Protein AF-0000000083018582 (afdb_homodimer)

Organism: Strigops habroptila (NCBI:txid2489341)

Secondary structure (DSSP, 8-state):
---------PPEEEEEE--BTTTBEEETTEEESHHHHHHHHHHHHHT-EEEEEE-SSS----B-TTSPBPHHHHHHHTTS-SEE-SS-B--HHHHHHSEEPSPSEEEEEEEEEE---------TTGGGTTB-HHHHHHHHHHHHHHHHHHHHHHHH-GGGT--SSS---S--HHHHHHHHHHHHTT--PSPPP-SHHHHHHHHHHHHHHHHHHHHHHHHHHHHHHS-S---S--SHHHHHH-SS-EEE-BTT-HHHHHHHH---HHHHHHHHHHHHTHHHH-BSSHHHHHHHHHHSSEEEEEEHHHHHHHHHH-TTEEE-S--EEEEEE--EE-TT-HHHHHHHHHHHHHHHHTHHHHHHHHHS---S----S---PPPPGGGGHHHHHHHHHHHHHHHHHHHHHHHHHHHHHHHHHT--HHHHHHHHHHHHHS----------GGGSS--/---------PPEEEEEE--BTTTBEEETTEEESHHHHHHHHHHHHHT-EEEEEE-SSS----B-TTSPBPHHHHHHHTTS-SEE-SS-B--HHHHHHSEEPSPSEEEEEEEEEE---------TTGGGTTS-HHHHHHHHHHHHHHHHHHHHHHHH-GGGT--SSS---S--HHHHHHHHHHHHTT---SPPP-SHHHHHHHHHHHHHHHHHHHHHHHHHHHHHHS-TT--S--SHHHHHH-SS-EEE-BTT-HHHHHHHH---HHHHHHHHHHHHTHHHH-BSSHHHHHHHHHHSSEEEEEEHHHHHHHHHH-TTEEE-S--EEEEEE--EE-TT-HHHHHHHHHHHHHHHHTHHHHHHHHHS---S--------PPBPTTTTHHHHHHHHHHHHHHHHHHHHHHHHHHHHHHHHHT--HHHHHHHHHHHHHS----------GGGS---

Foldseek 3Di:
DPCPDPPPAAAEFEEEEADAPQQWHDDPNDIDHLLVVVVVLLCVVVVHHYDYDYWDVRDQWDQDPVRAIGTPLNCQLVVVGFKYGYQHWDDPVSCVRWPWFPFLFKWFKWKKAFQPPPPVLQPLVVLPVLDDPVVVVVVVVVLLVLLVVLLVVLVPDVQQQPPPPDSDRPSDSVVSSVLSVCLLVVHRDDDDDRDPSSVVSSVVSNVVSVVVVVSSVVSSVCVLLVDPRPDCDQDLLSVLPDDQAAEEEAPSDPLLVCLVPDPDPSSVSVNVSCVVVVVPHHDHGPVVQLVCSHPHRYMYIDIVLVSLLSCLADVRMDIRNDTDDMTGGTMIGGPPDPVRVSSNVSSVVCVVVCVSVVSCCVRSPGPPPPPPSPVDDDDDVSSCNSVVVVVVVVVVVVVVVVLVVLLVVLVVVCVVVVHDSVVSSVVVVCVVVVPPPPPPPPPPDPPDDVD/DPCPDPPPAAAEFEEEEADAPQQWHDDPNDIDHLLVVVVVLLCVVVVHHYDYDYWDVRDQWDQDPVRAIGTPLNCQLVPVGFKYGYQHWDDPVSCVRWPWFPFLFKWFKWKKAFAPCPVCPLPLVVLCVLDDPVVVVVVVVVLLVLLVVLQVCLVPDVQQQPDPDDSDRPSDSVNSSVLSVCLLVVHDDDDDDDDPVSVVSSVVSNVVSVVVVVSSVVSSVCVLQVPSHPDCDQDLLSVLPDDQAAEEEAPPDPLLVCLVPDPDPSSVSVNVSCVVVVVPHHDHGPVVQLVCSHPHRYMYIDIVLVSLLSCLADVRMDIRNDTDDMIGGTMIGGPPDPVRVSSNVSSVVCVVVCVSVVSCCVRSPGPPPCPPSDGRDPDDVSSCSSVVVVVVVVVVVVVVVVLVVLLVVLVVVCVVVVHDSVVSSVVVVCVVVPPPPPPPPPPPDPPPPVD

pLDDT: mean 79.95, std 17.83, range [25.12, 98.69]

Sequence (902 aa):
IDSRGPEEALPTLTVTTILEDPYVMVRSAELEGYCIDLLRALAAMLRFRYRVKVVGDGQYGAVSPSGNWTGMIGEVLRREADIAVAPLTVTSAREEVVSFTTPFLQTGIGILLRKETFSQEMSFFHFLAPFSKETWTGLLFAYVLTCFCLFLVARLSPCEWNEPKNEENHFTFLNSLWFGAGALALQGVTPRPKALSVRVVAAVWWLFTISLLAAYIANFTALLSSGSEQLPIQTFEDLVKQRKLEFGTLEGSSTFYFFKNSKNPIHQMIYEYMDKRRDHVLVKTYQEAVQRVMESNYAFIGESISQDLAAARHCNLIRAPEVIGARGFGIATTQASPWTKQLSVAVLKLRESGDLDYLRNKWWESSCLHRSRERWSPLQPQALGGLFLTLAIGLALGVIAAVAELSNKSRHAAGHAKKSCCAVFTEEICTRLHIKKNTRQSQETLGRANAIDSRGPEEALPTLTVTTILEDPYVMVRSAELEGYCIDLLRALAAMLRFRYRVKVVGDGQYGAVSPSGNWTGMIGEVLRREADIAVAPLTVTSAREEVVSFTTPFLQTGIGILLRKETFSQEMSFFHFLAPFSKETWTGLLFAYVLTCFCLFLVARLSPCEWNEPKNEENHFTFLNSLWFGAGALALQGVTPRPKALSVRVVAAVWWLFTISLLAAYIANFTALLSSGSEQLPIQTFEDLVKQRKLEFGTLEGSSTFYFFKNSKNPIHQMIYEYMDKRRDHVLVKTYQEAVQRVMESNYAFIGESISQDLAAARHCNLIRAPEVIGARGFGIATTQASPWTKQLSVAVLKLRESGDLDYLRNKWWESSCLHRSRERWSPLQPQALGGLFLTLAIGLALGVIAAVAELSNKSRHAAGHAKKSCCAVFTEEICTRLHIKKNTRQSQETLGRANA

Solvent-accessible surface area (backbone atoms only — not comparable to full-atom values): 48018 Å² total; per-residue (Å²): 131,85,73,74,63,82,80,75,80,57,57,72,40,39,31,27,29,56,84,40,85,61,33,24,38,80,55,97,93,36,76,40,35,48,40,47,53,48,49,51,53,49,28,65,74,71,56,43,43,74,46,81,43,67,37,87,79,78,39,68,47,43,72,42,97,86,67,47,56,33,29,40,51,25,34,25,65,69,62,73,17,51,32,31,54,39,92,36,70,66,43,33,75,56,46,73,62,26,32,61,26,60,55,76,42,72,34,24,40,22,39,35,34,47,60,66,77,60,68,66,76,49,47,44,59,48,81,57,50,33,44,32,74,68,36,51,52,50,51,52,50,51,50,53,50,49,22,49,45,48,21,50,35,40,44,57,21,58,66,42,36,66,54,85,85,68,75,57,58,72,52,38,66,68,44,21,46,50,35,50,51,21,35,63,68,36,37,41,51,75,75,80,70,72,29,67,20,41,42,39,33,49,52,32,51,27,50,47,31,42,51,48,50,28,51,45,52,6,37,41,46,22,53,60,55,56,56,73,73,71,56,89,49,43,41,70,65,43,53,68,71,45,83,78,57,43,54,25,32,48,63,79,33,71,65,52,50,39,26,63,58,25,70,46,68,66,38,36,50,52,30,51,54,34,65,77,36,42,89,76,37,40,32,87,43,71,67,57,41,55,50,39,21,73,73,43,68,30,30,37,42,40,53,33,56,63,37,52,42,46,24,28,55,34,71,56,33,37,58,33,77,48,67,43,70,82,42,28,24,19,40,37,25,32,65,90,41,75,58,34,59,57,48,23,32,50,46,36,45,35,49,47,39,41,52,48,55,51,47,45,54,69,67,56,58,60,63,35,65,77,66,62,84,67,61,76,68,81,82,51,69,55,42,46,39,34,59,51,48,51,47,51,48,50,52,50,50,51,51,51,49,52,50,48,51,48,46,51,53,18,42,56,47,15,66,72,68,76,47,58,43,66,58,43,34,52,49,49,51,47,54,69,64,45,72,74,72,77,72,77,78,79,86,65,77,84,72,66,67,90,108,131,86,73,72,68,81,81,75,78,58,57,72,42,38,31,28,28,56,84,40,85,60,34,24,36,81,54,97,91,35,80,38,36,48,40,48,54,49,49,52,54,49,26,65,74,69,55,41,45,73,47,82,44,65,37,87,75,76,38,67,46,44,73,41,97,87,68,46,55,33,29,40,49,24,34,26,64,70,62,73,18,50,31,31,53,39,92,36,70,66,44,32,76,55,44,73,61,28,32,62,24,61,55,77,43,74,33,24,40,21,38,34,36,48,51,72,69,67,65,68,62,72,42,51,55,45,84,54,59,55,47,55,74,66,53,52,52,49,48,52,50,52,50,53,49,50,24,49,49,48,23,50,46,40,69,68,36,65,66,42,34,64,55,85,86,68,73,55,57,72,51,37,66,68,44,21,47,49,36,48,52,22,39,63,26,43,24,53,54,77,76,78,72,73,30,66,71,43,39,50,53,48,50,52,50,45,53,48,31,54,53,49,49,50,50,45,16,51,39,38,13,46,59,67,50,49,57,90,71,76,59,88,49,45,40,71,65,43,53,69,70,46,80,78,55,45,54,25,34,47,63,78,33,70,66,51,51,39,25,63,58,26,71,44,68,67,38,36,52,53,31,51,55,32,65,77,37,41,90,78,37,39,32,87,45,70,68,57,41,55,51,40,21,73,73,43,67,31,32,36,42,40,52,31,56,62,38,52,41,48,23,26,56,34,72,55,34,36,58,33,78,46,65,44,70,82,43,28,24,20,40,37,24,33,66,88,41,74,59,36,60,56,48,23,32,50,46,37,44,35,49,46,36,40,50,49,55,52,48,45,55,69,65,56,59,61,67,36,75,71,67,65,80,68,68,86,64,52,48,49,56,65,58,44,39,36,56,52,48,52,38,51,50,27,44,51,52,12,48,51,40,18,50,51,53,36,48,55,53,22,42,57,48,17,66,73,68,75,48,60,43,64,59,46,38,53,49,49,51,51,55,44,65,44,74,74,70,80,72,77,78,77,83,64,74,81,74,62,70,86,111

Structure (mmCIF, N/CA/C/O backbone):
data_AF-0000000083018582-model_v1
#
loop_
_entity.id
_entity.type
_entity.pdbx_description
1 polymer 'Glutamate receptor'
#
loop_
_atom_site.group_PDB
_atom_site.id
_atom_site.type_symbol
_atom_site.label_atom_id
_atom_site.label_alt_id
_atom_site.label_comp_id
_atom_site.label_asym_id
_atom_site.label_entity_id
_atom_site.label_seq_id
_atom_site.pdbx_PDB_ins_code
_atom_site.Cartn_x
_atom_site.Cartn_y
_atom_site.Cartn_z
_atom_site.occupancy
_atom_site.B_iso_or_equiv
_atom_site.auth_seq_id
_atom_site.auth_comp_id
_atom_site.auth_asym_id
_atom_site.auth_atom_id
_atom_site.pdbx_PDB_model_num
ATOM 1 N N . IL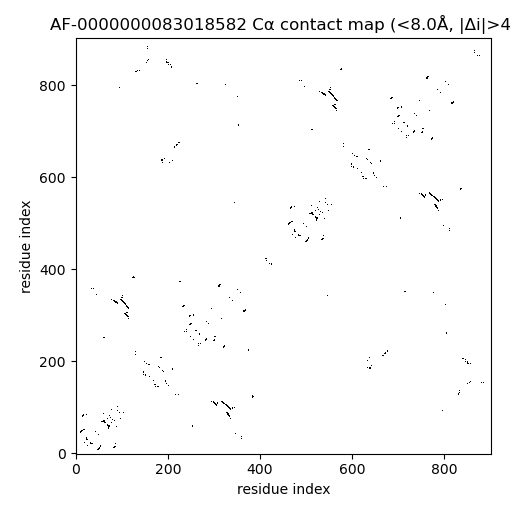E A 1 1 ? -5.812 -28.453 -58.531 1 25.62 1 ILE A N 1
ATOM 2 C CA . ILE A 1 1 ? -6.383 -29.344 -57.531 1 25.62 1 ILE A CA 1
ATOM 3 C C . ILE A 1 1 ? -5.883 -28.953 -56.125 1 25.62 1 ILE A C 1
ATOM 5 O O . ILE A 1 1 ? -4.684 -29.047 -55.844 1 25.62 1 ILE A O 1
ATOM 9 N N . ASP A 1 2 ? -6.281 -27.781 -55.625 1 31 2 ASP A N 1
ATOM 10 C CA . ASP A 1 2 ? -5.965 -27.062 -54.406 1 31 2 ASP A CA 1
ATOM 11 C C . ASP A 1 2 ? -6.168 -27.938 -53.188 1 31 2 ASP A C 1
ATOM 13 O O . ASP A 1 2 ? -7.305 -28.281 -52.812 1 31 2 ASP A O 1
ATOM 17 N N . SER A 1 3 ? -5.508 -29.172 -53.156 1 28.16 3 SER A N 1
ATOM 18 C CA . SER A 1 3 ? -5.562 -30.203 -52.125 1 28.16 3 SER A CA 1
ATOM 19 C C . SER A 1 3 ? -5.461 -29.609 -50.719 1 28.16 3 SER A C 1
ATOM 21 O O . SER A 1 3 ? -4.359 -29.375 -50.219 1 28.16 3 SER A O 1
ATOM 23 N N . ARG A 1 4 ? -6.324 -28.562 -50.5 1 40.5 4 ARG A N 1
ATOM 24 C CA . ARG A 1 4 ? -6.496 -28.172 -49.094 1 40.5 4 ARG A CA 1
ATOM 25 C C . ARG A 1 4 ? -6.602 -29.406 -48.188 1 40.5 4 ARG A C 1
ATOM 27 O O . ARG A 1 4 ? -7.445 -30.266 -48.406 1 40.5 4 ARG A O 1
ATOM 34 N N . GLY A 1 5 ? -5.477 -30.031 -47.812 1 36.72 5 GLY A N 1
ATOM 35 C CA . GLY A 1 5 ? -5.387 -31.234 -47 1 36.72 5 GLY A CA 1
ATOM 36 C C . GLY A 1 5 ? -6.52 -31.359 -46 1 36.72 5 GLY A C 1
ATOM 37 O O . GLY A 1 5 ? -7.262 -30.406 -45.75 1 36.72 5 GLY A O 1
ATOM 38 N N . PRO A 1 6 ? -6.953 -32.594 -45.594 1 42.69 6 PRO A N 1
ATOM 39 C CA . PRO A 1 6 ? -8.109 -32.875 -44.719 1 42.69 6 PRO A CA 1
ATOM 40 C C . PRO A 1 6 ? -8.164 -31.938 -43.5 1 42.69 6 PRO A C 1
ATOM 42 O O . PRO A 1 6 ? -7.125 -31.453 -43.031 1 42.69 6 PRO A O 1
ATOM 45 N N . GLU A 1 7 ? -9.039 -31 -43.344 1 46.38 7 GLU A N 1
ATOM 46 C CA . GLU A 1 7 ? -9.391 -30.219 -42.156 1 46.38 7 GLU A CA 1
ATOM 47 C C . GLU A 1 7 ? -9.156 -31.016 -40.875 1 46.38 7 GLU A C 1
ATOM 49 O O . GLU A 1 7 ? -9.906 -31.953 -40.594 1 46.38 7 GLU A O 1
ATOM 54 N N . GLU A 1 8 ? -8.031 -31.625 -40.5 1 53.25 8 GLU A N 1
ATOM 55 C CA . GLU A 1 8 ? -7.637 -32.312 -39.281 1 53.25 8 GLU A CA 1
ATOM 56 C C . GLU A 1 8 ? -8.539 -31.953 -38.125 1 53.25 8 GLU A C 1
ATOM 58 O O . GLU A 1 8 ? -8.734 -30.781 -37.844 1 53.25 8 GLU A O 1
ATOM 63 N N . ALA A 1 9 ? -9.578 -32.812 -37.812 1 69.94 9 ALA A N 1
ATOM 64 C CA . ALA A 1 9 ? -10.633 -32.688 -36.812 1 69.94 9 ALA A CA 1
ATOM 65 C C . ALA A 1 9 ? -10.078 -32.219 -35.469 1 69.94 9 ALA A C 1
ATOM 67 O O . ALA A 1 9 ? -9.164 -32.812 -34.906 1 69.94 9 ALA A O 1
ATOM 68 N N . LEU A 1 10 ? -10.164 -31.016 -35.094 1 83.31 10 LEU A N 1
ATOM 69 C CA . LEU A 1 10 ? -9.758 -30.438 -33.812 1 83.31 10 LEU A CA 1
ATOM 70 C C . LEU A 1 10 ? -10.328 -31.234 -32.656 1 83.31 10 LEU A C 1
ATOM 72 O O . LEU A 1 10 ? -11.477 -31.672 -32.688 1 83.31 10 LEU A O 1
ATOM 76 N N . PRO A 1 11 ? -9.414 -31.625 -31.734 1 93 11 PRO A N 1
ATOM 77 C CA . PRO A 1 11 ? -9.93 -32.312 -30.547 1 93 11 PRO A CA 1
ATOM 78 C C . PRO A 1 11 ? -10.961 -31.469 -29.781 1 93 11 PRO A C 1
ATOM 80 O O . PRO A 1 11 ? -10.852 -30.25 -29.734 1 93 11 PRO A O 1
ATOM 83 N N . THR A 1 12 ? -12.023 -32.156 -29.344 1 95.75 12 THR A N 1
ATOM 84 C CA . THR A 1 12 ? -13.031 -31.5 -28.516 1 95.75 12 THR A CA 1
ATOM 85 C C . THR A 1 12 ? -12.836 -31.828 -27.047 1 95.75 12 THR A C 1
ATOM 87 O O . THR A 1 12 ? -12.82 -33 -26.656 1 95.75 12 THR A O 1
ATOM 90 N N . LEU A 1 13 ? -12.633 -30.812 -26.25 1 97.12 13 LEU A N 1
ATOM 91 C CA . LEU A 1 13 ? -12.43 -30.984 -24.812 1 97.12 13 LEU A CA 1
ATOM 92 C C . LEU A 1 13 ? -13.719 -30.703 -24.047 1 97.12 13 LEU A C 1
ATOM 94 O O . LEU A 1 13 ? -14.438 -29.75 -24.359 1 97.12 13 LEU A O 1
ATOM 98 N N . THR A 1 14 ? -14.008 -31.594 -23.109 1 98.06 14 THR A N 1
ATOM 99 C CA . THR A 1 14 ? -15.094 -31.328 -22.172 1 98.06 14 THR A CA 1
ATOM 100 C C . THR A 1 14 ? -14.586 -30.516 -20.984 1 98.06 14 THR A C 1
ATOM 102 O O . THR A 1 14 ? -13.703 -30.953 -20.25 1 98.06 14 THR A O 1
ATOM 105 N N . VAL A 1 15 ? -15.211 -29.328 -20.812 1 98.44 15 VAL A N 1
ATOM 106 C CA . VAL A 1 15 ? -14.75 -28.391 -19.797 1 98.44 15 VAL A CA 1
ATOM 107 C C . VAL A 1 15 ? -15.789 -28.281 -18.688 1 98.44 15 VAL A C 1
ATOM 109 O O . VAL A 1 15 ? -16.969 -28.062 -18.953 1 98.44 15 VAL A O 1
ATOM 112 N N . THR A 1 16 ? -15.344 -28.547 -17.438 1 98.5 16 THR A N 1
ATOM 113 C CA . THR A 1 16 ? -16.219 -28.297 -16.297 1 98.5 16 THR A CA 1
ATOM 114 C C . THR A 1 16 ? -15.922 -26.953 -15.656 1 98.5 16 THR A C 1
ATOM 116 O O . THR A 1 16 ? -14.773 -26.5 -15.656 1 98.5 16 THR A O 1
ATOM 119 N N . THR A 1 17 ? -16.938 -26.234 -15.203 1 98 17 THR A N 1
ATOM 120 C CA . THR A 1 17 ? -16.797 -24.938 -14.578 1 98 17 THR A CA 1
ATOM 121 C C . THR A 1 17 ? -17.844 -24.734 -13.492 1 98 17 THR A C 1
ATOM 123 O O . THR A 1 17 ? -18.609 -25.656 -13.188 1 98 17 THR A O 1
ATOM 126 N N . ILE A 1 18 ? -17.781 -23.641 -12.797 1 94.94 18 ILE A N 1
ATOM 127 C CA . ILE A 1 18 ? -18.734 -23.297 -11.75 1 94.94 18 ILE A CA 1
ATOM 128 C C . ILE A 1 18 ? -19.219 -21.844 -11.938 1 94.94 18 ILE A C 1
ATOM 130 O O . ILE A 1 18 ? -18.438 -20.984 -12.359 1 94.94 18 ILE A O 1
ATOM 134 N N . LEU A 1 19 ? -20.469 -21.641 -11.648 1 93.5 19 LEU A N 1
ATOM 135 C CA . LEU A 1 19 ? -21.016 -20.281 -11.773 1 93.5 19 LEU A CA 1
ATOM 136 C C . LEU A 1 19 ? -20.562 -19.406 -10.609 1 93.5 19 LEU A C 1
ATOM 138 O O . LEU A 1 19 ? -20.922 -19.688 -9.453 1 93.5 19 LEU A O 1
ATOM 142 N N . GLU A 1 20 ? -19.734 -18.484 -10.93 1 91.38 20 GLU A N 1
ATOM 143 C CA . GLU A 1 20 ? -19.266 -17.516 -9.953 1 91.38 20 GLU A CA 1
ATOM 144 C C . GLU A 1 20 ? -18.891 -16.188 -10.625 1 91.38 20 GLU A C 1
ATOM 146 O O . GLU A 1 20 ? -17.969 -16.125 -11.438 1 91.38 20 GLU A O 1
ATOM 151 N N . ASP A 1 21 ? -19.562 -15.117 -10.258 1 89.94 21 ASP A N 1
ATOM 152 C CA . ASP A 1 21 ? -19.266 -13.797 -10.797 1 89.94 21 ASP A CA 1
ATOM 153 C C . ASP A 1 21 ? -17.906 -13.297 -10.289 1 89.94 21 ASP A C 1
ATOM 155 O O . ASP A 1 21 ? -17.641 -13.352 -9.086 1 89.94 21 ASP A O 1
ATOM 159 N N . PRO A 1 22 ? -17.062 -12.789 -11.133 1 92.75 22 PRO A N 1
ATOM 160 C CA . PRO A 1 22 ? -17.25 -12.516 -12.562 1 92.75 22 PRO A CA 1
ATOM 161 C C . PRO A 1 22 ? -16.578 -13.562 -13.453 1 92.75 22 PRO A C 1
ATOM 163 O O . PRO A 1 22 ? -16.297 -13.289 -14.625 1 92.75 22 PRO A O 1
ATOM 166 N N . TYR A 1 23 ? -16.312 -14.656 -12.891 1 95.94 23 TYR A N 1
ATOM 167 C CA . TYR A 1 23 ? -15.508 -15.656 -13.594 1 95.94 23 TYR A CA 1
ATOM 168 C C . TYR A 1 23 ? -16.344 -16.406 -14.617 1 95.94 23 TYR A C 1
ATOM 170 O O . TYR A 1 23 ? -15.914 -16.609 -15.758 1 95.94 23 TYR A O 1
ATOM 178 N N . VAL A 1 24 ? -17.438 -16.797 -14.219 1 96.31 24 VAL A N 1
ATOM 179 C CA . VAL A 1 24 ? -18.391 -17.453 -15.102 1 96.31 24 VAL A CA 1
ATOM 180 C C . VAL A 1 24 ? -19.812 -17.047 -14.695 1 96.31 24 VAL A C 1
ATOM 182 O O . VAL A 1 24 ? -20.219 -17.234 -13.547 1 96.31 24 VAL A O 1
ATOM 185 N N . MET A 1 25 ? -20.484 -16.516 -15.586 1 94.31 25 MET A N 1
ATOM 186 C CA . MET A 1 25 ? -21.859 -16.094 -15.383 1 94.31 25 MET A CA 1
ATOM 187 C C . MET A 1 25 ? -22.734 -16.531 -16.547 1 94.31 25 MET A C 1
ATOM 189 O O . MET A 1 25 ? -22.234 -16.859 -17.625 1 94.31 25 MET A O 1
ATOM 193 N N . VAL A 1 26 ? -24.031 -16.609 -16.219 1 93.38 26 VAL A N 1
ATOM 194 C CA . VAL A 1 26 ? -25 -16.875 -17.281 1 93.38 26 VAL A CA 1
ATOM 195 C C . VAL A 1 26 ? -25.75 -15.602 -17.641 1 93.38 26 VAL A C 1
ATOM 197 O O . VAL A 1 26 ? -26.344 -14.953 -16.781 1 93.38 26 VAL A O 1
ATOM 200 N N . ARG A 1 27 ? -25.516 -15.18 -18.844 1 89.5 27 ARG A N 1
ATOM 201 C CA . ARG A 1 27 ? -26.266 -14.047 -19.375 1 89.5 27 ARG A CA 1
ATOM 202 C C . ARG A 1 27 ? -26.953 -14.414 -20.672 1 89.5 27 ARG A C 1
ATOM 204 O O . ARG A 1 27 ? -26.297 -14.805 -21.641 1 89.5 27 ARG A O 1
ATOM 211 N N . SER A 1 28 ? -28.25 -14.156 -20.906 1 87.88 28 SER A N 1
ATOM 212 C CA . SER A 1 28 ? -29.062 -14.445 -22.094 1 87.88 28 SER A CA 1
ATOM 213 C C . SER A 1 28 ? -28.797 -15.852 -22.625 1 87.88 28 SER A C 1
ATOM 215 O O . SER A 1 28 ? -28.531 -16.031 -23.812 1 87.88 28 SER A O 1
ATOM 217 N N . ALA A 1 29 ? -28.594 -16.891 -21.859 1 86.69 29 ALA A N 1
ATOM 218 C CA . ALA A 1 29 ? -28.5 -18.312 -22.172 1 86.69 29 ALA A CA 1
ATOM 219 C C . ALA A 1 29 ? -27.078 -18.672 -22.625 1 86.69 29 ALA A C 1
ATOM 221 O O . ALA A 1 29 ? -26.828 -19.797 -23.078 1 86.69 29 ALA A O 1
ATOM 222 N N . GLU A 1 30 ? -26.266 -17.703 -22.484 1 92.88 30 GLU A N 1
ATOM 223 C CA . GLU A 1 30 ? -24.859 -17.984 -22.828 1 92.88 30 GLU A CA 1
ATOM 224 C C . GLU A 1 30 ? -23.953 -17.766 -21.625 1 92.88 30 GLU A C 1
ATOM 226 O O . GLU A 1 30 ? -24.281 -16.984 -20.719 1 92.88 30 GLU A O 1
ATOM 231 N N . LEU A 1 31 ? -22.891 -18.516 -21.594 1 95.25 31 LEU A N 1
ATOM 232 C CA . LEU A 1 31 ? -21.891 -18.359 -20.531 1 95.25 31 LEU A CA 1
ATOM 233 C C . LEU A 1 31 ? -20.922 -17.234 -20.875 1 95.25 31 LEU A C 1
ATOM 235 O O . LEU A 1 31 ? -20.422 -17.156 -22 1 95.25 31 LEU A O 1
ATOM 239 N N . GLU A 1 32 ? -20.797 -16.359 -19.984 1 95.94 32 GLU A N 1
ATOM 240 C CA . GLU A 1 32 ? -19.828 -15.266 -20.109 1 95.94 32 GLU A CA 1
ATOM 241 C C . GLU A 1 32 ? -19.016 -15.094 -18.828 1 95.94 32 GLU A C 1
ATOM 243 O O . GLU A 1 32 ? -19.391 -15.617 -17.766 1 95.94 32 GLU A O 1
ATOM 248 N N . GLY A 1 33 ? -17.844 -14.406 -18.969 1 96.19 33 GLY A N 1
ATOM 249 C CA . GLY A 1 33 ? -17.016 -14.141 -17.812 1 96.19 33 GLY A CA 1
ATOM 250 C C . GLY A 1 33 ? -15.531 -14.25 -18.109 1 96.19 33 GLY A C 1
ATOM 251 O O . GLY A 1 33 ? -15.141 -14.594 -19.234 1 96.19 33 GLY A O 1
ATOM 252 N N . TYR A 1 34 ? -14.812 -13.953 -17.125 1 96.88 34 TYR A N 1
ATOM 253 C CA . TYR A 1 34 ? -13.359 -13.961 -17.266 1 96.88 34 TYR A CA 1
ATOM 254 C C . TYR A 1 34 ? -12.859 -15.32 -17.734 1 96.88 34 TYR A C 1
ATOM 256 O O . TYR A 1 34 ? -12.07 -15.406 -18.672 1 96.88 34 TYR A O 1
ATOM 264 N N . CYS A 1 35 ? -13.344 -16.391 -17.062 1 98.12 35 CYS A N 1
ATOM 265 C CA . CYS A 1 35 ? -12.867 -17.734 -17.344 1 98.12 35 CYS A CA 1
ATOM 266 C C . CYS A 1 35 ? -13.336 -18.188 -18.719 1 98.12 35 CYS A C 1
ATOM 268 O O . CYS A 1 35 ? -12.633 -18.953 -19.391 1 98.12 35 CYS A O 1
ATOM 270 N N . ILE A 1 36 ? -14.453 -17.75 -19.141 1 97.88 36 ILE A N 1
ATOM 271 C CA . ILE A 1 36 ? -14.945 -18.094 -20.469 1 97.88 36 ILE A CA 1
ATOM 272 C C . ILE A 1 36 ? -14.102 -17.406 -21.531 1 97.88 36 ILE A C 1
ATOM 274 O O . ILE A 1 36 ? -13.734 -18.016 -22.531 1 97.88 36 ILE A O 1
ATOM 278 N N . ASP A 1 37 ? -13.82 -16.141 -21.297 1 98 37 ASP A N 1
ATOM 279 C CA . ASP A 1 37 ? -12.93 -15.43 -22.219 1 98 37 ASP A CA 1
ATOM 280 C C . ASP A 1 37 ? -11.547 -16.078 -22.266 1 98 37 ASP A C 1
ATOM 282 O O . ASP A 1 37 ? -10.938 -16.172 -23.328 1 98 37 ASP A O 1
ATOM 286 N N . LEU A 1 38 ? -11.07 -16.438 -21.094 1 98.25 38 LEU A N 1
ATOM 287 C CA . LEU A 1 38 ? -9.797 -17.141 -21.031 1 98.25 38 LEU A CA 1
ATOM 288 C C . LEU A 1 38 ? -9.844 -18.422 -21.859 1 98.25 38 LEU A C 1
ATOM 290 O O . LEU A 1 38 ? -8.93 -18.688 -22.641 1 98.25 38 LEU A O 1
ATOM 294 N N . LEU A 1 39 ? -10.898 -19.172 -21.672 1 98.38 39 LEU A N 1
ATOM 295 C CA . LEU A 1 39 ? -11.07 -20.438 -22.391 1 98.38 39 LEU A CA 1
ATOM 296 C C . LEU A 1 39 ? -11.109 -20.188 -23.906 1 98.38 39 LEU A C 1
ATOM 298 O O . LEU A 1 39 ? -10.5 -20.938 -24.672 1 98.38 39 LEU A O 1
ATOM 302 N N . ARG A 1 40 ? -11.766 -19.203 -24.297 1 97.75 40 ARG A N 1
ATOM 303 C CA . ARG A 1 40 ? -11.844 -18.844 -25.719 1 97.75 40 ARG A CA 1
ATOM 304 C C . ARG A 1 40 ? -10.461 -18.516 -26.266 1 97.75 40 ARG A C 1
ATOM 306 O O . ARG A 1 40 ? -10.102 -18.953 -27.359 1 97.75 40 ARG A O 1
ATOM 313 N N . ALA A 1 41 ? -9.719 -17.734 -25.531 1 97.88 41 ALA A N 1
ATOM 314 C CA . ALA A 1 41 ? -8.367 -17.375 -25.953 1 97.88 41 ALA A CA 1
ATOM 315 C C . ALA A 1 41 ? -7.465 -18.594 -26.031 1 97.88 41 ALA A C 1
ATOM 317 O O . ALA A 1 41 ? -6.707 -18.75 -27 1 97.88 41 ALA A O 1
ATOM 318 N N . LEU A 1 42 ? -7.574 -19.453 -25.078 1 98.31 42 LEU A N 1
ATOM 319 C CA . LEU A 1 42 ? -6.762 -20.672 -25.062 1 98.31 42 LEU A CA 1
ATOM 320 C C . LEU A 1 42 ? -7.137 -21.594 -26.219 1 98.31 42 LEU A C 1
ATOM 322 O O . LEU A 1 42 ? -6.262 -22.172 -26.844 1 98.31 42 LEU A O 1
ATOM 326 N N . ALA A 1 43 ? -8.422 -21.766 -26.453 1 98 43 ALA A N 1
ATOM 327 C CA . ALA A 1 43 ? -8.898 -22.609 -27.531 1 98 43 ALA A CA 1
ATOM 328 C C . ALA A 1 43 ? -8.398 -22.094 -28.891 1 98 43 ALA A C 1
ATOM 330 O O . ALA A 1 43 ? -8.031 -22.891 -29.75 1 98 43 ALA A O 1
ATOM 331 N N . ALA A 1 44 ? -8.406 -20.812 -29.031 1 96.88 44 ALA A N 1
ATOM 332 C CA . ALA A 1 44 ? -7.93 -20.203 -30.266 1 96.88 44 ALA A CA 1
ATOM 333 C C . ALA A 1 44 ? -6.43 -20.422 -30.438 1 96.88 44 ALA A C 1
ATOM 335 O O . ALA A 1 44 ? -5.965 -20.734 -31.547 1 96.88 44 ALA A O 1
ATOM 336 N N . MET A 1 45 ? -5.703 -20.328 -29.406 1 96.69 45 MET A N 1
ATOM 337 C CA . MET A 1 45 ? -4.25 -20.438 -29.453 1 96.69 45 MET A CA 1
ATOM 338 C C . MET A 1 45 ? -3.824 -21.891 -29.688 1 96.69 45 MET A C 1
ATOM 340 O O . MET A 1 45 ? -2.879 -22.156 -30.438 1 96.69 45 MET A O 1
ATOM 344 N N . LEU A 1 46 ? -4.512 -22.797 -29.031 1 97.06 46 LEU A N 1
ATOM 345 C CA . LEU A 1 46 ? -4.102 -24.203 -29.062 1 97.06 46 LEU A CA 1
ATOM 346 C C . LEU A 1 46 ? -4.93 -24.984 -30.078 1 97.06 46 LEU A C 1
ATOM 348 O O . LEU A 1 46 ? -4.691 -26.172 -30.281 1 97.06 46 LEU A O 1
ATOM 352 N N . ARG A 1 47 ? -5.863 -24.406 -30.641 1 95.5 47 ARG A N 1
ATOM 353 C CA . ARG A 1 47 ? -6.676 -24.969 -31.719 1 95.5 47 ARG A CA 1
ATOM 354 C C . ARG A 1 47 ? -7.43 -26.203 -31.234 1 95.5 47 ARG A C 1
ATOM 356 O O . ARG A 1 47 ? -7.266 -27.281 -31.797 1 95.5 47 ARG A O 1
ATOM 363 N N . PHE A 1 48 ? -8.312 -26.078 -30.328 1 96.5 48 PHE A N 1
ATOM 364 C CA . PHE A 1 48 ? -9.227 -27.125 -29.891 1 96.5 48 PHE A CA 1
ATOM 365 C C . PHE A 1 48 ? -10.641 -26.578 -29.734 1 96.5 48 PHE A C 1
ATOM 367 O O . PHE A 1 48 ? -10.844 -25.375 -29.656 1 96.5 48 PHE A O 1
ATOM 374 N N . ARG A 1 49 ? -11.602 -27.438 -29.844 1 96.81 49 ARG A N 1
ATOM 375 C CA . ARG A 1 49 ? -12.992 -27.125 -29.547 1 96.81 49 ARG A CA 1
ATOM 376 C C . ARG A 1 49 ? -13.352 -27.547 -28.125 1 96.81 49 ARG A C 1
ATOM 378 O O . ARG A 1 49 ? -12.594 -28.266 -27.469 1 96.81 49 ARG A O 1
ATOM 385 N N . TYR A 1 50 ? -14.391 -26.906 -27.641 1 97.5 50 TYR A N 1
ATOM 386 C CA . TYR A 1 50 ? -14.727 -27.266 -26.266 1 97.5 50 TYR A CA 1
ATOM 387 C C . TYR A 1 50 ? -16.234 -27.188 -26.047 1 97.5 50 TYR A C 1
ATOM 389 O O . TYR A 1 50 ? -16.938 -26.5 -26.781 1 97.5 50 TYR A O 1
ATOM 397 N N . ARG A 1 51 ? -16.688 -28.016 -25.172 1 97.19 51 ARG A N 1
ATOM 398 C CA . ARG A 1 51 ? -18.031 -27.969 -24.609 1 97.19 51 ARG A CA 1
ATOM 399 C C . ARG A 1 51 ? -17.984 -27.703 -23.109 1 97.19 51 ARG A C 1
ATOM 401 O O . ARG A 1 51 ? -17.281 -28.406 -22.375 1 97.19 51 ARG A O 1
ATOM 408 N N . VAL A 1 52 ? -18.734 -26.688 -22.688 1 97.38 52 VAL A N 1
ATOM 409 C CA . VAL A 1 52 ? -18.656 -26.281 -21.281 1 97.38 52 VAL A CA 1
ATOM 410 C C . VAL A 1 52 ? -19.875 -26.812 -20.531 1 97.38 52 VAL A C 1
ATOM 412 O O . VAL A 1 52 ? -21 -26.703 -21.016 1 97.38 52 VAL A O 1
ATOM 415 N N . LYS A 1 53 ? -19.641 -27.422 -19.453 1 96.38 53 LYS A N 1
ATOM 416 C CA . LYS A 1 53 ? -20.703 -27.859 -18.547 1 96.38 53 LYS A CA 1
ATOM 417 C C . LYS A 1 53 ? -20.469 -27.328 -17.141 1 96.38 53 LYS A C 1
ATOM 419 O O . LYS A 1 53 ? -19.328 -27.266 -16.672 1 96.38 53 LYS A O 1
ATOM 424 N N . VAL A 1 54 ? -21.5 -26.984 -16.453 1 96.31 54 VAL A N 1
ATOM 425 C CA . VAL A 1 54 ? -21.422 -26.516 -15.07 1 96.31 54 VAL A CA 1
ATOM 426 C C . VAL A 1 54 ? -21.359 -27.719 -14.133 1 96.31 54 VAL A C 1
ATOM 428 O O . VAL A 1 54 ? -22.062 -28.719 -14.336 1 96.31 54 VAL A O 1
ATOM 431 N N . VAL A 1 55 ? -20.531 -27.578 -13.188 1 96.5 55 VAL A N 1
ATOM 432 C CA . VAL A 1 55 ? -20.359 -28.688 -12.25 1 96.5 55 VAL A CA 1
ATOM 433 C C . VAL A 1 55 ? -21.703 -29.094 -11.656 1 96.5 55 VAL A C 1
ATOM 435 O O . VAL A 1 55 ? -22.547 -28.234 -11.359 1 96.5 55 VAL A O 1
ATOM 438 N N . GLY A 1 56 ? -21.938 -30.312 -11.414 1 93.31 56 GLY A N 1
ATOM 439 C CA . GLY A 1 56 ? -23.234 -30.844 -11.023 1 93.31 56 GLY A CA 1
ATOM 440 C C . GLY A 1 56 ? -23.578 -30.547 -9.57 1 93.31 56 GLY A C 1
ATOM 441 O O . GLY A 1 56 ? -24.719 -30.25 -9.25 1 93.31 56 GLY A O 1
ATOM 442 N N . ASP A 1 57 ? -22.625 -30.656 -8.672 1 90.25 57 ASP A N 1
ATOM 443 C CA . ASP A 1 57 ? -22.922 -30.531 -7.25 1 90.25 57 ASP A CA 1
ATOM 444 C C . ASP A 1 57 ? -22.625 -29.125 -6.742 1 90.25 57 ASP A C 1
ATOM 446 O O . ASP A 1 57 ? -22.719 -28.859 -5.543 1 90.25 57 ASP A O 1
ATOM 450 N N . GLY A 1 58 ? -22.156 -28.281 -7.582 1 89.5 58 GLY A N 1
ATOM 451 C CA . GLY A 1 58 ? -21.922 -26.891 -7.227 1 89.5 58 GLY A CA 1
ATOM 452 C C . GLY A 1 58 ? -20.703 -26.703 -6.344 1 89.5 58 GLY A C 1
ATOM 453 O O . GLY A 1 58 ? -20.547 -25.672 -5.688 1 89.5 58 GLY A O 1
ATOM 454 N N . GLN A 1 59 ? -19.812 -27.734 -6.32 1 90.75 59 GLN A N 1
ATOM 455 C CA . GLN A 1 59 ? -18.641 -27.672 -5.453 1 90.75 59 GLN A CA 1
ATOM 456 C C . GLN A 1 59 ? -17.359 -27.594 -6.273 1 90.75 59 GLN A C 1
ATOM 458 O O . GLN A 1 59 ? -17.328 -27.984 -7.441 1 90.75 59 GLN A O 1
ATOM 463 N N . TYR A 1 60 ? -16.391 -27.078 -5.715 1 92.62 60 TYR A N 1
ATOM 464 C CA . TYR A 1 60 ? -15.094 -26.938 -6.387 1 92.62 60 TYR A CA 1
ATOM 465 C C . TYR A 1 60 ? -14.359 -28.281 -6.414 1 92.62 60 TYR A C 1
ATOM 467 O O . TYR A 1 60 ? -13.961 -28.75 -7.48 1 92.62 60 TYR A O 1
ATOM 475 N N . GLY A 1 61 ? -14.25 -28.906 -5.285 1 93 61 GLY A N 1
ATOM 476 C CA . GLY A 1 61 ? -13.547 -30.172 -5.172 1 93 61 GLY A CA 1
ATOM 477 C C . GLY A 1 61 ? -12.906 -30.375 -3.816 1 93 61 GLY A C 1
ATOM 478 O O . GLY A 1 61 ? -11.891 -29.75 -3.502 1 93 61 GLY A O 1
ATOM 479 N N . ALA A 1 62 ? -13.438 -31.109 -2.963 1 89.5 62 ALA A N 1
ATOM 480 C CA . ALA A 1 62 ? -12.93 -31.516 -1.66 1 89.5 62 ALA A CA 1
ATOM 481 C C . ALA A 1 62 ? -13.203 -33 -1.412 1 89.5 62 ALA A C 1
ATOM 483 O O . ALA A 1 62 ? -14 -33.625 -2.117 1 89.5 62 ALA A O 1
ATOM 484 N N . VAL A 1 63 ? -12.414 -33.531 -0.499 1 90.5 63 VAL A N 1
ATOM 485 C CA . VAL A 1 63 ? -12.617 -34.938 -0.163 1 90.5 63 VAL A CA 1
ATOM 486 C C . VAL A 1 63 ? -13.844 -35.094 0.737 1 90.5 63 VAL A C 1
ATOM 488 O O . VAL A 1 63 ? -13.93 -34.438 1.781 1 90.5 63 VAL A O 1
ATOM 491 N N . SER A 1 64 ? -14.773 -35.875 0.296 1 86.88 64 SER A N 1
ATOM 492 C CA . SER A 1 64 ? -15.977 -36.125 1.079 1 86.88 64 SER A CA 1
ATOM 493 C C . SER A 1 64 ? -15.672 -37.062 2.256 1 86.88 64 SER A C 1
ATOM 495 O O . SER A 1 64 ? -14.609 -37.656 2.314 1 86.88 64 SER A O 1
ATOM 497 N N . PRO A 1 65 ? -16.594 -37.094 3.232 1 83.69 65 PRO A N 1
ATOM 498 C CA . PRO A 1 65 ? -16.422 -38 4.348 1 83.69 65 PRO A CA 1
ATOM 499 C C . PRO A 1 65 ? -16.297 -39.469 3.887 1 83.69 65 PRO A C 1
ATOM 501 O O . PRO A 1 65 ? -15.68 -40.281 4.578 1 83.69 65 PRO A O 1
ATOM 504 N N . SER A 1 66 ? -16.828 -39.781 2.732 1 88.88 66 SER A N 1
ATOM 505 C CA . SER A 1 66 ? -16.75 -41.125 2.176 1 88.88 66 SER A CA 1
ATOM 506 C C . SER A 1 66 ? -15.422 -41.375 1.479 1 88.88 66 SER A C 1
ATOM 508 O O . SER A 1 66 ? -15.148 -42.469 1.016 1 88.88 66 SER A O 1
ATOM 510 N N . GLY A 1 67 ? -14.602 -40.344 1.379 1 89.25 67 GLY A N 1
ATOM 511 C CA . GLY A 1 67 ? -13.266 -40.469 0.819 1 89.25 67 GLY A CA 1
ATOM 512 C C . GLY A 1 67 ? -13.188 -40.094 -0.648 1 89.25 67 GLY A C 1
ATOM 513 O O . GLY A 1 67 ? -12.102 -40.062 -1.23 1 89.25 67 GLY A O 1
ATOM 514 N N . ASN A 1 68 ? -14.352 -39.844 -1.283 1 92.88 68 ASN A N 1
ATOM 515 C CA . ASN A 1 68 ? -14.375 -39.5 -2.699 1 92.88 68 ASN A CA 1
ATOM 516 C C . ASN A 1 68 ? -14.281 -38 -2.9 1 92.88 68 ASN A C 1
ATOM 518 O O . ASN A 1 68 ? -14.711 -37.219 -2.047 1 92.88 68 ASN A O 1
ATOM 522 N N . TRP A 1 69 ? -13.695 -37.688 -4.051 1 94.88 69 TRP A N 1
ATOM 523 C CA . TRP A 1 69 ? -13.578 -36.25 -4.363 1 94.88 69 TRP A CA 1
ATOM 524 C C . TRP A 1 69 ? -14.883 -35.719 -4.93 1 94.88 69 TRP A C 1
ATOM 526 O O . TRP A 1 69 ? -15.539 -36.375 -5.742 1 94.88 69 TRP A O 1
ATOM 536 N N . THR A 1 70 ? -15.227 -34.531 -4.465 1 93.56 70 THR A N 1
ATOM 537 C CA . THR A 1 70 ? -16.438 -33.844 -4.938 1 93.56 70 THR A CA 1
ATOM 538 C C . THR A 1 70 ? -16.094 -32.781 -5.969 1 93.56 70 THR A C 1
ATOM 540 O O . THR A 1 70 ? -14.922 -32.531 -6.262 1 93.56 70 THR A O 1
ATOM 543 N N . GLY A 1 71 ? -17.141 -32.219 -6.57 1 94.62 71 GLY A N 1
ATOM 544 C CA . GLY A 1 71 ? -17.016 -31.016 -7.363 1 94.62 71 GLY A CA 1
ATOM 545 C C . GLY A 1 71 ? -16.234 -31.219 -8.648 1 94.62 71 GLY A C 1
ATOM 546 O O . GLY A 1 71 ? -16.188 -32.344 -9.18 1 94.62 71 GLY A O 1
ATOM 547 N N . MET A 1 72 ? -15.609 -30.141 -9.156 1 97.31 72 MET A N 1
ATOM 548 C CA . MET A 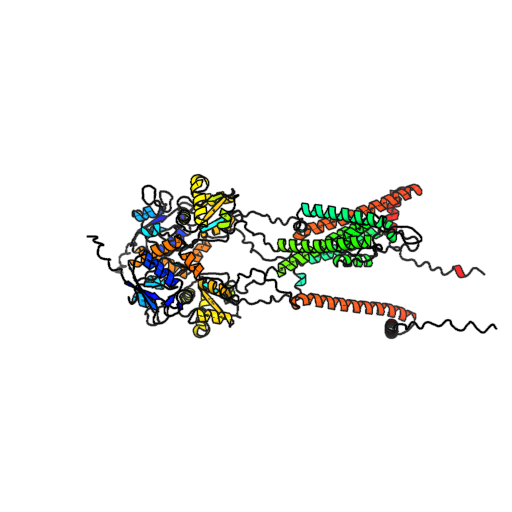1 72 ? -14.898 -30.125 -10.43 1 97.31 72 MET A CA 1
ATOM 549 C C . MET A 1 72 ? -13.688 -31.062 -10.391 1 97.31 72 MET A C 1
ATOM 551 O O . MET A 1 72 ? -13.383 -31.734 -11.383 1 97.31 72 MET A O 1
ATOM 555 N N . ILE A 1 73 ? -13.023 -31.109 -9.234 1 97.25 73 ILE A N 1
ATOM 556 C CA . ILE A 1 73 ? -11.867 -31.984 -9.094 1 97.25 73 ILE A CA 1
ATOM 557 C C . ILE A 1 73 ? -12.305 -33.438 -9.266 1 97.25 73 ILE A C 1
ATOM 559 O O . ILE A 1 73 ? -11.641 -34.219 -9.961 1 97.25 73 ILE A O 1
ATOM 563 N N . GLY A 1 74 ? -13.414 -33.781 -8.594 1 97.25 74 GLY A N 1
ATOM 564 C CA . GLY A 1 74 ? -13.945 -35.125 -8.758 1 97.25 74 GLY A CA 1
ATOM 565 C C . GLY A 1 74 ? -14.312 -35.469 -10.195 1 97.25 74 GLY A C 1
ATOM 566 O O . GLY A 1 74 ? -14.039 -36.562 -10.68 1 97.25 74 GLY A O 1
ATOM 567 N N . GLU A 1 75 ? -14.891 -34.5 -10.906 1 97.88 75 GLU A N 1
ATOM 568 C CA . GLU A 1 75 ? -15.297 -34.719 -12.289 1 97.88 75 GLU A CA 1
ATOM 569 C C . GLU A 1 75 ? -14.094 -34.938 -13.195 1 97.88 75 GLU A C 1
ATOM 571 O O . GLU A 1 75 ? -14.141 -35.781 -14.102 1 97.88 75 GLU A O 1
ATOM 576 N N . VAL A 1 76 ? -13.016 -34.219 -12.945 1 98 76 VAL A N 1
ATOM 577 C CA . VAL A 1 76 ? -11.805 -34.406 -13.734 1 98 76 VAL A CA 1
ATOM 578 C C . VAL A 1 76 ? -11.141 -35.719 -13.398 1 98 76 VAL A C 1
ATOM 580 O O . VAL A 1 76 ? -10.68 -36.438 -14.289 1 98 76 VAL A O 1
ATOM 583 N N . LEU A 1 77 ? -11.141 -36.031 -12.117 1 96.69 77 LEU A N 1
ATOM 584 C CA . LEU A 1 77 ? -10.531 -37.281 -11.656 1 96.69 77 LEU A CA 1
ATOM 585 C C . LEU A 1 77 ? -11.242 -38.5 -12.25 1 96.69 77 LEU A C 1
ATOM 587 O O . LEU A 1 77 ? -10.602 -39.469 -12.648 1 96.69 77 LEU A O 1
ATOM 591 N N . ARG A 1 78 ? -12.555 -38.406 -12.367 1 95.88 78 ARG A N 1
ATOM 592 C CA . ARG A 1 78 ? -13.359 -39.5 -12.906 1 95.88 78 ARG A CA 1
ATOM 593 C C . ARG A 1 78 ? -13.438 -39.406 -14.43 1 95.88 78 ARG A C 1
ATOM 595 O O . ARG A 1 78 ? -14.203 -40.156 -15.062 1 95.88 78 ARG A O 1
ATOM 602 N N . ARG A 1 79 ? -12.836 -38.438 -15.062 1 95.56 79 ARG A N 1
ATOM 603 C CA . ARG A 1 79 ? -12.734 -38.25 -16.516 1 95.56 79 ARG A CA 1
ATOM 604 C C . ARG A 1 79 ? -14.094 -37.906 -17.109 1 95.56 79 ARG A C 1
ATOM 606 O O . ARG A 1 79 ? -14.383 -38.281 -18.25 1 95.56 79 ARG A O 1
ATOM 613 N N . GLU A 1 80 ? -14.883 -37.375 -16.25 1 96.75 80 GLU A N 1
ATOM 614 C CA . GLU A 1 80 ? -16.141 -36.812 -16.734 1 96.75 80 GLU A CA 1
ATOM 615 C C . GLU A 1 80 ? -15.906 -35.5 -17.484 1 96.75 80 GLU A C 1
ATOM 617 O O . GLU A 1 80 ? -16.719 -35.094 -18.312 1 96.75 80 GLU A O 1
ATOM 622 N N . ALA A 1 81 ? -14.891 -34.844 -17.109 1 97.69 81 ALA A N 1
ATOM 623 C CA . ALA A 1 81 ? -14.391 -33.656 -17.766 1 97.69 81 ALA A CA 1
ATOM 624 C C . ALA A 1 81 ? -12.891 -33.75 -18.031 1 97.69 81 ALA A C 1
ATOM 626 O O . ALA A 1 81 ? -12.156 -34.375 -17.266 1 97.69 81 ALA A O 1
ATOM 627 N N . ASP A 1 82 ? -12.5 -33.125 -19.125 1 97.38 82 ASP A N 1
ATOM 628 C CA . ASP A 1 82 ? -11.086 -33.156 -19.469 1 97.38 82 ASP A CA 1
ATOM 629 C C . ASP A 1 82 ? -10.305 -32.094 -18.703 1 97.38 82 ASP A C 1
ATOM 631 O O . ASP A 1 82 ? -9.164 -32.312 -18.297 1 97.38 82 ASP A O 1
ATOM 635 N N . ILE A 1 83 ? -10.906 -30.922 -18.609 1 98.25 83 ILE A N 1
ATOM 636 C CA . ILE A 1 83 ? -10.25 -29.828 -17.906 1 98.25 83 ILE A CA 1
ATOM 637 C C . ILE A 1 83 ? -11.281 -29.047 -17.094 1 98.25 83 ILE A C 1
ATOM 639 O O . ILE A 1 83 ? -12.484 -29.125 -17.359 1 98.25 83 ILE A O 1
ATOM 643 N N . ALA A 1 84 ? -10.836 -28.438 -16.031 1 98.69 84 ALA A N 1
ATOM 644 C CA . ALA A 1 84 ? -11.648 -27.531 -15.227 1 98.69 84 ALA A CA 1
ATOM 645 C C . ALA A 1 84 ? -11.148 -26.094 -15.336 1 98.69 84 ALA A C 1
ATOM 647 O O . ALA A 1 84 ? -9.992 -25.812 -15 1 98.69 84 ALA A O 1
ATOM 648 N N . VAL A 1 85 ? -11.977 -25.219 -15.867 1 98.5 85 VAL A N 1
ATOM 649 C CA . VAL A 1 85 ? -11.641 -23.797 -15.992 1 98.5 85 VAL A CA 1
ATOM 650 C C . VAL A 1 85 ? -12.578 -22.969 -15.125 1 98.5 85 VAL A C 1
ATOM 652 O O . VAL A 1 85 ? -13.727 -22.719 -15.5 1 98.5 85 VAL A O 1
ATOM 655 N N . ALA A 1 86 ? -12.164 -22.578 -14.039 1 97.31 86 ALA A N 1
ATOM 656 C CA . ALA A 1 86 ? -12.875 -21.859 -12.992 1 97.31 86 ALA A CA 1
ATOM 657 C C . ALA A 1 86 ? -11.898 -21.203 -12.016 1 97.31 86 ALA A C 1
ATOM 659 O O . ALA A 1 86 ? -10.688 -21.359 -12.148 1 97.31 86 ALA A O 1
ATOM 660 N N . PRO A 1 87 ? -12.383 -20.281 -11.188 1 95.5 87 PRO A N 1
ATOM 661 C CA . PRO A 1 87 ? -11.484 -19.828 -10.125 1 95.5 87 PRO A CA 1
ATOM 662 C C . PRO A 1 87 ? -11.141 -20.922 -9.125 1 95.5 87 PRO A C 1
ATOM 664 O O . PRO A 1 87 ? -11.531 -20.844 -7.953 1 95.5 87 PRO A O 1
ATOM 667 N N . LEU A 1 88 ? -10.43 -21.828 -9.648 1 96.38 88 LEU A N 1
ATOM 668 C CA . LEU A 1 88 ? -10.047 -23.031 -8.914 1 96.38 88 LEU A CA 1
ATOM 669 C C . LEU A 1 88 ? -8.656 -22.875 -8.312 1 96.38 88 LEU A C 1
ATOM 671 O O . LEU A 1 88 ? -7.664 -22.781 -9.039 1 96.38 88 LEU A O 1
ATOM 675 N N . THR A 1 89 ? -8.641 -22.859 -6.984 1 95.62 89 THR A N 1
ATOM 676 C CA . THR A 1 89 ? -7.379 -22.656 -6.281 1 95.62 89 THR A CA 1
ATOM 677 C C . THR A 1 89 ? -6.5 -23.906 -6.383 1 95.62 89 THR A C 1
ATOM 679 O O . THR A 1 89 ? -6.98 -25.031 -6.23 1 95.62 89 THR A O 1
ATOM 682 N N . VAL A 1 90 ? -5.266 -23.641 -6.676 1 95.5 90 VAL A N 1
ATOM 683 C CA . VAL A 1 90 ? -4.285 -24.719 -6.688 1 95.5 90 VAL A CA 1
ATOM 684 C C . VAL A 1 90 ? -3.885 -25.078 -5.254 1 95.5 90 VAL A C 1
ATOM 686 O O . VAL A 1 90 ? -3.35 -24.234 -4.531 1 95.5 90 VAL A O 1
ATOM 689 N N . THR A 1 91 ? -4.199 -26.25 -4.789 1 94.75 91 THR A N 1
ATOM 690 C CA . THR A 1 91 ? -3.809 -26.734 -3.469 1 94.75 91 THR A CA 1
ATOM 691 C C . THR A 1 91 ? -3.01 -28.031 -3.578 1 94.75 91 THR A C 1
ATOM 693 O O . THR A 1 91 ? -3.029 -28.688 -4.617 1 94.75 91 THR A O 1
ATOM 696 N N . SER A 1 92 ? -2.326 -28.375 -2.49 1 95 92 SER A N 1
ATOM 697 C CA . SER A 1 92 ? -1.534 -29.594 -2.486 1 95 92 SER A CA 1
ATOM 698 C C . SER A 1 92 ? -2.424 -30.828 -2.617 1 95 92 SER A C 1
ATOM 700 O O . SER A 1 92 ? -2.107 -31.75 -3.373 1 95 92 SER A O 1
ATOM 702 N N . ALA A 1 93 ? -3.523 -30.828 -1.949 1 94.12 93 ALA A N 1
ATOM 703 C CA . ALA A 1 93 ? -4.445 -31.953 -1.987 1 94.12 93 ALA A CA 1
ATOM 704 C C . ALA A 1 93 ? -4.98 -32.188 -3.398 1 94.12 93 ALA A C 1
ATOM 706 O O . ALA A 1 93 ? -5.031 -33.312 -3.875 1 94.12 93 ALA A O 1
ATOM 707 N N . ARG A 1 94 ? -5.398 -31.172 -4.012 1 95.69 94 ARG A N 1
ATOM 708 C CA . ARG A 1 94 ? -5.938 -31.25 -5.363 1 95.69 94 ARG A CA 1
ATOM 709 C C . ARG A 1 94 ? -4.855 -31.656 -6.359 1 95.69 94 ARG A C 1
ATOM 711 O O . ARG A 1 94 ? -5.082 -32.5 -7.23 1 95.69 94 ARG A O 1
ATOM 718 N N . GLU A 1 95 ? -3.668 -31.031 -6.207 1 95.94 95 GLU A N 1
ATOM 719 C CA . GLU A 1 95 ? -2.549 -31.297 -7.105 1 95.94 95 GLU A CA 1
ATOM 720 C C . GLU A 1 95 ? -2.115 -32.75 -7.031 1 95.94 95 GLU A C 1
ATOM 722 O O . GLU A 1 95 ? -1.539 -33.281 -7.98 1 95.94 95 GLU A O 1
ATOM 727 N N . GLU A 1 96 ? -2.379 -33.469 -5.973 1 94.94 96 GLU A N 1
ATOM 728 C CA . GLU A 1 96 ? -2.016 -34.875 -5.805 1 94.94 96 GLU A CA 1
ATOM 729 C C . GLU A 1 96 ? -2.855 -35.75 -6.711 1 94.94 96 GLU A C 1
ATOM 731 O O . GLU A 1 96 ? -2.402 -36.844 -7.125 1 94.94 96 GLU A O 1
ATOM 736 N N . VAL A 1 97 ? -4.059 -35.312 -7.078 1 95.75 97 VAL A N 1
ATOM 737 C CA . VAL A 1 97 ? -4.965 -36.219 -7.777 1 95.75 97 VAL A CA 1
ATOM 738 C C . VAL A 1 97 ? -5.23 -35.688 -9.188 1 95.75 97 VAL A C 1
ATOM 740 O O . VAL A 1 97 ? -5.703 -36.438 -10.047 1 95.75 97 VAL A O 1
ATOM 743 N N . VAL A 1 98 ? -4.957 -34.469 -9.414 1 96.94 98 VAL A N 1
ATOM 744 C CA . VAL A 1 98 ? -5.047 -33.875 -10.734 1 96.94 98 VAL A CA 1
ATOM 745 C C . VAL A 1 98 ? -3.779 -33.062 -11.031 1 96.94 98 VAL A C 1
ATOM 747 O O . VAL A 1 98 ? -2.893 -32.969 -10.18 1 96.94 98 VAL A O 1
ATOM 750 N N . SER A 1 99 ? -3.643 -32.594 -12.242 1 95.69 99 SER A N 1
ATOM 751 C CA . SER A 1 99 ? -2.537 -31.703 -12.602 1 95.69 99 SER A CA 1
ATOM 752 C C . SER A 1 99 ? -3.029 -30.297 -12.883 1 95.69 99 SER A C 1
ATOM 754 O O . SER A 1 99 ? -4.055 -30.109 -13.547 1 95.69 99 SER A O 1
ATOM 756 N N . PHE A 1 100 ? -2.303 -29.344 -12.336 1 96.81 100 PHE A N 1
ATOM 757 C CA . PHE A 1 100 ? -2.676 -27.953 -12.547 1 96.81 100 PHE A CA 1
ATOM 758 C C . PHE A 1 100 ? -1.706 -27.266 -13.508 1 96.81 100 PHE A C 1
ATOM 760 O O . PHE A 1 100 ? -0.511 -27.562 -13.508 1 96.81 100 PHE A O 1
ATOM 767 N N . THR A 1 101 ? -2.275 -26.359 -14.266 1 96.31 101 THR A N 1
ATOM 768 C CA . THR A 1 101 ? -1.438 -25.438 -15.023 1 96.31 101 THR A CA 1
ATOM 769 C C . THR A 1 101 ? -0.842 -24.375 -14.109 1 96.31 101 THR A C 1
ATOM 771 O O . THR A 1 101 ? -1.22 -24.266 -12.945 1 96.31 101 THR A O 1
ATOM 774 N N . THR A 1 102 ? 0.09 -23.609 -14.711 1 93.88 102 THR A N 1
ATOM 775 C CA . THR A 1 102 ? 0.462 -22.375 -14.039 1 93.88 102 THR A CA 1
ATOM 776 C C . THR A 1 102 ? -0.768 -21.5 -13.781 1 93.88 102 THR A C 1
ATOM 778 O O . THR A 1 102 ? -1.691 -21.469 -14.602 1 93.88 102 THR A O 1
ATOM 781 N N . PRO A 1 103 ? -0.749 -20.906 -12.656 1 95.06 103 PRO A N 1
ATOM 782 C CA . PRO A 1 103 ? -1.935 -20.109 -12.336 1 95.06 103 PRO A CA 1
ATOM 783 C C . PRO A 1 103 ? -2.145 -18.938 -13.297 1 95.06 103 PRO A C 1
ATOM 785 O O . PRO A 1 103 ? -1.176 -18.297 -13.719 1 95.06 103 PRO A O 1
ATOM 788 N N . PHE A 1 104 ? -3.424 -18.703 -13.648 1 95.69 104 PHE A N 1
ATOM 789 C CA . PHE A 1 104 ? -3.732 -17.594 -14.547 1 95.69 104 PHE A CA 1
ATOM 790 C C . PHE A 1 104 ? -4.105 -16.344 -13.758 1 95.69 104 PHE A C 1
ATOM 792 O O . PHE A 1 104 ? -4.105 -15.234 -14.297 1 95.69 104 PHE A O 1
ATOM 799 N N . LEU A 1 105 ? -4.422 -16.516 -12.57 1 93.88 105 LEU A N 1
ATOM 800 C CA . LEU A 1 105 ? -4.652 -15.422 -11.641 1 93.88 105 LEU A CA 1
ATOM 801 C C . LEU A 1 105 ? -3.99 -15.703 -10.297 1 93.88 105 LEU A C 1
ATOM 803 O O . LEU A 1 105 ? -4 -16.844 -9.82 1 93.88 105 LEU A O 1
ATOM 807 N N . GLN A 1 106 ? -3.488 -14.641 -9.773 1 91.12 106 GLN A N 1
ATOM 808 C CA . GLN A 1 106 ? -2.896 -14.742 -8.445 1 91.12 106 GLN A CA 1
ATOM 809 C C . GLN A 1 106 ? -3.822 -14.156 -7.387 1 91.12 106 GLN A C 1
ATOM 811 O O . GLN A 1 106 ? -4.512 -13.164 -7.633 1 91.12 106 GLN A O 1
ATOM 816 N N . THR A 1 107 ? -3.781 -14.789 -6.297 1 91.75 107 THR A N 1
ATOM 817 C CA . THR A 1 107 ? -4.633 -14.336 -5.203 1 91.75 107 THR A CA 1
ATOM 818 C C . THR A 1 107 ? -4.039 -14.734 -3.855 1 91.75 107 THR A C 1
ATOM 820 O O . THR A 1 107 ? -2.912 -15.227 -3.787 1 91.75 107 THR A O 1
ATOM 823 N N . GLY A 1 108 ? -4.621 -14.32 -2.83 1 92.44 108 GLY A N 1
ATOM 824 C CA . GLY A 1 108 ? -4.383 -14.672 -1.44 1 92.44 108 GLY A CA 1
ATOM 825 C C . GLY A 1 108 ? -5.648 -14.688 -0.602 1 92.44 108 GLY A C 1
ATOM 826 O O . GLY A 1 108 ? -6.754 -14.672 -1.141 1 92.44 108 GLY A O 1
ATOM 827 N N . ILE A 1 109 ? -5.422 -14.898 0.642 1 95.25 109 ILE A N 1
ATOM 828 C CA . ILE A 1 109 ? -6.555 -14.914 1.562 1 95.25 109 ILE A CA 1
ATOM 829 C C . ILE A 1 109 ? -6.672 -13.562 2.264 1 95.25 109 ILE A C 1
ATOM 831 O O . ILE A 1 109 ? -5.711 -13.094 2.883 1 95.25 109 ILE A O 1
ATOM 835 N N . GLY A 1 110 ? -7.816 -12.961 2.057 1 96.44 110 GLY A N 1
ATOM 836 C CA . GLY A 1 110 ? -8.07 -11.672 2.678 1 96.44 110 GLY A CA 1
ATOM 837 C C . GLY A 1 110 ? -9.344 -11.648 3.508 1 96.44 110 GLY A C 1
ATOM 838 O O . GLY A 1 110 ? -10.031 -12.664 3.625 1 96.44 110 GLY A O 1
ATOM 839 N N . ILE A 1 111 ? -9.586 -10.453 4.113 1 97.06 111 ILE A N 1
ATOM 840 C CA . ILE A 1 111 ? -10.773 -10.219 4.922 1 97.06 111 ILE A CA 1
ATOM 841 C C . ILE A 1 111 ? -11.625 -9.117 4.281 1 97.06 111 ILE A C 1
ATOM 843 O O . ILE A 1 111 ? -11.141 -8 4.059 1 97.06 111 ILE A O 1
ATOM 847 N N . LEU A 1 112 ? -12.781 -9.43 3.943 1 96.5 112 LEU A N 1
ATOM 848 C CA . LEU A 1 112 ? -13.727 -8.453 3.416 1 96.5 112 LEU A CA 1
ATOM 849 C C . LEU A 1 112 ? -14.578 -7.863 4.535 1 96.5 112 LEU A C 1
ATOM 851 O O . LEU A 1 112 ? -15.172 -8.602 5.32 1 96.5 112 LEU A O 1
ATOM 855 N N . LEU A 1 113 ? -14.586 -6.582 4.652 1 94.19 113 LEU A N 1
ATOM 856 C CA . LEU A 1 113 ? -15.273 -5.871 5.723 1 94.19 113 LEU A CA 1
ATOM 857 C C . LEU A 1 113 ? -16.203 -4.805 5.152 1 94.19 113 LEU A C 1
ATOM 859 O O . LEU A 1 113 ? -16.047 -4.395 4 1 94.19 113 LEU A O 1
ATOM 863 N N . ARG A 1 114 ? -17.156 -4.496 5.957 1 90.62 114 ARG A N 1
ATOM 864 C CA . ARG A 1 114 ? -17.969 -3.318 5.668 1 90.62 114 ARG A CA 1
ATOM 865 C C . ARG A 1 114 ? -17.312 -2.055 6.207 1 90.62 114 ARG A C 1
ATOM 867 O O . ARG A 1 114 ? -16.797 -2.043 7.328 1 90.62 114 ARG A O 1
ATOM 874 N N . LYS A 1 115 ? -17.188 -1.094 5.395 1 77.31 115 LYS A N 1
ATOM 875 C CA . LYS A 1 115 ? -16.625 0.181 5.82 1 77.31 115 LYS A CA 1
ATOM 876 C C . LYS A 1 115 ? -17.422 0.78 6.977 1 77.31 115 LYS A C 1
ATOM 878 O O . LYS A 1 115 ? -18.641 0.828 6.934 1 77.31 115 LYS A O 1
ATOM 883 N N . GLU A 1 116 ? -16.938 0.469 8.195 1 62.16 116 GLU A N 1
ATOM 884 C CA . GLU A 1 116 ? -17.625 1.178 9.273 1 62.16 116 GLU A CA 1
ATOM 885 C C . GLU A 1 116 ? -17.484 2.689 9.109 1 62.16 116 GLU A C 1
ATOM 887 O O . GLU A 1 116 ? -16.406 3.193 8.812 1 62.16 116 GLU A O 1
ATOM 892 N N . THR A 1 117 ? -18.422 3.26 8.617 1 47 117 THR A N 1
ATOM 893 C CA . THR A 1 117 ? -18.406 4.711 8.758 1 47 117 THR A CA 1
ATOM 894 C C . THR A 1 117 ? -17.906 5.113 10.141 1 47 117 THR A C 1
ATOM 896 O O . THR A 1 117 ? -18.594 4.902 11.141 1 47 117 THR A O 1
ATOM 899 N N . PHE A 1 118 ? -16.828 4.52 10.523 1 40.91 118 PHE A N 1
ATOM 900 C CA . PHE A 1 118 ? -16.391 4.91 11.859 1 40.91 118 PHE A CA 1
ATOM 901 C C . PHE A 1 118 ? -16.656 6.395 12.102 1 40.91 118 PHE A C 1
ATOM 903 O O . PHE A 1 118 ? -16.219 7.242 11.32 1 40.91 118 PHE A O 1
ATOM 910 N N . SER A 1 119 ? -17.703 6.609 12.539 1 41.38 119 SER A N 1
ATOM 911 C CA . SER A 1 119 ? -17.844 7.836 13.312 1 41.38 119 SER A CA 1
ATOM 912 C C . SER A 1 119 ? -16.656 8.031 14.258 1 41.38 119 SER A C 1
ATOM 914 O O . SER A 1 119 ? -16.438 7.215 15.156 1 41.38 119 SER A O 1
ATOM 916 N N . GLN A 1 120 ? -15.508 8.078 13.805 1 41.69 120 GLN A N 1
ATOM 917 C CA . GLN A 1 120 ? -14.445 8.445 14.727 1 41.69 120 GLN A CA 1
ATOM 918 C C . GLN A 1 120 ? -15.008 9.141 15.969 1 41.69 120 GLN A C 1
ATOM 920 O O . GLN A 1 120 ? -15.695 10.156 15.859 1 41.69 120 GLN A O 1
ATOM 925 N N . GLU A 1 121 ? -15.391 8.406 16.844 1 43.84 121 GLU A N 1
ATOM 926 C CA . GLU A 1 121 ? -15.719 9.016 18.141 1 43.84 121 GLU A CA 1
ATOM 927 C C . GLU A 1 121 ? -14.797 10.195 18.438 1 43.84 121 GLU A C 1
ATOM 929 O O . GLU A 1 121 ? -13.609 10 18.703 1 43.84 121 GLU A O 1
ATOM 934 N N . MET A 1 122 ? -14.914 11.055 17.625 1 43.41 122 MET A N 1
ATOM 935 C CA . MET A 1 122 ? -14.203 12.305 17.906 1 43.41 122 MET A CA 1
ATOM 936 C C . MET A 1 122 ? -14.266 12.656 19.375 1 43.41 122 MET A C 1
ATOM 938 O O . MET A 1 122 ? -15.336 12.648 19.984 1 43.41 122 MET A O 1
ATOM 942 N N . SER A 1 123 ? -13.219 12.289 20.078 1 49.28 123 SER A N 1
ATOM 943 C CA . SER A 1 123 ? -13.102 12.688 21.484 1 49.28 123 SER A CA 1
ATOM 944 C C . SER A 1 123 ? -13.625 14.102 21.688 1 49.28 123 SER A C 1
ATOM 946 O O . SER A 1 123 ? -13.633 14.922 20.766 1 49.28 123 SER A O 1
ATOM 948 N N . PHE A 1 124 ? -14.383 14.273 22.766 1 54.16 124 PHE A N 1
ATOM 949 C CA . PHE A 1 124 ? -14.922 15.555 23.219 1 54.16 124 PHE A CA 1
ATOM 950 C C . PHE A 1 124 ? -13.859 16.641 23.156 1 54.16 124 PHE A C 1
ATOM 952 O O . PHE A 1 124 ? -14.18 17.812 22.953 1 54.16 124 PHE A O 1
ATOM 959 N N . PHE A 1 125 ? -12.531 16.188 23.312 1 56.44 125 PHE A N 1
ATOM 960 C CA . PHE A 1 125 ? -11.477 17.203 23.375 1 56.44 125 PHE A CA 1
ATOM 961 C C . PHE A 1 125 ? -10.586 17.125 22.125 1 56.44 125 PHE A C 1
ATOM 963 O O . PHE A 1 125 ? -9.375 17.344 22.219 1 56.44 125 PHE A O 1
ATOM 970 N N . HIS A 1 126 ? -11.195 16.828 21.094 1 61.53 126 HIS A N 1
ATOM 971 C CA . HIS A 1 126 ? -10.516 16.703 19.797 1 61.53 126 HIS A CA 1
ATOM 972 C C . HIS A 1 126 ? -9.852 18.016 19.406 1 61.53 126 HIS A C 1
ATOM 974 O O . HIS A 1 126 ? -8.852 18.016 18.672 1 61.53 126 HIS A O 1
ATOM 980 N N . PHE A 1 127 ? -10.367 19.094 19.984 1 64.06 127 PHE A N 1
ATOM 981 C CA . PHE A 1 127 ? -9.844 20.406 19.625 1 64.06 127 PHE A CA 1
ATOM 982 C C . PHE A 1 127 ? -8.453 20.625 20.219 1 64.06 127 PHE A C 1
ATOM 984 O O . PHE A 1 127 ? -7.711 21.5 19.781 1 64.06 127 PHE A O 1
ATOM 991 N N . LEU A 1 128 ? -7.953 19.797 21.219 1 67.31 128 LEU A N 1
ATOM 992 C CA . LEU A 1 128 ? -6.637 19.922 21.828 1 67.31 128 LEU A CA 1
ATOM 993 C C . LEU A 1 128 ? -5.625 19 21.156 1 67.31 128 LEU A C 1
ATOM 995 O O . LEU A 1 128 ? -4.43 19.062 21.438 1 67.31 128 LEU A O 1
ATOM 999 N N . ALA A 1 129 ? -6.113 18.281 20.188 1 69 129 ALA A N 1
ATOM 1000 C CA . ALA A 1 129 ? -5.316 17.188 19.609 1 69 129 ALA A CA 1
ATOM 1001 C C . ALA A 1 129 ? -4.234 17.734 18.688 1 69 129 ALA A C 1
ATOM 1003 O O . ALA A 1 129 ? -3.176 17.125 18.531 1 69 129 ALA A O 1
ATOM 1004 N N . PRO A 1 130 ? -4.418 18.797 18.094 1 71.38 130 PRO A N 1
ATOM 1005 C CA . PRO A 1 130 ? -3.436 19.281 17.125 1 71.38 130 PRO A CA 1
ATOM 1006 C C . PRO A 1 130 ? -2.057 19.5 17.734 1 71.38 130 PRO A C 1
ATOM 1008 O O . PRO A 1 130 ? -1.04 19.391 17.047 1 71.38 130 PRO A O 1
ATOM 1011 N N . PHE A 1 131 ? -2.031 19.906 19.047 1 72.94 131 PHE A N 1
ATOM 1012 C CA . PHE A 1 131 ? -0.763 20.125 19.734 1 72.94 131 PHE A CA 1
ATOM 1013 C C . PHE A 1 131 ? -0.542 19.094 20.828 1 72.94 131 PHE A C 1
ATOM 1015 O O . PHE A 1 131 ? -1.497 18.641 21.453 1 72.94 131 PHE A O 1
ATOM 1022 N N . SER A 1 132 ? 0.693 18.672 20.969 1 74.12 132 SER A N 1
ATOM 1023 C CA . SER A 1 132 ? 1.035 17.75 22.047 1 74.12 132 SER A CA 1
ATOM 1024 C C . SER A 1 132 ? 0.918 18.438 23.406 1 74.12 132 SER A C 1
ATOM 1026 O O . SER A 1 132 ? 0.819 19.656 23.484 1 74.12 132 SER A O 1
ATOM 1028 N N . LYS A 1 133 ? 0.84 17.719 24.547 1 75.81 133 LYS A N 1
ATOM 1029 C CA . LYS A 1 133 ? 0.78 18.266 25.906 1 75.81 133 LYS A CA 1
ATOM 1030 C C . LYS A 1 133 ? 1.983 19.156 26.188 1 75.81 133 LYS A C 1
ATOM 1032 O O . LYS A 1 133 ? 1.853 20.188 26.844 1 75.81 133 LYS A O 1
ATOM 1037 N N . GLU A 1 134 ? 3.127 18.781 25.641 1 76.38 134 GLU A N 1
ATOM 1038 C CA . GLU A 1 134 ? 4.34 19.578 25.812 1 76.38 134 GLU A CA 1
ATOM 1039 C C . GLU A 1 134 ? 4.227 20.922 25.109 1 76.38 134 GLU A C 1
ATOM 1041 O O . GLU A 1 134 ? 4.648 21.953 25.625 1 76.38 134 GLU A O 1
ATOM 1046 N N . THR A 1 135 ? 3.643 20.875 23.906 1 74.25 135 THR A N 1
ATOM 1047 C CA . THR A 1 135 ? 3.482 22.109 23.141 1 74.25 135 THR A CA 1
ATOM 1048 C C . THR A 1 135 ? 2.5 23.047 23.844 1 74.25 135 THR A C 1
ATOM 1050 O O . THR A 1 135 ? 2.736 24.25 23.922 1 74.25 135 THR A O 1
ATOM 1053 N N . TRP A 1 136 ? 1.468 22.469 24.453 1 77.06 136 TRP A N 1
ATOM 1054 C CA . TRP A 1 136 ? 0.502 23.281 25.172 1 77.06 136 TRP A CA 1
ATOM 1055 C C . TRP A 1 136 ? 1.146 23.938 26.406 1 77.06 136 TRP A C 1
ATOM 1057 O O . TRP A 1 136 ? 0.909 25.109 26.688 1 77.06 136 TRP A O 1
ATOM 1067 N N . THR A 1 137 ? 1.903 23.219 27.141 1 79.75 137 THR A N 1
ATOM 1068 C CA . THR A 1 137 ? 2.59 23.75 28.312 1 79.75 137 THR A CA 1
ATOM 1069 C C . THR A 1 137 ? 3.596 24.828 27.891 1 79.75 137 THR A C 1
ATOM 1071 O O . THR A 1 137 ? 3.725 25.844 28.562 1 79.75 137 THR A O 1
ATOM 1074 N N . GLY A 1 138 ? 4.293 24.562 26.797 1 77.94 138 GLY A N 1
ATOM 1075 C CA . GLY A 1 138 ? 5.203 25.562 26.266 1 77.94 138 GLY A CA 1
ATOM 1076 C C . GLY A 1 138 ? 4.508 26.859 25.891 1 77.94 138 GLY A C 1
ATOM 1077 O O . GLY A 1 138 ? 5.031 27.953 26.141 1 77.94 138 GLY A O 1
ATOM 1078 N N . LEU A 1 139 ? 3.391 26.688 25.281 1 81.19 139 LEU A N 1
ATOM 1079 C CA . LEU A 1 139 ? 2.613 27.859 24.906 1 81.19 139 LEU A CA 1
ATOM 1080 C C . LEU A 1 139 ? 2.184 28.641 26.156 1 81.19 139 LEU A C 1
ATOM 1082 O O . LEU A 1 139 ? 2.252 29.875 26.156 1 81.19 139 LEU A O 1
ATOM 1086 N N . LEU A 1 140 ? 1.726 28 27.266 1 81.44 140 LEU A N 1
ATOM 1087 C CA . LEU A 1 140 ? 1.348 28.656 28.5 1 81.44 140 LEU A CA 1
ATOM 1088 C C . LEU A 1 140 ? 2.533 29.406 29.109 1 81.44 140 LEU A C 1
ATOM 1090 O O . LEU A 1 140 ? 2.387 30.531 29.562 1 81.44 140 LEU A O 1
ATOM 1094 N N . PHE A 1 141 ? 3.623 28.812 29.062 1 81.94 141 PHE A N 1
ATOM 1095 C CA . PHE A 1 141 ? 4.828 29.453 29.578 1 81.94 141 PHE A CA 1
ATOM 1096 C C . PHE A 1 141 ? 5.203 30.672 28.75 1 81.94 141 PHE A C 1
ATOM 1098 O O . PHE A 1 141 ? 5.559 31.719 29.297 1 81.94 141 PHE A O 1
ATOM 1105 N N . ALA A 1 142 ? 5.176 30.453 27.391 1 82 142 ALA A N 1
ATOM 1106 C CA . ALA A 1 142 ? 5.477 31.578 26.516 1 82 142 ALA A CA 1
ATOM 1107 C C . ALA A 1 142 ? 4.52 32.75 26.75 1 82 142 ALA A C 1
ATOM 1109 O O . ALA A 1 142 ? 4.934 33.906 26.75 1 82 142 ALA A O 1
ATOM 1110 N N . TYR A 1 143 ? 3.275 32.5 26.953 1 84.19 143 TYR A N 1
ATOM 1111 C CA . TYR A 1 143 ? 2.264 33.5 27.234 1 84.19 143 TYR A CA 1
ATOM 1112 C C . TYR A 1 143 ? 2.596 34.281 28.5 1 84.19 143 TYR A C 1
ATOM 1114 O O . TYR A 1 143 ? 2.645 35.5 28.5 1 84.19 143 TYR A O 1
ATOM 1122 N N . VAL A 1 144 ? 2.881 33.531 29.625 1 84.44 144 VAL A N 1
ATOM 1123 C CA . VAL A 1 144 ? 3.154 34.156 30.906 1 84.44 144 VAL A CA 1
ATOM 1124 C C . VAL A 1 144 ? 4.449 34.969 30.828 1 84.44 144 VAL A C 1
ATOM 1126 O O . VAL A 1 144 ? 4.523 36.094 31.328 1 84.44 144 VAL A O 1
ATOM 1129 N N . LEU A 1 145 ? 5.395 34.438 30.172 1 83.81 145 LEU A N 1
ATOM 1130 C CA . LEU A 1 145 ? 6.68 35.094 30.031 1 83.81 145 LEU A CA 1
ATOM 1131 C C . LEU A 1 145 ? 6.531 36.406 29.25 1 83.81 145 LEU A C 1
ATOM 1133 O O . LEU A 1 145 ? 7.09 37.438 29.609 1 83.81 145 LEU A O 1
ATOM 1137 N N . THR A 1 146 ? 5.844 36.312 28.141 1 87.31 146 THR A N 1
ATOM 1138 C CA . THR A 1 146 ? 5.648 37.5 27.312 1 87.31 146 THR A CA 1
ATOM 1139 C C . THR A 1 146 ? 4.887 38.562 28.094 1 87.31 146 THR A C 1
ATOM 1141 O O . THR A 1 146 ? 5.234 39.75 28.031 1 87.31 146 THR A O 1
ATOM 1144 N N . CYS A 1 147 ? 3.838 38.188 28.781 1 83.94 147 CYS A N 1
ATOM 1145 C CA . CYS A 1 147 ? 3.068 39.125 29.562 1 83.94 147 CYS A CA 1
ATOM 1146 C C . CYS A 1 147 ? 3.926 39.75 30.672 1 83.94 147 CYS A C 1
ATOM 1148 O O . CYS A 1 147 ? 3.818 40.938 30.953 1 83.94 147 CYS A O 1
ATOM 1150 N N . PHE A 1 148 ? 4.738 38.969 31.266 1 83.81 148 PHE A N 1
ATOM 1151 C CA . PHE A 1 148 ? 5.66 39.5 32.281 1 83.81 148 PHE A CA 1
ATOM 1152 C C . PHE A 1 148 ? 6.648 40.469 31.641 1 83.81 148 PHE A C 1
ATOM 1154 O O . PHE A 1 148 ? 6.941 41.531 32.219 1 83.81 148 PHE A O 1
ATOM 1161 N N . CYS A 1 149 ? 7.137 40.156 30.516 1 84.12 149 CYS A N 1
ATOM 1162 C CA . CYS A 1 149 ? 8.055 41.062 29.812 1 84.12 149 CYS A CA 1
ATOM 1163 C C . CYS A 1 149 ? 7.367 42.375 29.453 1 84.12 149 CYS A C 1
ATOM 1165 O O . CYS A 1 149 ? 7.969 43.438 29.562 1 84.12 149 CYS A O 1
ATOM 1167 N N . LEU A 1 150 ? 6.211 42.219 28.922 1 85.94 150 LEU A N 1
ATOM 1168 C CA . LEU A 1 150 ? 5.457 43.438 28.594 1 85.94 150 LEU A CA 1
ATOM 1169 C C . LEU A 1 150 ? 5.293 44.312 29.828 1 85.94 150 LEU A C 1
ATOM 1171 O O . LEU A 1 150 ? 5.48 45.531 29.75 1 85.94 150 LEU A O 1
ATOM 1175 N N . PHE A 1 151 ? 4.988 43.781 30.906 1 82 151 PHE A N 1
ATOM 1176 C CA . PHE A 1 151 ? 4.836 44.5 32.156 1 82 151 PHE A CA 1
ATOM 1177 C C . PHE A 1 151 ? 6.141 45.156 32.562 1 82 151 PHE A C 1
ATOM 1179 O O . PHE A 1 151 ? 6.145 46.344 32.906 1 82 151 PHE A O 1
ATOM 1186 N N . LEU A 1 152 ? 7.16 44.406 32.469 1 80.38 152 LEU A N 1
ATOM 1187 C CA . LEU A 1 152 ? 8.461 44.906 32.906 1 80.38 152 LEU A CA 1
ATOM 1188 C C . LEU A 1 152 ? 8.938 46.031 31.969 1 80.38 152 LEU A C 1
ATOM 1190 O O . LEU A 1 152 ? 9.391 47.094 32.438 1 80.38 152 LEU A O 1
ATOM 1194 N N . VAL A 1 153 ? 8.844 45.781 30.656 1 80.62 153 VAL A N 1
ATOM 1195 C CA . VAL A 1 153 ? 9.312 46.781 29.688 1 80.62 153 VAL A CA 1
ATOM 1196 C C . VAL A 1 153 ? 8.469 48.031 29.781 1 80.62 153 VAL A C 1
ATOM 1198 O O . VAL A 1 153 ? 8.984 49.156 29.656 1 80.62 153 VAL A O 1
ATOM 1201 N N . ALA A 1 154 ? 7.219 47.906 29.938 1 81.12 154 ALA A N 1
ATOM 1202 C CA . ALA A 1 154 ? 6.344 49.062 30.062 1 81.12 154 ALA A CA 1
ATOM 1203 C C . ALA A 1 154 ? 6.672 49.875 31.312 1 81.12 154 ALA A C 1
ATOM 1205 O O . ALA A 1 154 ? 6.527 51.094 31.312 1 81.12 154 ALA A O 1
ATOM 1206 N N . ARG A 1 155 ? 7.086 49.156 32.375 1 76.75 155 ARG A N 1
ATOM 1207 C CA . ARG A 1 155 ? 7.453 49.844 33.625 1 76.75 155 ARG A CA 1
ATOM 1208 C C . ARG A 1 155 ? 8.812 50.531 33.469 1 76.75 155 ARG A C 1
ATOM 1210 O O . ARG A 1 155 ? 9.047 51.594 34.062 1 76.75 155 ARG A O 1
ATOM 1217 N N . LEU A 1 156 ? 9.586 49.969 32.688 1 74.56 156 LEU A N 1
ATOM 1218 C CA . LEU A 1 156 ? 10.945 50.5 32.562 1 74.56 156 LEU A CA 1
ATOM 1219 C C . LEU A 1 156 ? 10.992 51.656 31.562 1 74.56 156 LEU A C 1
ATOM 1221 O O . LEU A 1 156 ? 11.805 52.562 31.703 1 74.56 156 LEU A O 1
ATOM 1225 N N . SER A 1 157 ? 10.156 51.562 30.578 1 74 157 SER A N 1
ATOM 1226 C CA . SER A 1 157 ? 10.195 52.594 29.562 1 74 157 SER A CA 1
ATOM 1227 C C . SER A 1 157 ? 9.508 53.875 30.031 1 74 157 SER A C 1
ATOM 1229 O O . SER A 1 157 ? 8.352 53.844 30.453 1 74 157 SER A O 1
ATOM 1231 N N . PRO A 1 158 ? 10.164 55 29.984 1 69.88 158 PRO A N 1
ATOM 1232 C CA . PRO A 1 158 ? 9.578 56.25 30.438 1 69.88 158 PRO A CA 1
ATOM 1233 C C . PRO A 1 158 ? 8.484 56.781 29.5 1 69.88 158 PRO A C 1
ATOM 1235 O O . PRO A 1 158 ? 7.605 57.531 29.922 1 69.88 158 PRO A O 1
ATOM 1238 N N . CYS A 1 159 ? 8.633 56.438 28.25 1 67.44 159 CYS A N 1
ATOM 1239 C CA . CYS A 1 159 ? 7.676 56.906 27.25 1 67.44 159 CYS A CA 1
ATOM 1240 C C . CYS A 1 159 ? 6.273 56.406 27.562 1 67.44 159 CYS A C 1
ATOM 1242 O O . CYS A 1 159 ? 5.285 57 27.109 1 67.44 159 CYS A O 1
ATOM 1244 N N . GLU A 1 160 ? 6.324 55.469 28.359 1 68.69 160 GLU A N 1
ATOM 1245 C CA . GLU A 1 160 ? 5.023 54.875 28.688 1 68.69 160 GLU A CA 1
ATOM 1246 C C . GLU A 1 160 ? 4.363 55.594 29.844 1 68.69 160 GLU A C 1
ATOM 1248 O O . GLU A 1 160 ? 3.16 55.469 30.078 1 68.69 160 GLU A O 1
ATOM 1253 N N . TRP A 1 161 ? 5.141 56.406 30.531 1 63.53 161 TRP A N 1
ATOM 1254 C CA . TRP A 1 161 ? 4.656 57.062 31.734 1 63.53 161 TRP A CA 1
ATOM 1255 C C . TRP A 1 161 ? 4.148 58.469 31.406 1 63.53 161 TRP A C 1
ATOM 1257 O O . TRP A 1 161 ? 3.562 59.125 32.25 1 63.53 161 TRP A O 1
ATOM 1267 N N . ASN A 1 162 ? 4.461 59.094 30.234 1 57.19 162 ASN A N 1
ATOM 1268 C CA . ASN A 1 162 ? 4.434 60.531 30 1 57.19 162 ASN A CA 1
ATOM 1269 C C . ASN A 1 162 ? 3.01 61.094 30.062 1 57.19 162 ASN A C 1
ATOM 1271 O O . ASN A 1 162 ? 2.756 62.219 29.625 1 57.19 162 ASN A O 1
ATOM 1275 N N . GLU A 1 163 ? 1.963 60.5 30.547 1 52.28 163 GLU A N 1
ATOM 1276 C CA . GLU A 1 163 ? 0.853 61.438 30.562 1 52.28 163 GLU A CA 1
ATOM 1277 C C . GLU A 1 163 ? 0.923 62.344 31.781 1 52.28 163 GLU A C 1
ATOM 1279 O O . GLU A 1 163 ? 1.225 61.906 32.875 1 52.28 163 GLU A O 1
ATOM 1284 N N . PRO A 1 164 ? 1.09 63.75 31.578 1 46.69 164 PRO A N 1
ATOM 1285 C CA . PRO A 1 164 ? 1.308 64.75 32.594 1 46.69 164 PRO A CA 1
ATOM 1286 C C . PRO A 1 164 ? 0.593 64.438 33.906 1 46.69 164 PRO A C 1
ATOM 1288 O O . PRO A 1 164 ? 1.087 64.812 34.969 1 46.69 164 PRO A O 1
ATOM 1291 N N . LYS A 1 165 ? -0.798 64.375 33.938 1 50.69 165 LYS A N 1
ATOM 1292 C CA . LYS A 1 165 ? -1.494 64.562 35.188 1 50.69 165 LYS A CA 1
ATOM 1293 C C . LYS A 1 165 ? -1.276 63.344 36.094 1 50.69 165 LYS A C 1
ATOM 1295 O O . LYS A 1 165 ? -1.089 63.5 37.312 1 50.69 165 LYS A O 1
ATOM 1300 N N . ASN A 1 166 ? -1.935 62.094 35.781 1 44.47 166 ASN A N 1
ATOM 1301 C CA . ASN A 1 166 ? -1.888 60.906 36.656 1 44.47 166 ASN A CA 1
ATOM 1302 C C . ASN A 1 166 ? -0.951 59.844 36.062 1 44.47 166 ASN A C 1
ATOM 1304 O O . ASN A 1 166 ? -1.12 59.406 34.938 1 44.47 166 ASN A O 1
ATOM 1308 N N . GLU A 1 167 ? 0.402 59.844 36.5 1 50.81 167 GLU A N 1
ATOM 1309 C CA . GLU A 1 167 ? 1.48 58.906 36.25 1 50.81 167 GLU A CA 1
ATOM 1310 C C . GLU A 1 167 ? 0.94 57.469 36.094 1 50.81 167 GLU A C 1
ATOM 1312 O O . GLU A 1 167 ? 1.013 56.688 37.031 1 50.81 167 GLU A O 1
ATOM 1317 N N . GLU A 1 168 ? -0.162 57.312 35.406 1 58.72 168 GLU A N 1
ATOM 1318 C CA . GLU A 1 168 ? -0.655 55.938 35.469 1 58.72 168 GLU A CA 1
ATOM 1319 C C . GLU A 1 168 ? -0.183 55.125 34.281 1 58.72 168 GLU A C 1
ATOM 1321 O O . GLU A 1 168 ? -0.222 55.594 33.125 1 58.72 168 GLU A O 1
ATOM 1326 N N . ASN A 1 169 ? 0.776 54.156 34.531 1 60.84 169 ASN A N 1
ATOM 1327 C CA . ASN A 1 169 ? 1.163 53.156 33.531 1 60.84 169 ASN A CA 1
ATOM 1328 C C . ASN A 1 169 ? 0.014 52.188 33.25 1 60.84 169 ASN A C 1
ATOM 1330 O O . ASN A 1 169 ? -0.468 51.5 34.125 1 60.84 169 ASN A O 1
ATOM 1334 N N . HIS A 1 170 ? -0.521 52.312 32.094 1 65.25 170 HIS A N 1
ATOM 1335 C CA . HIS A 1 170 ? -1.699 51.531 31.719 1 65.25 170 HIS A CA 1
ATOM 1336 C C . HIS A 1 170 ? -1.369 50.031 31.594 1 65.25 170 HIS A C 1
ATOM 1338 O O . HIS A 1 170 ? -2.271 49.188 31.562 1 65.25 170 HIS A O 1
ATOM 1344 N N . PHE A 1 171 ? -0.008 49.781 31.625 1 71.69 171 PHE A N 1
ATOM 1345 C CA . PHE A 1 171 ? 0.348 48.375 31.5 1 71.69 171 PHE A CA 1
ATOM 1346 C C . PHE A 1 171 ? 0.665 47.75 32.844 1 71.69 171 PHE A C 1
ATOM 1348 O O . PHE A 1 171 ? 1.83 47.531 33.188 1 71.69 171 PHE A O 1
ATOM 1355 N N . THR A 1 172 ? -0.501 47.531 33.656 1 75.44 172 THR A N 1
ATOM 1356 C CA . THR A 1 172 ? -0.397 46.719 34.875 1 75.44 172 THR A CA 1
ATOM 1357 C C . THR A 1 172 ? -0.262 45.25 34.531 1 75.44 172 THR A C 1
ATOM 1359 O O . THR A 1 172 ? -0.392 44.875 33.375 1 75.44 172 THR A O 1
ATOM 1362 N N . PHE A 1 173 ? 0.12 44.562 35.562 1 78.19 173 PHE A N 1
ATOM 1363 C CA . PHE A 1 173 ? 0.288 43.156 35.312 1 78.19 173 PHE A CA 1
ATOM 1364 C C . PHE A 1 173 ? -0.989 42.531 34.719 1 78.19 173 PHE A C 1
ATOM 1366 O O . PHE A 1 173 ? -0.944 41.781 33.75 1 78.19 173 PHE A O 1
ATOM 1373 N N . LEU A 1 174 ? -2.131 42.844 35.281 1 76.69 174 LEU A N 1
ATOM 1374 C CA . LEU A 1 174 ? -3.412 42.312 34.812 1 76.69 174 LEU A CA 1
ATOM 1375 C C . LEU A 1 174 ? -3.74 42.812 33.406 1 76.69 174 LEU A C 1
ATOM 1377 O O . LEU A 1 174 ? -4.289 42.062 32.594 1 76.69 174 LEU A O 1
ATOM 1381 N N . ASN A 1 175 ? -3.41 44.031 33.156 1 79.69 175 ASN A N 1
ATOM 1382 C CA . ASN A 1 175 ? -3.643 44.562 31.812 1 79.69 175 ASN A CA 1
ATOM 1383 C C . ASN A 1 175 ? -2.721 43.938 30.781 1 79.69 175 ASN A C 1
ATOM 1385 O O . ASN A 1 175 ? -3.098 43.75 29.609 1 79.69 175 ASN A O 1
ATOM 1389 N N . SER A 1 176 ? -1.519 43.625 31.234 1 82.06 176 SER A N 1
ATOM 1390 C CA . SER A 1 176 ? -0.608 42.906 30.328 1 82.06 176 SER A CA 1
ATOM 1391 C C . SER A 1 176 ? -1.123 41.531 30 1 82.06 176 SER A C 1
ATOM 1393 O O . SER A 1 176 ? -0.996 41.062 28.859 1 82.06 176 SER A O 1
ATOM 1395 N N . LEU A 1 177 ? -1.719 40.906 31.016 1 82 177 LEU A N 1
ATOM 1396 C CA . LEU A 1 177 ? -2.32 39.594 30.781 1 82 177 LEU A CA 1
ATOM 1397 C C . LEU A 1 177 ? -3.492 39.719 29.812 1 82 177 LEU A C 1
ATOM 1399 O O . LEU A 1 177 ? -3.666 38.844 28.938 1 82 177 LEU A O 1
ATOM 1403 N N . TRP A 1 178 ? -4.289 40.75 29.984 1 77.69 178 TRP A N 1
ATOM 1404 C CA . TRP A 1 178 ? -5.426 41 29.109 1 77.69 178 TRP A CA 1
ATOM 1405 C C . TRP A 1 178 ? -4.969 41.25 27.672 1 77.69 178 TRP A C 1
ATOM 1407 O O . TRP A 1 178 ? -5.527 40.688 26.734 1 77.69 178 TRP A O 1
ATOM 1417 N N . PHE A 1 179 ? -3.926 41.969 27.484 1 81.12 179 PHE A N 1
ATOM 1418 C CA . PHE A 1 179 ? -3.375 42.281 26.172 1 81.12 179 PHE A CA 1
ATOM 1419 C C . PHE A 1 179 ? -2.85 41.031 25.5 1 81.12 179 PHE A C 1
ATOM 1421 O O . PHE A 1 179 ? -3.104 40.781 24.312 1 81.12 179 PHE A O 1
ATOM 1428 N N . GLY A 1 180 ? -2.148 40.25 26.25 1 82.5 180 GLY A N 1
ATOM 1429 C CA . GLY A 1 180 ? -1.61 39.031 25.719 1 82.5 180 GLY A CA 1
ATOM 1430 C C . GLY A 1 180 ? -2.686 38.031 25.297 1 82.5 180 GLY A C 1
ATOM 1431 O O . GLY A 1 180 ? -2.576 37.406 24.234 1 82.5 180 GLY A O 1
ATOM 1432 N N . ALA A 1 181 ? -3.732 37.938 26.141 1 80.19 181 ALA A N 1
ATOM 1433 C CA . ALA A 1 181 ? -4.836 37.031 25.812 1 80.19 181 ALA A CA 1
ATOM 1434 C C . ALA A 1 181 ? -5.586 37.5 24.578 1 80.19 181 ALA A C 1
ATOM 1436 O O . ALA A 1 181 ? -6.027 36.719 23.75 1 80.19 181 ALA A O 1
ATOM 1437 N N . GLY A 1 182 ? -5.781 38.781 24.5 1 77.69 182 GLY A N 1
ATOM 1438 C CA . GLY A 1 182 ? -6.41 39.344 23.312 1 77.69 182 GLY A CA 1
ATOM 1439 C C . GLY A 1 182 ? -5.664 39.031 22.031 1 77.69 182 GLY A C 1
ATOM 1440 O O . GLY A 1 182 ? -6.277 38.719 21.016 1 77.69 182 GLY A O 1
ATOM 1441 N N . ALA A 1 183 ? -4.375 39.094 22.078 1 79.75 183 ALA A N 1
ATOM 1442 C CA . ALA A 1 183 ? -3.553 38.781 20.906 1 79.75 183 ALA A CA 1
ATOM 1443 C C . ALA A 1 183 ? -3.68 37.312 20.516 1 79.75 183 ALA A C 1
ATOM 1445 O O . ALA A 1 183 ? -3.742 37 19.328 1 79.75 183 ALA A O 1
ATOM 1446 N N . LEU A 1 184 ? -3.713 36.5 21.516 1 76.81 184 LEU A N 1
ATOM 1447 C CA . LEU A 1 184 ? -3.85 35.062 21.25 1 76.81 184 LEU A CA 1
ATOM 1448 C C . LEU A 1 184 ? -5.172 34.75 20.547 1 76.81 184 LEU A C 1
ATOM 1450 O O . LEU A 1 184 ? -5.242 33.875 19.703 1 76.81 184 LEU A O 1
ATOM 1454 N N . ALA A 1 185 ? -6.184 35.562 20.969 1 71.5 185 ALA A N 1
ATOM 1455 C CA . ALA A 1 185 ? -7.504 35.375 20.391 1 71.5 185 ALA A CA 1
ATOM 1456 C C . ALA A 1 185 ? -7.711 36.25 19.156 1 71.5 185 ALA A C 1
ATOM 1458 O O . ALA A 1 185 ? -8.805 36.312 18.594 1 71.5 185 ALA A O 1
ATOM 1459 N N . LEU A 1 186 ? -6.629 36.906 18.766 1 73.19 186 LEU A N 1
ATOM 1460 C CA . LEU A 1 186 ? -6.641 37.812 17.625 1 73.19 186 LEU A CA 1
ATOM 1461 C C . LEU A 1 186 ? -7.676 38.906 17.828 1 73.19 186 LEU A C 1
ATOM 1463 O O . LEU A 1 186 ? -8.383 39.281 16.875 1 73.19 186 LEU A O 1
ATOM 1467 N N . GLN A 1 187 ? -7.82 39.25 19.188 1 64.31 187 GLN A N 1
ATOM 1468 C CA . GLN A 1 187 ? -8.703 40.344 19.5 1 64.31 187 GLN A CA 1
ATOM 1469 C C . GLN A 1 187 ? -7.914 41.625 19.75 1 64.31 187 GLN A C 1
ATOM 1471 O O . GLN A 1 187 ? -6.797 41.594 20.266 1 64.31 187 GLN A O 1
ATOM 1476 N N . GLY A 1 188 ? -7.887 42.688 18.938 1 63.22 188 GLY A N 1
ATOM 1477 C CA . GLY A 1 188 ? -7.246 43.969 19.172 1 63.22 188 GLY A CA 1
ATOM 1478 C C . GLY A 1 188 ? -7.684 44.656 20.469 1 63.22 188 GLY A C 1
ATOM 1479 O O . GLY A 1 188 ? -8.844 45.031 20.609 1 63.22 188 GLY A O 1
ATOM 1480 N N . VAL A 1 189 ? -6.875 44.375 21.656 1 61.91 189 VAL A N 1
ATOM 1481 C CA . VAL A 1 189 ? -7.348 44.906 22.938 1 61.91 189 VAL A CA 1
ATOM 1482 C C . VAL A 1 189 ? -6.523 46.125 23.328 1 61.91 189 VAL A C 1
ATOM 1484 O O . VAL A 1 189 ? -5.434 46.344 22.797 1 61.91 189 VAL A O 1
ATOM 1487 N N . THR A 1 190 ? -7.125 47.062 23.984 1 65.31 190 THR A N 1
ATOM 1488 C CA . THR A 1 190 ? -6.492 48.188 24.672 1 65.31 190 THR A CA 1
ATOM 1489 C C . THR A 1 190 ? -5.785 47.719 25.938 1 65.31 190 THR A C 1
ATOM 1491 O O . THR A 1 190 ? -6.082 46.625 26.453 1 65.31 190 THR A O 1
ATOM 1494 N N . PRO A 1 191 ? -4.496 48.344 26.359 1 67.19 191 PRO A N 1
ATOM 1495 C CA . PRO A 1 191 ? -3.908 49.656 26.062 1 67.19 191 PRO A CA 1
ATOM 1496 C C . PRO A 1 191 ? -3.023 49.625 24.828 1 67.19 191 PRO A C 1
ATOM 1498 O O . PRO A 1 191 ? -2.541 48.562 24.422 1 67.19 191 PRO A O 1
ATOM 1501 N N . ARG A 1 192 ? -2.893 50.906 24.328 1 73.31 192 ARG A N 1
ATOM 1502 C CA . ARG A 1 192 ? -2.037 51.125 23.156 1 73.31 192 ARG A CA 1
ATOM 1503 C C . ARG A 1 192 ? -0.606 51.438 23.594 1 73.31 192 ARG A C 1
ATOM 1505 O O . ARG A 1 192 ? -0.37 52.375 24.359 1 73.31 192 ARG A O 1
ATOM 1512 N N . PRO A 1 193 ? 0.253 50.562 23.078 1 75.5 193 PRO A N 1
ATOM 1513 C CA . PRO A 1 193 ? 1.649 50.844 23.422 1 75.5 193 PRO A CA 1
ATOM 1514 C C . PRO A 1 193 ? 2.154 52.156 22.781 1 75.5 193 PRO A C 1
ATOM 1516 O O . PRO A 1 193 ? 1.872 52.406 21.594 1 75.5 193 PRO A O 1
ATOM 1519 N N . LYS A 1 194 ? 2.795 52.938 23.578 1 75.81 194 LYS A N 1
ATOM 1520 C CA . LYS A 1 194 ? 3.367 54.188 23.094 1 75.81 194 LYS A CA 1
ATOM 1521 C C . LYS A 1 194 ? 4.871 54.062 22.875 1 75.81 194 LYS A C 1
ATOM 1523 O O . LYS A 1 194 ? 5.398 54.562 21.875 1 75.81 194 LYS A O 1
ATOM 1528 N N . ALA A 1 195 ? 5.527 53.312 23.781 1 75.44 195 ALA A N 1
ATOM 1529 C CA . ALA A 1 195 ? 6.977 53.156 23.719 1 75.44 195 ALA A CA 1
ATOM 1530 C C . ALA A 1 195 ? 7.371 52.188 22.609 1 75.44 195 ALA A C 1
ATOM 1532 O O . ALA A 1 195 ? 6.641 51.219 22.312 1 75.44 195 ALA A O 1
ATOM 1533 N N . LEU A 1 196 ? 8.383 52.5 21.984 1 75.94 196 LEU A N 1
ATOM 1534 C CA . LEU A 1 196 ? 8.898 51.625 20.938 1 75.94 196 LEU A CA 1
ATOM 1535 C C . LEU A 1 196 ? 9.211 50.25 21.484 1 75.94 196 LEU A C 1
ATOM 1537 O O . LEU A 1 196 ? 8.961 49.219 20.812 1 75.94 196 LEU A O 1
ATOM 1541 N N . SER A 1 197 ? 9.789 50.188 22.75 1 78.31 197 SER A N 1
ATOM 1542 C CA . SER A 1 197 ? 10.148 48.906 23.344 1 78.31 197 SER A CA 1
ATOM 1543 C C . SER A 1 197 ? 8.93 48 23.531 1 78.31 197 SER A C 1
ATOM 1545 O O . SER A 1 197 ? 8.961 46.812 23.203 1 78.31 197 SER A O 1
ATOM 1547 N N . VAL A 1 198 ? 7.852 48.562 23.984 1 80.12 198 VAL A N 1
ATOM 1548 C CA . VAL A 1 198 ? 6.625 47.812 24.203 1 80.12 198 VAL A CA 1
ATOM 1549 C C . VAL A 1 198 ? 6.023 47.406 22.859 1 80.12 198 VAL A C 1
ATOM 1551 O O . VAL A 1 198 ? 5.5 46.281 22.719 1 80.12 198 VAL A O 1
ATOM 1554 N N . ARG A 1 199 ? 6.156 48.281 21.844 1 79.19 199 ARG A N 1
ATOM 1555 C CA . ARG A 1 199 ? 5.633 47.969 20.516 1 79.19 199 ARG A CA 1
ATOM 1556 C C . ARG A 1 199 ? 6.379 46.812 19.875 1 79.19 199 ARG A C 1
ATOM 1558 O O . ARG A 1 199 ? 5.781 46 19.172 1 79.19 199 ARG A O 1
ATOM 1565 N N . VAL A 1 200 ? 7.566 46.75 20.141 1 77.69 200 VAL A N 1
ATOM 1566 C CA . VAL A 1 200 ? 8.367 45.656 19.578 1 77.69 200 VAL A CA 1
ATOM 1567 C C . VAL A 1 200 ? 7.938 44.344 20.188 1 77.69 200 VAL A C 1
ATOM 1569 O O . VAL A 1 200 ? 7.711 43.375 19.469 1 77.69 200 VAL A O 1
ATOM 1572 N N . VAL A 1 201 ? 7.801 44.25 21.5 1 81.44 201 VAL A N 1
ATOM 1573 C CA . VAL A 1 201 ? 7.375 43.031 22.188 1 81.44 201 VAL A CA 1
ATOM 1574 C C . VAL A 1 201 ? 5.984 42.656 21.703 1 81.44 201 VAL A C 1
ATOM 1576 O O . VAL A 1 201 ? 5.73 41.469 21.422 1 81.44 201 VAL A O 1
ATOM 1579 N N . ALA A 1 202 ? 5.133 43.594 21.578 1 81.38 202 ALA A N 1
ATOM 1580 C CA . ALA A 1 202 ? 3.768 43.344 21.141 1 81.38 202 ALA A CA 1
ATOM 1581 C C . ALA A 1 202 ? 3.746 42.812 19.703 1 81.38 202 ALA A C 1
ATOM 1583 O O . ALA A 1 202 ? 3.025 41.844 19.406 1 81.38 202 ALA A O 1
ATOM 1584 N N . ALA A 1 203 ? 4.527 43.406 18.859 1 76.94 203 ALA A N 1
ATOM 1585 C CA . ALA A 1 203 ? 4.562 43 17.453 1 76.94 203 ALA A CA 1
ATOM 1586 C C . ALA A 1 203 ? 5.066 41.562 17.312 1 76.94 203 ALA A C 1
ATOM 1588 O O . ALA A 1 203 ? 4.535 40.781 16.516 1 76.94 203 ALA A O 1
ATOM 1589 N N . VAL A 1 204 ? 6.051 41.219 18.062 1 79.31 204 VAL A N 1
ATOM 1590 C CA . VAL A 1 204 ? 6.598 39.875 18 1 79.31 204 VAL A CA 1
ATOM 1591 C C . VAL A 1 204 ? 5.586 38.875 18.547 1 79.31 204 VAL A C 1
ATOM 1593 O O . VAL A 1 204 ? 5.438 37.781 18.016 1 79.31 204 VAL A O 1
ATOM 1596 N N . TRP A 1 205 ? 4.957 39.25 19.609 1 82.38 205 TRP A N 1
ATOM 1597 C CA . TRP A 1 205 ? 3.904 38.406 20.156 1 82.38 205 TRP A CA 1
ATOM 1598 C C . TRP A 1 205 ? 2.775 38.219 19.156 1 82.38 205 TRP A C 1
ATOM 1600 O O . TRP A 1 205 ? 2.26 37.094 19 1 82.38 205 TRP A O 1
ATOM 1610 N N . TRP A 1 206 ? 2.416 39.25 18.484 1 81.19 206 TRP A N 1
ATOM 1611 C CA . TRP A 1 206 ? 1.384 39.156 17.453 1 81.19 206 TRP A CA 1
ATOM 1612 C C . TRP A 1 206 ? 1.796 38.219 16.344 1 81.19 206 TRP A C 1
ATOM 1614 O O . TRP A 1 206 ? 0.995 37.375 15.898 1 81.19 206 TRP A O 1
ATOM 1624 N N . LEU A 1 207 ? 2.984 38.281 15.938 1 73.94 207 LEU A N 1
ATOM 1625 C CA . LEU A 1 207 ? 3.5 37.375 14.906 1 73.94 207 LEU A CA 1
ATOM 1626 C C . LEU A 1 207 ? 3.496 35.938 15.391 1 73.94 207 LEU A C 1
ATOM 1628 O O . LEU A 1 207 ? 3.168 35.031 14.625 1 73.94 207 LEU A O 1
ATOM 1632 N N . PHE A 1 208 ? 3.904 35.75 16.609 1 78.06 208 PHE A N 1
ATOM 1633 C CA . PHE A 1 208 ? 3.902 34.438 17.234 1 78.06 208 PHE A CA 1
ATOM 1634 C C . PHE A 1 208 ? 2.494 33.844 17.25 1 78.06 208 PHE A C 1
ATOM 1636 O O . PHE A 1 208 ? 2.287 32.688 16.859 1 78.06 208 PHE A O 1
ATOM 1643 N N . THR A 1 209 ? 1.498 34.625 17.703 1 79.38 209 THR A N 1
ATOM 1644 C CA . THR A 1 209 ? 0.141 34.125 17.906 1 79.38 209 THR A CA 1
ATOM 1645 C C . THR A 1 209 ? -0.511 33.781 16.562 1 79.38 209 THR A C 1
ATOM 1647 O O . THR A 1 209 ? -1.224 32.781 16.438 1 79.38 209 THR A O 1
ATOM 1650 N N . ILE A 1 210 ? -0.291 34.594 15.531 1 75.69 210 ILE A N 1
ATOM 1651 C CA . ILE A 1 210 ? -0.892 34.312 14.227 1 75.69 210 ILE A CA 1
ATOM 1652 C C . ILE A 1 210 ? -0.271 33.062 13.617 1 75.69 210 ILE A C 1
ATOM 1654 O O . ILE A 1 210 ? -0.97 32.25 13.016 1 75.69 210 ILE A O 1
ATOM 1658 N N . SER A 1 211 ? 1.067 32.938 13.766 1 72.38 211 SER A N 1
ATOM 1659 C CA . SER A 1 211 ? 1.744 31.75 13.289 1 72.38 211 SER A CA 1
ATOM 1660 C C . SER A 1 211 ? 1.268 30.516 14.039 1 72.38 211 SER A C 1
ATOM 1662 O O . SER A 1 211 ? 1.104 29.438 13.445 1 72.38 211 SER A O 1
ATOM 1664 N N . LEU A 1 212 ? 1.115 30.703 15.367 1 73.62 212 LEU A N 1
ATOM 1665 C CA . LEU A 1 212 ? 0.608 29.594 16.188 1 73.62 212 LEU A CA 1
ATOM 1666 C C . LEU A 1 212 ? -0.793 29.188 15.742 1 73.62 212 LEU A C 1
ATOM 1668 O O . LEU A 1 212 ? -1.103 28 15.672 1 73.62 212 LEU A O 1
ATOM 1672 N N . LEU A 1 213 ? -1.668 30.156 15.5 1 78.25 213 LEU A N 1
ATOM 1673 C CA . LEU A 1 213 ? -3.02 29.875 15.031 1 78.25 213 LEU A CA 1
ATOM 1674 C C . LEU A 1 213 ? -2.99 29.141 13.695 1 78.25 213 LEU A C 1
ATOM 1676 O O . LEU A 1 213 ? -3.752 28.203 13.477 1 78.25 213 LEU A O 1
ATOM 1680 N N . ALA A 1 214 ? -2.129 29.609 12.852 1 71.94 214 ALA A N 1
ATOM 1681 C CA . ALA A 1 214 ? -1.987 28.938 11.555 1 71.94 214 ALA A CA 1
ATOM 1682 C C . ALA A 1 214 ? -1.559 27.484 11.727 1 71.94 214 ALA A C 1
ATOM 1684 O O . ALA A 1 214 ? -2.088 26.594 11.062 1 71.94 214 ALA A O 1
ATOM 1685 N N . ALA A 1 215 ? -0.604 27.281 12.555 1 69.31 215 ALA A N 1
ATOM 1686 C CA . ALA A 1 215 ? -0.137 25.922 12.82 1 69.31 215 ALA A CA 1
ATOM 1687 C C . ALA A 1 215 ? -1.254 25.062 13.406 1 69.31 215 ALA A C 1
ATOM 1689 O O . ALA A 1 215 ? -1.393 23.891 13.055 1 69.31 215 ALA A O 1
ATOM 1690 N N . TYR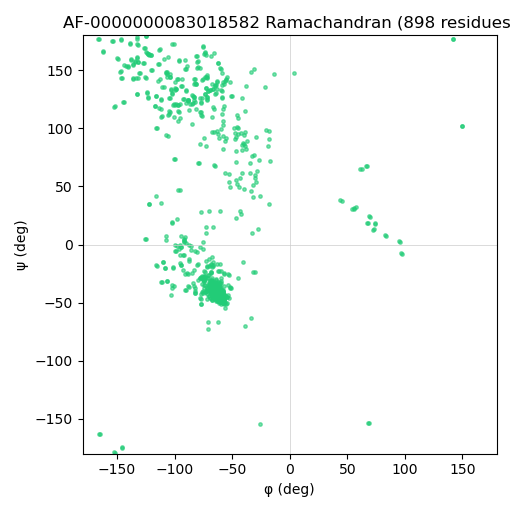 A 1 216 ? -1.965 25.625 14.32 1 73.94 216 TYR A N 1
ATOM 1691 C CA . TYR A 1 216 ? -3.076 24.906 14.938 1 73.94 216 TYR A CA 1
ATOM 1692 C C . TYR A 1 216 ? -4.109 24.5 13.891 1 73.94 216 TYR A C 1
ATOM 1694 O O . TYR A 1 216 ? -4.535 23.344 13.852 1 73.94 216 TYR A O 1
ATOM 1702 N N . ILE A 1 217 ? -4.52 25.438 13.07 1 76.06 217 ILE A N 1
ATOM 1703 C CA . ILE A 1 217 ? -5.531 25.172 12.047 1 76.06 217 ILE A CA 1
ATOM 1704 C C . ILE A 1 217 ? -5.012 24.141 11.055 1 76.06 217 ILE A C 1
ATOM 1706 O O . ILE A 1 217 ? -5.738 23.219 10.672 1 76.06 217 ILE A O 1
ATOM 1710 N N . ALA A 1 218 ? -3.793 24.328 10.727 1 69.75 218 ALA A N 1
ATOM 1711 C CA . ALA A 1 218 ? -3.195 23.406 9.766 1 69.75 218 ALA A CA 1
ATOM 1712 C C . ALA A 1 218 ? -3.182 21.969 10.32 1 69.75 218 ALA A C 1
ATOM 1714 O O . ALA A 1 218 ? -3.57 21.031 9.625 1 69.75 218 ALA A O 1
ATOM 1715 N N . ASN A 1 219 ? -2.74 21.781 11.492 1 65.25 219 ASN A N 1
ATOM 1716 C CA . ASN A 1 219 ? -2.643 20.453 12.062 1 65.25 219 ASN A CA 1
ATOM 1717 C C . ASN A 1 219 ? -4.02 19.859 12.359 1 65.25 219 ASN A C 1
ATOM 1719 O O . ASN A 1 219 ? -4.211 18.641 12.281 1 65.25 219 ASN A O 1
ATOM 1723 N N . PHE A 1 220 ? -4.887 20.75 12.734 1 66.38 220 PHE A N 1
ATOM 1724 C CA . PHE A 1 220 ? -6.254 20.297 12.969 1 66.38 220 PHE A CA 1
ATOM 1725 C C . PHE A 1 220 ? -6.887 19.797 11.68 1 66.38 220 PHE A C 1
ATOM 1727 O O . PHE A 1 220 ? -7.59 18.781 11.672 1 66.38 220 PHE A O 1
ATOM 1734 N N . THR A 1 221 ? -6.582 20.5 10.625 1 70.31 221 THR A N 1
ATOM 1735 C CA . THR A 1 221 ? -7.09 20.109 9.32 1 70.31 221 THR A CA 1
ATOM 1736 C C . THR A 1 221 ? -6.48 18.781 8.883 1 70.31 221 THR A C 1
ATOM 1738 O O . THR A 1 221 ? -7.18 17.922 8.336 1 70.31 221 THR A O 1
ATOM 1741 N N . ALA A 1 222 ? -5.215 18.703 9.102 1 64.75 222 ALA A N 1
ATOM 1742 C CA . ALA A 1 222 ? -4.543 17.453 8.773 1 64.75 222 ALA A CA 1
ATOM 1743 C C . ALA A 1 222 ? -5.137 16.281 9.555 1 64.75 222 ALA A C 1
ATOM 1745 O O . ALA A 1 222 ? -5.297 15.18 9.023 1 64.75 222 ALA A O 1
ATOM 1746 N N . LEU A 1 223 ? -5.277 16.5 10.82 1 61.47 223 LEU A N 1
ATOM 1747 C CA . LEU A 1 223 ? -5.891 15.5 11.68 1 61.47 223 LEU A CA 1
ATOM 1748 C C . LEU A 1 223 ? -7.246 15.062 11.133 1 61.47 223 LEU A C 1
ATOM 1750 O O . LEU A 1 223 ? -7.559 13.875 11.102 1 61.47 223 LEU A O 1
ATOM 1754 N N . LEU A 1 224 ? -7.98 16.109 10.758 1 58.38 224 LEU A N 1
ATOM 1755 C CA . LEU A 1 224 ? -9.328 15.836 10.266 1 58.38 224 LEU A CA 1
ATOM 1756 C C . LEU A 1 224 ? -9.273 15.141 8.906 1 58.38 224 LEU A C 1
ATOM 1758 O O . LEU A 1 224 ? -10.156 14.352 8.578 1 58.38 224 LEU A O 1
ATOM 1762 N N . SER A 1 225 ? -8.219 15.641 8.18 1 58.22 225 SER A N 1
ATOM 1763 C CA . SER A 1 225 ? -8.094 15.078 6.84 1 58.22 225 SER A CA 1
ATOM 1764 C C . SER A 1 225 ? -7.512 13.664 6.883 1 58.22 225 SER A C 1
ATOM 1766 O O . SER A 1 225 ? -7.625 12.906 5.918 1 58.22 225 SER A O 1
ATOM 1768 N N . SER A 1 226 ? -6.484 13.625 7.816 1 54.41 226 SER A N 1
ATOM 1769 C CA . SER A 1 226 ? -5.922 12.281 7.93 1 54.41 226 SER A CA 1
ATOM 1770 C C . SER A 1 226 ? -7.016 11.25 8.172 1 54.41 226 SER A C 1
ATOM 1772 O O . SER A 1 226 ? -7.824 11.398 9.094 1 54.41 226 SER A O 1
ATOM 1774 N N . GLY A 1 227 ? -8.008 11.289 7.402 1 48.5 227 GLY A N 1
ATOM 1775 C CA . GLY A 1 227 ? -9.094 10.336 7.215 1 48.5 227 GLY A CA 1
ATOM 1776 C C . GLY A 1 227 ? -9.016 9.156 8.172 1 48.5 227 GLY A C 1
ATOM 1777 O O . GLY A 1 227 ? -7.969 8.898 8.766 1 48.5 227 GLY A O 1
ATOM 1778 N N . SER A 1 228 ? -10.203 8.727 8.484 1 46.97 228 SER A N 1
ATOM 1779 C CA . SER A 1 228 ? -11.016 7.668 9.086 1 46.97 228 SER A CA 1
ATOM 1780 C C . SER A 1 228 ? -10.484 6.289 8.711 1 46.97 228 SER A C 1
ATOM 1782 O O . SER A 1 228 ? -11.047 5.27 9.117 1 46.97 228 SER A O 1
ATOM 1784 N N . GLU A 1 229 ? -9.648 6.289 7.719 1 50.47 229 GLU A N 1
ATOM 1785 C CA . GLU A 1 229 ? -9.703 4.922 7.203 1 50.47 229 GLU A CA 1
ATOM 1786 C C . GLU A 1 229 ? -9.008 3.947 8.148 1 50.47 229 GLU A C 1
ATOM 1788 O O . GLU A 1 229 ? -8.523 2.898 7.719 1 50.47 229 GLU A O 1
ATOM 1793 N N . GLN A 1 230 ? -8.797 4.43 9.305 1 54.97 230 GLN A N 1
ATOM 1794 C CA . GLN A 1 230 ? -8.211 3.365 10.109 1 54.97 230 GLN A CA 1
ATOM 1795 C C . GLN A 1 230 ? -9.172 2.193 10.258 1 54.97 230 GLN A C 1
ATOM 1797 O O . GLN A 1 230 ? -10.273 2.354 10.797 1 54.97 230 GLN A O 1
ATOM 1802 N N . LEU A 1 231 ? -9.023 1.224 9.422 1 63.88 231 LEU A N 1
ATOM 1803 C CA . LEU A 1 231 ? -9.758 -0.026 9.578 1 63.88 231 LEU A CA 1
ATOM 1804 C C . LEU A 1 231 ? -9.469 -0.659 10.938 1 63.88 231 LEU A C 1
ATOM 1806 O O . LEU A 1 231 ? -8.305 -0.808 11.32 1 63.88 231 LEU A O 1
ATOM 1810 N N . PRO A 1 232 ? -10.562 -0.744 11.727 1 72.38 232 PRO A N 1
ATOM 1811 C CA . PRO A 1 232 ? -10.344 -1.422 13.008 1 72.38 232 PRO A CA 1
ATOM 1812 C C . PRO A 1 232 ? -9.664 -2.781 12.844 1 72.38 232 PRO A C 1
ATOM 1814 O O . PRO A 1 232 ? -8.914 -3.207 13.719 1 72.38 232 PRO A O 1
ATOM 1817 N N . ILE A 1 233 ? -10.047 -3.455 11.789 1 87.31 233 ILE A N 1
ATOM 1818 C CA . ILE A 1 233 ? -9.453 -4.758 11.516 1 87.31 233 ILE A CA 1
ATOM 1819 C C . ILE A 1 233 ? -8.477 -4.645 10.344 1 87.31 233 ILE A C 1
ATOM 1821 O O . ILE A 1 233 ? -8.883 -4.391 9.211 1 87.31 233 ILE A O 1
ATOM 1825 N N . GLN A 1 234 ? -7.293 -4.801 10.727 1 86.75 234 GLN A N 1
ATOM 1826 C CA . GLN A 1 234 ? -6.27 -4.691 9.695 1 86.75 234 GLN A CA 1
ATOM 1827 C C . GLN A 1 234 ? -5.621 -6.043 9.414 1 86.75 234 GLN A C 1
ATOM 1829 O O . GLN A 1 234 ? -5.152 -6.293 8.305 1 86.75 234 GLN A O 1
ATOM 1834 N N . THR A 1 235 ? -5.555 -6.852 10.492 1 92.12 235 THR A N 1
ATOM 1835 C CA . THR A 1 235 ? -4.879 -8.141 10.391 1 92.12 235 THR A CA 1
ATOM 1836 C C . THR A 1 235 ? -5.797 -9.266 10.852 1 92.12 235 THR A C 1
ATOM 1838 O O . THR A 1 235 ? -6.855 -9.016 11.43 1 92.12 235 THR A O 1
ATOM 1841 N N . PHE A 1 236 ? -5.328 -10.445 10.562 1 94.81 236 PHE A N 1
ATOM 1842 C CA . PHE A 1 236 ? -6.07 -11.609 11.023 1 94.81 236 PHE A CA 1
ATOM 1843 C C . PHE A 1 236 ? -6.02 -11.719 12.547 1 94.81 236 PHE A C 1
ATOM 1845 O O . PHE A 1 236 ? -6.961 -12.211 13.172 1 94.81 236 PHE A O 1
ATOM 1852 N N . GLU A 1 237 ? -4.93 -11.289 13.055 1 94.31 237 GLU A N 1
ATOM 1853 C CA . GLU A 1 237 ? -4.844 -11.234 14.508 1 94.31 237 GLU A CA 1
ATOM 1854 C C . GLU A 1 237 ? -5.91 -10.305 15.094 1 94.31 237 GLU A C 1
ATOM 1856 O O . GLU A 1 237 ? -6.551 -10.641 16.094 1 94.31 237 GLU A O 1
ATOM 1861 N N . ASP A 1 238 ? -6.094 -9.141 14.438 1 92.69 238 ASP A N 1
ATOM 1862 C CA . ASP A 1 238 ? -7.156 -8.227 14.844 1 92.69 238 ASP A CA 1
ATOM 1863 C C . ASP A 1 238 ? -8.523 -8.906 14.766 1 92.69 238 ASP A C 1
ATOM 1865 O O . ASP A 1 238 ? -9.383 -8.688 15.617 1 92.69 238 ASP A O 1
ATOM 1869 N N . LEU A 1 239 ? -8.719 -9.672 13.773 1 94.81 239 LEU A N 1
ATOM 1870 C CA . LEU A 1 239 ? -9.992 -10.344 13.531 1 94.81 239 LEU A CA 1
ATOM 1871 C C . LEU A 1 239 ? -10.32 -11.312 14.664 1 94.81 239 LEU A C 1
ATOM 1873 O O . LEU A 1 239 ? -11.461 -11.375 15.125 1 94.81 239 LEU A O 1
ATOM 1877 N N . VAL A 1 240 ? -9.344 -12.023 15.125 1 95 240 VAL A N 1
ATOM 1878 C CA . VAL A 1 240 ? -9.547 -13.016 16.172 1 95 240 VAL A CA 1
ATOM 1879 C C . VAL A 1 240 ? -9.758 -12.32 17.516 1 95 240 VAL A C 1
ATOM 1881 O O . VAL A 1 240 ? -10.523 -12.805 18.359 1 95 240 VAL A O 1
ATOM 1884 N N . LYS A 1 241 ? -9.109 -11.258 17.703 1 92.75 241 LYS A N 1
ATOM 1885 C CA . LYS A 1 241 ? -9.141 -10.555 18.984 1 92.75 241 LYS A CA 1
ATOM 1886 C C . LYS A 1 241 ? -10.461 -9.82 19.172 1 92.75 241 LYS A C 1
ATOM 1888 O O . LYS A 1 241 ? -10.938 -9.664 20.297 1 92.75 241 LYS A O 1
ATOM 1893 N N . GLN A 1 242 ? -10.992 -9.477 18.094 1 89.44 242 GLN A N 1
ATOM 1894 C CA . GLN A 1 242 ? -12.242 -8.727 18.203 1 89.44 242 GLN A CA 1
ATOM 1895 C C . GLN A 1 242 ? -13.422 -9.648 18.469 1 89.44 242 GLN A C 1
ATOM 1897 O O . GLN A 1 242 ? -13.352 -10.852 18.188 1 89.44 242 GLN A O 1
ATOM 1902 N N . ARG A 1 243 ? -14.5 -9.023 19.047 1 88 243 ARG A N 1
ATOM 1903 C CA . ARG A 1 243 ? -15.648 -9.844 19.422 1 88 243 ARG A CA 1
ATOM 1904 C C . ARG A 1 243 ? -16.938 -9.305 18.797 1 88 243 ARG A C 1
ATOM 1906 O O . ARG A 1 243 ? -18.016 -9.867 19 1 88 243 ARG A O 1
ATOM 1913 N N . LYS A 1 244 ? -16.859 -8.359 18.031 1 88.12 244 LYS A N 1
ATOM 1914 C CA . LYS A 1 244 ? -18.047 -7.719 17.484 1 88.12 244 LYS A CA 1
ATOM 1915 C C . LYS A 1 244 ? -18.469 -8.367 16.172 1 88.12 244 LYS A C 1
ATOM 1917 O O . LYS A 1 244 ? -19.656 -8.625 15.953 1 88.12 244 LYS A O 1
ATOM 1922 N N . LEU A 1 245 ? -17.562 -8.703 15.383 1 93.06 245 LEU A N 1
ATOM 1923 C CA . LEU A 1 245 ? -17.859 -9.242 14.062 1 93.06 245 LEU A CA 1
ATOM 1924 C C . LEU A 1 245 ? -17.75 -10.766 14.062 1 93.06 245 LEU A C 1
ATOM 1926 O O . LEU A 1 245 ? -16.812 -11.32 14.641 1 93.06 245 LEU A O 1
ATOM 1930 N N . GLU A 1 246 ? -18.766 -11.359 13.477 1 96.19 246 GLU A N 1
ATOM 1931 C CA . GLU A 1 246 ? -18.594 -12.758 13.109 1 96.19 246 GLU A CA 1
ATOM 1932 C C . GLU A 1 246 ? -17.797 -12.898 11.805 1 96.19 246 GLU A C 1
ATOM 1934 O O . GLU A 1 246 ? -17.75 -11.969 11.008 1 96.19 246 GLU A O 1
ATOM 1939 N N . PHE A 1 247 ? -17.172 -14.008 11.766 1 97.56 247 PHE A N 1
ATOM 1940 C CA . PHE A 1 247 ? -16.453 -14.172 10.516 1 97.56 247 PHE A CA 1
ATOM 1941 C C . PHE A 1 247 ? -16.484 -15.625 10.062 1 97.56 247 PHE A C 1
ATOM 1943 O O . PHE A 1 247 ? -16.656 -16.531 10.875 1 97.56 247 PHE A O 1
ATOM 1950 N N . GLY A 1 248 ? -16.359 -15.789 8.797 1 97.38 248 GLY A N 1
ATOM 1951 C CA . GLY A 1 248 ? -16.422 -17.109 8.188 1 97.38 248 GLY A CA 1
ATOM 1952 C C . GLY A 1 248 ? -15.93 -17.109 6.746 1 97.38 248 GLY A C 1
ATOM 1953 O O . GLY A 1 248 ? -15.461 -16.094 6.242 1 97.38 248 GLY A O 1
ATOM 1954 N N . THR A 1 249 ? -15.898 -18.328 6.156 1 96.38 249 THR A N 1
ATOM 1955 C CA . THR A 1 249 ? -15.492 -18.531 4.77 1 96.38 249 THR A CA 1
ATOM 1956 C C . THR A 1 249 ? -16.484 -19.438 4.043 1 96.38 249 THR A C 1
ATOM 1958 O O . THR A 1 249 ? -17.516 -19.812 4.602 1 96.38 249 THR A O 1
ATOM 1961 N N . LEU A 1 250 ? -16.219 -19.625 2.758 1 91.94 250 LEU A N 1
ATOM 1962 C CA . LEU A 1 250 ? -17.047 -20.531 1.969 1 91.94 250 LEU A CA 1
ATOM 1963 C C . LEU A 1 250 ? -16.906 -21.969 2.455 1 91.94 250 LEU A C 1
ATOM 1965 O O . LEU A 1 250 ? -15.789 -22.438 2.695 1 91.94 250 LEU A O 1
ATOM 1969 N N . GLU A 1 251 ? -18.031 -22.625 2.533 1 88.06 251 GLU A N 1
ATOM 1970 C CA . GLU A 1 251 ? -18.047 -24.016 2.969 1 88.06 251 GLU A CA 1
ATOM 1971 C C . GLU A 1 251 ? -17.297 -24.906 1.979 1 88.06 251 GLU A C 1
ATOM 1973 O O . GLU A 1 251 ? -17.547 -24.844 0.772 1 88.06 251 GLU A O 1
ATOM 1978 N N . GLY A 1 252 ? -16.391 -25.719 2.516 1 81.69 252 GLY A N 1
ATOM 1979 C CA . GLY A 1 252 ? -15.672 -26.641 1.663 1 81.69 252 GLY A CA 1
ATOM 1980 C C . GLY A 1 252 ? -14.648 -25.969 0.769 1 81.69 252 GLY A C 1
ATOM 1981 O O . GLY A 1 252 ? -14.172 -26.578 -0.197 1 81.69 252 GLY A O 1
ATOM 1982 N N . SER A 1 253 ? -14.383 -24.812 1.039 1 87.06 253 SER A N 1
ATOM 1983 C CA . SER A 1 253 ? -13.438 -24.062 0.218 1 87.06 253 SER A CA 1
ATOM 1984 C C . SER A 1 253 ? -12 -24.391 0.587 1 87.06 253 SER A C 1
ATOM 1986 O O . SER A 1 253 ? -11.742 -24.984 1.637 1 87.06 253 SER A O 1
ATOM 1988 N N . SER A 1 254 ? -11.109 -24.047 -0.326 1 90.81 254 SER A N 1
ATOM 1989 C CA . SER A 1 254 ? -9.688 -24.219 -0.056 1 90.81 254 SER A CA 1
ATOM 1990 C C . SER A 1 254 ? -9.234 -23.344 1.102 1 90.81 254 SER A C 1
ATOM 1992 O O . SER A 1 254 ? -8.32 -23.703 1.843 1 90.81 254 SER A O 1
ATOM 1994 N N . THR A 1 255 ? -9.867 -22.203 1.27 1 93.38 255 THR A N 1
ATOM 1995 C CA . THR A 1 255 ? -9.547 -21.297 2.357 1 93.38 255 THR A CA 1
ATOM 1996 C C . THR A 1 255 ? -9.812 -21.953 3.711 1 93.38 255 THR A C 1
ATOM 1998 O O . THR A 1 255 ? -9 -21.828 4.629 1 93.38 255 THR A O 1
ATOM 2001 N N . PHE A 1 256 ? -10.906 -22.609 3.789 1 92.44 256 PHE A N 1
ATOM 2002 C CA . PHE A 1 256 ? -11.234 -23.312 5.027 1 92.44 256 PHE A CA 1
ATOM 2003 C C . PHE A 1 256 ? -10.148 -24.312 5.395 1 92.44 256 PHE A C 1
ATOM 2005 O O . PHE A 1 256 ? -9.68 -24.328 6.535 1 92.44 256 PHE A O 1
ATOM 2012 N N . TYR A 1 257 ? -9.688 -25.031 4.492 1 89.44 257 TYR A N 1
ATOM 2013 C CA . TYR A 1 257 ? -8.703 -26.078 4.738 1 89.44 257 TYR A CA 1
ATOM 2014 C C . TYR A 1 257 ? -7.309 -25.484 4.938 1 89.44 257 TYR A C 1
ATOM 2016 O O . TYR A 1 257 ? -6.457 -26.094 5.59 1 89.44 257 TYR A O 1
ATOM 2024 N N . PHE A 1 258 ? -7.109 -24.406 4.359 1 91.62 258 PHE A N 1
ATOM 2025 C CA . PHE A 1 258 ? -5.859 -23.703 4.621 1 91.62 258 PHE A CA 1
ATOM 2026 C C . PHE A 1 258 ? -5.672 -23.469 6.113 1 91.62 258 PHE A C 1
ATOM 2028 O O . PHE A 1 258 ? -4.605 -23.766 6.664 1 91.62 258 PHE A O 1
ATOM 2035 N N . PHE A 1 259 ? -6.684 -22.938 6.68 1 94.62 259 PHE A N 1
ATOM 2036 C CA . PHE A 1 259 ? -6.602 -22.641 8.102 1 94.62 259 PHE A CA 1
ATOM 2037 C C . PHE A 1 259 ? -6.547 -23.922 8.93 1 94.62 259 PHE A C 1
ATOM 2039 O O . PHE A 1 259 ? -5.891 -23.953 9.969 1 94.62 259 PHE A O 1
ATOM 2046 N N . LYS A 1 260 ? -7.129 -24.891 8.484 1 91.19 260 LYS A N 1
ATOM 2047 C CA . LYS A 1 260 ? -7.102 -26.172 9.172 1 91.19 260 LYS A CA 1
ATOM 2048 C C . LYS A 1 260 ? -5.688 -26.75 9.203 1 91.19 260 LYS A C 1
ATOM 2050 O O . LYS A 1 260 ? -5.262 -27.297 10.227 1 91.19 260 LYS A O 1
ATOM 2055 N N . ASN A 1 261 ? -5 -26.609 8.117 1 88.19 261 ASN A N 1
ATOM 2056 C CA . ASN A 1 261 ? -3.713 -27.281 7.949 1 88.19 261 ASN A CA 1
ATOM 2057 C C . ASN A 1 261 ? -2.561 -26.391 8.406 1 88.19 261 ASN A C 1
ATOM 2059 O O . ASN A 1 261 ? -1.417 -26.844 8.484 1 88.19 261 ASN A O 1
ATOM 2063 N N . SER A 1 262 ? -2.832 -25.188 8.68 1 90.81 262 SER A N 1
ATOM 2064 C CA . SER A 1 262 ? -1.771 -24.25 9.031 1 90.81 262 SER A CA 1
ATOM 2065 C C . SER A 1 262 ? -1.222 -24.516 10.422 1 90.81 262 SER A C 1
ATOM 2067 O O . SER A 1 262 ? -1.974 -24.875 11.336 1 90.81 262 SER A O 1
ATOM 2069 N N . LYS A 1 263 ? 0.103 -24.312 10.578 1 89.94 263 LYS A N 1
ATOM 2070 C CA . LYS A 1 263 ? 0.748 -24.5 11.875 1 89.94 263 LYS A CA 1
ATOM 2071 C C . LYS A 1 263 ? 0.837 -23.172 12.641 1 89.94 263 LYS A C 1
ATOM 2073 O O . LYS A 1 263 ? 1.276 -23.141 13.789 1 89.94 263 LYS A O 1
ATOM 2078 N N . ASN A 1 264 ? 0.402 -22.156 12.031 1 90.12 264 ASN A N 1
ATOM 2079 C CA . ASN A 1 264 ? 0.396 -20.844 12.664 1 90.12 264 ASN A CA 1
ATOM 2080 C C . ASN A 1 264 ? -0.692 -20.75 13.734 1 90.12 264 ASN A C 1
ATOM 2082 O O . ASN A 1 264 ? -1.856 -21.047 13.469 1 90.12 264 ASN A O 1
ATOM 2086 N N . PRO A 1 265 ? -0.355 -20.312 14.906 1 92.88 265 PRO A N 1
ATOM 2087 C CA . PRO A 1 265 ? -1.334 -20.266 16 1 92.88 265 PRO A CA 1
ATOM 2088 C C . PRO A 1 265 ? -2.527 -19.375 15.688 1 92.88 265 PRO A C 1
ATOM 2090 O O . PRO A 1 265 ? -3.662 -19.703 16.047 1 92.88 265 PRO A O 1
ATOM 2093 N N . ILE A 1 266 ? -2.311 -18.281 15.102 1 94.31 266 ILE A N 1
ATOM 2094 C CA . ILE A 1 266 ? -3.4 -17.375 14.758 1 94.31 266 ILE A CA 1
ATOM 2095 C C . ILE A 1 266 ? -4.332 -18.047 13.75 1 94.31 266 ILE A C 1
ATOM 2097 O O . ILE A 1 266 ? -5.555 -17.969 13.875 1 94.31 266 ILE A O 1
ATOM 2101 N N . HIS A 1 267 ? -3.762 -18.734 12.828 1 94.88 267 HIS A N 1
ATOM 2102 C CA . HIS A 1 267 ? -4.551 -19.438 11.828 1 94.88 267 HIS A CA 1
ATOM 2103 C C . HIS A 1 267 ? -5.375 -20.547 12.461 1 94.88 267 HIS A C 1
ATOM 2105 O O . HIS A 1 267 ? -6.527 -20.766 12.086 1 94.88 267 HIS A O 1
ATOM 2111 N N . GLN A 1 268 ? -4.785 -21.203 13.406 1 95.19 268 GLN A N 1
ATOM 2112 C CA . GLN A 1 268 ? -5.484 -22.266 14.094 1 95.19 268 GLN A CA 1
ATOM 2113 C C . GLN A 1 268 ? -6.68 -21.734 14.883 1 95.19 268 GLN A C 1
ATOM 2115 O O . GLN A 1 268 ? -7.734 -22.375 14.93 1 95.19 268 GLN A O 1
ATOM 2120 N N . MET A 1 269 ? -6.477 -20.641 15.453 1 96.81 269 MET A N 1
ATOM 2121 C CA . MET A 1 269 ? -7.574 -20.016 16.188 1 96.81 269 MET A CA 1
ATOM 2122 C C . MET A 1 269 ? -8.719 -19.656 15.242 1 96.81 269 MET A C 1
ATOM 2124 O O . MET A 1 269 ? -9.891 -19.797 15.602 1 96.81 269 MET A O 1
ATOM 2128 N N . ILE A 1 270 ? -8.383 -19.172 14.102 1 97.06 270 ILE A N 1
ATOM 2129 C CA . ILE A 1 270 ? -9.391 -18.844 13.102 1 97.06 270 ILE A CA 1
ATOM 2130 C C . ILE A 1 270 ? -10.156 -20.094 12.703 1 97.06 270 ILE A C 1
ATOM 2132 O O . ILE A 1 270 ? -11.391 -20.094 12.633 1 97.06 270 ILE A O 1
ATOM 2136 N N . TYR A 1 271 ? -9.414 -21.141 12.508 1 96.12 271 TYR A N 1
ATOM 2137 C CA . TYR A 1 271 ? -10.047 -22.406 12.148 1 96.12 271 TYR A CA 1
ATOM 2138 C C . TYR A 1 271 ? -10.977 -22.891 13.258 1 96.12 271 TYR A C 1
ATOM 2140 O O . TYR A 1 271 ? -12.117 -23.281 12.992 1 96.12 271 TYR A O 1
ATOM 2148 N N . GLU A 1 272 ? -10.531 -22.859 14.438 1 96.62 272 GLU A N 1
ATOM 2149 C CA . GLU A 1 272 ? -11.336 -23.312 15.57 1 96.62 272 GLU A CA 1
ATOM 2150 C C . GLU A 1 272 ? -12.625 -22.5 15.688 1 96.62 272 GLU A C 1
ATOM 2152 O O . GLU A 1 272 ? -13.695 -23.062 15.938 1 96.62 272 GLU A O 1
ATOM 2157 N N . TYR A 1 273 ? -12.484 -21.25 15.523 1 96.69 273 TYR A N 1
ATOM 2158 C CA . TYR A 1 273 ? -13.656 -20.375 15.578 1 96.69 273 TYR A CA 1
ATOM 2159 C C . TYR A 1 273 ? -14.68 -20.797 14.523 1 96.69 273 TYR A C 1
ATOM 2161 O O . TYR A 1 273 ? -15.867 -20.922 14.82 1 96.69 273 TYR A O 1
ATOM 2169 N N . MET A 1 274 ? -14.258 -20.953 13.305 1 96.5 274 MET A N 1
ATOM 2170 C CA . MET A 1 274 ? -15.156 -21.281 12.195 1 96.5 274 MET A CA 1
ATOM 2171 C C . MET A 1 274 ? -15.719 -22.688 12.359 1 96.5 274 MET A C 1
ATOM 2173 O O . MET A 1 274 ? -16.906 -22.922 12.102 1 96.5 274 MET A O 1
ATOM 2177 N N . ASP A 1 275 ? -14.844 -23.578 12.812 1 94.69 275 ASP A N 1
ATOM 2178 C CA . ASP A 1 275 ? -15.25 -24.969 12.938 1 94.69 275 ASP A CA 1
ATOM 2179 C C . ASP A 1 275 ? -16.312 -25.156 14.016 1 94.69 275 ASP A C 1
ATOM 2181 O O . ASP A 1 275 ? -17.234 -25.938 13.867 1 94.69 275 ASP A O 1
ATOM 2185 N N . LYS A 1 276 ? -16.219 -24.469 15.109 1 94.94 276 LYS A N 1
ATOM 2186 C CA . LYS A 1 276 ? -17.172 -24.531 16.219 1 94.94 276 LYS A CA 1
ATOM 2187 C C . LYS A 1 276 ? -18.516 -23.922 15.812 1 94.94 276 LYS A C 1
ATOM 2189 O O . LYS A 1 276 ? -19.562 -24.312 16.359 1 94.94 276 LYS A O 1
ATOM 2194 N N . ARG A 1 277 ? -18.547 -23.047 14.836 1 95.56 277 ARG A N 1
ATOM 2195 C CA . ARG A 1 277 ? -19.75 -22.328 14.43 1 95.56 277 ARG A CA 1
ATOM 2196 C C . ARG A 1 277 ? -20.062 -22.578 12.961 1 95.56 277 ARG A C 1
ATOM 2198 O O . ARG A 1 277 ? -20.516 -21.672 12.258 1 95.56 277 ARG A O 1
ATOM 2205 N N . ARG A 1 278 ? -19.844 -23.656 12.445 1 92.69 278 ARG A N 1
ATOM 2206 C CA . ARG A 1 278 ? -19.859 -23.984 11.023 1 92.69 278 ARG A CA 1
ATOM 2207 C C . ARG A 1 278 ? -21.219 -23.641 10.414 1 92.69 278 ARG A C 1
ATOM 2209 O O . ARG A 1 278 ? -21.281 -23 9.359 1 92.69 278 ARG A O 1
ATOM 2216 N N . ASP A 1 279 ? -22.266 -23.969 11.07 1 91.38 279 ASP A N 1
ATOM 2217 C CA . ASP A 1 279 ? -23.609 -23.828 10.523 1 91.38 279 ASP A CA 1
ATOM 2218 C C . ASP A 1 279 ? -24.016 -22.359 10.461 1 91.38 279 ASP A C 1
ATOM 2220 O O . ASP A 1 279 ? -24.875 -21.969 9.656 1 91.38 279 ASP A O 1
ATOM 2224 N N . HIS A 1 280 ? -23.359 -21.547 11.195 1 93.31 280 HIS A N 1
ATOM 2225 C CA . HIS A 1 280 ? -23.781 -20.156 11.32 1 93.31 280 HIS A CA 1
ATOM 2226 C C . HIS A 1 280 ? -22.844 -19.234 10.547 1 93.31 280 HIS A C 1
ATOM 2228 O O . HIS A 1 280 ? -23.281 -18.203 10.016 1 93.31 280 HIS A O 1
ATOM 2234 N N . VAL A 1 281 ? -21.531 -19.625 10.453 1 95.88 281 VAL A N 1
ATOM 2235 C CA . VAL A 1 281 ? -20.594 -18.641 9.969 1 95.88 281 VAL A CA 1
ATOM 2236 C C . VAL A 1 281 ? -20.125 -19 8.562 1 95.88 281 VAL A C 1
ATOM 2238 O O . VAL A 1 281 ? -19.609 -18.141 7.824 1 95.88 281 VAL A O 1
ATOM 2241 N N . LEU A 1 282 ? -20.25 -20.188 8.156 1 95.44 282 LEU A N 1
ATOM 2242 C CA . LEU A 1 282 ? -19.859 -20.578 6.805 1 95.44 282 LEU A CA 1
ATOM 2243 C C . LEU A 1 282 ? -20.969 -20.266 5.805 1 95.44 282 LEU A C 1
ATOM 2245 O O . LEU A 1 282 ? -22.141 -20.406 6.117 1 95.44 282 LEU A O 1
ATOM 2249 N N . VAL A 1 283 ? -20.578 -19.844 4.676 1 93.94 283 VAL A N 1
ATOM 2250 C CA . VAL A 1 283 ? -21.531 -19.5 3.637 1 93.94 283 VAL A CA 1
ATOM 2251 C C . VAL A 1 283 ? -21.406 -20.469 2.471 1 93.94 283 VAL A C 1
ATOM 2253 O O . VAL A 1 283 ? -20.406 -21.172 2.344 1 93.94 283 VAL A O 1
ATOM 2256 N N . LYS A 1 284 ? -22.391 -20.469 1.532 1 88.44 284 LYS A N 1
ATOM 2257 C CA . LYS A 1 284 ? -22.438 -21.453 0.456 1 88.44 284 LYS A CA 1
ATOM 2258 C C . LYS A 1 284 ? -21.906 -20.859 -0.85 1 88.44 284 LYS A C 1
ATOM 2260 O O . LYS A 1 284 ? -21.359 -21.578 -1.683 1 88.44 284 LYS A O 1
ATOM 2265 N N . THR A 1 285 ? -22.188 -19.594 -1.032 1 88.75 285 THR A N 1
ATOM 2266 C CA . THR A 1 285 ? -21.734 -18.969 -2.268 1 88.75 285 THR A CA 1
ATOM 2267 C C . THR A 1 285 ? -21.031 -17.641 -1.973 1 88.75 285 THR A C 1
ATOM 2269 O O . THR A 1 285 ? -21.234 -17.047 -0.907 1 88.75 285 THR A O 1
ATOM 2272 N N . TYR A 1 286 ? -20.234 -17.266 -2.883 1 90.88 286 TYR A N 1
ATOM 2273 C CA . TYR A 1 286 ? -19.531 -16 -2.746 1 90.88 286 TYR A CA 1
ATOM 2274 C C . TYR A 1 286 ? -20.516 -14.836 -2.729 1 90.88 286 TYR A C 1
ATOM 2276 O O . TYR A 1 286 ? -20.328 -13.859 -2 1 90.88 286 TYR A O 1
ATOM 2284 N N . GLN A 1 287 ? -21.562 -14.938 -3.518 1 90.69 287 GLN A N 1
ATOM 2285 C CA . GLN A 1 287 ? -22.578 -13.898 -3.555 1 90.69 287 GLN A CA 1
ATOM 2286 C C . GLN A 1 287 ? -23.25 -13.742 -2.195 1 90.69 287 GLN A C 1
ATOM 2288 O O . GLN A 1 287 ? -23.484 -12.617 -1.738 1 90.69 287 GLN A O 1
ATOM 2293 N N . GLU A 1 288 ? -23.516 -14.828 -1.646 1 93.81 288 GLU A N 1
ATOM 2294 C CA . GLU A 1 288 ? -24.094 -14.797 -0.307 1 93.81 288 GLU A CA 1
ATOM 2295 C C . GLU A 1 288 ? -23.141 -14.141 0.693 1 93.81 288 GLU A C 1
ATOM 2297 O O . GLU A 1 288 ? -23.578 -13.406 1.58 1 93.81 288 GLU A O 1
ATOM 2302 N N . ALA A 1 289 ? -21.906 -14.453 0.575 1 95.5 289 ALA A N 1
ATOM 2303 C CA . ALA A 1 289 ? -20.906 -13.883 1.465 1 95.5 289 ALA A CA 1
ATOM 2304 C C . ALA A 1 289 ? -20.875 -12.359 1.366 1 95.5 289 ALA A C 1
ATOM 2306 O O . ALA A 1 289 ? -20.938 -11.664 2.383 1 95.5 289 ALA A O 1
ATOM 2307 N N . VAL A 1 290 ? -20.844 -11.859 0.194 1 94.75 290 VAL A N 1
ATOM 2308 C CA . VAL A 1 290 ? -20.781 -10.422 -0.046 1 94.75 290 VAL A CA 1
ATOM 2309 C C . VAL A 1 290 ? -22.047 -9.75 0.499 1 94.75 290 VAL A C 1
ATOM 2311 O O . VAL A 1 290 ? -21.969 -8.703 1.148 1 94.75 290 VAL A O 1
ATOM 2314 N N . GLN A 1 291 ? -23.156 -10.359 0.271 1 95 291 GLN A N 1
ATOM 2315 C CA . GLN A 1 291 ? -24.422 -9.812 0.764 1 95 291 GLN A CA 1
ATOM 2316 C C . GLN A 1 291 ? -24.453 -9.781 2.289 1 95 291 GLN A C 1
ATOM 2318 O O . GLN A 1 291 ? -24.906 -8.812 2.889 1 95 291 GLN A O 1
ATOM 2323 N N . ARG A 1 292 ? -23.938 -10.789 2.82 1 96.19 292 ARG A N 1
ATOM 2324 C CA . ARG A 1 292 ? -23.922 -10.867 4.277 1 96.19 292 ARG A CA 1
ATOM 2325 C C . ARG A 1 292 ? -23.016 -9.797 4.871 1 96.19 292 ARG A C 1
ATOM 2327 O O . ARG A 1 292 ? -23.328 -9.203 5.906 1 96.19 292 ARG A O 1
ATOM 2334 N N . VAL A 1 293 ? -21.859 -9.578 4.285 1 96.12 293 VAL A N 1
ATOM 2335 C CA . VAL A 1 293 ? -20.953 -8.547 4.754 1 96.12 293 VAL A CA 1
ATOM 2336 C C . VAL A 1 293 ? -21.609 -7.176 4.645 1 96.12 293 VAL A C 1
ATOM 2338 O O . VAL A 1 293 ? -21.438 -6.32 5.516 1 96.12 293 VAL A O 1
ATOM 2341 N N . MET A 1 294 ? -22.438 -6.992 3.682 1 93.56 294 MET A N 1
ATOM 2342 C CA . MET A 1 294 ? -23.078 -5.707 3.439 1 93.56 294 MET A CA 1
ATOM 2343 C C . MET A 1 294 ? -24.219 -5.48 4.426 1 93.56 294 MET A C 1
ATOM 2345 O O . MET A 1 294 ? -24.5 -4.344 4.812 1 93.56 294 MET A O 1
ATOM 2349 N N . GLU A 1 295 ? -24.812 -6.574 4.867 1 92.75 295 GLU A N 1
ATOM 2350 C CA . GLU A 1 295 ? -26.094 -6.426 5.57 1 92.75 295 GLU A CA 1
ATOM 2351 C C . GLU A 1 295 ? -25.938 -6.738 7.055 1 92.75 295 GLU A C 1
ATOM 2353 O O . GLU A 1 295 ? -26.828 -6.418 7.855 1 92.75 295 GLU A O 1
ATOM 2358 N N . SER A 1 296 ? -24.828 -7.367 7.367 1 91.81 296 SER A N 1
ATOM 2359 C CA . SER A 1 296 ? -24.703 -7.785 8.758 1 91.81 296 SER A CA 1
ATOM 2360 C C . SER A 1 296 ? -23.281 -7.543 9.273 1 91.81 296 SER A C 1
ATOM 2362 O O . SER A 1 296 ? -22.406 -7.094 8.523 1 91.81 296 SER A O 1
ATOM 2364 N N . ASN A 1 297 ? -23.156 -7.785 10.578 1 91.88 297 ASN A N 1
ATOM 2365 C CA . ASN A 1 297 ? -21.844 -7.715 11.203 1 91.88 297 ASN A CA 1
ATOM 2366 C C . ASN A 1 297 ? -21.031 -8.984 10.953 1 91.88 297 ASN A C 1
ATOM 2368 O O . ASN A 1 297 ? -20.797 -9.766 11.875 1 91.88 297 ASN A O 1
ATOM 2372 N N . TYR A 1 298 ? -20.688 -9.062 9.742 1 96 298 TYR A N 1
ATOM 2373 C CA . TYR A 1 298 ? -20.016 -10.266 9.258 1 96 298 TYR A CA 1
ATOM 2374 C C . TYR A 1 298 ? -18.781 -9.898 8.43 1 96 298 TYR A C 1
ATOM 2376 O O . TYR A 1 298 ? -18.812 -8.969 7.629 1 96 298 TYR A O 1
ATOM 2384 N N . ALA A 1 299 ? -17.688 -10.531 8.805 1 96.69 299 ALA A N 1
ATOM 2385 C CA . ALA A 1 299 ? -16.484 -10.445 7.988 1 96.69 299 ALA A CA 1
ATOM 2386 C C . ALA A 1 299 ? -16.281 -11.727 7.184 1 96.69 299 ALA A C 1
ATOM 2388 O O . ALA A 1 299 ? -16.391 -12.828 7.719 1 96.69 299 ALA A O 1
ATOM 2389 N N . PHE A 1 300 ? -15.992 -11.539 5.953 1 97.62 300 PHE A N 1
ATOM 2390 C CA . PHE A 1 300 ? -15.82 -12.695 5.086 1 97.62 300 PHE A CA 1
ATOM 2391 C C . PHE A 1 300 ? -14.344 -12.938 4.789 1 97.62 300 PHE A C 1
ATOM 2393 O O . PHE A 1 300 ? -13.641 -12.039 4.336 1 97.62 300 PHE A O 1
ATOM 2400 N N . ILE A 1 301 ? -13.898 -14.18 5.07 1 97.81 301 ILE A N 1
ATOM 2401 C CA . ILE A 1 301 ? -12.547 -14.602 4.734 1 97.81 301 ILE A CA 1
ATOM 2402 C C . ILE A 1 301 ? -12.555 -15.359 3.408 1 97.81 301 ILE A C 1
ATOM 2404 O O . ILE A 1 30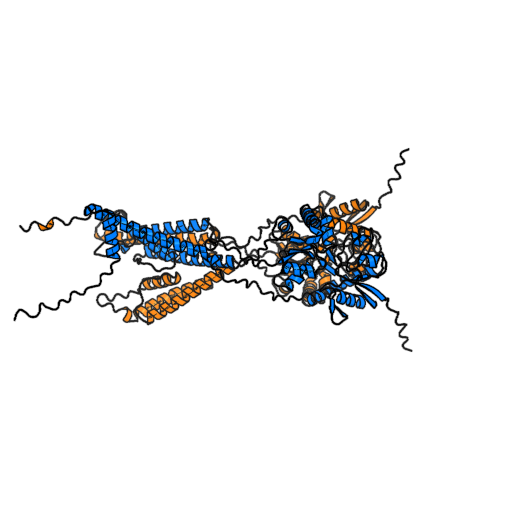1 ? -13.266 -16.359 3.256 1 97.81 301 ILE A O 1
ATOM 2408 N N . GLY A 1 302 ? -11.852 -14.836 2.506 1 95.62 302 GLY A N 1
ATOM 2409 C CA . GLY A 1 302 ? -11.836 -15.469 1.194 1 95.62 302 GLY A CA 1
ATOM 2410 C C . GLY A 1 302 ? -10.703 -14.984 0.312 1 95.62 302 GLY A C 1
ATOM 2411 O O . GLY A 1 302 ? -9.695 -14.477 0.81 1 95.62 302 GLY A O 1
ATOM 2412 N N . GLU A 1 303 ? -10.82 -15.227 -0.958 1 94.38 303 GLU A N 1
ATOM 2413 C CA . GLU A 1 303 ? -9.781 -14.875 -1.92 1 94.38 303 GLU A CA 1
ATOM 2414 C C . GLU A 1 303 ? -9.711 -13.359 -2.121 1 94.38 303 GLU A C 1
ATOM 2416 O O . GLU A 1 303 ? -10.719 -12.719 -2.404 1 94.38 303 GLU A O 1
ATOM 2421 N N . SER A 1 304 ? -8.516 -12.875 -2.059 1 94.62 304 SER A N 1
ATOM 2422 C CA . SER A 1 304 ? -8.312 -11.43 -2.061 1 94.62 304 SER A CA 1
ATOM 2423 C C . SER A 1 304 ? -8.711 -10.82 -3.4 1 94.62 304 SER A C 1
ATOM 2425 O O . SER A 1 304 ? -9.266 -9.719 -3.447 1 94.62 304 SER A O 1
ATOM 2427 N N . ILE A 1 305 ? -8.477 -11.461 -4.434 1 92.19 305 ILE A N 1
ATOM 2428 C CA . ILE A 1 305 ? -8.734 -10.906 -5.758 1 92.19 305 ILE A CA 1
ATOM 2429 C C . ILE A 1 305 ? -10.234 -10.695 -5.945 1 92.19 305 ILE A C 1
ATOM 2431 O O . ILE A 1 305 ? -10.664 -9.688 -6.512 1 92.19 305 ILE A O 1
ATOM 2435 N N . SER A 1 306 ? -11.016 -11.625 -5.512 1 92.75 306 SER A N 1
ATOM 2436 C CA . SER A 1 306 ? -12.461 -11.5 -5.582 1 92.75 306 SER A CA 1
ATOM 2437 C C . SER A 1 306 ? -12.977 -10.43 -4.625 1 92.75 306 SER A C 1
ATOM 2439 O O . SER A 1 306 ? -13.93 -9.719 -4.938 1 92.75 306 SER A O 1
ATOM 2441 N N . GLN A 1 307 ? -12.32 -10.344 -3.5 1 93.88 307 GLN A N 1
ATOM 2442 C CA . GLN A 1 307 ? -12.695 -9.32 -2.529 1 93.88 307 GLN A CA 1
ATOM 2443 C C . GLN A 1 307 ? -12.406 -7.926 -3.068 1 93.88 307 GLN A C 1
ATOM 2445 O O . GLN A 1 307 ? -13.172 -6.988 -2.82 1 93.88 307 GLN A O 1
ATOM 2450 N N . ASP A 1 308 ? -11.32 -7.801 -3.729 1 90.38 308 ASP A N 1
ATOM 2451 C CA . ASP A 1 308 ? -10.984 -6.52 -4.348 1 90.38 308 ASP A CA 1
ATOM 2452 C C . ASP A 1 308 ? -12.07 -6.09 -5.332 1 90.38 308 ASP A C 1
ATOM 2454 O O . ASP A 1 308 ? -12.414 -4.91 -5.406 1 90.38 308 ASP A O 1
ATOM 2458 N N . LEU A 1 309 ? -12.531 -7.031 -6.047 1 90.31 309 LEU A N 1
ATOM 2459 C CA . LEU A 1 309 ? -13.602 -6.723 -6.984 1 90.31 309 LEU A CA 1
ATOM 2460 C C . LEU A 1 309 ? -14.867 -6.309 -6.246 1 90.31 309 LEU A C 1
ATOM 2462 O O . LEU A 1 309 ? -15.539 -5.352 -6.641 1 90.31 309 LEU A O 1
ATOM 2466 N N . ALA A 1 310 ? -15.18 -7.035 -5.25 1 92.38 310 ALA A N 1
ATOM 2467 C CA . ALA A 1 310 ? -16.344 -6.68 -4.449 1 92.38 310 ALA A CA 1
ATOM 2468 C C . ALA A 1 310 ? -16.234 -5.266 -3.895 1 92.38 310 ALA A C 1
ATOM 2470 O O . ALA A 1 310 ? -17.188 -4.496 -3.922 1 92.38 310 ALA A O 1
ATOM 2471 N N . ALA A 1 311 ? -15.078 -4.969 -3.402 1 88.44 311 ALA A N 1
ATOM 2472 C CA . ALA A 1 311 ? -14.836 -3.639 -2.852 1 88.44 311 ALA A CA 1
ATOM 2473 C C . ALA A 1 311 ? -14.922 -2.57 -3.938 1 88.44 311 ALA A C 1
ATOM 2475 O O . ALA A 1 311 ? -15.32 -1.435 -3.668 1 88.44 311 ALA A O 1
ATOM 2476 N N . ALA A 1 312 ? -14.57 -2.881 -5.082 1 84.62 312 ALA A N 1
ATOM 2477 C CA . ALA A 1 312 ? -14.617 -1.943 -6.203 1 84.62 312 ALA A CA 1
ATOM 2478 C C . ALA A 1 312 ? -16.047 -1.731 -6.684 1 84.62 312 ALA A C 1
ATOM 2480 O O . ALA A 1 312 ? -16.391 -0.651 -7.168 1 84.62 312 ALA A O 1
ATOM 2481 N N . ARG A 1 313 ? -16.797 -2.717 -6.559 1 87.69 313 ARG A N 1
ATOM 2482 C CA . ARG A 1 313 ? -18.172 -2.66 -7.055 1 87.69 313 ARG A CA 1
ATOM 2483 C C . ARG A 1 313 ? -19.109 -2.094 -5.996 1 87.69 313 ARG A C 1
ATOM 2485 O O . ARG A 1 313 ? -20.125 -1.475 -6.324 1 87.69 313 ARG A O 1
ATOM 2492 N N . HIS A 1 314 ? -18.797 -2.465 -4.797 1 88.44 314 HIS A N 1
ATOM 2493 C CA . HIS A 1 314 ? -19.594 -1.986 -3.666 1 88.44 314 HIS A CA 1
ATOM 2494 C C . HIS A 1 314 ? -18.797 -1.009 -2.811 1 88.44 314 HIS A C 1
ATOM 2496 O O . HIS A 1 314 ? -17.938 -1.421 -2.018 1 88.44 314 HIS A O 1
ATOM 2502 N N . CYS A 1 315 ? -19.156 0.176 -2.842 1 80.81 315 CYS A N 1
ATOM 2503 C CA . CYS A 1 315 ? -18.359 1.26 -2.279 1 80.81 315 CYS A CA 1
ATOM 2504 C C . CYS A 1 315 ? -18.312 1.169 -0.758 1 80.81 315 CYS A C 1
ATOM 2506 O O . CYS A 1 315 ? -17.453 1.79 -0.122 1 80.81 315 CYS A O 1
ATOM 2508 N N . ASN A 1 316 ? -19.188 0.438 -0.178 1 83.31 316 ASN A N 1
ATOM 2509 C CA . ASN A 1 316 ? -19.234 0.324 1.275 1 83.31 316 ASN A CA 1
ATOM 2510 C C . ASN A 1 316 ? -18.406 -0.865 1.768 1 83.31 316 ASN A C 1
ATOM 2512 O O . ASN A 1 316 ? -18.422 -1.183 2.957 1 83.31 316 ASN A O 1
ATOM 2516 N N . LEU A 1 317 ? -17.797 -1.509 0.866 1 90.81 317 LEU A N 1
ATOM 2517 C CA . LEU A 1 317 ? -16.969 -2.641 1.243 1 90.81 317 LEU A CA 1
ATOM 2518 C C . LEU A 1 317 ? -15.484 -2.285 1.131 1 90.81 317 LEU A C 1
ATOM 2520 O O . LEU A 1 317 ? -15.109 -1.429 0.327 1 90.81 317 LEU A O 1
ATOM 2524 N N . ILE A 1 318 ? -14.758 -2.922 2.018 1 89.5 318 ILE A N 1
ATOM 2525 C CA . ILE A 1 318 ? -13.312 -2.723 1.985 1 89.5 318 ILE A CA 1
ATOM 2526 C C . ILE A 1 318 ? -12.602 -4.016 2.385 1 89.5 318 ILE A C 1
ATOM 2528 O O . ILE A 1 318 ? -13.117 -4.785 3.201 1 89.5 318 ILE A O 1
ATOM 2532 N N . ARG A 1 319 ? -11.531 -4.262 1.758 1 92.94 319 ARG A N 1
ATOM 2533 C CA . ARG A 1 319 ? -10.711 -5.395 2.162 1 92.94 319 ARG A CA 1
ATOM 2534 C C . ARG A 1 319 ? -9.633 -4.965 3.148 1 92.94 319 ARG A C 1
ATOM 2536 O O . ARG A 1 319 ? -8.977 -3.936 2.951 1 92.94 319 ARG A O 1
ATOM 2543 N N . ALA A 1 320 ? -9.492 -5.789 4.152 1 91.31 320 ALA A N 1
ATOM 2544 C CA . ALA A 1 320 ? -8.398 -5.516 5.082 1 91.31 320 ALA A CA 1
ATOM 2545 C C . ALA A 1 320 ? -7.055 -5.555 4.363 1 91.31 320 ALA A C 1
ATOM 2547 O O . ALA A 1 320 ? -6.879 -6.293 3.393 1 91.31 320 ALA A O 1
ATOM 2548 N N . PRO A 1 321 ? -6.113 -4.828 4.852 1 87.38 321 PRO A N 1
ATOM 2549 C CA . PRO A 1 321 ? -4.824 -4.723 4.168 1 87.38 321 PRO A CA 1
ATOM 2550 C C . PRO A 1 321 ? -4.039 -6.031 4.188 1 87.38 321 PRO A C 1
ATOM 2552 O O . PRO A 1 321 ? -3.357 -6.359 3.213 1 87.38 321 PRO A O 1
ATOM 2555 N N . GLU A 1 322 ? -4.098 -6.762 5.184 1 90.5 322 GLU A N 1
ATOM 2556 C CA . GLU A 1 322 ? -3.303 -7.98 5.285 1 90.5 322 GLU A CA 1
ATOM 2557 C C . GLU A 1 322 ? -3.832 -9.07 4.352 1 90.5 322 GLU A C 1
ATOM 2559 O O . GLU A 1 322 ? -5.035 -9.336 4.324 1 90.5 322 GLU A O 1
ATOM 2564 N N . VAL A 1 323 ? -2.967 -9.625 3.527 1 91.44 323 VAL A N 1
ATOM 2565 C CA . VAL A 1 323 ? -3.244 -10.773 2.672 1 91.44 323 VAL A CA 1
ATOM 2566 C C . VAL A 1 323 ? -2.24 -11.891 2.963 1 91.44 323 VAL A C 1
ATOM 2568 O O . VAL A 1 323 ? -1.031 -11.656 2.998 1 91.44 323 VAL A O 1
ATOM 2571 N N . ILE A 1 324 ? -2.793 -13.07 3.244 1 88.56 324 ILE A N 1
ATOM 2572 C CA . ILE A 1 324 ? -1.899 -14.172 3.576 1 88.56 324 ILE A CA 1
ATOM 2573 C C . ILE A 1 324 ? -2.1 -15.312 2.586 1 88.56 324 ILE A C 1
ATOM 2575 O O . ILE A 1 324 ? -3.07 -15.32 1.824 1 88.56 324 ILE A O 1
ATOM 2579 N N . GLY A 1 325 ? -1.156 -16.156 2.586 1 86.62 325 GLY A N 1
ATOM 2580 C CA . GLY A 1 325 ? -1.316 -17.359 1.798 1 86.62 325 GLY A CA 1
ATOM 2581 C C . GLY A 1 325 ? -1.367 -17.094 0.304 1 86.62 325 GLY A C 1
ATOM 2582 O O . GLY A 1 325 ? -2.359 -17.422 -0.354 1 86.62 325 GLY A O 1
ATOM 2583 N N . ALA A 1 326 ? -0.301 -16.672 -0.238 1 86.75 326 ALA A N 1
ATOM 2584 C CA . ALA A 1 326 ? -0.226 -16.438 -1.678 1 86.75 326 ALA A CA 1
ATOM 2585 C C . ALA A 1 326 ? -0.53 -17.719 -2.457 1 86.75 326 ALA A C 1
ATOM 2587 O O . ALA A 1 326 ? 0.059 -18.766 -2.193 1 86.75 326 ALA A O 1
ATOM 2588 N N . ARG A 1 327 ? -1.466 -17.625 -3.361 1 90.75 327 ARG A N 1
ATOM 2589 C CA . ARG A 1 327 ? -1.897 -18.75 -4.195 1 90.75 327 ARG A CA 1
ATOM 2590 C C . ARG A 1 327 ? -2.455 -18.25 -5.527 1 90.75 327 ARG A C 1
ATOM 2592 O O . ARG A 1 327 ? -2.334 -17.062 -5.855 1 90.75 327 ARG A O 1
ATOM 2599 N N . GLY A 1 328 ? -2.898 -19.266 -6.32 1 93.56 328 GLY A N 1
ATOM 2600 C CA . GLY A 1 328 ? -3.387 -18.875 -7.633 1 93.56 328 GLY A CA 1
ATOM 2601 C C . GLY A 1 328 ? -4.465 -19.797 -8.164 1 93.56 328 GLY A C 1
ATOM 2602 O O . GLY A 1 328 ? -4.676 -20.891 -7.629 1 93.56 328 GLY A O 1
ATOM 2603 N N . PHE A 1 329 ? -5.188 -19.281 -9.109 1 96.56 329 PHE A N 1
ATOM 2604 C CA . PHE A 1 329 ? -6.156 -20.078 -9.852 1 96.56 329 PHE A CA 1
ATOM 2605 C C . PHE A 1 329 ? -5.5 -20.734 -11.055 1 96.56 329 PHE A C 1
ATOM 2607 O O . PHE A 1 329 ? -4.859 -20.062 -11.867 1 96.56 329 PHE A O 1
ATOM 2614 N N . GLY A 1 330 ? -5.648 -22.031 -11.055 1 97.44 330 GLY A N 1
ATOM 2615 C CA . GLY A 1 330 ? -5.113 -22.797 -12.18 1 97.44 330 GLY A CA 1
ATOM 2616 C C . GLY A 1 330 ? -6.156 -23.641 -12.875 1 97.44 330 GLY A C 1
ATOM 2617 O O . GLY A 1 330 ? -7.246 -23.859 -12.352 1 97.44 330 GLY A O 1
ATOM 2618 N N . ILE A 1 331 ? -5.793 -24.062 -14.07 1 98.5 331 ILE A N 1
ATOM 2619 C CA . ILE A 1 331 ? -6.629 -25 -14.82 1 98.5 331 ILE A CA 1
ATOM 2620 C C . ILE A 1 331 ? -6.266 -26.422 -14.453 1 98.5 331 ILE A C 1
ATOM 2622 O O . ILE A 1 331 ? -5.094 -26.812 -14.5 1 98.5 331 ILE A O 1
ATOM 2626 N N . ALA A 1 332 ? -7.285 -27.141 -14.023 1 98.44 332 ALA A N 1
ATOM 2627 C CA . ALA A 1 332 ? -7.047 -28.531 -13.641 1 98.44 332 ALA A CA 1
ATOM 2628 C C . ALA A 1 332 ? -7.234 -29.469 -14.828 1 98.44 332 ALA A C 1
ATOM 2630 O O . ALA A 1 332 ? -8.172 -29.312 -15.617 1 98.44 332 ALA A O 1
ATOM 2631 N N . THR A 1 333 ? -6.305 -30.344 -15.023 1 97.88 333 THR A N 1
ATOM 2632 C CA . THR A 1 333 ? -6.359 -31.406 -16.016 1 97.88 333 THR A CA 1
ATOM 2633 C C . THR A 1 333 ? -6.168 -32.781 -15.367 1 97.88 333 THR A C 1
ATOM 2635 O O . THR A 1 333 ? -5.832 -32.875 -14.188 1 97.88 333 THR A O 1
ATOM 2638 N N . THR A 1 334 ? -6.512 -33.781 -16.141 1 95.75 334 THR A N 1
ATOM 2639 C CA . THR A 1 334 ? -6.258 -35.125 -15.633 1 95.75 334 THR A CA 1
ATOM 2640 C C . THR A 1 334 ? -4.762 -35.344 -15.422 1 95.75 334 THR A C 1
ATOM 2642 O O . THR A 1 334 ? -3.934 -34.688 -16.031 1 95.75 334 THR A O 1
ATOM 2645 N N . GLN A 1 335 ? -4.512 -36.281 -14.539 1 90.81 335 GLN A N 1
ATOM 2646 C CA . GLN A 1 335 ? -3.107 -36.562 -14.273 1 90.81 335 GLN A CA 1
ATOM 2647 C C . GLN A 1 335 ? -2.381 -37 -15.547 1 90.81 335 GLN A C 1
ATOM 2649 O O . GLN A 1 335 ? -2.92 -37.781 -16.344 1 90.81 335 GLN A O 1
ATOM 2654 N N . ALA A 1 336 ? -1.23 -36.469 -15.859 1 84.06 336 ALA A N 1
ATOM 2655 C CA . ALA A 1 336 ? -0.357 -36.812 -16.984 1 84.06 336 ALA A CA 1
ATOM 2656 C C . ALA A 1 336 ? -0.993 -36.438 -18.312 1 84.06 336 ALA A C 1
ATOM 2658 O O . ALA A 1 336 ? -0.726 -37.062 -19.344 1 84.06 336 ALA A O 1
ATOM 2659 N N . SER A 1 337 ? -1.966 -35.562 -18.219 1 91.81 337 SER A N 1
ATOM 2660 C CA . SER A 1 337 ? -2.557 -35.062 -19.469 1 91.81 337 SER A CA 1
ATOM 2661 C C . SER A 1 337 ? -1.544 -34.281 -20.281 1 91.81 337 SER A C 1
ATOM 2663 O O . SER A 1 337 ? -0.793 -33.469 -19.734 1 91.81 337 SER A O 1
ATOM 2665 N N . PRO A 1 338 ? -1.523 -34.5 -21.516 1 90.19 338 PRO A N 1
ATOM 2666 C CA . PRO A 1 338 ? -0.647 -33.719 -22.375 1 90.19 338 PRO A CA 1
ATOM 2667 C C . PRO A 1 338 ? -1.074 -32.25 -22.438 1 90.19 338 PRO A C 1
ATOM 2669 O O . PRO A 1 338 ? -0.275 -31.375 -22.812 1 90.19 338 PRO A O 1
ATOM 2672 N N . TRP A 1 339 ? -2.283 -31.984 -22.062 1 94.81 339 TRP A N 1
ATOM 2673 C CA . TRP A 1 339 ? -2.826 -30.641 -22.141 1 94.81 339 TRP A CA 1
ATOM 2674 C C . TRP A 1 339 ? -2.242 -29.75 -21.031 1 94.81 339 TRP A C 1
ATOM 2676 O O . TRP A 1 339 ? -2.252 -28.516 -21.156 1 94.81 339 TRP A O 1
ATOM 2686 N N . THR A 1 340 ? -1.767 -30.344 -19.969 1 95.12 340 THR A N 1
ATOM 2687 C CA . THR A 1 340 ? -1.287 -29.562 -18.828 1 95.12 340 THR A CA 1
ATOM 2688 C C . THR A 1 340 ? -0.178 -28.609 -19.25 1 95.12 340 THR A C 1
ATOM 2690 O O . THR A 1 340 ? -0.257 -27.406 -19 1 95.12 340 THR A O 1
ATOM 2693 N N . LYS A 1 341 ? 0.773 -29.141 -19.922 1 94.06 341 LYS A N 1
ATOM 2694 C CA . LYS A 1 341 ? 1.917 -28.328 -20.344 1 94.06 341 LYS A CA 1
ATOM 2695 C C . LYS A 1 341 ? 1.516 -27.328 -21.406 1 94.06 341 LYS A C 1
ATOM 2697 O O . LYS A 1 341 ? 1.898 -26.156 -21.344 1 94.06 341 LYS A O 1
ATOM 2702 N N . GLN A 1 342 ? 0.768 -27.781 -22.391 1 96.31 342 GLN A N 1
ATOM 2703 C CA . GLN A 1 342 ? 0.337 -26.891 -23.469 1 96.31 342 GLN A CA 1
ATOM 2704 C C . GLN A 1 342 ? -0.465 -25.719 -22.938 1 96.31 342 GLN A C 1
ATOM 2706 O O . GLN A 1 342 ? -0.236 -24.578 -23.328 1 96.31 342 GLN A O 1
ATOM 2711 N N . LEU A 1 343 ? -1.304 -26.047 -22.031 1 97.69 343 LEU A N 1
ATOM 2712 C CA . LEU A 1 343 ? -2.129 -25 -21.438 1 97.69 343 LEU A CA 1
ATOM 2713 C C . LEU A 1 343 ? -1.281 -24.062 -20.594 1 97.69 343 LEU A C 1
ATOM 2715 O O . LEU A 1 343 ? -1.505 -22.844 -20.578 1 97.69 343 LEU A O 1
ATOM 2719 N N . SER A 1 344 ? -0.365 -24.625 -19.844 1 96.44 344 SER A N 1
ATOM 2720 C CA . SER A 1 344 ? 0.52 -23.812 -19.031 1 96.44 344 SER A CA 1
ATOM 2721 C C . SER A 1 344 ? 1.295 -22.812 -19.875 1 96.44 344 SER A C 1
ATOM 2723 O O . SER A 1 344 ? 1.354 -21.625 -19.547 1 96.44 344 SER A O 1
ATOM 2725 N N . VAL A 1 345 ? 1.86 -23.281 -20.938 1 96.62 345 VAL A N 1
ATOM 2726 C CA . VAL A 1 345 ? 2.623 -22.422 -21.828 1 96.62 345 VAL A CA 1
ATOM 2727 C C . VAL A 1 345 ? 1.711 -21.344 -22.406 1 96.62 345 VAL A C 1
ATOM 2729 O O . VAL A 1 345 ? 2.092 -20.172 -22.469 1 96.62 345 VAL A O 1
ATOM 2732 N N . ALA A 1 346 ? 0.56 -21.734 -22.797 1 97.75 346 ALA A N 1
ATOM 2733 C CA . ALA A 1 346 ? -0.393 -20.781 -23.375 1 97.75 346 ALA A CA 1
ATOM 2734 C C . ALA A 1 346 ? -0.791 -19.719 -22.359 1 97.75 346 ALA A C 1
ATOM 2736 O O . ALA A 1 346 ? -0.881 -18.531 -22.703 1 97.75 346 ALA A O 1
ATOM 2737 N N . VAL A 1 347 ? -1.056 -20.125 -21.109 1 97 347 VAL A N 1
ATOM 2738 C CA . VAL A 1 347 ? -1.411 -19.188 -20.047 1 97 347 VAL A CA 1
ATOM 2739 C C . VAL A 1 347 ? -0.272 -18.188 -19.844 1 97 347 VAL A C 1
ATOM 2741 O O . VAL A 1 347 ? -0.508 -16.984 -19.719 1 97 347 VAL A O 1
ATOM 2744 N N . LEU A 1 348 ? 0.912 -18.672 -19.812 1 94.94 348 LEU A N 1
ATOM 2745 C CA . LEU A 1 348 ? 2.08 -17.828 -19.625 1 94.94 348 LEU A CA 1
ATOM 2746 C C . LEU A 1 348 ? 2.221 -16.844 -20.781 1 94.94 348 LEU A C 1
ATOM 2748 O O . LEU A 1 348 ? 2.523 -15.664 -20.578 1 94.94 348 LEU A O 1
ATOM 2752 N N . LYS A 1 349 ? 1.993 -17.266 -21.984 1 94.56 349 LYS A N 1
ATOM 2753 C CA . LYS A 1 349 ? 2.064 -16.406 -23.156 1 94.56 349 LYS A CA 1
ATOM 2754 C C . LYS A 1 349 ? 1.019 -15.297 -23.094 1 94.56 349 LYS A C 1
ATOM 2756 O O . LYS A 1 349 ? 1.308 -14.141 -23.406 1 94.56 349 LYS A O 1
ATOM 2761 N N . LEU A 1 350 ? -0.142 -15.664 -22.672 1 94.88 350 LEU A N 1
ATOM 2762 C CA . LEU A 1 350 ? -1.208 -14.68 -22.516 1 94.88 350 LEU A CA 1
ATOM 2763 C C . LEU A 1 350 ? -0.846 -13.648 -21.469 1 94.88 350 LEU A C 1
ATOM 2765 O O . LEU A 1 350 ? -1.166 -12.469 -21.609 1 94.88 350 LEU A O 1
ATOM 2769 N N . ARG A 1 351 ? -0.214 -14.078 -20.438 1 92.44 351 ARG A N 1
ATOM 2770 C CA . ARG A 1 351 ? 0.222 -13.172 -19.391 1 92.44 351 ARG A CA 1
ATOM 2771 C C . ARG A 1 351 ? 1.289 -12.203 -19.891 1 92.44 351 ARG A C 1
ATOM 2773 O O . ARG A 1 351 ? 1.197 -11 -19.672 1 92.44 351 ARG A O 1
ATOM 2780 N N . GLU A 1 352 ? 2.232 -12.719 -20.578 1 89.81 352 GLU A N 1
ATOM 2781 C CA . GLU A 1 352 ? 3.369 -11.938 -21.062 1 89.81 352 GLU A CA 1
ATOM 2782 C C . GLU A 1 352 ? 2.936 -10.93 -22.125 1 89.81 352 GLU A C 1
ATOM 2784 O O . GLU A 1 352 ? 3.516 -9.852 -22.234 1 89.81 352 GLU A O 1
ATOM 2789 N N . SER A 1 353 ? 1.912 -11.289 -22.859 1 89.94 353 SER A N 1
ATOM 2790 C CA . SER A 1 353 ? 1.436 -10.398 -23.922 1 89.94 353 SER A CA 1
ATOM 2791 C C . SER A 1 353 ? 0.556 -9.289 -23.344 1 89.94 353 SER A C 1
ATOM 2793 O O . SER A 1 353 ? 0.281 -8.297 -24.016 1 89.94 353 SER A O 1
ATOM 2795 N N . GLY A 1 354 ? 0.081 -9.492 -22.125 1 88.31 354 GLY A N 1
ATOM 2796 C CA . GLY A 1 354 ? -0.783 -8.5 -21.5 1 88.31 354 GLY A CA 1
ATOM 2797 C C . GLY A 1 354 ? -2.26 -8.805 -21.688 1 88.31 354 GLY A C 1
ATOM 2798 O O . GLY A 1 354 ? -3.113 -8.07 -21.188 1 88.31 354 GLY A O 1
ATOM 2799 N N . ASP A 1 355 ? -2.506 -9.906 -22.312 1 92.38 355 ASP A N 1
ATOM 2800 C CA . ASP A 1 355 ? -3.895 -10.258 -22.594 1 92.38 355 ASP A CA 1
ATOM 2801 C C . ASP A 1 355 ? -4.641 -10.602 -21.297 1 92.38 355 ASP A C 1
ATOM 2803 O O . ASP A 1 355 ? -5.836 -10.312 -21.172 1 92.38 355 ASP A O 1
ATOM 2807 N N . LEU A 1 356 ? -3.965 -11.227 -20.375 1 92.94 356 LEU A N 1
ATOM 2808 C CA . LEU A 1 356 ? -4.625 -11.547 -19.125 1 92.94 356 LEU A CA 1
ATOM 2809 C C . LEU A 1 356 ? -4.98 -10.281 -18.359 1 92.94 356 LEU A C 1
ATOM 2811 O O . LEU A 1 356 ? -6.031 -10.211 -17.719 1 92.94 356 LEU A O 1
ATOM 2815 N N . ASP A 1 357 ? -4.121 -9.336 -18.453 1 87.44 357 ASP A N 1
ATOM 2816 C CA . ASP A 1 357 ? -4.41 -8.047 -17.812 1 87.44 357 ASP A CA 1
ATOM 2817 C C . ASP A 1 357 ? -5.605 -7.367 -18.469 1 87.44 357 ASP A C 1
ATOM 2819 O O . ASP A 1 357 ? -6.426 -6.746 -17.797 1 87.44 357 ASP A O 1
ATOM 2823 N N . TYR A 1 358 ? -5.578 -7.426 -19.734 1 88.75 358 TYR A N 1
ATOM 2824 C CA . TYR A 1 358 ? -6.711 -6.863 -20.453 1 88.75 358 TYR A CA 1
ATOM 2825 C C . TYR A 1 358 ? -8.016 -7.516 -20.016 1 88.75 358 TYR A C 1
ATOM 2827 O O . TYR A 1 358 ? -9.008 -6.828 -19.781 1 88.75 358 TYR A O 1
ATOM 2835 N N . LEU A 1 359 ? -8.016 -8.812 -19.922 1 93.19 359 LEU A N 1
ATOM 2836 C CA . LEU A 1 359 ? -9.203 -9.531 -19.484 1 93.19 359 LEU A CA 1
ATOM 2837 C C . LEU A 1 359 ? -9.602 -9.117 -18.078 1 93.19 359 LEU A C 1
ATOM 2839 O O . LEU A 1 359 ? -10.781 -8.938 -17.781 1 93.19 359 LEU A O 1
ATOM 2843 N N . ARG A 1 360 ? -8.648 -9.016 -17.266 1 90.19 360 ARG A N 1
ATOM 2844 C CA . ARG A 1 360 ? -8.914 -8.602 -15.883 1 90.19 360 ARG A CA 1
ATOM 2845 C C . ARG A 1 360 ? -9.562 -7.219 -15.852 1 90.19 360 ARG A C 1
ATOM 2847 O O . ARG A 1 360 ? -10.547 -7.008 -15.141 1 90.19 360 ARG A O 1
ATOM 2854 N N . ASN A 1 361 ? -9.039 -6.316 -16.578 1 85.62 361 ASN A N 1
ATOM 2855 C CA . ASN A 1 361 ? -9.578 -4.961 -16.609 1 85.62 361 ASN A CA 1
ATOM 2856 C C . ASN A 1 361 ? -11.008 -4.949 -17.141 1 85.62 361 ASN A C 1
ATOM 2858 O O . ASN A 1 361 ? -11.836 -4.148 -16.703 1 85.62 361 ASN A O 1
ATOM 2862 N N . LYS A 1 362 ? -11.203 -5.742 -18.078 1 89.81 362 LYS A N 1
ATOM 2863 C CA . LYS A 1 362 ? -12.531 -5.836 -18.672 1 89.81 362 LYS A CA 1
ATOM 2864 C C . LYS A 1 362 ? -13.57 -6.266 -17.641 1 89.81 362 LYS A C 1
ATOM 2866 O O . LYS A 1 362 ? -14.672 -5.715 -17.594 1 89.81 362 LYS A O 1
ATOM 2871 N N . TRP A 1 363 ? -13.211 -7.176 -16.828 1 91.25 363 TRP A N 1
ATOM 2872 C CA . TRP A 1 363 ? -14.211 -7.797 -15.969 1 91.25 363 TRP A CA 1
ATOM 2873 C C . TRP A 1 363 ? -14.148 -7.227 -14.555 1 91.25 363 TRP A C 1
ATOM 2875 O O . TRP A 1 363 ? -15.078 -7.402 -13.766 1 91.25 363 TRP A O 1
ATOM 2885 N N . TRP A 1 364 ? -13 -6.609 -14.156 1 86.94 364 TRP A N 1
ATOM 2886 C CA . TRP A 1 364 ? -12.859 -5.988 -12.844 1 86.94 364 TRP A CA 1
ATOM 2887 C C . TRP A 1 364 ? -13.156 -4.492 -12.914 1 86.94 364 TRP A C 1
ATOM 2889 O O . TRP A 1 364 ? -12.352 -3.678 -12.453 1 86.94 364 TRP A O 1
ATOM 2899 N N . GLU A 1 365 ? -14.156 -4.086 -13.508 1 80.06 365 GLU A N 1
ATOM 2900 C CA . GLU A 1 365 ? -14.508 -2.676 -13.633 1 80.06 365 GLU A CA 1
ATOM 2901 C C . GLU A 1 365 ? -15 -2.111 -12.305 1 80.06 365 GLU A C 1
ATOM 2903 O O . GLU A 1 365 ? -15.766 -2.764 -11.586 1 80.06 365 GLU A O 1
ATOM 2908 N N . SER A 1 366 ? -14.32 -1.042 -11.922 1 75.81 366 SER A N 1
ATOM 2909 C CA . SER A 1 366 ? -14.688 -0.363 -10.68 1 75.81 366 SER A CA 1
ATOM 2910 C C . SER A 1 366 ? -15.859 0.591 -10.906 1 75.81 366 SER A C 1
ATOM 2912 O O . SER A 1 366 ? -15.922 1.274 -11.93 1 75.81 366 SER A O 1
ATOM 2914 N N . SER A 1 367 ? -16.891 0.354 -10.164 1 73.06 367 SER A N 1
ATOM 2915 C CA . SER A 1 367 ? -18.031 1.268 -10.227 1 73.06 367 SER A CA 1
ATOM 2916 C C . SER A 1 367 ? -17.906 2.377 -9.188 1 73.06 367 SER A C 1
ATOM 2918 O O . SER A 1 367 ? -18.594 3.398 -9.273 1 73.06 367 SER A O 1
ATOM 2920 N N . CYS A 1 368 ? -17.203 1.968 -8.273 1 65.5 368 CYS A N 1
ATOM 2921 C CA . CYS A 1 368 ? -17.094 2.951 -7.199 1 65.5 368 CYS A CA 1
ATOM 2922 C C . CYS A 1 368 ? -16.109 4.059 -7.574 1 65.5 368 CYS A C 1
ATOM 2924 O O . CYS A 1 368 ? -15.031 3.785 -8.094 1 65.5 368 CYS A O 1
ATOM 2926 N N . LEU A 1 369 ? -16.719 5.008 -8.258 1 51.69 369 LEU A N 1
ATOM 2927 C CA . LEU A 1 369 ? -15.898 6.168 -8.586 1 51.69 369 LEU A CA 1
ATOM 2928 C C . LEU A 1 369 ? -14.82 6.395 -7.535 1 51.69 369 LEU A C 1
ATOM 2930 O O . LEU A 1 369 ? -15.094 6.34 -6.336 1 51.69 369 LEU A O 1
ATOM 2934 N N . HIS A 1 370 ? -13.688 5.781 -7.855 1 48.75 370 HIS A N 1
ATOM 2935 C CA . HIS A 1 370 ? -12.602 6.152 -6.953 1 48.75 370 HIS A CA 1
ATOM 2936 C C . HIS A 1 370 ? -12.836 7.531 -6.344 1 48.75 370 HIS A C 1
ATOM 2938 O O . HIS A 1 370 ? -12.602 8.547 -7 1 48.75 370 HIS A O 1
ATOM 2944 N N . ARG A 1 371 ? -14.055 7.816 -5.957 1 42.78 371 ARG A N 1
ATOM 2945 C CA . ARG A 1 371 ? -14.125 9.039 -5.168 1 42.78 371 ARG A CA 1
ATOM 2946 C C . ARG A 1 371 ? -12.844 9.258 -4.375 1 42.78 371 ARG A C 1
ATOM 2948 O O . ARG A 1 371 ? -12.469 8.43 -3.541 1 42.78 371 ARG A O 1
ATOM 2955 N N . SER A 1 372 ? -11.891 9.672 -4.973 1 42.22 372 SER A N 1
ATOM 2956 C CA . SER A 1 372 ? -10.789 10.297 -4.25 1 42.22 372 SER A CA 1
ATOM 2957 C C . SER A 1 372 ? -11.188 10.633 -2.816 1 42.22 372 SER A C 1
ATOM 2959 O O . SER A 1 372 ? -12.375 10.766 -2.512 1 42.22 372 SER A O 1
ATOM 2961 N N . ARG A 1 373 ? -10.289 10.555 -1.934 1 43.12 373 ARG A N 1
ATOM 2962 C CA . ARG A 1 373 ? -10.148 11.031 -0.562 1 43.12 373 ARG A CA 1
ATOM 2963 C C . ARG A 1 373 ? -10.977 12.289 -0.337 1 43.12 373 ARG A C 1
ATOM 2965 O O . ARG A 1 373 ? -10.43 13.391 -0.251 1 43.12 373 ARG A O 1
ATOM 2972 N N . GLU A 1 374 ? -11.852 12.633 -1.174 1 42.16 374 GLU A N 1
ATOM 2973 C CA . GLU A 1 374 ? -12.484 13.859 -0.698 1 42.16 374 GLU A CA 1
ATOM 2974 C C . GLU A 1 374 ? -13.148 13.648 0.658 1 42.16 374 GLU A C 1
ATOM 2976 O O . GLU A 1 374 ? -14.352 13.359 0.729 1 42.16 374 GLU A O 1
ATOM 2981 N N . ARG A 1 375 ? -12.617 12.742 1.403 1 44.53 375 ARG A N 1
ATOM 2982 C CA . ARG A 1 375 ? -13.25 12.422 2.68 1 44.53 375 ARG A CA 1
ATOM 2983 C C . ARG A 1 375 ? -13.602 13.695 3.443 1 44.53 375 ARG A C 1
ATOM 2985 O O . ARG A 1 375 ? -12.977 14.008 4.461 1 44.53 375 ARG A O 1
ATOM 2992 N N . TRP A 1 376 ? -13.766 14.805 2.871 1 41.38 376 TRP A N 1
ATOM 2993 C CA . TRP A 1 376 ? -14.141 15.867 3.797 1 41.38 376 TRP A CA 1
ATOM 2994 C C . TRP A 1 376 ? -15.531 15.625 4.371 1 41.38 376 TRP A C 1
ATOM 2996 O O . TRP A 1 376 ? -16.453 15.242 3.646 1 41.38 376 TRP A O 1
ATOM 3006 N N . SER A 1 377 ? -15.594 15.078 5.477 1 42.41 377 SER A N 1
ATOM 3007 C CA . SER A 1 377 ? -16.906 15.102 6.121 1 42.41 377 SER A CA 1
ATOM 3008 C C . SER A 1 377 ? -17.031 16.297 7.062 1 42.41 377 SER A C 1
ATOM 3010 O O . SER A 1 377 ? -16.047 16.75 7.645 1 42.41 377 SER A O 1
ATOM 3012 N N . PRO A 1 378 ? -18.234 16.891 7.082 1 39.72 378 PRO A N 1
ATOM 3013 C CA . PRO A 1 378 ? -18.453 18.016 7.996 1 39.72 378 PRO A CA 1
ATOM 3014 C C . PRO A 1 378 ? -18.219 17.641 9.461 1 39.72 378 PRO A C 1
ATOM 3016 O O . PRO A 1 378 ? -18.438 16.484 9.844 1 39.72 378 PRO A O 1
ATOM 3019 N N . LEU A 1 379 ? -17.781 18.547 10.164 1 42.34 379 LEU A N 1
ATOM 3020 C CA . LEU A 1 379 ? -17.5 18.375 11.586 1 42.34 379 LEU A CA 1
ATOM 3021 C C . LEU A 1 379 ? -18.797 18.141 12.359 1 42.34 379 LEU A C 1
ATOM 3023 O O . LEU A 1 379 ? -19.719 18.969 12.281 1 42.34 379 LEU A O 1
ATOM 3027 N N . GLN A 1 380 ? -18.922 17.109 12.93 1 45.72 380 GLN A N 1
ATOM 3028 C CA . GLN A 1 380 ? -20.078 16.812 13.758 1 45.72 380 GLN A CA 1
ATOM 3029 C C . GLN A 1 380 ? -20.062 17.609 15.055 1 45.72 380 GLN A C 1
ATOM 3031 O O . GLN A 1 380 ? -18.984 17.969 15.547 1 45.72 380 GLN A O 1
ATOM 3036 N N . PRO A 1 381 ? -21.219 18.016 15.594 1 48 381 PRO A N 1
ATOM 3037 C CA . PRO A 1 381 ? -21.297 18.812 16.828 1 48 381 PRO A CA 1
ATOM 3038 C C . PRO A 1 381 ? -20.547 18.156 17.984 1 48 381 PRO A C 1
ATOM 3040 O O . PRO A 1 381 ? -20.016 18.859 18.844 1 48 381 PRO A O 1
ATOM 3043 N N . GLN A 1 382 ? -20.422 16.906 17.906 1 51.81 382 GLN A N 1
ATOM 3044 C CA . GLN A 1 382 ? -19.75 16.188 18.984 1 51.81 382 GLN A CA 1
ATOM 3045 C C . GLN A 1 382 ? -18.25 16.484 18.984 1 51.81 382 GLN A C 1
ATOM 3047 O O . GLN A 1 382 ? -17.625 16.516 20.047 1 51.81 382 GLN A O 1
ATOM 3052 N N . ALA A 1 383 ? -17.906 16.75 17.781 1 50.44 383 ALA A N 1
ATOM 3053 C CA . ALA A 1 383 ? -16.484 17.062 17.656 1 50.44 383 ALA A CA 1
ATOM 3054 C C . ALA A 1 383 ? -16.156 18.406 18.297 1 50.44 383 ALA A C 1
ATOM 3056 O O . ALA A 1 383 ? -15.031 18.625 18.75 1 50.44 383 ALA A O 1
ATOM 3057 N N . LEU A 1 384 ? -17.266 19.219 18.484 1 48.97 384 LEU A N 1
ATOM 3058 C CA . LEU A 1 384 ? -17.062 20.547 19.047 1 48.97 384 LEU A CA 1
ATOM 3059 C C . LEU A 1 384 ? -17.562 20.609 20.484 1 48.97 384 LEU A C 1
ATOM 3061 O O . LEU A 1 384 ? -17.594 21.672 21.094 1 48.97 384 LEU A O 1
ATOM 3065 N N . GLY A 1 385 ? -17.969 19.531 20.953 1 52.56 385 GLY A N 1
ATOM 3066 C CA . GLY A 1 385 ? -18.547 19.5 22.281 1 52.56 385 GLY A CA 1
ATOM 3067 C C . GLY A 1 385 ? -17.625 20.031 23.359 1 52.56 385 GLY A C 1
ATOM 3068 O O . GLY A 1 385 ? -18.047 20.812 24.219 1 52.56 385 GLY A O 1
ATOM 3069 N N . GLY A 1 386 ? -16.422 19.641 23.281 1 56.31 386 GLY A N 1
ATOM 3070 C CA . GLY A 1 386 ? -15.445 20.109 24.25 1 56.31 386 GLY A CA 1
ATOM 3071 C C . GLY A 1 386 ? -15.242 21.625 24.219 1 56.31 386 GLY A C 1
ATOM 3072 O O . GLY A 1 386 ? -15.094 22.25 25.266 1 56.31 386 GLY A O 1
ATOM 3073 N N . LEU A 1 387 ? -15.305 22.016 23.094 1 57.84 387 LEU A N 1
ATOM 3074 C CA . LEU A 1 387 ? -15.188 23.469 22.953 1 57.84 387 LEU A CA 1
ATOM 3075 C C . LEU A 1 387 ? -16.359 24.172 23.625 1 57.84 387 LEU A C 1
ATOM 3077 O O . LEU A 1 387 ? -16.172 25.172 24.328 1 57.84 387 LEU A O 1
ATOM 3081 N N . PHE A 1 388 ? -17.5 23.688 23.438 1 56.75 388 PHE A N 1
ATOM 3082 C CA . PHE A 1 388 ? -18.688 24.297 24.047 1 56.75 388 PHE A CA 1
ATOM 3083 C C . PHE A 1 388 ? -18.656 24.125 25.562 1 56.75 388 PHE A C 1
ATOM 3085 O O . PHE A 1 388 ? -19.047 25.031 26.297 1 56.75 388 PHE A O 1
ATOM 3092 N N . LEU A 1 389 ? -18.219 23.094 25.969 1 60.88 389 LEU A N 1
ATOM 3093 C CA . LEU A 1 389 ? -18.109 22.859 27.406 1 60.88 389 LEU A CA 1
ATOM 3094 C C . LEU A 1 389 ? -17.125 23.828 28.031 1 60.88 389 LEU A C 1
ATOM 3096 O O . LEU A 1 389 ? -17.391 24.391 29.094 1 60.88 389 LEU A O 1
ATOM 3100 N N . THR A 1 390 ? -16.047 23.922 27.359 1 64.62 390 THR A N 1
ATOM 3101 C CA . THR A 1 390 ? -15.039 24.844 27.859 1 64.62 390 THR A CA 1
ATOM 3102 C C . THR A 1 390 ? -15.602 26.266 27.922 1 64.62 390 THR A C 1
ATOM 3104 O O . THR A 1 390 ? -15.336 27 28.875 1 64.62 390 THR A O 1
ATOM 3107 N N . LEU A 1 391 ? -16.344 26.594 26.938 1 58.22 391 LEU A N 1
ATOM 3108 C CA . LEU A 1 391 ? -17 27.891 26.953 1 58.22 391 LEU A CA 1
ATOM 3109 C C . LEU A 1 391 ? -17.984 28 28.125 1 58.22 391 LEU A C 1
ATOM 3111 O O . LEU A 1 391 ? -17.984 29.016 28.828 1 58.22 391 LEU A O 1
ATOM 3115 N N . ALA A 1 392 ? -18.703 27.062 28.312 1 63.28 392 ALA A N 1
ATOM 3116 C CA . ALA A 1 392 ? -19.672 27.062 29.406 1 63.28 392 ALA A CA 1
ATOM 3117 C C . ALA A 1 392 ? -18.984 27.203 30.766 1 63.28 392 ALA A C 1
ATOM 3119 O O . ALA A 1 392 ? -19.422 27.984 31.609 1 63.28 392 ALA A O 1
ATOM 3120 N N . ILE A 1 393 ? -17.969 26.531 30.859 1 66.12 393 ILE A N 1
ATOM 3121 C CA . ILE A 1 393 ? -17.203 26.594 32.094 1 66.12 393 ILE A CA 1
ATOM 3122 C C . ILE A 1 393 ? -16.625 27.984 32.281 1 66.12 393 ILE A C 1
ATOM 3124 O O . ILE A 1 393 ? -16.688 28.547 33.375 1 66.12 393 ILE A O 1
ATOM 3128 N N . GLY A 1 394 ? -16.109 28.453 31.219 1 63.56 394 GLY A N 1
ATOM 3129 C CA . GLY A 1 394 ? -15.57 29.797 31.281 1 63.56 394 GLY A CA 1
ATOM 3130 C C . GLY A 1 394 ? -16.609 30.844 31.656 1 63.56 394 GLY A C 1
ATOM 3131 O O . GLY A 1 394 ? -16.344 31.719 32.469 1 63.56 394 GLY A O 1
ATOM 3132 N N . LEU A 1 395 ? -17.703 30.703 31.078 1 61.25 395 LEU A N 1
ATOM 3133 C CA . LEU A 1 395 ? -18.797 31.625 31.391 1 61.25 395 LEU A CA 1
ATOM 3134 C C . LEU A 1 395 ? -19.219 31.469 32.844 1 61.25 395 LEU A C 1
ATOM 3136 O O . LEU A 1 395 ? -19.438 32.469 33.531 1 61.25 395 LEU A O 1
ATOM 3140 N N . ALA A 1 396 ? -19.266 30.328 33.312 1 65.94 396 ALA A N 1
ATOM 3141 C CA . ALA A 1 396 ? -19.641 30.094 34.719 1 65.94 396 ALA A CA 1
ATOM 3142 C C . ALA A 1 396 ? -18.609 30.688 35.656 1 65.94 396 ALA A C 1
ATOM 3144 O O . ALA A 1 396 ? -18.969 31.312 36.656 1 65.94 396 ALA A O 1
ATOM 3145 N N . LEU A 1 397 ? -17.438 30.5 35.281 1 67.19 397 LEU A N 1
ATOM 3146 C CA . LEU A 1 397 ? -16.359 31.031 36.094 1 67.19 397 LEU A CA 1
ATOM 3147 C C . LEU A 1 397 ? -16.391 32.562 36.094 1 67.19 397 LEU A C 1
ATOM 3149 O O . LEU A 1 397 ? -16.109 33.188 37.125 1 67.19 397 LEU A O 1
ATOM 3153 N N . GLY A 1 398 ? -16.719 33.062 35.031 1 62.69 398 GLY A N 1
ATOM 3154 C CA . GLY A 1 398 ? -16.891 34.5 34.969 1 62.69 398 GLY A CA 1
ATOM 3155 C C . GLY A 1 398 ? -17.969 35.031 35.875 1 62.69 398 GLY A C 1
ATOM 3156 O O . GLY A 1 398 ? -17.781 36 36.594 1 62.69 398 GLY A O 1
ATOM 3157 N N . VAL A 1 399 ? -18.984 34.344 35.938 1 66.06 399 VAL A N 1
ATOM 3158 C CA . VAL A 1 399 ? -20.094 34.75 36.781 1 66.06 399 VAL A CA 1
ATOM 3159 C C . VAL A 1 399 ? -19.703 34.594 38.25 1 66.06 399 VAL A C 1
ATOM 3161 O O . VAL A 1 399 ? -19.969 35.469 39.062 1 66.06 399 VAL A O 1
ATOM 3164 N N . ILE A 1 400 ? -19.047 33.625 38.531 1 67.5 400 ILE A N 1
ATOM 3165 C CA . ILE A 1 400 ? -18.625 33.344 39.906 1 67.5 400 ILE A CA 1
ATOM 3166 C C . ILE A 1 400 ? -17.656 34.438 40.344 1 67.5 400 ILE A C 1
ATOM 3168 O O . ILE A 1 400 ? -17.766 34.938 41.469 1 67.5 400 ILE A O 1
ATOM 3172 N N . ALA A 1 401 ? -16.844 34.75 39.469 1 67.38 401 ALA A N 1
ATOM 3173 C CA . ALA A 1 401 ? -15.883 35.781 39.812 1 67.38 401 ALA A CA 1
ATOM 3174 C C . ALA A 1 401 ? -16.594 37.125 40.031 1 67.38 401 ALA A C 1
ATOM 3176 O O . ALA A 1 401 ? -16.234 37.875 40.969 1 67.38 401 ALA A O 1
ATOM 3177 N N . ALA A 1 402 ? -17.547 37.406 39.281 1 66.88 402 ALA A N 1
ATOM 3178 C CA . ALA A 1 402 ? -18.312 38.656 39.469 1 66.88 402 ALA A CA 1
ATOM 3179 C C . ALA A 1 402 ? -19.031 38.656 40.812 1 66.88 402 ALA A C 1
ATOM 3181 O O . ALA A 1 402 ? -19.031 39.688 41.5 1 66.88 402 ALA A O 1
ATOM 3182 N N . VAL A 1 403 ? -19.531 37.594 41.125 1 67.94 403 VAL A N 1
ATOM 3183 C CA . VAL A 1 403 ? -20.234 37.469 42.406 1 67.94 403 VAL A CA 1
ATOM 3184 C C . VAL A 1 403 ? -19.25 37.594 43.562 1 67.94 403 VAL A C 1
ATOM 3186 O O . VAL A 1 403 ? -19.531 38.25 44.562 1 67.94 403 VAL A O 1
ATOM 3189 N N . ALA A 1 404 ? -18.172 37.062 43.375 1 69.88 404 ALA A N 1
ATOM 3190 C CA . ALA A 1 404 ? -17.141 37.125 44.406 1 69.88 404 ALA A CA 1
ATOM 3191 C C . ALA A 1 404 ? -16.625 38.531 44.594 1 69.88 404 ALA A C 1
ATOM 3193 O O . ALA A 1 404 ? -16.422 39 45.719 1 69.88 404 ALA A O 1
ATOM 3194 N N . GLU A 1 405 ? -16.484 39.125 43.531 1 68.38 405 GLU A N 1
ATOM 3195 C CA . GLU A 1 405 ? -16.062 40.531 43.594 1 68.38 405 GLU A CA 1
ATOM 3196 C C . GLU A 1 405 ? -17.094 41.406 44.281 1 68.38 405 GLU A C 1
ATOM 3198 O O . GLU A 1 405 ? -16.75 42.25 45.125 1 68.38 405 GLU A O 1
ATOM 3203 N N . LEU A 1 406 ? -18.266 41.156 43.875 1 64.94 406 LEU A N 1
ATOM 3204 C CA . LEU A 1 406 ? -19.359 41.906 44.5 1 64.94 406 LEU A CA 1
ATOM 3205 C C . LEU A 1 406 ? -19.469 41.594 46 1 64.94 406 LEU A C 1
ATOM 3207 O O . LEU A 1 406 ? -19.688 42.469 46.812 1 64.94 406 LEU A O 1
ATOM 3211 N N . SER A 1 407 ? -19.297 40.375 46.281 1 72.19 407 SER A N 1
ATOM 3212 C CA . SER A 1 407 ? -19.359 39.969 47.688 1 72.19 407 SER A CA 1
ATOM 3213 C C . SER A 1 407 ? -18.234 40.594 48.5 1 72.19 407 SER A C 1
ATOM 3215 O O . SER A 1 407 ? -18.453 41.031 49.625 1 72.19 407 SER A O 1
ATOM 3217 N N . ASN A 1 408 ? -17.141 40.625 47.938 1 68.25 408 ASN A N 1
ATOM 3218 C CA . ASN A 1 408 ? -16 41.219 48.625 1 68.25 408 ASN A CA 1
ATOM 3219 C C . ASN A 1 408 ? -16.203 42.719 48.875 1 68.25 408 ASN A C 1
ATOM 3221 O O . ASN A 1 408 ? -15.891 43.219 49.938 1 68.25 408 ASN A O 1
ATOM 3225 N N . LYS A 1 409 ? -16.672 43.344 47.875 1 67.69 409 LYS A N 1
ATOM 3226 C CA . LYS A 1 409 ? -16.984 44.75 48 1 67.69 409 LYS A CA 1
ATOM 3227 C C . LYS A 1 409 ? -18.062 44.969 49.062 1 67.69 409 LYS A C 1
ATOM 3229 O O . LYS A 1 409 ? -17.984 45.906 49.844 1 67.69 409 LYS A O 1
ATOM 3234 N N . SER A 1 410 ? -19.078 44.094 49.031 1 69 410 SER A N 1
ATOM 3235 C CA . SER A 1 410 ? -20.172 44.219 49.969 1 69 410 SER A CA 1
ATOM 3236 C C . SER A 1 410 ? -19.703 43.938 51.406 1 69 410 SER A C 1
ATOM 3238 O O . SER A 1 410 ? -20.156 44.594 52.344 1 69 410 SER A O 1
ATOM 3240 N N . ARG A 1 411 ? -18.875 43.062 51.531 1 75.81 411 ARG A N 1
ATOM 3241 C CA . ARG A 1 411 ? -18.328 42.75 52.844 1 75.81 411 ARG A CA 1
ATOM 3242 C C . ARG A 1 411 ? -17.547 43.938 53.438 1 75.81 411 ARG A C 1
ATOM 3244 O O . ARG A 1 411 ? -17.656 44.25 54.625 1 75.81 411 ARG A O 1
ATOM 3251 N N . HIS A 1 412 ? -16.844 44.531 52.625 1 70 412 HIS A N 1
ATOM 3252 C CA . HIS A 1 412 ? -16.078 45.688 53.062 1 70 412 HIS A CA 1
ATOM 3253 C C . HIS A 1 412 ? -17 46.844 53.406 1 70 412 HIS A C 1
ATOM 3255 O O . HIS A 1 412 ? -16.75 47.562 54.406 1 70 412 HIS A O 1
ATOM 3261 N N . ALA A 1 413 ? -18.031 46.938 52.562 1 66.69 413 ALA A N 1
ATOM 3262 C CA . ALA A 1 413 ? -19 48.031 52.812 1 66.69 413 ALA A CA 1
ATOM 3263 C C . ALA A 1 413 ? -19.828 47.719 54.062 1 66.69 413 ALA A C 1
ATOM 3265 O O . ALA A 1 413 ? -20.172 48.625 54.812 1 66.69 413 ALA A O 1
ATOM 3266 N N . ALA A 1 414 ? -20.141 46.5 54.219 1 73.75 414 ALA A N 1
ATOM 3267 C CA . ALA A 1 414 ? -20.906 46.094 55.406 1 73.75 414 ALA A CA 1
ATOM 3268 C C . ALA A 1 414 ? -20.109 46.344 56.688 1 73.75 414 ALA A C 1
ATOM 3270 O O . ALA A 1 414 ? -20.672 46.719 57.688 1 73.75 414 ALA A O 1
ATOM 3271 N N . GLY A 1 415 ? -18.875 46.094 56.562 1 71.69 415 GLY A N 1
ATOM 3272 C CA . GLY A 1 415 ? -18.031 46.375 57.719 1 71.69 415 GLY A CA 1
ATOM 3273 C C . GLY A 1 415 ? -18.062 47.844 58.125 1 71.69 415 GLY A C 1
ATOM 3274 O O . GLY A 1 415 ? -18.078 48.156 59.312 1 71.69 415 GLY A O 1
ATOM 3275 N N . HIS A 1 416 ? -18.203 48.719 57.156 1 69.75 416 HIS A N 1
ATOM 3276 C CA . HIS A 1 416 ? -18.203 50.125 57.438 1 69.75 416 HIS A CA 1
ATOM 3277 C C . HIS A 1 416 ? -19.578 50.594 57.906 1 69.75 416 HIS A C 1
ATOM 3279 O O . HIS A 1 416 ? -19.688 51.469 58.75 1 69.75 416 HIS A O 1
ATOM 3285 N N . ALA A 1 417 ? -20.625 50.062 57.281 1 68.94 417 ALA A N 1
ATOM 3286 C CA . ALA A 1 417 ? -21.984 50.562 57.531 1 68.94 417 ALA A CA 1
ATOM 3287 C C . ALA A 1 417 ? -22.641 49.75 58.656 1 68.94 417 ALA A C 1
ATOM 3289 O O . ALA A 1 417 ? -23.75 50.094 59.094 1 68.94 417 ALA A O 1
ATOM 3290 N N . LYS A 1 418 ? -22.062 48.875 59.25 1 75.94 418 LYS A N 1
ATOM 3291 C CA . LYS A 1 418 ? -22.594 48.031 60.344 1 75.94 418 LYS A CA 1
ATOM 3292 C C . LYS A 1 418 ? -23.875 47.312 59.906 1 75.94 418 LYS A C 1
ATOM 3294 O O . LYS A 1 418 ? -24.844 47.25 60.656 1 75.94 418 LYS A O 1
ATOM 3299 N N . LYS A 1 419 ? -24 46.969 58.625 1 73.38 419 LYS A N 1
ATOM 3300 C CA . LYS A 1 419 ? -25.125 46.188 58.125 1 73.38 419 LYS A CA 1
ATOM 3301 C C . LYS A 1 419 ? -24.672 44.781 57.75 1 73.38 419 LYS A C 1
ATOM 3303 O O . LYS A 1 419 ? -23.484 44.5 57.719 1 73.38 419 LYS A O 1
ATOM 3308 N N . SER A 1 420 ? -25.656 43.812 57.688 1 77.62 420 SER A N 1
ATOM 3309 C CA . SER A 1 420 ? -25.359 42.438 57.312 1 77.62 420 SER A CA 1
ATOM 3310 C C . SER A 1 420 ? -24.844 42.344 55.906 1 77.62 420 SER A C 1
ATOM 3312 O O . SER A 1 420 ? -25.312 43.062 55 1 77.62 420 SER A O 1
ATOM 3314 N N . CYS A 1 421 ? -23.75 41.594 55.625 1 74.56 421 CYS A N 1
ATOM 3315 C CA . CYS A 1 421 ? -23.125 41.406 54.344 1 74.56 421 CYS A CA 1
ATOM 3316 C C . CYS A 1 421 ? -24.141 40.969 53.281 1 74.56 421 CYS A C 1
ATOM 3318 O O . CYS A 1 421 ? -24.078 41.438 52.125 1 74.56 421 CYS A O 1
ATOM 3320 N N . CYS A 1 422 ? -25.062 40.156 53.75 1 76.75 422 CYS A N 1
ATOM 3321 C CA . CYS A 1 422 ? -26.047 39.625 52.812 1 76.75 422 CYS A CA 1
ATOM 3322 C C . CYS A 1 422 ? -27.031 40.719 52.375 1 76.75 422 CYS A C 1
ATOM 3324 O O . CYS A 1 422 ? -27.438 40.781 51.219 1 76.75 422 CYS A O 1
ATOM 3326 N N . ALA A 1 423 ? -27.375 41.531 53.312 1 76 423 ALA A N 1
ATOM 3327 C CA . ALA A 1 423 ? -28.312 42.625 53 1 76 423 ALA A CA 1
ATOM 3328 C C . ALA A 1 423 ? -27.688 43.656 52.062 1 76 423 ALA A C 1
ATOM 3330 O O . ALA A 1 423 ? -28.328 44.094 51.094 1 76 423 ALA A O 1
ATOM 3331 N N . VAL A 1 424 ? -26.438 43.938 52.312 1 71.62 424 VAL A N 1
ATOM 3332 C CA . VAL A 1 424 ? -25.734 44.906 51.469 1 71.62 424 VAL A CA 1
ATOM 3333 C C . VAL A 1 424 ? -25.516 44.312 50.062 1 71.62 424 VAL A C 1
ATOM 3335 O O . VAL A 1 424 ? -25.656 45.031 49.062 1 71.62 424 VAL A O 1
ATOM 3338 N N . PHE A 1 425 ? -25.266 43.062 50.062 1 76.88 425 PHE A N 1
ATOM 3339 C CA . PHE A 1 425 ? -25.078 42.375 48.812 1 76.88 425 PHE A CA 1
ATOM 3340 C C . PHE A 1 425 ? -26.359 42.406 47.969 1 76.88 425 PHE A C 1
ATOM 3342 O O . PHE A 1 425 ? -26.312 42.688 46.781 1 76.88 425 PHE A O 1
ATOM 3349 N N . THR A 1 426 ? -27.422 42.062 48.656 1 73.94 426 THR A N 1
ATOM 3350 C CA . THR A 1 426 ? -28.703 42.031 47.969 1 73.94 426 THR A CA 1
ATOM 3351 C C . THR A 1 426 ? -29.078 43.438 47.5 1 73.94 426 THR A C 1
ATOM 3353 O O . THR A 1 426 ? -29.625 43.594 46.406 1 73.94 426 THR A O 1
ATOM 3356 N N . GLU A 1 427 ? -28.828 44.344 48.25 1 69.62 427 GLU A N 1
ATOM 3357 C CA . GLU A 1 427 ? -29.125 45.719 47.906 1 69.62 427 GLU A CA 1
ATOM 3358 C C . GLU A 1 427 ? -28.281 46.188 46.719 1 69.62 427 GLU A C 1
ATOM 3360 O O . GLU A 1 427 ? -28.797 46.844 45.781 1 69.62 427 GLU A O 1
ATOM 3365 N N . GLU A 1 428 ? -27.062 45.781 46.781 1 65.75 428 GLU A N 1
ATOM 3366 C CA . GLU A 1 428 ? -26.156 46.156 45.688 1 65.75 428 GLU A CA 1
ATOM 3367 C C . GLU A 1 428 ? -26.547 45.469 44.406 1 65.75 428 GLU A C 1
ATOM 3369 O O . GLU A 1 428 ? -26.516 46.094 43.312 1 65.75 428 GLU A O 1
ATOM 3374 N N . ILE A 1 429 ? -26.891 44.25 44.5 1 64.38 429 ILE A N 1
ATOM 3375 C CA . ILE A 1 429 ? -27.328 43.531 43.344 1 64.38 429 ILE A CA 1
ATOM 3376 C C . ILE A 1 429 ? -28.609 44.125 42.781 1 64.38 429 ILE A C 1
ATOM 3378 O O . ILE A 1 429 ? -28.734 44.281 41.562 1 64.38 429 ILE A O 1
ATOM 3382 N N . CYS A 1 430 ? -29.516 44.5 43.594 1 61.31 430 CYS A N 1
ATOM 3383 C CA . CYS A 1 430 ? -30.781 45.125 43.188 1 61.31 430 CYS A CA 1
ATOM 3384 C C . CYS A 1 430 ? -30.562 46.5 42.562 1 61.31 430 CYS A C 1
ATOM 3386 O O . CYS A 1 430 ? -31.188 46.844 41.562 1 61.31 430 CYS A O 1
ATOM 3388 N N . THR A 1 431 ? -29.672 47.156 43.219 1 57.44 431 THR A N 1
ATOM 3389 C CA . THR A 1 431 ? -29.375 48.5 42.688 1 57.44 431 THR A CA 1
ATOM 3390 C C . THR A 1 431 ? -28.719 48.438 41.312 1 57.44 431 THR A C 1
ATOM 3392 O O . THR A 1 431 ? -29.016 49.25 40.438 1 57.44 431 THR A O 1
ATOM 3395 N N . ARG A 1 432 ? -27.906 47.469 41.25 1 60 432 ARG A N 1
ATOM 3396 C CA . ARG A 1 432 ? -27.156 47.344 40 1 60 432 ARG A CA 1
ATOM 3397 C C . ARG A 1 432 ? -28.016 46.781 38.875 1 60 432 ARG A C 1
ATOM 3399 O O . ARG A 1 432 ? -27.828 47.125 37.719 1 60 432 ARG A O 1
ATOM 3406 N N . LEU A 1 433 ? -28.859 46.031 39.406 1 52.62 433 LEU A N 1
ATOM 3407 C CA . LEU A 1 433 ? -29.766 45.469 38.438 1 52.62 433 LEU A CA 1
ATOM 3408 C C . LEU A 1 433 ? -30.922 46.406 38.156 1 52.62 433 LEU A C 1
ATOM 3410 O O . LEU A 1 433 ? -31.547 46.344 37.094 1 52.62 433 LEU A O 1
ATOM 3414 N N . HIS A 1 434 ? -31.25 47.281 39.062 1 46.72 434 HIS A N 1
ATOM 3415 C CA . HIS A 1 434 ? -32.312 48.281 38.906 1 46.72 434 HIS A CA 1
ATOM 3416 C C . HIS A 1 434 ? -31.859 49.375 37.938 1 46.72 434 HIS A C 1
ATOM 3418 O O . HIS A 1 434 ? -30.859 50.062 38.156 1 46.72 434 HIS A O 1
ATOM 3424 N N . ILE A 1 435 ? -31.984 49.25 36.625 1 44.91 435 ILE A N 1
ATOM 3425 C CA . ILE A 1 435 ? -31.828 50.281 35.594 1 44.91 435 ILE A CA 1
ATOM 3426 C C . ILE A 1 435 ? -32.438 51.594 36.062 1 44.91 435 ILE A C 1
ATOM 3428 O O . ILE A 1 435 ? -33.656 51.656 36.375 1 44.91 435 ILE A O 1
ATOM 3432 N N . LYS A 1 436 ? -31.594 52.469 36.656 1 44.59 436 LYS A N 1
ATOM 3433 C CA . LYS A 1 436 ? -32.094 53.781 36.938 1 44.59 436 LYS A CA 1
ATOM 3434 C C . LYS A 1 436 ? -32.938 54.344 35.781 1 44.59 436 LYS A C 1
ATOM 3436 O O . LYS A 1 436 ? -32.438 54.375 34.656 1 44.59 436 LYS A O 1
ATOM 3441 N N . LYS A 1 437 ? -34.219 54.188 35.875 1 39.81 437 LYS A N 1
ATOM 3442 C CA . LYS A 1 437 ? -35 55.094 35.031 1 39.81 437 LYS A CA 1
ATOM 3443 C C . LYS A 1 437 ? -34.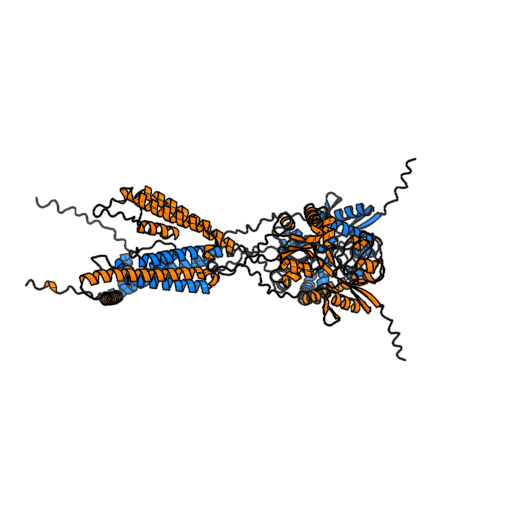5 56.531 35.188 1 39.81 437 LYS A C 1
ATOM 3445 O O . LYS A 1 437 ? -34.375 57.031 36.281 1 39.81 437 LYS A O 1
ATOM 3450 N N . ASN A 1 438 ? -33.562 56.938 34.375 1 38.56 438 ASN A N 1
ATOM 3451 C CA . ASN A 1 438 ? -33.219 58.344 34.219 1 38.56 438 ASN A CA 1
ATOM 3452 C C . ASN A 1 438 ? -34.438 59.219 34.469 1 38.56 438 ASN A C 1
ATOM 3454 O O . ASN A 1 438 ? -35.344 59.281 33.625 1 38.56 438 ASN A O 1
ATOM 3458 N N . THR A 1 439 ? -35.062 59.219 35.594 1 38.09 439 THR A N 1
ATOM 3459 C CA . THR A 1 439 ? -36 60.312 35.75 1 38.09 439 THR A CA 1
ATOM 3460 C C . THR A 1 439 ? -35.312 61.688 35.562 1 38.09 439 THR A C 1
ATOM 3462 O O . THR A 1 439 ? -34.438 62.031 36.312 1 38.09 439 THR A O 1
ATOM 3465 N N . ARG A 1 440 ? -35.25 62.219 34.312 1 43.69 440 ARG A N 1
ATOM 3466 C CA . ARG A 1 440 ? -35.031 63.625 33.938 1 43.69 440 ARG A CA 1
ATOM 3467 C C . ARG A 1 440 ? -35.75 64.562 34.875 1 43.69 440 ARG A C 1
ATOM 3469 O O . ARG A 1 440 ? -36.969 64.562 35 1 43.69 440 ARG A O 1
ATOM 3476 N N . GLN A 1 441 ? -35.188 64.938 36.031 1 38.06 441 GLN A N 1
ATOM 3477 C CA . GLN A 1 441 ? -35.656 66.062 36.781 1 38.06 441 GLN A CA 1
ATOM 3478 C C . GLN A 1 441 ? -35.875 67.312 35.875 1 38.06 441 GLN A C 1
ATOM 3480 O O . GLN A 1 441 ? -34.938 67.75 35.188 1 38.06 441 GLN A O 1
ATOM 3485 N N . SER A 1 442 ? -37.094 67.562 35.312 1 37.03 442 SER A N 1
ATOM 3486 C CA . SER A 1 442 ? -37.656 68.75 34.625 1 37.03 442 SER A CA 1
ATOM 3487 C C . SER A 1 442 ? -37.375 70.062 35.406 1 37.03 442 SER A C 1
ATOM 3489 O O . SER A 1 442 ? -37.719 70.125 36.594 1 37.03 442 SER A O 1
ATOM 3491 N N . GLN A 1 443 ? -36.219 70.688 35.344 1 37.22 443 GLN A N 1
ATOM 3492 C CA . GLN A 1 443 ? -35.844 72.062 35.75 1 37.22 443 GLN A CA 1
ATOM 3493 C C . GLN A 1 443 ? -36.906 73.062 35.344 1 37.22 443 GLN A C 1
ATOM 3495 O O . GLN A 1 443 ? -36.719 73.812 34.375 1 37.22 443 GLN A O 1
ATOM 3500 N N . GLU A 1 444 ? -38.25 72.812 35.156 1 37.25 444 GLU A N 1
ATOM 3501 C CA . GLU A 1 444 ? -39.219 73.75 34.656 1 37.25 444 GLU A CA 1
ATOM 3502 C C . GLU A 1 444 ? -39.312 74.938 35.625 1 37.25 444 GLU A C 1
ATOM 3504 O O . GLU A 1 444 ? -39.438 76.125 35.156 1 37.25 444 GLU A O 1
ATOM 3509 N N . THR A 1 445 ? -39.781 74.938 36.906 1 39.47 445 THR A N 1
ATOM 3510 C CA . THR A 1 445 ? -40.75 75.938 37.375 1 39.47 445 THR A CA 1
ATOM 3511 C C . THR A 1 445 ? -40.031 77.125 37.938 1 39.47 445 THR A C 1
ATOM 3513 O O . THR A 1 445 ? -40.688 78 38.594 1 39.47 445 THR A O 1
ATOM 3516 N N . LEU A 1 446 ? -38.719 77.312 38 1 38.88 446 LEU A N 1
ATOM 3517 C CA . LEU A 1 446 ? -38.312 78.5 38.812 1 38.88 446 LEU A CA 1
ATOM 3518 C C . LEU A 1 446 ? -38.562 79.812 38.062 1 38.88 446 LEU A C 1
ATOM 3520 O O . LEU A 1 446 ? -38.156 80.875 38.531 1 38.88 446 LEU A O 1
ATOM 3524 N N . GLY A 1 447 ? -39.156 79.688 36.812 1 36.81 447 GLY A N 1
ATOM 3525 C CA . GLY A 1 447 ? -39.281 80.938 36.062 1 36.81 447 GLY A CA 1
ATOM 3526 C C . GLY A 1 447 ? -40.188 81.938 36.75 1 36.81 447 GLY A C 1
ATOM 3527 O O . GLY A 1 447 ? -40.094 83.188 36.5 1 36.81 447 GLY A O 1
ATOM 3528 N N . ARG A 1 448 ? -41.375 81.688 37.281 1 42 448 ARG A N 1
ATOM 3529 C CA . ARG A 1 448 ? -42.469 82.688 37.188 1 42 448 ARG A CA 1
ATOM 3530 C C . ARG A 1 448 ? -42.438 83.625 38.344 1 42 448 ARG A C 1
ATOM 3532 O O . ARG A 1 448 ? -43.25 84.562 38.438 1 42 448 ARG A O 1
ATOM 3539 N N . ALA A 1 449 ? -41.906 83.312 39.5 1 38.81 449 ALA A N 1
ATOM 3540 C CA . ALA A 1 449 ? -42.531 84 40.625 1 38.81 449 ALA A CA 1
ATOM 3541 C C . ALA A 1 449 ? -42.094 85.438 40.656 1 38.81 449 ALA A C 1
ATOM 3543 O O . ALA A 1 449 ? -42.688 86.25 41.375 1 38.81 449 ALA A O 1
ATOM 3544 N N . ASN A 1 450 ? -40.844 85.75 40.188 1 30.16 450 ASN A N 1
ATOM 3545 C CA . ASN A 1 450 ? -40.438 87.062 40.656 1 30.16 450 ASN A CA 1
ATOM 3546 C C . ASN A 1 450 ? -41.125 88.188 39.875 1 30.16 450 ASN A C 1
ATOM 3548 O O . ASN A 1 450 ? -40.562 88.75 38.938 1 30.16 450 ASN A O 1
ATOM 3552 N N . ALA A 1 451 ? -42.312 87.812 39.406 1 26.2 451 ALA A N 1
ATOM 3553 C CA . ALA A 1 451 ? -43.125 89 39.094 1 26.2 451 ALA A CA 1
ATOM 3554 C C . ALA A 1 451 ? -43.594 89.688 40.344 1 26.2 451 ALA A C 1
ATOM 3556 O O . ALA A 1 451 ? -44 89.062 41.312 1 26.2 451 ALA A O 1
ATOM 3557 N N . ILE B 1 1 ? 16.875 -62.75 13.281 1 26.08 1 ILE B N 1
ATOM 3558 C CA . ILE B 1 1 ? 17.5 -62.281 12.039 1 26.08 1 ILE B CA 1
ATOM 3559 C C . ILE B 1 1 ? 16.766 -61.062 11.508 1 26.08 1 ILE B C 1
ATOM 3561 O O . ILE B 1 1 ? 15.609 -61.156 11.102 1 26.08 1 ILE B O 1
ATOM 3565 N N . ASP B 1 2 ? 16.656 -60 12.297 1 32.19 2 ASP B N 1
ATOM 3566 C CA . ASP B 1 2 ? 15.922 -58.75 12.156 1 32.19 2 ASP B CA 1
ATOM 3567 C C . ASP B 1 2 ? 16.234 -58.062 10.82 1 32.19 2 ASP B C 1
ATOM 3569 O O . ASP B 1 2 ? 17.344 -57.562 10.617 1 32.19 2 ASP B O 1
ATOM 3573 N N . SER B 1 3 ? 15.938 -58.75 9.617 1 29.14 3 SER B N 1
ATOM 3574 C CA . SER B 1 3 ? 16.172 -58.375 8.219 1 29.14 3 SER B CA 1
ATOM 3575 C C . SER B 1 3 ? 15.75 -56.938 7.945 1 29.14 3 SER B C 1
ATOM 3577 O O . SER B 1 3 ? 14.57 -56.688 7.73 1 29.14 3 SER B O 1
ATOM 3579 N N . ARG B 1 4 ? 16.266 -56 8.781 1 40.69 4 ARG B N 1
ATOM 3580 C CA . ARG B 1 4 ? 16.062 -54.625 8.359 1 40.69 4 ARG B CA 1
ATOM 3581 C C . ARG B 1 4 ? 16.25 -54.469 6.852 1 40.69 4 ARG B C 1
ATOM 3583 O O . ARG B 1 4 ? 17.281 -54.906 6.312 1 40.69 4 ARG B O 1
ATOM 3590 N N . GLY B 1 5 ? 15.234 -54.656 6.012 1 36.94 5 GLY B N 1
ATOM 3591 C CA . GLY B 1 5 ? 15.289 -54.625 4.559 1 36.94 5 GLY B CA 1
ATOM 3592 C C . GLY B 1 5 ? 16.312 -53.625 4.031 1 36.94 5 GLY B C 1
ATOM 3593 O O . GLY B 1 5 ? 16.797 -52.781 4.781 1 36.94 5 GLY B O 1
ATOM 3594 N N . PRO B 1 6 ? 16.984 -53.844 2.848 1 42.66 6 PRO B N 1
ATOM 3595 C CA . PRO B 1 6 ? 18.062 -53 2.297 1 42.66 6 PRO B CA 1
ATOM 3596 C C . PRO B 1 6 ? 17.75 -51.5 2.359 1 42.66 6 PRO B C 1
ATOM 3598 O O . PRO B 1 6 ? 16.594 -51.125 2.346 1 42.66 6 PRO B O 1
ATOM 3601 N N . GLU B 1 7 ? 18.359 -50.688 3.117 1 47.19 7 GLU B N 1
ATOM 3602 C CA . GLU B 1 7 ? 18.375 -49.219 3.088 1 47.19 7 GLU B CA 1
ATOM 3603 C C . GLU B 1 7 ? 18.188 -48.688 1.667 1 47.19 7 GLU B C 1
ATOM 3605 O O . GLU B 1 7 ? 19.078 -48.812 0.83 1 47.19 7 GLU B O 1
ATOM 3610 N N . GLU B 1 8 ? 17.156 -48.938 0.838 1 53.81 8 GLU B N 1
ATOM 3611 C CA . GLU B 1 8 ? 16.781 -48.469 -0.492 1 53.81 8 GLU B CA 1
ATOM 3612 C C . GLU B 1 8 ? 17.469 -47.156 -0.813 1 53.81 8 GLU B C 1
ATOM 3614 O O . GLU B 1 8 ? 17.391 -46.188 -0.028 1 53.81 8 GLU B O 1
ATOM 3619 N N . ALA B 1 9 ? 18.594 -47.156 -1.567 1 70.06 9 ALA B N 1
ATOM 3620 C CA . ALA B 1 9 ? 19.5 -46.094 -1.977 1 70.06 9 ALA B CA 1
ATOM 3621 C C . ALA B 1 9 ? 18.719 -44.875 -2.467 1 70.06 9 ALA B C 1
ATOM 3623 O O . ALA B 1 9 ? 17.938 -44.969 -3.406 1 70.06 9 ALA B O 1
ATOM 3624 N N . LEU B 1 10 ? 18.5 -43.812 -1.785 1 83.75 10 LEU B N 1
ATOM 3625 C CA . LEU B 1 10 ? 17.859 -42.562 -2.154 1 83.75 10 LEU B CA 1
ATOM 3626 C C . LEU B 1 10 ? 18.469 -42 -3.441 1 83.75 10 LEU B C 1
ATOM 3628 O O . LEU B 1 10 ? 19.672 -42.062 -3.639 1 83.75 10 LEU B O 1
ATOM 3632 N N . PRO B 1 11 ? 17.578 -41.688 -4.402 1 93.06 11 PRO B N 1
ATOM 3633 C CA . PRO B 1 11 ? 18.109 -41.062 -5.613 1 93.06 11 PRO B CA 1
ATOM 3634 C C . PRO B 1 11 ? 18.859 -39.781 -5.32 1 93.06 11 PRO B C 1
ATOM 3636 O O . PRO B 1 11 ? 18.5 -39.031 -4.398 1 93.06 11 PRO B O 1
ATOM 3639 N N . THR B 1 12 ? 19.984 -39.594 -6.027 1 95.88 12 THR B N 1
ATOM 3640 C CA . THR B 1 12 ? 20.75 -38.375 -5.906 1 95.88 12 THR B CA 1
ATOM 3641 C C . THR B 1 12 ? 20.484 -37.438 -7.09 1 95.88 12 THR B C 1
ATOM 3643 O O . THR B 1 12 ? 20.672 -37.844 -8.242 1 95.88 12 THR B O 1
ATOM 3646 N N . LEU B 1 13 ? 20 -36.281 -6.805 1 97.19 13 LEU B N 1
ATOM 3647 C CA . LEU B 1 13 ? 19.703 -35.281 -7.844 1 97.19 13 LEU B CA 1
ATOM 3648 C C . LEU B 1 13 ? 20.812 -34.25 -7.969 1 97.19 13 LEU B C 1
ATOM 3650 O O . LEU B 1 13 ? 21.359 -33.812 -6.961 1 97.19 13 LEU B O 1
ATOM 3654 N N . THR B 1 14 ? 21.172 -34 -9.211 1 98.06 14 THR B N 1
ATOM 3655 C CA . THR B 1 14 ? 22.078 -32.875 -9.477 1 98.06 14 THR B CA 1
ATOM 3656 C C . THR B 1 14 ? 21.297 -31.562 -9.609 1 98.06 14 THR B C 1
ATOM 3658 O O . THR B 1 14 ? 20.453 -31.422 -10.492 1 98.06 14 THR B O 1
ATOM 3661 N N . VAL B 1 15 ? 21.656 -30.609 -8.719 1 98.5 15 VAL B N 1
ATOM 3662 C CA . VAL B 1 15 ? 20.906 -29.359 -8.648 1 98.5 15 VAL B CA 1
ATOM 3663 C C . VAL B 1 15 ? 21.797 -28.219 -9.141 1 98.5 15 VAL B C 1
ATOM 3665 O O . VAL B 1 15 ? 22.922 -28.062 -8.688 1 98.5 15 VAL B O 1
ATOM 3668 N N . THR B 1 16 ? 21.281 -27.469 -10.156 1 98.56 16 THR B N 1
ATOM 3669 C CA . THR B 1 16 ? 21.969 -26.266 -10.578 1 98.56 16 THR B CA 1
ATOM 3670 C C . THR B 1 16 ? 21.344 -25.031 -9.93 1 98.56 16 THR B C 1
ATOM 3672 O O . THR B 1 16 ? 20.141 -24.984 -9.688 1 98.56 16 THR B O 1
ATOM 3675 N N . THR B 1 17 ? 22.141 -24.047 -9.555 1 98 17 THR B N 1
ATOM 3676 C CA . THR B 1 17 ? 21.688 -22.812 -8.93 1 98 17 THR B CA 1
ATOM 3677 C C . THR B 1 17 ? 22.562 -21.641 -9.344 1 98 17 THR B C 1
ATOM 3679 O O . THR B 1 17 ? 23.453 -21.781 -10.18 1 98 17 THR B O 1
ATOM 3682 N N . ILE B 1 18 ? 22.219 -20.453 -8.906 1 95.06 18 ILE B N 1
ATOM 3683 C CA . ILE B 1 18 ? 22.969 -19.234 -9.188 1 95.06 18 ILE B CA 1
ATOM 3684 C C . ILE B 1 18 ? 23.156 -18.438 -7.902 1 95.06 18 ILE B C 1
ATOM 3686 O O . ILE B 1 18 ? 22.266 -18.422 -7.043 1 95.06 18 ILE B O 1
ATOM 3690 N N . LEU B 1 19 ? 24.297 -17.828 -7.797 1 93.62 19 LEU B N 1
ATOM 3691 C CA . LEU B 1 19 ? 24.578 -17.031 -6.605 1 93.62 19 LEU B CA 1
ATOM 3692 C C . LEU B 1 19 ? 23.844 -15.688 -6.68 1 93.62 19 LEU B C 1
ATOM 3694 O O . LEU B 1 19 ? 24.125 -14.875 -7.562 1 93.62 19 LEU B O 1
ATOM 3698 N N . GLU B 1 20 ? 22.891 -15.562 -5.828 1 91.44 20 GLU B N 1
ATOM 3699 C CA . GLU B 1 20 ? 22.125 -14.328 -5.711 1 91.44 20 GLU B CA 1
ATOM 3700 C C . GLU B 1 20 ? 21.562 -14.148 -4.305 1 91.44 20 GLU B C 1
ATOM 3702 O O . GLU B 1 20 ? 20.734 -14.938 -3.859 1 91.44 20 GLU B O 1
ATOM 3707 N N . ASP B 1 21 ? 21.953 -13.102 -3.621 1 89.94 21 ASP B N 1
ATOM 3708 C CA . ASP B 1 21 ? 21.453 -12.805 -2.287 1 89.94 21 ASP B CA 1
ATOM 3709 C C . ASP B 1 21 ? 19.984 -12.391 -2.342 1 89.94 21 ASP B C 1
ATOM 3711 O O . ASP B 1 21 ? 19.594 -11.539 -3.152 1 89.94 21 ASP B O 1
ATOM 3715 N N . PRO B 1 22 ? 19.141 -12.93 -1.505 1 92.69 22 PRO B N 1
ATOM 3716 C CA . PRO B 1 22 ? 19.406 -13.852 -0.399 1 92.69 22 PRO B CA 1
ATOM 3717 C C . PRO B 1 22 ? 19.062 -15.297 -0.737 1 92.69 22 PRO B C 1
ATOM 3719 O O . PRO B 1 22 ? 18.859 -16.125 0.166 1 92.69 22 PRO B O 1
ATOM 3722 N N . TYR B 1 23 ? 18.953 -15.562 -1.973 1 95.94 23 TYR B N 1
ATOM 3723 C CA . TYR B 1 23 ? 18.453 -16.859 -2.404 1 95.94 23 TYR B CA 1
ATOM 3724 C C . TYR B 1 23 ? 19.531 -17.938 -2.281 1 95.94 23 TYR B C 1
ATOM 3726 O O . TYR B 1 23 ? 19.266 -19.031 -1.788 1 95.94 23 TYR B O 1
ATOM 3734 N N . VAL B 1 24 ? 20.641 -17.625 -2.732 1 96.38 24 VAL B N 1
ATOM 3735 C CA . VAL B 1 24 ? 21.797 -18.5 -2.607 1 96.38 24 VAL B CA 1
ATOM 3736 C C . VAL B 1 24 ? 23.062 -17.656 -2.395 1 96.38 24 VAL B C 1
ATOM 3738 O O . VAL B 1 24 ? 23.375 -16.781 -3.203 1 96.38 24 VAL B O 1
ATOM 3741 N N . MET B 1 25 ? 23.688 -17.922 -1.369 1 94.31 25 MET B N 1
ATOM 3742 C CA . MET B 1 25 ? 24.922 -17.234 -1.023 1 94.31 25 MET B CA 1
ATOM 3743 C C . MET B 1 25 ? 25.984 -18.219 -0.565 1 94.31 25 MET B C 1
ATOM 3745 O O . MET B 1 25 ? 25.672 -19.359 -0.217 1 94.31 25 MET B O 1
ATOM 3749 N N . VAL B 1 26 ? 27.219 -17.75 -0.689 1 93.44 26 VAL B N 1
ATOM 3750 C CA . VAL B 1 26 ? 28.328 -18.531 -0.163 1 93.44 26 VAL B CA 1
ATOM 3751 C C . VAL B 1 26 ? 28.828 -17.922 1.141 1 93.44 26 VAL B C 1
ATOM 3753 O O . VAL B 1 26 ? 29.188 -16.734 1.181 1 93.44 26 VAL B O 1
ATOM 3756 N N . ARG B 1 27 ? 28.641 -18.656 2.176 1 89.38 27 ARG B N 1
ATOM 3757 C CA . ARG B 1 27 ? 29.203 -18.266 3.463 1 89.38 27 ARG B CA 1
ATOM 3758 C C . ARG B 1 27 ? 30.078 -19.359 4.047 1 89.38 27 ARG B C 1
ATOM 3760 O O . ARG B 1 27 ? 29.609 -20.484 4.27 1 89.38 27 ARG B O 1
ATOM 3767 N N . SER B 1 28 ? 31.297 -19.141 4.508 1 88.12 28 SER B N 1
ATOM 3768 C CA . SER B 1 28 ? 32.25 -20.062 5.09 1 88.12 28 SER B CA 1
ATOM 3769 C C . SER B 1 28 ? 32.344 -21.359 4.285 1 88.12 28 SER B C 1
ATOM 3771 O O . SER B 1 28 ? 32.25 -22.453 4.844 1 88.12 28 SER B O 1
ATOM 3773 N N . ALA B 1 29 ? 32.281 -21.406 2.982 1 86.88 29 ALA B N 1
ATOM 3774 C CA . ALA B 1 29 ? 32.5 -22.5 2.051 1 86.88 29 ALA B CA 1
ATOM 3775 C C . ALA B 1 29 ? 31.266 -23.359 1.907 1 86.88 29 ALA B C 1
ATOM 3777 O O . ALA B 1 29 ? 31.297 -24.438 1.302 1 86.88 29 ALA B O 1
ATOM 3778 N N . GLU B 1 30 ? 30.25 -22.844 2.494 1 92.94 30 GLU B N 1
ATOM 3779 C CA . GLU B 1 30 ? 28.984 -23.562 2.352 1 92.94 30 GLU B CA 1
ATOM 3780 C C . GLU B 1 30 ? 27.922 -22.672 1.698 1 92.94 30 GLU B C 1
ATOM 3782 O O . GLU B 1 30 ? 27.984 -21.453 1.782 1 92.94 30 GLU B O 1
ATOM 3787 N N . LEU B 1 31 ? 27.047 -23.312 0.996 1 95.31 31 LEU B N 1
ATOM 3788 C CA . LEU B 1 31 ? 25.938 -22.594 0.373 1 95.31 31 LEU B CA 1
ATOM 3789 C C . LEU B 1 31 ? 24.797 -22.391 1.36 1 95.31 31 LEU B C 1
ATOM 3791 O O . LEU B 1 31 ? 24.406 -23.344 2.061 1 95.31 31 LEU B O 1
ATOM 3795 N N . GLU B 1 32 ? 24.406 -21.203 1.487 1 96 32 GLU B N 1
ATOM 3796 C CA . GLU B 1 32 ? 23.25 -20.859 2.318 1 96 32 GLU B CA 1
ATOM 3797 C C . GLU B 1 32 ? 22.297 -19.922 1.583 1 96 32 GLU B C 1
ATOM 3799 O O . GLU B 1 32 ? 22.656 -19.328 0.565 1 96 32 GLU B O 1
ATOM 3804 N N . GLY B 1 33 ? 21.031 -19.859 2.096 1 96.19 33 GLY B N 1
ATOM 3805 C CA . GLY B 1 33 ? 20.047 -18.969 1.51 1 96.19 33 GLY B CA 1
ATOM 3806 C C . GLY B 1 33 ? 18.656 -19.562 1.463 1 96.19 33 GLY B C 1
ATOM 3807 O O . GLY B 1 33 ? 18.453 -20.719 1.841 1 96.19 33 GLY B O 1
ATOM 3808 N N . TYR B 1 34 ? 17.797 -18.781 1.028 1 97 34 TYR B N 1
ATOM 3809 C CA . TYR B 1 34 ? 16.391 -19.172 0.958 1 97 34 TYR B CA 1
ATOM 3810 C C . TYR B 1 34 ? 16.234 -20.453 0.129 1 97 34 TYR B C 1
ATOM 3812 O O . TYR B 1 34 ? 15.578 -21.406 0.562 1 97 34 TYR B O 1
ATOM 3820 N N . CYS B 1 35 ? 16.844 -20.453 -1.066 1 98.12 35 CYS B N 1
ATOM 3821 C CA . CYS B 1 35 ? 16.688 -21.562 -1.992 1 98.12 35 CYS B CA 1
ATOM 3822 C C . CYS B 1 35 ? 17.375 -22.828 -1.465 1 98.12 35 CYS B C 1
ATOM 3824 O O . CYS B 1 35 ? 16.922 -23.938 -1.714 1 98.12 35 CYS B O 1
ATOM 3826 N N . ILE B 1 36 ? 18.422 -22.656 -0.75 1 97.94 36 ILE B N 1
ATOM 3827 C CA . ILE B 1 36 ? 19.109 -23.797 -0.157 1 97.94 36 ILE B CA 1
ATOM 3828 C C . ILE B 1 36 ? 18.25 -24.391 0.954 1 97.94 36 ILE B C 1
ATOM 3830 O O . ILE B 1 36 ? 18.109 -25.609 1.053 1 97.94 36 ILE B O 1
ATOM 3834 N N . ASP B 1 37 ? 17.688 -23.547 1.772 1 98.06 37 ASP B N 1
ATOM 3835 C CA . ASP B 1 37 ? 16.781 -24.031 2.807 1 98.06 37 ASP B CA 1
ATOM 3836 C C . ASP B 1 37 ? 15.57 -24.719 2.189 1 98.06 37 ASP B C 1
ATOM 3838 O O . ASP B 1 37 ? 15.094 -25.734 2.709 1 98.06 37 ASP B O 1
ATOM 3842 N N . LEU B 1 38 ? 15.055 -24.109 1.156 1 98.31 38 LEU B N 1
ATOM 3843 C CA . LEU B 1 38 ? 13.945 -24.719 0.432 1 98.31 38 LEU B CA 1
ATOM 3844 C C . LEU B 1 38 ? 14.336 -26.109 -0.067 1 98.31 38 LEU B C 1
ATOM 3846 O O . LEU B 1 38 ? 13.578 -27.078 0.112 1 98.31 38 LEU B O 1
ATOM 3850 N N . LEU B 1 39 ? 15.508 -26.203 -0.667 1 98.38 39 LEU B N 1
ATOM 3851 C CA . LEU B 1 39 ? 16 -27.469 -1.191 1 98.38 39 LEU B CA 1
ATOM 3852 C C . LEU B 1 39 ? 16.141 -28.5 -0.079 1 98.38 39 LEU B C 1
ATOM 3854 O O . LEU B 1 39 ? 15.773 -29.672 -0.26 1 98.38 39 LEU B O 1
ATOM 3858 N N . ARG B 1 40 ? 16.609 -28.094 1.019 1 97.88 40 ARG B N 1
ATOM 3859 C CA . ARG B 1 40 ? 16.75 -28.969 2.172 1 97.88 40 ARG B CA 1
ATOM 3860 C C . ARG B 1 40 ? 15.398 -29.5 2.629 1 97.88 40 ARG B C 1
ATOM 3862 O O . ARG B 1 40 ? 15.258 -30.688 2.912 1 97.88 40 ARG B O 1
ATOM 3869 N N . ALA B 1 41 ? 14.438 -28.625 2.711 1 97.94 41 ALA B N 1
ATOM 3870 C CA . ALA B 1 41 ? 13.094 -29 3.123 1 97.94 41 ALA B CA 1
ATOM 3871 C C . ALA B 1 41 ? 12.469 -29.984 2.125 1 97.94 41 ALA B C 1
ATOM 3873 O O . ALA B 1 41 ? 11.852 -30.969 2.518 1 97.94 41 ALA B O 1
ATOM 3874 N N . LEU B 1 42 ? 12.648 -29.719 0.875 1 98.31 42 LEU B N 1
ATOM 3875 C CA . LEU B 1 42 ? 12.102 -30.578 -0.169 1 98.31 42 LEU B CA 1
ATOM 3876 C C . LEU B 1 42 ? 12.766 -31.953 -0.152 1 98.31 42 LEU B C 1
ATOM 3878 O O . LEU B 1 42 ? 12.094 -32.969 -0.309 1 98.31 42 LEU B O 1
ATOM 3882 N N . ALA B 1 43 ? 14.086 -31.969 -0.01 1 98.06 43 ALA B N 1
ATOM 3883 C CA . ALA B 1 43 ? 14.836 -33.219 0.04 1 98.06 43 ALA B CA 1
ATOM 3884 C C . ALA B 1 43 ? 14.383 -34.094 1.215 1 98.06 43 ALA B C 1
ATOM 3886 O O . ALA B 1 43 ? 14.266 -35.312 1.09 1 98.06 43 ALA B O 1
ATOM 3887 N N . ALA B 1 44 ? 14.141 -33.438 2.312 1 97 44 ALA B N 1
ATOM 3888 C CA . ALA B 1 44 ? 13.672 -34.156 3.5 1 97 44 ALA B CA 1
ATOM 3889 C C . ALA B 1 44 ? 12.273 -34.719 3.283 1 97 44 ALA B C 1
ATOM 3891 O O . ALA B 1 44 ? 12 -35.875 3.668 1 97 44 ALA B O 1
ATOM 3892 N N . MET B 1 45 ? 11.438 -34 2.656 1 96.75 45 MET B N 1
ATOM 3893 C CA . MET B 1 45 ? 10.047 -34.406 2.449 1 96.75 45 MET B CA 1
ATOM 3894 C C . MET B 1 45 ? 9.953 -35.531 1.409 1 96.75 45 MET B C 1
ATOM 3896 O O . MET B 1 45 ? 9.164 -36.469 1.564 1 96.75 45 MET B O 1
ATOM 3900 N N . LEU B 1 46 ? 10.742 -35.406 0.363 1 97.12 46 LEU B N 1
ATOM 3901 C CA . LEU B 1 46 ? 10.625 -36.312 -0.757 1 97.12 46 LEU B CA 1
ATOM 3902 C C . LEU B 1 46 ? 11.695 -37.406 -0.674 1 97.12 46 LEU B C 1
ATOM 3904 O O . LEU B 1 46 ? 11.734 -38.312 -1.51 1 97.12 46 LEU B O 1
ATOM 3908 N N . ARG B 1 47 ? 12.547 -37.312 0.244 1 95.62 47 ARG B N 1
ATOM 3909 C CA . ARG B 1 47 ? 13.562 -38.312 0.539 1 95.62 47 ARG B CA 1
ATOM 3910 C C . ARG B 1 47 ? 14.492 -38.531 -0.648 1 95.62 47 ARG B C 1
ATOM 3912 O O . ARG B 1 47 ? 14.609 -39.625 -1.18 1 95.62 47 ARG B O 1
ATOM 3919 N N . PHE B 1 48 ? 15.234 -37.562 -1.021 1 96.56 48 PHE B N 1
ATOM 3920 C CA . PHE B 1 48 ? 16.281 -37.656 -2.023 1 96.56 48 PHE B CA 1
ATOM 3921 C C . PHE B 1 48 ? 17.547 -36.906 -1.549 1 96.56 48 PHE B C 1
ATOM 3923 O O . PHE B 1 48 ? 17.484 -36.094 -0.624 1 96.56 48 PHE B O 1
ATOM 3930 N N . ARG B 1 49 ? 18.656 -37.312 -2.055 1 96.88 49 ARG B N 1
ATOM 3931 C CA . ARG B 1 49 ? 19.922 -36.594 -1.854 1 96.88 49 ARG B CA 1
ATOM 3932 C C . ARG B 1 49 ? 20.219 -35.656 -3.018 1 96.88 49 ARG B C 1
ATOM 3934 O O . ARG B 1 49 ? 19.547 -35.719 -4.055 1 96.88 49 ARG B O 1
ATOM 3941 N N . TYR B 1 50 ? 21.047 -34.719 -2.715 1 97.5 50 TYR B N 1
ATOM 3942 C CA . TYR B 1 50 ? 21.312 -33.781 -3.801 1 97.5 50 TYR B CA 1
ATOM 3943 C C . TYR B 1 50 ? 22.734 -33.25 -3.732 1 97.5 50 TYR B C 1
ATOM 3945 O O . TYR B 1 50 ? 23.375 -33.281 -2.672 1 97.5 50 TYR B O 1
ATOM 3953 N N . ARG B 1 51 ? 23.266 -32.969 -4.867 1 97.25 51 ARG B N 1
ATOM 3954 C CA . ARG B 1 51 ? 24.516 -32.219 -5.043 1 97.25 51 ARG B CA 1
ATOM 3955 C C . ARG B 1 51 ? 24.266 -30.891 -5.773 1 97.25 51 ARG B C 1
ATOM 3957 O O . ARG B 1 51 ? 23.656 -30.875 -6.848 1 97.25 51 ARG B O 1
ATOM 3964 N N . VAL B 1 52 ? 24.75 -29.812 -5.16 1 97.44 52 VAL B N 1
ATOM 3965 C CA . VAL B 1 52 ? 24.453 -28.484 -5.707 1 97.44 52 VAL B CA 1
ATOM 3966 C C . VAL B 1 52 ? 25.672 -27.953 -6.465 1 97.44 52 VAL B C 1
ATOM 3968 O O . VAL B 1 52 ? 26.797 -28.047 -5.977 1 97.44 52 VAL B O 1
ATOM 3971 N N . LYS B 1 53 ? 25.453 -27.531 -7.629 1 96.44 53 LYS B N 1
ATOM 3972 C CA . LYS B 1 53 ? 26.484 -26.859 -8.43 1 96.44 53 LYS B CA 1
ATOM 3973 C C . LYS B 1 53 ? 26 -25.484 -8.898 1 96.44 53 LYS B C 1
ATOM 3975 O O . LYS B 1 53 ? 24.828 -25.312 -9.242 1 96.44 53 LYS B O 1
ATOM 3980 N N . VAL B 1 54 ? 26.859 -24.547 -8.945 1 96.38 54 VAL B N 1
ATOM 3981 C CA . VAL B 1 54 ? 26.547 -23.203 -9.438 1 96.38 54 VAL B CA 1
ATOM 3982 C C . VAL B 1 54 ? 26.625 -23.188 -10.961 1 96.38 54 VAL B C 1
ATOM 3984 O O . VAL B 1 54 ? 27.531 -23.781 -11.547 1 96.38 54 VAL B O 1
ATOM 3987 N N . VAL B 1 55 ? 25.719 -22.531 -11.523 1 96.5 55 VAL B N 1
ATOM 3988 C CA . VAL B 1 55 ? 25.672 -22.469 -12.977 1 96.5 55 VAL B CA 1
ATOM 3989 C C . VAL B 1 55 ? 27 -21.969 -13.523 1 96.5 55 VAL B C 1
ATOM 3991 O O . VAL B 1 55 ? 27.625 -21.062 -12.953 1 96.5 55 VAL B O 1
ATOM 3994 N N . GLY B 1 56 ? 27.469 -22.453 -14.602 1 93.38 56 GLY B N 1
ATOM 3995 C CA . GLY B 1 56 ? 28.797 -22.188 -15.133 1 93.38 56 GLY B CA 1
ATOM 3996 C C . GLY B 1 56 ? 28.922 -20.812 -15.758 1 93.38 56 GLY B C 1
ATOM 3997 O O . GLY B 1 56 ? 29.953 -20.141 -15.594 1 93.38 56 GLY B O 1
ATOM 3998 N N . ASP B 1 57 ? 27.922 -20.359 -16.469 1 90.38 57 ASP B N 1
ATOM 3999 C CA . ASP B 1 57 ? 28.047 -19.109 -17.219 1 90.38 57 ASP B CA 1
ATOM 4000 C C . ASP B 1 57 ? 27.406 -17.953 -16.453 1 90.38 57 ASP B C 1
ATOM 4002 O O . ASP B 1 57 ? 27.328 -16.828 -16.969 1 90.38 57 ASP B O 1
ATOM 4006 N N . GLY B 1 58 ? 26.859 -18.219 -15.32 1 89.69 58 GLY B N 1
ATOM 4007 C CA . GLY B 1 58 ? 26.312 -17.172 -14.469 1 89.69 58 GLY B CA 1
ATOM 4008 C C . GLY B 1 58 ? 25 -16.609 -14.992 1 89.69 58 GLY B C 1
ATOM 4009 O O . GLY B 1 58 ? 24.578 -15.523 -14.594 1 89.69 58 GLY B O 1
ATOM 4010 N N . GLN B 1 59 ? 24.344 -17.391 -15.891 1 91.12 59 GLN B N 1
ATOM 4011 C CA . GLN B 1 59 ? 23.109 -16.906 -16.484 1 91.12 59 GLN B CA 1
ATOM 4012 C C . GLN B 1 59 ? 21.922 -17.766 -16.062 1 91.12 59 GLN B C 1
ATOM 4014 O O . GLN B 1 59 ? 22.094 -18.906 -15.656 1 91.12 59 GLN B O 1
ATOM 4019 N N . TYR B 1 60 ? 20.812 -17.219 -16.094 1 92.94 60 TYR B N 1
ATOM 4020 C CA . TYR B 1 60 ? 19.594 -17.922 -15.711 1 92.94 60 TYR B CA 1
ATOM 4021 C C . TYR B 1 60 ? 19.141 -18.875 -16.812 1 92.94 60 TYR B C 1
ATOM 4023 O O . TYR B 1 60 ? 18.953 -20.078 -16.562 1 92.94 60 TYR B O 1
ATOM 4031 N N . GLY B 1 61 ? 19.047 -18.375 -18 1 93.31 61 GLY B N 1
ATOM 4032 C CA . GLY B 1 61 ? 18.609 -19.172 -19.141 1 93.31 61 GLY B CA 1
ATOM 4033 C C . GLY B 1 61 ? 17.891 -18.359 -20.188 1 93.31 61 GLY B C 1
ATOM 4034 O O . GLY B 1 61 ? 16.75 -17.938 -19.984 1 93.31 61 GLY B O 1
ATOM 4035 N N . ALA B 1 62 ? 18.469 -18.016 -21.234 1 89.81 62 ALA B N 1
ATOM 4036 C CA . ALA B 1 62 ? 17.922 -17.344 -22.406 1 89.81 62 ALA B CA 1
ATOM 4037 C C . ALA B 1 62 ? 18.469 -17.969 -23.688 1 89.81 62 ALA B C 1
ATOM 4039 O O . ALA B 1 62 ? 19.438 -18.719 -23.656 1 89.81 62 ALA B O 1
ATOM 4040 N N . VAL B 1 63 ? 17.719 -17.719 -24.75 1 90.62 63 VAL B N 1
ATOM 4041 C CA . VAL B 1 63 ? 18.172 -18.234 -26.031 1 90.62 63 VAL B CA 1
ATOM 4042 C C . VAL B 1 63 ? 19.312 -17.375 -26.578 1 90.62 63 VAL B C 1
ATOM 4044 O O . VAL B 1 63 ? 19.156 -16.156 -26.703 1 90.62 63 VAL B O 1
ATOM 4047 N N . SER B 1 64 ? 20.422 -17.984 -26.812 1 86.81 64 SER B N 1
ATOM 4048 C CA . SER B 1 64 ? 21.562 -17.281 -27.391 1 86.81 64 SER B CA 1
ATOM 4049 C C . SER B 1 64 ? 21.344 -16.969 -28.859 1 86.81 64 SER B C 1
ATOM 4051 O O . SER B 1 64 ? 20.406 -17.5 -29.484 1 86.81 64 SER B O 1
ATOM 4053 N N . PRO B 1 65 ? 22.141 -16.047 -29.391 1 83.75 65 PRO B N 1
ATOM 4054 C CA . PRO B 1 65 ? 22.047 -15.758 -30.828 1 83.75 65 PRO B CA 1
ATOM 4055 C C . PRO B 1 65 ? 22.266 -17 -31.688 1 83.75 65 PRO B C 1
ATOM 4057 O O . PRO B 1 65 ? 21.75 -17.062 -32.812 1 83.75 65 PRO B O 1
ATOM 4060 N N . SER B 1 66 ? 22.969 -17.984 -31.188 1 88.75 66 SER B N 1
ATOM 4061 C CA . SER B 1 66 ? 23.219 -19.234 -31.906 1 88.75 66 SER B CA 1
ATOM 4062 C C . SER B 1 66 ? 22.031 -20.172 -31.797 1 88.75 66 SER B C 1
ATOM 4064 O O . SER B 1 66 ? 22.031 -21.25 -32.406 1 88.75 66 SER B O 1
ATOM 4066 N N . GLY B 1 67 ? 21.031 -19.812 -31 1 89.25 67 GLY B N 1
ATOM 4067 C CA . GLY B 1 67 ? 19.812 -20.609 -30.906 1 89.25 67 GLY B CA 1
ATOM 4068 C C . GLY B 1 67 ? 19.812 -21.547 -29.719 1 89.25 67 GLY B C 1
ATOM 4069 O O . GLY B 1 67 ? 18.797 -22.203 -29.422 1 89.25 67 GLY B O 1
ATOM 4070 N N . ASN B 1 68 ? 20.953 -21.656 -29.016 1 92.88 68 ASN B N 1
ATOM 4071 C CA . ASN B 1 68 ? 21.047 -22.547 -27.875 1 92.88 68 ASN B CA 1
ATOM 4072 C C . ASN B 1 68 ? 20.672 -21.844 -26.578 1 92.88 68 ASN B C 1
ATOM 4074 O O . ASN B 1 68 ? 20.859 -20.625 -26.453 1 92.88 68 ASN B O 1
ATOM 4078 N N . TRP B 1 69 ? 20.172 -22.672 -25.688 1 94.94 69 TRP B N 1
ATOM 4079 C CA . TRP B 1 69 ? 19.797 -22.109 -24.391 1 94.94 69 TRP B CA 1
ATOM 4080 C C . TRP B 1 69 ? 21.016 -21.969 -23.484 1 94.94 69 TRP B C 1
ATOM 4082 O O . TRP B 1 69 ? 21.859 -22.859 -23.438 1 94.94 69 TRP B O 1
ATOM 4092 N N . THR B 1 70 ? 21.062 -20.844 -22.797 1 93.69 70 THR B N 1
ATOM 4093 C CA . THR B 1 70 ? 22.156 -20.578 -21.875 1 93.69 70 THR B CA 1
ATOM 4094 C C . THR B 1 70 ? 21.719 -20.812 -20.422 1 93.69 70 THR B C 1
ATOM 4096 O O . THR B 1 70 ? 20.547 -21.156 -20.188 1 93.69 70 THR B O 1
ATOM 4099 N N . GLY B 1 71 ? 22.672 -20.75 -19.531 1 94.75 71 GLY B N 1
ATOM 4100 C CA . GLY B 1 71 ? 22.391 -20.688 -18.109 1 94.75 71 GLY B CA 1
ATOM 4101 C C . GLY B 1 71 ? 21.797 -21.984 -17.562 1 94.75 71 GLY B C 1
ATOM 4102 O O . GLY B 1 71 ? 22.047 -23.062 -18.109 1 94.75 71 GLY B O 1
ATOM 4103 N N . MET B 1 72 ? 21.031 -21.875 -16.469 1 97.44 72 MET B N 1
ATOM 4104 C CA . MET B 1 72 ? 20.469 -23 -15.742 1 97.44 72 MET B CA 1
ATOM 4105 C C . MET B 1 72 ? 19.469 -23.766 -16.609 1 97.44 72 MET B C 1
ATOM 4107 O O . MET B 1 72 ? 19.406 -24.984 -16.562 1 97.44 72 MET B O 1
ATOM 4111 N N . ILE B 1 73 ? 18.719 -23.016 -17.422 1 97.38 73 ILE B N 1
ATOM 4112 C CA . ILE B 1 73 ? 17.766 -23.656 -18.312 1 97.38 73 ILE B CA 1
ATOM 4113 C C . ILE B 1 73 ? 18.484 -24.562 -19.312 1 97.38 73 ILE B C 1
ATOM 4115 O O . ILE B 1 73 ? 18.078 -25.688 -19.562 1 97.38 73 ILE B O 1
ATOM 4119 N N . GLY B 1 74 ? 19.562 -24.016 -19.875 1 97.31 74 GLY B N 1
ATOM 4120 C CA . GLY B 1 74 ? 20.375 -24.828 -20.781 1 97.31 74 GLY B CA 1
ATOM 4121 C C . GLY B 1 74 ? 20.938 -26.062 -20.109 1 97.31 74 GLY B C 1
ATOM 4122 O O . GLY B 1 74 ? 20.953 -27.141 -20.719 1 97.31 74 GLY B O 1
ATOM 4123 N N . GLU B 1 75 ? 21.391 -25.953 -18.891 1 97.94 75 GLU B N 1
ATOM 4124 C CA . GLU B 1 75 ? 21.969 -27.062 -18.141 1 97.94 75 GLU B CA 1
ATOM 4125 C C . GLU B 1 75 ? 20.922 -28.156 -17.891 1 97.94 75 GLU B C 1
ATOM 4127 O O . GLU B 1 75 ? 21.234 -29.344 -17.984 1 97.94 75 GLU B O 1
ATOM 4132 N N . VAL B 1 76 ? 19.719 -27.766 -17.609 1 98.06 76 VAL B N 1
ATOM 4133 C CA . VAL B 1 76 ? 18.641 -28.719 -17.375 1 98.06 76 VAL B CA 1
ATOM 4134 C C . VAL B 1 76 ? 18.234 -29.375 -18.688 1 98.06 76 VAL B C 1
ATOM 4136 O O . VAL B 1 76 ? 18.016 -30.578 -18.75 1 98.06 76 VAL B O 1
ATOM 4139 N N . LEU B 1 77 ? 18.156 -28.547 -19.703 1 96.81 77 LEU B N 1
ATOM 4140 C CA . LEU B 1 77 ? 17.766 -29.031 -21.031 1 96.81 77 LEU B CA 1
ATOM 4141 C C . LEU B 1 77 ? 18.75 -30.078 -21.531 1 96.81 77 LEU B C 1
ATOM 4143 O O . LEU B 1 77 ? 18.359 -31.094 -22.125 1 96.81 77 LEU B O 1
ATOM 4147 N N . ARG B 1 78 ? 20.031 -29.844 -21.281 1 95.94 78 ARG B N 1
ATOM 4148 C CA . ARG B 1 78 ? 21.094 -30.75 -21.734 1 95.94 78 ARG B CA 1
ATOM 4149 C C . ARG B 1 78 ? 21.297 -31.875 -20.719 1 95.94 78 ARG B C 1
ATOM 4151 O O . ARG B 1 78 ? 22.25 -32.656 -20.844 1 95.94 78 ARG B O 1
ATOM 4158 N N . ARG B 1 79 ? 20.578 -31.906 -19.609 1 95.62 79 ARG B N 1
ATOM 4159 C CA . ARG B 1 79 ? 20.594 -32.969 -18.594 1 95.62 79 ARG B CA 1
ATOM 4160 C C . ARG B 1 79 ? 21.906 -32.969 -17.828 1 95.62 79 ARG B C 1
ATOM 4162 O O . ARG B 1 79 ? 22.391 -34 -17.391 1 95.62 79 ARG B O 1
ATOM 4169 N N . GLU B 1 80 ? 22.5 -31.812 -17.859 1 96.81 80 GLU B N 1
ATOM 4170 C CA . GLU B 1 80 ? 23.656 -31.625 -17 1 96.81 80 GLU B CA 1
ATOM 4171 C C . GLU B 1 80 ? 23.234 -31.484 -15.539 1 96.81 80 GLU B C 1
ATOM 4173 O O . GLU B 1 80 ? 24.031 -31.734 -14.633 1 96.81 80 GLU B O 1
ATOM 4178 N N . ALA B 1 81 ? 22.062 -31.016 -15.352 1 97.69 81 ALA B N 1
ATOM 4179 C CA . ALA B 1 81 ? 21.406 -30.922 -14.047 1 97.69 81 ALA B CA 1
ATOM 4180 C C . ALA B 1 81 ? 20 -31.5 -14.109 1 97.69 81 ALA B C 1
ATOM 4182 O O . ALA B 1 81 ? 19.328 -31.422 -15.148 1 97.69 81 ALA B O 1
ATOM 4183 N N . ASP B 1 82 ? 19.609 -32.062 -13 1 97.44 82 ASP B N 1
ATOM 4184 C CA . ASP B 1 82 ? 18.266 -32.625 -12.945 1 97.44 82 ASP B CA 1
ATOM 4185 C C . ASP B 1 82 ? 17.219 -31.562 -12.656 1 97.44 82 ASP B C 1
ATOM 4187 O O . ASP B 1 82 ? 16.109 -31.609 -13.195 1 97.44 82 ASP B O 1
ATOM 4191 N N . ILE B 1 83 ? 17.562 -30.688 -11.734 1 98.31 83 ILE B N 1
ATOM 4192 C CA . ILE B 1 83 ? 16.641 -29.625 -11.375 1 98.31 83 ILE B CA 1
ATOM 4193 C C . ILE B 1 83 ? 17.406 -28.328 -11.156 1 98.31 83 ILE B C 1
ATOM 4195 O O . ILE B 1 83 ? 18.609 -28.344 -10.93 1 98.31 83 ILE B O 1
ATOM 4199 N N . ALA B 1 84 ? 16.734 -27.234 -11.359 1 98.69 84 ALA B N 1
ATOM 4200 C CA . ALA B 1 84 ? 17.266 -25.906 -11.07 1 98.69 84 ALA B CA 1
ATOM 4201 C C . ALA B 1 84 ? 16.5 -25.25 -9.93 1 98.69 84 ALA B C 1
ATOM 4203 O O . ALA B 1 84 ? 15.289 -25.047 -10.023 1 98.69 84 ALA B O 1
ATOM 4204 N N . VAL B 1 85 ? 17.188 -24.969 -8.828 1 98.5 85 VAL B N 1
ATOM 4205 C CA . VAL B 1 85 ? 16.578 -24.312 -7.676 1 98.5 85 VAL B CA 1
ATOM 4206 C C . VAL B 1 85 ? 17.234 -22.938 -7.461 1 98.5 85 VAL B C 1
ATOM 4208 O O . VAL B 1 85 ? 18.344 -22.859 -6.93 1 98.5 85 VAL B O 1
ATOM 4211 N N . ALA B 1 86 ? 16.641 -21.953 -7.867 1 97.31 86 ALA B N 1
ATOM 4212 C CA . ALA B 1 86 ? 17.094 -20.547 -7.875 1 97.31 86 ALA B CA 1
ATOM 4213 C C . ALA B 1 86 ? 15.906 -19.609 -8.055 1 97.31 86 ALA B C 1
ATOM 4215 O O . ALA B 1 86 ? 14.766 -20.047 -8.219 1 97.31 86 ALA B O 1
ATOM 4216 N N . PRO B 1 87 ? 16.109 -18.328 -7.805 1 95.56 87 PRO B N 1
ATOM 4217 C CA . PRO B 1 87 ? 15.039 -17.406 -8.18 1 95.56 87 PRO B CA 1
ATOM 4218 C C . PRO B 1 87 ? 14.828 -17.328 -9.695 1 95.56 87 PRO B C 1
ATOM 4220 O O . PRO B 1 87 ? 15.078 -16.297 -10.305 1 95.56 87 PRO B O 1
ATOM 4223 N N . LEU B 1 88 ? 14.367 -18.406 -10.156 1 96.44 88 LEU B N 1
ATOM 4224 C CA . LEU B 1 88 ? 14.172 -18.609 -11.586 1 96.44 88 LEU B CA 1
ATOM 4225 C C . LEU B 1 88 ? 12.719 -18.328 -11.977 1 96.44 88 LEU B C 1
ATOM 4227 O O . LEU B 1 88 ? 11.812 -19.062 -11.562 1 96.44 88 LEU B O 1
ATOM 4231 N N . THR B 1 89 ? 12.57 -17.297 -12.773 1 95.81 89 THR B N 1
ATOM 4232 C CA . THR B 1 89 ? 11.227 -16.891 -13.172 1 95.81 89 THR B CA 1
ATOM 4233 C C . THR B 1 89 ? 10.633 -17.875 -14.164 1 95.81 89 THR B C 1
ATOM 4235 O O . THR B 1 89 ? 11.312 -18.312 -15.094 1 95.81 89 THR B O 1
ATOM 4238 N N . VAL B 1 90 ? 9.406 -18.203 -13.914 1 95.69 90 VAL B N 1
ATOM 4239 C CA . VAL B 1 90 ? 8.672 -19.047 -14.852 1 95.69 90 VAL B CA 1
ATOM 4240 C C . VAL B 1 90 ? 8.211 -18.203 -16.047 1 95.69 90 VAL B C 1
ATOM 4242 O O . VAL B 1 90 ? 7.441 -17.25 -15.883 1 95.69 90 VAL B O 1
ATOM 4245 N N . THR B 1 91 ? 8.711 -18.469 -17.203 1 94.88 91 THR B N 1
ATOM 4246 C CA . THR B 1 91 ? 8.289 -17.797 -18.438 1 94.88 91 THR B CA 1
ATOM 4247 C C . THR B 1 91 ? 7.785 -18.797 -19.453 1 94.88 91 THR B C 1
ATOM 4249 O O . THR B 1 91 ? 8.039 -20 -19.344 1 94.88 91 THR B O 1
ATOM 4252 N N . SER B 1 92 ? 7.066 -18.281 -20.453 1 95 92 SER B N 1
ATOM 4253 C CA . SER B 1 92 ? 6.539 -19.156 -21.5 1 95 92 SER B CA 1
ATOM 4254 C C . SER B 1 92 ? 7.668 -19.797 -22.297 1 95 92 SER B C 1
ATOM 4256 O O . SER B 1 92 ? 7.621 -21 -22.594 1 95 92 SER B O 1
ATOM 4258 N N . ALA B 1 93 ? 8.672 -19.047 -22.594 1 94.19 93 ALA B N 1
ATOM 4259 C CA . ALA B 1 93 ? 9.805 -19.562 -23.375 1 94.19 93 ALA B CA 1
ATOM 4260 C C . ALA B 1 93 ? 10.508 -20.688 -22.625 1 94.19 93 ALA B C 1
ATOM 4262 O O . ALA B 1 93 ? 10.836 -21.719 -23.219 1 94.19 93 ALA B O 1
ATOM 4263 N N . ARG B 1 94 ? 10.773 -20.5 -21.406 1 95.81 94 ARG B N 1
ATOM 4264 C CA . ARG B 1 94 ? 11.453 -21.5 -20.609 1 95.81 94 ARG B CA 1
ATOM 4265 C C . ARG B 1 94 ? 10.578 -22.734 -20.422 1 95.81 94 ARG B C 1
ATOM 4267 O O . ARG B 1 94 ? 11.062 -23.875 -20.516 1 95.81 94 ARG B O 1
ATOM 4274 N N . GLU B 1 95 ? 9.281 -22.484 -20.156 1 96.06 95 GLU B N 1
ATOM 4275 C CA . GLU B 1 95 ? 8.336 -23.578 -19.922 1 96.06 95 GLU B CA 1
ATOM 4276 C C . GLU B 1 95 ? 8.195 -24.469 -21.156 1 96.06 95 GLU B C 1
ATOM 4278 O O . GLU B 1 95 ? 7.84 -25.641 -21.031 1 96.06 95 GLU B O 1
ATOM 4283 N N . GLU B 1 96 ? 8.492 -23.984 -22.328 1 94.94 96 GLU B N 1
ATOM 4284 C CA . GLU B 1 96 ? 8.406 -24.75 -23.562 1 94.94 96 GLU B CA 1
ATOM 4285 C C . GLU B 1 96 ? 9.492 -25.828 -23.625 1 94.94 96 GLU B C 1
ATOM 4287 O O . GLU B 1 96 ? 9.312 -26.875 -24.25 1 94.94 96 GLU B O 1
ATOM 4292 N N . VAL B 1 97 ? 10.617 -25.594 -22.922 1 95.81 97 VAL B N 1
ATOM 4293 C CA . VAL B 1 97 ? 11.75 -26.484 -23.109 1 95.81 97 VAL B CA 1
ATOM 4294 C C . VAL B 1 97 ? 12.047 -27.234 -21.812 1 95.81 97 VAL B C 1
ATOM 4296 O O . VAL B 1 97 ? 12.75 -28.25 -21.812 1 95.81 97 VAL B O 1
ATOM 4299 N N . VAL B 1 98 ? 11.562 -26.75 -20.734 1 97 98 VAL B N 1
ATOM 4300 C CA . VAL B 1 98 ? 11.656 -27.422 -19.453 1 97 98 VAL B CA 1
ATOM 4301 C C . VAL B 1 98 ? 10.289 -27.438 -18.766 1 97 98 VAL B C 1
ATOM 4303 O O . VAL B 1 98 ? 9.32 -26.891 -19.297 1 97 98 VAL B O 1
ATOM 4306 N N . SER B 1 99 ? 10.18 -28.156 -17.672 1 95.75 99 SER B N 1
ATOM 4307 C CA . SER B 1 99 ? 8.961 -28.141 -16.859 1 95.75 99 SER B CA 1
ATOM 4308 C C . SER B 1 99 ? 9.188 -27.422 -15.531 1 95.75 99 SER B C 1
ATOM 4310 O O . SER B 1 99 ? 10.219 -27.625 -14.883 1 95.75 99 SER B O 1
ATOM 4312 N N . PHE B 1 100 ? 8.227 -26.594 -15.195 1 96.81 100 PHE B N 1
ATOM 4313 C CA . PHE B 1 100 ? 8.336 -25.875 -13.938 1 96.81 100 PHE B CA 1
ATOM 4314 C C . PHE B 1 100 ? 7.348 -26.422 -12.914 1 96.81 100 PHE B C 1
ATOM 4316 O O . PHE B 1 100 ? 6.246 -26.828 -13.266 1 96.81 100 PHE B O 1
ATOM 4323 N N . THR B 1 101 ? 7.797 -26.359 -11.68 1 96.38 101 THR B N 1
ATOM 4324 C CA . THR B 1 101 ? 6.875 -26.578 -10.57 1 96.38 101 THR B CA 1
ATOM 4325 C C . THR B 1 101 ? 5.988 -25.359 -10.352 1 96.38 101 THR B C 1
ATOM 4327 O O . THR B 1 101 ? 6.219 -24.312 -10.945 1 96.38 101 THR B O 1
ATOM 4330 N N . THR B 1 102 ? 4.98 -25.578 -9.484 1 93.88 102 THR B N 1
ATOM 4331 C CA . THR B 1 102 ? 4.301 -24.391 -8.969 1 93.88 102 THR B CA 1
ATOM 4332 C C . THR B 1 102 ? 5.297 -23.438 -8.32 1 93.88 102 THR B C 1
ATOM 4334 O O . THR B 1 102 ? 6.266 -23.875 -7.695 1 93.88 102 THR B O 1
ATOM 4337 N N . PRO B 1 103 ? 5.051 -22.203 -8.547 1 95.12 103 PRO B N 1
ATOM 4338 C CA . PRO B 1 103 ? 6.012 -21.234 -8 1 95.12 103 PRO B CA 1
ATOM 4339 C C . PRO B 1 103 ? 6.074 -21.266 -6.477 1 95.12 103 PRO B C 1
ATOM 4341 O O . PRO B 1 103 ? 5.047 -21.422 -5.816 1 95.12 103 PRO B O 1
ATOM 4344 N N . PHE B 1 104 ? 7.312 -21.141 -5.941 1 95.75 104 PHE B N 1
ATOM 4345 C CA . PHE B 1 104 ? 7.48 -21.125 -4.492 1 95.75 104 PHE B CA 1
ATOM 4346 C C . PHE B 1 104 ? 7.508 -19.703 -3.961 1 95.75 104 PHE B C 1
ATOM 4348 O O . PHE B 1 104 ? 7.34 -19.484 -2.76 1 95.75 104 PHE B O 1
ATOM 4355 N N . LEU B 1 105 ? 7.734 -18.812 -4.805 1 93.88 105 LEU B N 1
ATOM 4356 C CA . LEU B 1 105 ? 7.637 -17.391 -4.488 1 93.88 105 LEU B CA 1
ATOM 4357 C C . LEU B 1 105 ? 6.918 -16.641 -5.602 1 93.88 105 LEU B C 1
ATOM 4359 O O . LEU B 1 105 ? 7.113 -16.938 -6.781 1 93.88 105 LEU B O 1
ATOM 4363 N N . GLN B 1 106 ? 6.168 -15.711 -5.141 1 91.12 106 GLN B N 1
ATOM 4364 C CA . GLN B 1 106 ? 5.477 -14.844 -6.094 1 91.12 106 GLN B CA 1
ATOM 4365 C C . GLN B 1 106 ? 6.156 -13.477 -6.191 1 91.12 106 GLN B C 1
ATOM 4367 O O . GLN B 1 106 ? 6.648 -12.953 -5.191 1 91.12 106 GLN B O 1
ATOM 4372 N N . THR B 1 107 ? 6.133 -13.008 -7.355 1 91.81 107 THR B N 1
ATOM 4373 C CA . THR B 1 107 ? 6.758 -11.711 -7.578 1 91.81 107 THR B CA 1
ATOM 4374 C C . THR B 1 107 ? 6.129 -11.008 -8.781 1 91.81 107 THR B C 1
ATOM 4376 O O . THR B 1 107 ? 5.125 -11.469 -9.32 1 91.81 107 THR B O 1
ATOM 4379 N N . GLY B 1 108 ? 6.504 -9.844 -9.031 1 92.5 108 GLY B N 1
ATOM 4380 C CA . GLY B 1 108 ? 6.207 -9.008 -10.188 1 92.5 108 GLY B CA 1
ATOM 4381 C C . GLY B 1 108 ? 7.359 -8.109 -10.586 1 92.5 108 GLY B C 1
ATOM 4382 O O . GLY B 1 108 ? 8.492 -8.305 -10.141 1 92.5 108 GLY B O 1
ATOM 4383 N N . ILE B 1 109 ? 7.059 -7.293 -11.531 1 95.31 109 ILE B N 1
ATOM 4384 C CA . ILE B 1 109 ? 8.078 -6.352 -12 1 95.31 109 ILE B CA 1
ATOM 4385 C C . ILE B 1 109 ? 7.844 -4.984 -11.359 1 95.31 109 ILE B C 1
ATOM 4387 O O . ILE B 1 109 ? 6.754 -4.418 -11.477 1 95.31 109 ILE B O 1
ATOM 4391 N N . GLY B 1 110 ? 8.859 -4.562 -10.633 1 96.56 110 GLY B N 1
ATOM 4392 C CA . GLY B 1 110 ? 8.781 -3.264 -9.984 1 96.56 110 GLY B CA 1
ATOM 4393 C C . GLY B 1 110 ? 9.938 -2.346 -10.344 1 96.56 110 GLY B C 1
ATOM 4394 O O . GLY B 1 110 ? 10.805 -2.713 -11.141 1 96.56 110 GLY B O 1
ATOM 4395 N N . ILE B 1 111 ? 9.867 -1.117 -9.758 1 97.19 111 ILE B N 1
ATOM 4396 C CA . ILE B 1 111 ? 10.898 -0.107 -9.953 1 97.19 111 ILE B CA 1
ATOM 4397 C C . ILE B 1 111 ? 11.562 0.213 -8.617 1 97.19 111 ILE B C 1
ATOM 4399 O O . ILE B 1 111 ? 10.891 0.595 -7.656 1 97.19 111 ILE B O 1
ATOM 4403 N N . LEU B 1 112 ? 12.797 -0.017 -8.539 1 96.75 112 LEU B N 1
ATOM 4404 C CA . LEU B 1 112 ? 13.57 0.342 -7.355 1 96.75 112 LEU B CA 1
ATOM 4405 C C . LEU B 1 112 ? 14.164 1.739 -7.5 1 96.75 112 LEU B C 1
ATOM 4407 O O . LEU B 1 112 ? 14.812 2.043 -8.5 1 96.75 112 LEU B O 1
ATOM 4411 N N . LEU B 1 113 ? 13.891 2.592 -6.547 1 94.25 113 LEU B N 1
ATOM 4412 C CA . LEU B 1 113 ? 14.305 3.99 -6.578 1 94.25 113 LEU B CA 1
ATOM 4413 C C . LEU B 1 113 ? 15.055 4.363 -5.305 1 94.25 113 LEU B C 1
ATOM 4415 O O . LEU B 1 113 ? 14.953 3.668 -4.289 1 94.25 113 LEU B O 1
ATOM 4419 N N . ARG B 1 114 ? 15.852 5.363 -5.43 1 90.81 114 ARG B N 1
ATOM 4420 C CA . ARG B 1 114 ? 16.438 5.992 -4.254 1 90.81 114 ARG B CA 1
ATOM 4421 C C . ARG B 1 114 ? 15.5 7.027 -3.65 1 90.81 114 ARG B C 1
ATOM 4423 O O . ARG B 1 114 ? 14.891 7.816 -4.375 1 90.81 114 ARG B O 1
ATOM 4430 N N . LYS B 1 115 ? 15.266 6.871 -2.361 1 77.75 115 LYS B N 1
ATOM 4431 C CA . LYS B 1 115 ? 14.43 7.848 -1.666 1 77.75 115 LYS B CA 1
ATOM 4432 C C . LYS B 1 115 ? 15 9.258 -1.794 1 77.75 115 LYS B C 1
ATOM 4434 O O . LYS B 1 115 ? 16.203 9.453 -1.649 1 77.75 115 LYS B O 1
ATOM 4439 N N . GLU B 1 116 ? 14.398 9.977 -2.633 1 61.84 116 GLU B N 1
ATOM 4440 C CA . GLU B 1 116 ? 14.875 11.352 -2.572 1 61.84 116 GLU B CA 1
ATOM 4441 C C . GLU B 1 116 ? 14.688 11.938 -1.176 1 61.84 116 GLU B C 1
ATOM 4443 O O . GLU B 1 116 ? 13.602 11.859 -0.601 1 61.84 116 GLU B O 1
ATOM 4448 N N . THR B 1 117 ? 15.539 11.68 -0.323 1 46.22 117 THR B N 1
ATOM 4449 C CA . THR B 1 117 ? 15.5 12.273 1.007 1 46.22 117 THR B CA 1
ATOM 4450 C C . THR B 1 117 ? 14.898 13.68 0.949 1 46.22 117 THR B C 1
ATOM 4452 O O . THR B 1 117 ? 15.531 14.609 0.45 1 46.22 117 THR B O 1
ATOM 4455 N N . PHE B 1 118 ? 13.82 13.844 0.378 1 40.56 118 PHE B N 1
ATOM 4456 C CA . PHE B 1 118 ? 13.422 15.141 0.914 1 40.56 118 PHE B CA 1
ATOM 4457 C C . PHE B 1 118 ? 13.617 15.188 2.426 1 40.56 118 PHE B C 1
ATOM 4459 O O . PHE B 1 118 ? 12.945 14.461 3.164 1 40.56 118 PHE B O 1
ATOM 4466 N N . SER B 1 119 ? 14.789 14.922 2.797 1 39.88 119 SER B N 1
ATOM 4467 C CA . SER B 1 119 ? 15.062 15.172 4.207 1 39.88 119 SER B CA 1
ATOM 4468 C C . SER B 1 119 ? 14 16.078 4.82 1 39.88 119 SER B C 1
ATOM 4470 O O . SER B 1 119 ? 13.844 17.234 4.395 1 39.88 119 SER B O 1
ATOM 4472 N N . GLN B 1 120 ? 12.938 15.672 5.008 1 42.38 120 GLN B N 1
ATOM 4473 C CA . GLN B 1 120 ? 12.062 16.391 5.934 1 42.38 120 GLN B CA 1
ATOM 4474 C C . GLN B 1 120 ? 12.867 17.031 7.059 1 42.38 120 GLN B C 1
ATOM 4476 O O . GLN B 1 120 ? 12.891 16.531 8.18 1 42.38 120 GLN B O 1
ATOM 4481 N N . GLU B 1 121 ? 14.086 17.062 6.992 1 41.62 121 GLU B N 1
ATOM 4482 C CA . GLU B 1 121 ? 14.602 17.875 8.086 1 41.62 121 GLU B CA 1
ATOM 4483 C C . GLU B 1 121 ? 13.656 19.031 8.414 1 41.62 121 GLU B C 1
ATOM 4485 O O . GLU B 1 121 ? 13.406 19.906 7.578 1 41.62 121 GLU B O 1
ATOM 4490 N N . MET B 1 122 ? 12.578 18.547 8.969 1 44.44 122 MET B N 1
ATOM 4491 C CA . MET B 1 122 ? 11.758 19.594 9.555 1 44.44 122 MET B CA 1
ATOM 4492 C C . MET B 1 122 ? 12.625 20.797 9.945 1 44.44 122 MET B C 1
ATOM 4494 O O . MET B 1 122 ? 13.492 20.672 10.812 1 44.44 122 MET B O 1
ATOM 4498 N N . SER B 1 123 ? 13.031 21.469 9.031 1 48.41 123 SER B N 1
ATOM 4499 C CA . SER B 1 123 ? 13.797 22.688 9.25 1 48.41 123 SER B CA 1
ATOM 4500 C C . SER B 1 123 ? 13.219 23.5 10.398 1 48.41 123 SER B C 1
ATOM 4502 O O . SER B 1 123 ? 12.031 23.406 10.703 1 48.41 123 SER B O 1
ATOM 4504 N N . PHE B 1 124 ? 14.039 23.844 11.367 1 58.84 124 PHE B N 1
ATOM 4505 C CA . PHE B 1 124 ? 13.773 24.781 12.453 1 58.84 124 PHE B CA 1
ATOM 4506 C C . PHE B 1 124 ? 12.781 25.859 12.008 1 58.84 124 PHE B C 1
ATOM 4508 O O . PHE B 1 124 ? 12.008 26.359 12.82 1 58.84 124 PHE B O 1
ATOM 4515 N N . PHE B 1 125 ? 12.727 26.078 10.719 1 59.72 125 PHE B N 1
ATOM 4516 C CA . PHE B 1 125 ? 11.883 27.156 10.219 1 59.72 125 PHE B CA 1
ATOM 4517 C C . PHE B 1 125 ? 10.766 26.594 9.352 1 59.72 125 PHE B C 1
ATOM 4519 O O . PHE B 1 125 ? 10.398 27.203 8.336 1 59.72 125 PHE B O 1
ATOM 4526 N N . HIS B 1 126 ? 10.242 25.484 9.875 1 65.75 126 HIS B N 1
ATOM 4527 C CA . HIS B 1 126 ? 9.141 24.828 9.18 1 65.75 126 HIS B CA 1
ATOM 4528 C C . HIS B 1 126 ? 7.945 25.766 9.039 1 65.75 126 HIS B C 1
ATOM 4530 O O . HIS B 1 126 ? 7.168 25.641 8.086 1 65.75 126 HIS B O 1
ATOM 4536 N N . PHE B 1 127 ? 7.82 26.672 9.984 1 69.31 127 PHE B N 1
ATOM 4537 C CA . PHE B 1 127 ? 6.691 27.609 9.961 1 69.31 127 PHE B CA 1
ATOM 4538 C C . PHE B 1 127 ? 6.793 28.547 8.773 1 69.31 127 PHE B C 1
ATOM 4540 O O . PHE B 1 127 ? 5.801 29.172 8.391 1 69.31 127 PHE B O 1
ATOM 4547 N N . LEU B 1 128 ? 7.953 28.641 8.125 1 70.81 128 LEU B N 1
ATOM 4548 C CA . LEU B 1 128 ? 8.133 29.516 6.969 1 70.81 128 LEU B CA 1
ATOM 4549 C C . LEU B 1 128 ? 7.953 28.734 5.668 1 70.81 128 LEU B C 1
ATOM 4551 O O . LEU B 1 128 ? 7.922 29.328 4.586 1 70.81 128 LEU B O 1
ATOM 4555 N N . ALA B 1 129 ? 7.75 27.406 5.816 1 69.06 129 ALA B N 1
ATOM 4556 C CA . ALA B 1 129 ? 7.809 26.516 4.664 1 69.06 129 ALA B CA 1
ATOM 4557 C C . ALA B 1 129 ? 6.566 26.656 3.793 1 69.06 129 ALA B C 1
ATOM 4559 O O . ALA B 1 129 ? 6.602 26.375 2.594 1 69.06 129 ALA B O 1
ATOM 4560 N N . PRO B 1 130 ? 5.477 27.047 4.367 1 67.94 130 PRO B N 1
ATOM 4561 C CA . PRO B 1 130 ? 4.266 27.109 3.543 1 67.94 130 PRO B CA 1
ATOM 4562 C C . PRO B 1 130 ? 4.406 28.062 2.365 1 67.94 130 PRO B C 1
ATOM 4564 O O . PRO B 1 130 ? 3.738 27.906 1.342 1 67.94 130 PRO B O 1
ATOM 4567 N N . PHE B 1 131 ? 5.199 29.156 2.516 1 69.5 131 PHE B N 1
ATOM 4568 C CA . PHE B 1 131 ? 5.387 30.125 1.44 1 69.5 131 PHE B CA 1
ATOM 4569 C C . PHE B 1 131 ? 6.832 30.125 0.949 1 69.5 131 PHE B C 1
ATOM 4571 O O . PHE B 1 131 ? 7.754 29.875 1.726 1 69.5 131 PHE B O 1
ATOM 4578 N N . SER B 1 132 ? 7.004 30.25 -0.351 1 70.19 132 SER B N 1
ATOM 4579 C CA . SER B 1 132 ? 8.344 30.359 -0.922 1 70.19 132 SER B CA 1
ATOM 4580 C C . SER B 1 132 ? 9.031 31.656 -0.485 1 70.19 132 SER B C 1
ATOM 4582 O O . SER B 1 132 ? 8.383 32.562 0.064 1 70.19 132 SER B O 1
ATOM 4584 N N . LYS B 1 133 ? 10.32 31.797 -0.644 1 76.38 133 LYS B N 1
ATOM 4585 C CA . LYS B 1 133 ? 11.078 33 -0.313 1 76.38 133 LYS B CA 1
ATOM 4586 C C . LYS B 1 133 ? 10.586 34.188 -1.112 1 76.38 133 LYS B C 1
ATOM 4588 O O . LYS B 1 133 ? 10.531 35.312 -0.594 1 76.38 133 LYS B O 1
ATOM 4593 N N . GLU B 1 134 ? 10.211 33.906 -2.316 1 73.25 134 GLU B N 1
ATOM 4594 C CA . GLU B 1 134 ? 9.68 34.969 -3.16 1 73.25 134 GLU B CA 1
ATOM 4595 C C . GLU B 1 134 ? 8.352 35.5 -2.619 1 73.25 134 GLU B C 1
ATOM 4597 O O . GLU B 1 134 ? 8.109 36.688 -2.617 1 73.25 134 GLU B O 1
ATOM 4602 N N . THR B 1 135 ? 7.562 34.562 -2.145 1 74 135 THR B N 1
ATOM 4603 C CA . THR B 1 135 ? 6.27 34.969 -1.602 1 74 135 THR B CA 1
ATOM 4604 C C . THR B 1 135 ? 6.449 35.75 -0.312 1 74 135 THR B C 1
ATOM 4606 O O . THR B 1 135 ? 5.77 36.75 -0.101 1 74 135 THR B O 1
ATOM 4609 N N . TRP B 1 136 ? 7.398 35.406 0.501 1 80.69 136 TRP B N 1
ATOM 4610 C CA . TRP B 1 136 ? 7.664 36.125 1.735 1 80.69 136 TRP B CA 1
ATOM 4611 C C . TRP B 1 136 ? 8.156 37.531 1.436 1 80.69 136 TRP B C 1
ATOM 4613 O O . TRP B 1 136 ? 7.746 38.5 2.09 1 80.69 136 TRP B O 1
ATOM 4623 N N . THR B 1 137 ? 9.047 37.719 0.465 1 81.06 137 THR B N 1
ATOM 4624 C CA . THR B 1 137 ? 9.555 39.031 0.071 1 81.06 137 THR B CA 1
ATOM 4625 C C . THR B 1 137 ? 8.438 39.875 -0.511 1 81.06 137 THR B C 1
ATOM 4627 O O . THR B 1 137 ? 8.352 41.094 -0.232 1 81.06 137 THR B O 1
ATOM 4630 N N . GLY B 1 138 ? 7.633 39.219 -1.299 1 76.19 138 GLY B N 1
ATOM 4631 C CA . GLY B 1 138 ? 6.473 39.938 -1.815 1 76.19 138 GLY B CA 1
ATOM 4632 C C . GLY B 1 138 ? 5.543 40.438 -0.725 1 76.19 138 GLY B C 1
ATOM 4633 O O . GLY B 1 138 ? 5.02 41.531 -0.81 1 76.19 138 GLY B O 1
ATOM 4634 N N . LEU B 1 139 ? 5.379 39.594 0.282 1 81.19 139 LEU B N 1
ATOM 4635 C CA . LEU B 1 139 ? 4.531 39.969 1.401 1 81.19 139 LEU B CA 1
ATOM 4636 C C . LEU B 1 139 ? 5.133 41.156 2.162 1 81.19 139 LEU B C 1
ATOM 4638 O O . LEU B 1 139 ? 4.418 42.094 2.545 1 81.19 139 LEU B O 1
ATOM 4642 N N . LEU B 1 140 ? 6.434 41.219 2.383 1 86 140 LEU B N 1
ATOM 4643 C CA . LEU B 1 140 ? 7.113 42.312 3.045 1 86 140 LEU B CA 1
ATOM 4644 C C . LEU B 1 140 ? 6.969 43.594 2.236 1 86 140 LEU B C 1
ATOM 4646 O O . LEU B 1 140 ? 6.715 44.656 2.801 1 86 140 LEU B O 1
ATOM 4650 N N . PHE B 1 141 ? 7.113 43.5 0.946 1 82.38 141 PHE B N 1
ATOM 4651 C CA . PHE B 1 141 ? 6.953 44.656 0.077 1 82.38 141 PHE B CA 1
ATOM 4652 C C . PHE B 1 141 ? 5.52 45.188 0.126 1 82.38 141 PHE B C 1
ATOM 4654 O O . PHE B 1 141 ? 5.293 46.375 0.204 1 82.38 141 PHE B O 1
ATOM 4661 N N . ALA B 1 142 ? 4.559 44.25 0.015 1 80.56 142 ALA B N 1
ATOM 4662 C CA . ALA B 1 142 ? 3.152 44.625 0.095 1 80.56 142 ALA B CA 1
ATOM 4663 C C . ALA B 1 142 ? 2.848 45.312 1.422 1 80.56 142 ALA B C 1
ATOM 4665 O O . ALA B 1 142 ? 2.1 46.312 1.464 1 80.56 142 ALA B O 1
ATOM 4666 N N . TYR B 1 143 ? 3.43 44.781 2.514 1 86.88 143 TYR B N 1
ATOM 4667 C CA . TYR B 1 143 ? 3.256 45.375 3.84 1 86.88 143 TYR B CA 1
ATOM 4668 C C . TYR B 1 143 ? 3.789 46.812 3.879 1 86.88 143 TYR B C 1
ATOM 4670 O O . TYR B 1 143 ? 3.076 47.719 4.281 1 86.88 143 TYR B O 1
ATOM 4678 N N . VAL B 1 144 ? 5.023 47.062 3.402 1 88.44 144 VAL B N 1
ATOM 4679 C CA . VAL B 1 144 ? 5.656 48.375 3.443 1 88.44 144 VAL B CA 1
ATOM 4680 C C . VAL B 1 144 ? 4.914 49.344 2.521 1 88.44 144 VAL B C 1
ATOM 4682 O O . VAL B 1 144 ? 4.656 50.5 2.889 1 88.44 144 VAL B O 1
ATOM 4685 N N . LEU B 1 145 ? 4.535 48.844 1.391 1 82.81 145 LEU B N 1
ATOM 4686 C CA . LEU B 1 145 ? 3.818 49.688 0.429 1 82.81 145 LEU B CA 1
ATOM 4687 C C . LEU B 1 145 ? 2.465 50.125 0.985 1 82.81 145 LEU B C 1
ATOM 4689 O O . LEU B 1 145 ? 2.084 51.281 0.868 1 82.81 145 LEU B O 1
ATOM 4693 N N . THR B 1 146 ? 1.753 49.188 1.534 1 86.56 146 THR B N 1
ATOM 4694 C CA . THR B 1 146 ? 0.444 49.5 2.094 1 86.56 146 THR B CA 1
ATOM 4695 C C . THR B 1 146 ? 0.574 50.5 3.236 1 86.56 146 THR B C 1
ATOM 4697 O O . THR B 1 146 ? -0.211 51.438 3.332 1 86.56 146 THR B O 1
ATOM 4700 N N . CYS B 1 147 ? 1.554 50.25 4.133 1 86 147 CYS B N 1
ATOM 4701 C CA . CYS B 1 147 ? 1.768 51.188 5.238 1 86 147 CYS B CA 1
ATOM 4702 C C . CYS B 1 147 ? 2.15 52.562 4.723 1 86 147 CYS B C 1
ATOM 4704 O O . CYS B 1 147 ? 1.712 53.594 5.27 1 86 147 CYS B O 1
ATOM 4706 N N . PHE B 1 148 ? 2.91 52.625 3.707 1 83.69 148 PHE B N 1
ATOM 4707 C CA . PHE B 1 148 ? 3.273 53.906 3.082 1 83.69 148 PHE B CA 1
ATOM 4708 C C . PHE B 1 148 ? 2.049 54.562 2.475 1 83.69 148 PHE B C 1
ATOM 4710 O O . PHE B 1 148 ? 1.869 55.781 2.613 1 83.69 148 PHE B O 1
ATOM 4717 N N . CYS B 1 149 ? 1.233 53.844 1.807 1 82.19 149 CYS B N 1
ATOM 4718 C CA . CYS B 1 149 ? -0.001 54.375 1.234 1 82.19 149 CYS B CA 1
ATOM 4719 C C . CYS B 1 149 ? -0.923 54.906 2.324 1 82.19 149 CYS B C 1
ATOM 4721 O O . CYS B 1 149 ? -1.531 55.969 2.162 1 82.19 149 CYS B O 1
ATOM 4723 N N . LEU B 1 150 ? -1.003 54.125 3.332 1 83.25 150 LEU B N 1
ATOM 4724 C CA . LEU B 1 150 ? -1.83 54.562 4.445 1 83.25 150 LEU B CA 1
ATOM 4725 C C . LEU B 1 150 ? -1.319 55.906 5.004 1 83.25 150 LEU B C 1
ATOM 4727 O O . LEU B 1 150 ? -2.107 56.812 5.277 1 83.25 150 LEU B O 1
ATOM 4731 N N . PHE B 1 151 ? -0.054 55.969 5.195 1 84 151 PHE B N 1
ATOM 4732 C CA . PHE B 1 151 ? 0.58 57.188 5.684 1 84 151 PHE B CA 1
ATOM 4733 C C . PHE B 1 151 ? 0.299 58.375 4.754 1 84 151 PHE B C 1
ATOM 4735 O O . PHE B 1 151 ? -0.091 59.438 5.203 1 84 151 PHE B O 1
ATOM 4742 N N . LEU B 1 152 ? 0.383 58.156 3.436 1 79.44 152 LEU B N 1
ATOM 4743 C CA . LEU B 1 152 ? 0.223 59.188 2.445 1 79.44 152 LEU B CA 1
ATOM 4744 C C . LEU B 1 152 ? -1.236 59.625 2.342 1 79.44 152 LEU B C 1
ATOM 4746 O O . LEU B 1 152 ? -1.534 60.844 2.324 1 79.44 152 LEU B O 1
ATOM 4750 N N . VAL B 1 153 ? -2.098 58.688 2.279 1 77.69 153 VAL B N 1
ATOM 4751 C CA . VAL B 1 153 ? -3.518 58.969 2.135 1 77.69 153 VAL B CA 1
ATOM 4752 C C . VAL B 1 153 ? -4.027 59.688 3.391 1 77.69 153 VAL B C 1
ATOM 4754 O O . VAL B 1 153 ? -4.844 60.594 3.307 1 77.69 153 VAL B O 1
ATOM 4757 N N . ALA B 1 154 ? -3.564 59.25 4.512 1 78.44 154 ALA B N 1
ATOM 4758 C CA . ALA B 1 154 ? -3.986 59.875 5.754 1 78.44 154 ALA B CA 1
ATOM 4759 C C . ALA B 1 154 ? -3.484 61.312 5.828 1 78.44 154 ALA B C 1
ATOM 4761 O O . ALA B 1 154 ? -4.145 62.188 6.406 1 78.44 154 ALA B O 1
ATOM 4762 N N . ARG B 1 155 ? -2.322 61.562 5.262 1 77.25 155 ARG B N 1
ATOM 4763 C CA . ARG B 1 155 ? -1.757 62.906 5.258 1 77.25 155 ARG B CA 1
ATOM 4764 C C . ARG B 1 155 ? -2.455 63.812 4.234 1 77.25 155 ARG B C 1
ATOM 4766 O O . ARG B 1 155 ? -2.582 65 4.434 1 77.25 155 ARG B O 1
ATOM 4773 N N . LEU B 1 156 ? -2.928 63.219 3.256 1 74.75 156 LEU B N 1
ATOM 4774 C CA . LEU B 1 156 ? -3.539 64 2.178 1 74.75 156 LEU B CA 1
ATOM 4775 C C . LEU B 1 156 ? -5.016 64.25 2.455 1 74.75 156 LEU B C 1
ATOM 4777 O O . LEU B 1 156 ? -5.586 65.25 1.979 1 74.75 156 LEU B O 1
ATOM 4781 N N . SER B 1 157 ? -5.543 63.375 3.217 1 68.19 157 SER B N 1
ATOM 4782 C CA . SER B 1 157 ? -6.965 63.531 3.504 1 68.19 157 SER B CA 1
ATOM 4783 C C . SER B 1 157 ? -7.199 64.5 4.648 1 68.19 157 SER B C 1
ATOM 4785 O O . SER B 1 157 ? -6.691 64.312 5.754 1 68.19 157 SER B O 1
ATOM 4787 N N . PRO B 1 158 ? -7.93 65.562 4.461 1 66.44 158 PRO B N 1
ATOM 4788 C CA . PRO B 1 158 ? -8.18 66.562 5.504 1 66.44 158 PRO B CA 1
ATOM 4789 C C . PRO B 1 158 ? -9.039 66 6.648 1 66.44 158 PRO B C 1
ATOM 4791 O O . PRO B 1 158 ? -8.938 66.5 7.777 1 66.44 158 PRO B O 1
ATOM 4794 N N . CYS B 1 159 ? -9.852 65.062 6.305 1 61 159 CYS B N 1
ATOM 4795 C CA . CYS B 1 159 ? -10.75 64.5 7.312 1 61 159 CYS B CA 1
ATOM 4796 C C . CYS B 1 159 ? -9.969 63.812 8.422 1 61 159 CYS B C 1
ATOM 4798 O O . CYS B 1 159 ? -10.469 63.656 9.539 1 61 159 CYS B O 1
ATOM 4800 N N . GLU B 1 160 ? -8.734 63.531 8.148 1 62.22 160 GLU B N 1
ATOM 4801 C CA . GLU B 1 160 ? -7.922 62.844 9.141 1 62.22 160 GLU B CA 1
ATOM 4802 C C . GLU B 1 160 ? -7.254 63.844 10.094 1 62.22 160 GLU B C 1
ATOM 4804 O O . GLU B 1 160 ? -6.742 63.438 11.141 1 62.22 160 GLU B O 1
ATOM 4809 N N . TRP B 1 161 ? -7.316 65.062 9.711 1 61.25 161 TRP B N 1
ATOM 4810 C CA . TRP B 1 161 ? -6.633 66.125 10.477 1 61.25 161 TRP B CA 1
ATOM 4811 C C . TRP B 1 161 ? -7.59 66.812 11.461 1 61.25 161 TRP B C 1
ATOM 4813 O O . TRP B 1 161 ? -7.16 67.5 12.344 1 61.25 161 TRP B O 1
ATOM 4823 N N . ASN B 1 162 ? -8.938 66.562 11.422 1 54 162 ASN B N 1
ATOM 4824 C CA . ASN B 1 162 ? -9.922 67.5 11.953 1 54 162 ASN B CA 1
ATOM 4825 C C . ASN B 1 162 ? -9.906 67.5 13.484 1 54 162 ASN B C 1
ATOM 4827 O O . ASN B 1 162 ? -10.836 68.062 14.109 1 54 162 ASN B O 1
ATOM 4831 N N . GLU B 1 163 ? -9.062 66.938 14.25 1 50.47 163 GLU B N 1
ATOM 4832 C CA . GLU B 1 163 ? -9.453 67.312 15.602 1 50.47 163 GLU B CA 1
ATOM 4833 C C . GLU B 1 163 ? -9.047 68.75 15.922 1 50.47 163 GLU B C 1
ATOM 4835 O O . GLU B 1 163 ? -7.973 69.25 15.516 1 50.47 163 GLU B O 1
ATOM 4840 N N . PRO B 1 164 ? -10.023 69.688 16.391 1 47.03 164 PRO B N 1
ATOM 4841 C CA . PRO B 1 164 ? -9.883 71.125 16.562 1 47.03 164 PRO B CA 1
ATOM 4842 C C . PRO B 1 164 ? -8.523 71.5 17.109 1 47.03 164 PRO B C 1
ATOM 4844 O O . PRO B 1 164 ? -7.973 72.562 16.719 1 47.03 164 PRO B O 1
ATOM 4847 N N . LYS B 1 165 ? -8.18 71.188 18.422 1 51.94 165 LYS B N 1
ATOM 4848 C CA . LYS B 1 165 ? -7.145 71.938 19.125 1 51.94 165 LYS B CA 1
ATOM 4849 C C . LYS B 1 165 ? -5.762 71.625 18.562 1 51.94 165 LYS B C 1
ATOM 4851 O O . LYS B 1 165 ? -4.91 72.5 18.453 1 51.94 165 LYS B O 1
ATOM 4856 N N . ASN B 1 166 ? -5.18 70.312 18.719 1 46.25 166 ASN B N 1
ATOM 4857 C CA . ASN B 1 166 ? -3.836 70 18.266 1 46.25 166 ASN B CA 1
ATOM 4858 C C . ASN B 1 166 ? -3.869 69.125 17.016 1 46.25 166 ASN B C 1
ATOM 4860 O O . ASN B 1 166 ? -4.504 68.062 17.016 1 46.25 166 ASN B O 1
ATOM 4864 N N . GLU B 1 167 ? -3.795 69.75 15.75 1 50.38 167 GLU B N 1
ATOM 4865 C CA . GLU B 1 167 ? -3.672 69.188 14.406 1 50.38 167 GLU B CA 1
ATOM 4866 C C . GLU B 1 167 ? -2.844 67.938 14.398 1 50.38 167 GLU B C 1
ATOM 4868 O O . GLU B 1 167 ? -1.645 67.938 14.117 1 50.38 167 GLU B O 1
ATOM 4873 N N . GLU B 1 168 ? -3.084 67 15.328 1 60.31 168 GLU B N 1
ATOM 4874 C CA . GLU B 1 168 ? -2.141 65.875 15.242 1 60.31 168 GLU B CA 1
ATOM 4875 C C . GLU B 1 168 ? -2.736 64.75 14.469 1 60.31 168 GLU B C 1
ATOM 4877 O O . GLU B 1 168 ? -3.9 64.375 14.664 1 60.31 168 GLU B O 1
ATOM 4882 N N . ASN B 1 169 ? -2.279 64.5 13.188 1 61.16 169 ASN B N 1
ATOM 4883 C CA . ASN B 1 169 ? -2.57 63.312 12.398 1 61.16 169 ASN B CA 1
ATOM 4884 C C . ASN B 1 169 ? -2.104 62.031 13.109 1 61.16 169 ASN B C 1
ATOM 4886 O O . ASN B 1 169 ? -0.918 61.875 13.406 1 61.16 169 ASN B O 1
ATOM 4890 N N . HIS B 1 170 ? -3.08 61.281 13.484 1 65.44 170 HIS B N 1
ATOM 4891 C CA . HIS B 1 170 ? -2.783 60.125 14.297 1 65.44 170 HIS B CA 1
ATOM 4892 C C . HIS B 1 170 ? -2.064 59.062 13.477 1 65.44 170 HIS B C 1
ATOM 4894 O O . HIS B 1 170 ? -1.476 58.125 14.031 1 65.44 170 HIS B O 1
ATOM 4900 N N . PHE B 1 171 ? -2.059 59.25 12.148 1 70.69 171 PHE B N 1
ATOM 4901 C CA . PHE B 1 171 ? -1.405 58.25 11.32 1 70.69 171 PHE B CA 1
ATOM 4902 C C . PHE B 1 171 ? -0.014 58.719 10.906 1 70.69 171 PHE B C 1
ATOM 4904 O O . PHE B 1 171 ? 0.204 59.062 9.75 1 70.69 171 PHE B O 1
ATOM 4911 N N . THR B 1 172 ? 0.904 58.688 11.914 1 78 172 THR B N 1
ATOM 4912 C CA . THR B 1 172 ? 2.322 58.844 11.609 1 78 172 THR B CA 1
ATOM 4913 C C . THR B 1 172 ? 2.879 57.594 10.953 1 78 172 THR B C 1
ATOM 4915 O O . THR B 1 172 ? 2.193 56.562 10.875 1 78 172 THR B O 1
ATOM 4918 N N . PHE B 1 173 ? 3.98 57.781 10.406 1 80.81 173 PHE B N 1
ATOM 4919 C CA . PHE B 1 173 ? 4.578 56.656 9.719 1 80.81 173 PHE B CA 1
ATOM 4920 C C . PHE B 1 173 ? 4.672 55.438 10.656 1 80.81 173 PHE B C 1
ATOM 4922 O O . PHE B 1 173 ? 4.324 54.312 10.273 1 80.81 173 PHE B O 1
ATOM 4929 N N . LEU B 1 174 ? 5.059 55.688 11.82 1 80.25 174 LEU B N 1
ATOM 4930 C CA . LEU B 1 174 ? 5.211 54.594 12.781 1 80.25 174 LEU B CA 1
ATOM 4931 C C . LEU B 1 174 ? 3.854 54 13.164 1 80.25 174 LEU B C 1
ATOM 4933 O O . LEU B 1 174 ? 3.727 52.781 13.352 1 80.25 174 LEU B O 1
ATOM 4937 N N . ASN B 1 175 ? 2.891 54.906 13.25 1 82.06 175 ASN B N 1
ATOM 4938 C CA . ASN B 1 175 ? 1.548 54.438 13.57 1 82.06 175 ASN B CA 1
ATOM 4939 C C . ASN B 1 175 ? 0.944 53.625 12.422 1 82.06 175 ASN B C 1
ATOM 4941 O O . ASN B 1 175 ? 0.181 52.688 12.648 1 82.06 175 ASN B O 1
ATOM 4945 N N . SER B 1 176 ? 1.257 54.094 11.203 1 82.06 176 SER B N 1
ATOM 4946 C CA . SER B 1 176 ? 0.788 53.312 10.047 1 82.06 176 SER B CA 1
ATOM 4947 C C . SER B 1 176 ? 1.412 51.938 10.008 1 82.06 176 SER B C 1
ATOM 4949 O O . SER B 1 176 ? 0.745 50.969 9.656 1 82.06 176 SER B O 1
ATOM 4951 N N . LEU B 1 177 ? 2.686 51.844 10.367 1 86.44 177 LEU B N 1
ATOM 4952 C CA . LEU B 1 177 ? 3.355 50.531 10.438 1 86.44 177 LEU B CA 1
ATOM 4953 C C . LEU B 1 177 ? 2.723 49.656 11.516 1 86.44 177 LEU B C 1
ATOM 4955 O O . LEU B 1 177 ? 2.564 48.438 11.312 1 86.44 177 LEU B O 1
ATOM 4959 N N . TRP B 1 178 ? 2.387 50.312 12.578 1 84.56 178 TRP B N 1
ATOM 4960 C CA . TRP B 1 178 ? 1.749 49.594 13.68 1 84.56 178 TRP B CA 1
ATOM 4961 C C . TRP B 1 178 ? 0.384 49.062 13.266 1 84.56 178 TRP B C 1
ATOM 4963 O O . TRP B 1 178 ? 0.051 47.906 13.539 1 84.56 178 TRP B O 1
ATOM 4973 N N . PHE B 1 179 ? -0.371 49.844 12.602 1 80.19 179 PHE B N 1
ATOM 4974 C CA . PHE B 1 179 ? -1.689 49.438 12.125 1 80.19 179 PHE B CA 1
ATOM 4975 C C . PHE B 1 179 ? -1.584 48.281 11.141 1 80.19 179 PHE B C 1
ATOM 4977 O O . PHE B 1 179 ? -2.34 47.312 11.234 1 80.19 179 PHE B O 1
ATOM 4984 N N . GLY B 1 180 ? -0.697 48.469 10.242 1 81.19 180 GLY B N 1
ATOM 4985 C CA . GLY B 1 180 ? -0.496 47.406 9.266 1 81.19 180 GLY B CA 1
ATOM 4986 C C . GLY B 1 180 ? -0.089 46.062 9.898 1 81.19 180 GLY B C 1
ATOM 4987 O O . GLY B 1 180 ? -0.582 45.031 9.5 1 81.19 180 GLY B O 1
ATOM 4988 N N . ALA B 1 181 ? 0.792 46.094 10.852 1 83.31 181 ALA B N 1
ATOM 4989 C CA . ALA B 1 181 ? 1.236 44.906 11.539 1 83.31 181 ALA B CA 1
ATOM 4990 C C . ALA B 1 181 ? 0.096 44.281 12.336 1 83.31 181 ALA B C 1
ATOM 4992 O O . ALA B 1 181 ? -0.022 43.031 12.398 1 83.31 181 ALA B O 1
ATOM 4993 N N . GLY B 1 182 ? -0.669 45.094 12.945 1 81.38 182 GLY B N 1
ATOM 4994 C CA . GLY B 1 182 ? -1.826 44.594 13.672 1 81.38 182 GLY B CA 1
ATOM 4995 C C . GLY B 1 182 ? -2.809 43.844 12.789 1 81.38 182 GLY B C 1
ATOM 4996 O O . GLY B 1 182 ? -3.355 42.812 13.188 1 81.38 182 GLY B O 1
ATOM 4997 N N . ALA B 1 183 ? -3.006 44.375 11.633 1 76.75 183 ALA B N 1
ATOM 4998 C CA . ALA B 1 183 ? -3.906 43.719 10.688 1 76.75 183 ALA B CA 1
ATOM 4999 C C . ALA B 1 183 ? -3.359 42.344 10.266 1 76.75 183 ALA B C 1
ATOM 5001 O O . ALA B 1 183 ? -4.109 41.375 10.156 1 76.75 183 ALA B O 1
ATOM 5002 N N . LEU B 1 184 ? -2.094 42.312 10.055 1 78.88 184 LEU B N 1
ATOM 5003 C CA . LEU B 1 184 ? -1.462 41.062 9.648 1 78.88 184 LEU B CA 1
ATOM 5004 C C . LEU B 1 184 ? -1.617 40 10.727 1 78.88 184 LEU B C 1
ATOM 5006 O O . LEU B 1 184 ? -1.751 38.812 10.414 1 78.88 184 LEU B O 1
ATOM 5010 N N . ALA B 1 185 ? -1.589 40.531 11.883 1 77.75 185 ALA B N 1
ATOM 5011 C CA . ALA B 1 185 ? -1.705 39.625 13.008 1 77.75 185 ALA B CA 1
ATOM 5012 C C . ALA B 1 185 ? -3.154 39.5 13.469 1 77.75 185 ALA B C 1
ATOM 5014 O O . ALA B 1 185 ? -3.439 38.844 14.477 1 77.75 185 ALA B O 1
ATOM 5015 N N . LEU B 1 186 ? -4.059 40.094 12.688 1 73.5 186 LEU B N 1
ATOM 5016 C CA . LEU B 1 186 ? -5.492 40.094 12.961 1 73.5 186 LEU B CA 1
ATOM 5017 C C . LEU B 1 186 ? -5.785 40.656 14.344 1 73.5 186 LEU B C 1
ATOM 5019 O O . LEU B 1 186 ? -6.621 40.125 15.078 1 73.5 186 LEU B O 1
ATOM 5023 N N . GLN B 1 187 ? -4.84 41.594 14.672 1 73.38 187 GLN B N 1
ATOM 5024 C CA . GLN B 1 187 ? -5.078 42.312 15.922 1 73.38 187 GLN B CA 1
ATOM 5025 C C . GLN B 1 187 ? -5.793 43.625 15.672 1 73.38 187 GLN B C 1
ATOM 5027 O O . GLN B 1 187 ? -5.621 44.25 14.617 1 73.38 187 GLN B O 1
ATOM 5032 N N . GLY B 1 188 ? -6.969 43.875 16.219 1 64 188 GLY B N 1
ATOM 5033 C CA . GLY B 1 188 ? -7.645 45.156 16.109 1 64 188 GLY B CA 1
ATOM 5034 C C . GLY B 1 188 ? -6.883 46.281 16.766 1 64 188 GLY B C 1
ATOM 5035 O O . GLY B 1 188 ? -6.566 46.219 17.953 1 64 188 GLY B O 1
ATOM 5036 N N . VAL B 1 189 ? -6.078 47.094 15.883 1 64.44 189 VAL B N 1
ATOM 5037 C CA . VAL B 1 189 ? -5.23 48.094 16.516 1 64.44 189 VAL B CA 1
ATOM 5038 C C . VAL B 1 189 ? -5.809 49.5 16.281 1 64.44 189 VAL B C 1
ATOM 5040 O O . VAL B 1 189 ? -6.629 49.688 15.383 1 64.44 189 VAL B O 1
ATOM 5043 N N . THR B 1 190 ? -5.672 50.375 17.281 1 64.69 190 THR B N 1
ATOM 5044 C CA . THR B 1 190 ? -5.848 51.812 17.156 1 64.69 190 THR B CA 1
ATOM 5045 C C . THR B 1 190 ? -4.648 52.438 16.453 1 64.69 190 THR B C 1
ATOM 5047 O O . THR B 1 190 ? -3.559 51.844 16.422 1 64.69 190 THR B O 1
ATOM 5050 N N . PRO B 1 191 ? -4.836 53.594 15.469 1 65.38 191 PRO B N 1
ATOM 5051 C CA . PRO B 1 191 ? -5.938 54.562 15.359 1 65.38 191 PRO B CA 1
ATOM 5052 C C . PRO B 1 191 ? -7.055 54.062 14.438 1 65.38 191 PRO B C 1
ATOM 5054 O O . PRO B 1 191 ? -6.812 53.25 13.547 1 65.38 191 PRO B O 1
ATOM 5057 N N . ARG B 1 192 ? -8.172 54.594 14.758 1 69.69 192 ARG B N 1
ATOM 5058 C CA . ARG B 1 192 ? -9.344 54.312 13.938 1 69.69 192 ARG B CA 1
ATOM 5059 C C . ARG B 1 192 ? -9.438 55.312 12.781 1 69.69 192 ARG B C 1
ATOM 5061 O O . ARG B 1 192 ? -9.445 56.531 13.008 1 69.69 192 ARG B O 1
ATOM 5068 N N . PRO B 1 193 ? -9.32 54.75 11.594 1 67 193 PRO B N 1
ATOM 5069 C CA . PRO B 1 193 ? -9.438 55.656 10.438 1 67 193 PRO B CA 1
ATOM 5070 C C . PRO B 1 193 ? -10.773 56.375 10.406 1 67 193 PRO B C 1
ATOM 5072 O O . PRO B 1 193 ? -11.82 55.812 10.703 1 67 193 PRO B O 1
ATOM 5075 N N . LYS B 1 194 ? -10.695 57.688 10.094 1 72.38 194 LYS B N 1
ATOM 5076 C CA . LYS B 1 194 ? -11.891 58.531 10.008 1 72.38 194 LYS B CA 1
ATOM 5077 C C . LYS B 1 194 ? -12.258 58.781 8.547 1 72.38 194 LYS B C 1
ATOM 5079 O O . LYS B 1 194 ? -13.43 58.75 8.18 1 72.38 194 LYS B O 1
ATOM 5084 N N . ALA B 1 195 ? -11.227 59.062 7.73 1 69.19 195 ALA B N 1
ATOM 5085 C CA . ALA B 1 195 ? -11.453 59.375 6.324 1 69.19 195 ALA B CA 1
ATOM 5086 C C . ALA B 1 195 ? -11.859 58.125 5.531 1 69.19 195 ALA B C 1
ATOM 5088 O O . ALA B 1 195 ? -11.398 57.031 5.816 1 69.19 195 ALA B O 1
ATOM 5089 N N . LEU B 1 196 ? -12.719 58.344 4.605 1 71.25 196 LEU B N 1
ATOM 5090 C CA . LEU B 1 196 ? -13.188 57.25 3.758 1 71.25 196 LEU B CA 1
ATOM 5091 C C . LEU B 1 196 ? -12.031 56.656 2.975 1 71.25 196 LEU B C 1
ATOM 5093 O O . LEU B 1 196 ? -11.961 55.438 2.809 1 71.25 196 LEU B O 1
ATOM 5097 N N . SER B 1 197 ? -11.133 57.5 2.449 1 75.5 197 SER B N 1
ATOM 5098 C CA . SER B 1 197 ? -9.992 57 1.669 1 75.5 197 SER B CA 1
ATOM 5099 C C . SER B 1 197 ? -9.117 56.062 2.492 1 75.5 197 SER B C 1
ATOM 5101 O O . SER B 1 197 ? -8.719 55 2.018 1 75.5 197 SER B O 1
ATOM 5103 N N . VAL B 1 198 ? -8.875 56.438 3.699 1 77 198 VAL B N 1
ATOM 5104 C CA . VAL B 1 198 ? -8.047 55.594 4.574 1 77 198 VAL B CA 1
ATOM 5105 C C . VAL B 1 198 ? -8.797 54.344 4.945 1 77 198 VAL B C 1
ATOM 5107 O O . VAL B 1 198 ? -8.195 53.25 5.023 1 77 198 VAL B O 1
ATOM 5110 N N . ARG B 1 199 ? -10.109 54.469 5.043 1 75.5 199 ARG B N 1
ATOM 5111 C CA . ARG B 1 199 ? -10.93 53.312 5.379 1 75.5 199 ARG B CA 1
ATOM 5112 C C . ARG B 1 199 ? -10.938 52.312 4.25 1 75.5 199 ARG B C 1
ATOM 5114 O O . ARG B 1 199 ? -10.938 51.094 4.496 1 75.5 199 ARG B O 1
ATOM 5121 N N . VAL B 1 200 ? -10.953 52.75 3.141 1 73.38 200 VAL B N 1
ATOM 5122 C CA . VAL B 1 200 ? -10.953 51.844 1.992 1 73.38 200 VAL B CA 1
ATOM 5123 C C . VAL B 1 200 ? -9.641 51.094 1.934 1 73.38 200 VAL B C 1
ATOM 5125 O O . VAL B 1 200 ? -9.633 49.875 1.746 1 73.38 200 VAL B O 1
ATOM 5128 N N . VAL B 1 201 ? -8.539 51.781 2.107 1 78.62 201 VAL B N 1
ATOM 5129 C CA . VAL B 1 201 ? -7.23 51.125 2.086 1 78.62 201 VAL B CA 1
ATOM 5130 C C . VAL B 1 201 ? -7.141 50.094 3.215 1 78.62 201 VAL B C 1
ATOM 5132 O O . VAL B 1 201 ? -6.66 49 3.01 1 78.62 201 VAL B O 1
ATOM 5135 N N . ALA B 1 202 ? -7.668 50.5 4.309 1 76.06 202 ALA B N 1
ATOM 5136 C CA . ALA B 1 202 ? -7.641 49.625 5.469 1 76.06 202 ALA B CA 1
ATOM 5137 C C . ALA B 1 202 ? -8.484 48.375 5.227 1 76.06 202 ALA B C 1
ATOM 5139 O O . ALA B 1 202 ? -8.07 47.25 5.543 1 76.06 202 ALA B O 1
ATOM 5140 N N . ALA B 1 203 ? -9.633 48.594 4.648 1 72.25 203 ALA B N 1
ATOM 5141 C CA . ALA B 1 203 ? -10.531 47.469 4.387 1 72.25 203 ALA B CA 1
ATOM 5142 C C . ALA B 1 203 ? -9.914 46.5 3.404 1 72.25 203 ALA B C 1
ATOM 5144 O O . ALA B 1 203 ? -10.008 45.281 3.588 1 72.25 203 ALA B O 1
ATOM 5145 N N . VAL B 1 204 ? -9.305 46.969 2.4 1 74.44 204 VAL B N 1
ATOM 5146 C CA . VAL B 1 204 ? -8.672 46.125 1.402 1 74.44 204 VAL B CA 1
ATOM 5147 C C . VAL B 1 204 ? -7.492 45.375 2.033 1 74.44 204 VAL B C 1
ATOM 5149 O O . VAL B 1 204 ? -7.285 44.188 1.762 1 74.44 204 VAL B O 1
ATOM 5152 N N . TRP B 1 205 ? -6.766 46.062 2.852 1 80.94 205 TRP B N 1
ATOM 5153 C CA . TRP B 1 205 ? -5.652 45.406 3.549 1 80.94 205 TRP B CA 1
ATOM 5154 C C . TRP B 1 205 ? -6.148 44.312 4.492 1 80.94 205 TRP B C 1
ATOM 5156 O O . TRP B 1 205 ? -5.57 43.25 4.559 1 80.94 205 TRP B O 1
ATOM 5166 N N . TRP B 1 206 ? -7.238 44.594 5.137 1 75.06 206 TRP B N 1
ATOM 5167 C CA . TRP B 1 206 ? -7.824 43.594 6.035 1 75.06 206 TRP B CA 1
ATOM 5168 C C . TRP B 1 206 ? -8.258 42.344 5.27 1 75.06 206 TRP B C 1
ATOM 5170 O O . TRP B 1 206 ? -8 41.219 5.699 1 75.06 206 TRP B O 1
ATOM 5180 N N . LEU B 1 207 ? -8.875 42.562 4.176 1 69.06 207 LEU B N 1
ATOM 5181 C CA . LEU B 1 207 ? -9.305 41.438 3.336 1 69.06 207 LEU B CA 1
ATOM 5182 C C . LEU B 1 207 ? -8.102 40.656 2.838 1 69.06 207 LEU B C 1
ATOM 5184 O O . LEU B 1 207 ? -8.141 39.406 2.803 1 69.06 207 LEU B O 1
ATOM 5188 N N . PHE B 1 208 ? -7.082 41.344 2.447 1 74.94 208 PHE B N 1
ATOM 5189 C CA . PHE B 1 208 ? -5.848 40.719 1.988 1 74.94 208 PHE B CA 1
ATOM 5190 C C . PHE B 1 208 ? -5.234 39.875 3.09 1 74.94 208 PHE B C 1
ATOM 5192 O O . PHE B 1 208 ? -4.848 38.719 2.85 1 74.94 208 PHE B O 1
ATOM 5199 N N . THR B 1 209 ? -5.137 40.375 4.297 1 79.25 209 THR B N 1
ATOM 5200 C CA . THR B 1 209 ? -4.453 39.688 5.387 1 79.25 209 THR B CA 1
ATOM 5201 C C . THR B 1 209 ? -5.23 38.469 5.816 1 79.25 209 THR B C 1
ATOM 5203 O O . THR B 1 209 ? -4.637 37.406 6.121 1 79.25 209 THR B O 1
ATOM 5206 N N . ILE B 1 210 ? -6.586 38.531 5.801 1 71.44 210 ILE B N 1
ATOM 5207 C CA . ILE B 1 210 ? -7.398 37.375 6.164 1 71.44 210 ILE B CA 1
ATOM 5208 C C . ILE B 1 210 ? -7.227 36.281 5.117 1 71.44 210 ILE B C 1
ATOM 5210 O O . ILE B 1 210 ? -7.113 35.094 5.461 1 71.44 210 ILE B O 1
ATOM 5214 N N . SER B 1 211 ? -7.25 36.656 3.836 1 68.12 211 SER B N 1
ATOM 5215 C CA . SER B 1 211 ? -7.039 35.719 2.752 1 68.12 211 SER B CA 1
ATOM 5216 C C . SER B 1 211 ? -5.645 35.094 2.816 1 68.12 211 SER B C 1
ATOM 5218 O O . SER B 1 211 ? -5.469 33.906 2.557 1 68.12 211 SER B O 1
ATOM 5220 N N . LEU B 1 212 ? -4.664 35.938 3.131 1 73.75 212 LEU B N 1
ATOM 5221 C CA . LEU B 1 212 ? -3.287 35.469 3.252 1 73.75 212 LEU B CA 1
ATOM 5222 C C . LEU B 1 212 ? -3.152 34.469 4.387 1 73.75 212 LEU B C 1
ATOM 5224 O O . LEU B 1 212 ? -2.482 33.438 4.234 1 73.75 212 LEU B O 1
ATOM 5228 N N . LEU B 1 213 ? -3.781 34.75 5.57 1 78.56 213 LEU B N 1
ATOM 5229 C CA . LEU B 1 213 ? -3.736 33.812 6.703 1 78.56 213 LEU B CA 1
ATOM 5230 C C . LEU B 1 213 ? -4.395 32.5 6.352 1 78.56 213 LEU B C 1
ATOM 5232 O O . LEU B 1 213 ? -3.875 31.422 6.699 1 78.56 213 LEU B O 1
ATOM 5236 N N . ALA B 1 214 ? -5.473 32.594 5.703 1 67.19 214 ALA B N 1
ATOM 5237 C CA . ALA B 1 214 ? -6.156 31.375 5.262 1 67.19 214 ALA B CA 1
ATOM 5238 C C . ALA B 1 214 ? -5.266 30.547 4.34 1 67.19 214 ALA B C 1
ATOM 5240 O O . ALA B 1 214 ? -5.188 29.328 4.477 1 67.19 214 ALA B O 1
ATOM 5241 N N . ALA B 1 215 ? -4.652 31.188 3.363 1 65.38 215 ALA B N 1
ATOM 5242 C CA . ALA B 1 215 ? -3.732 30.5 2.457 1 65.38 215 ALA B CA 1
ATOM 5243 C C . ALA B 1 215 ? -2.57 29.875 3.223 1 65.38 215 ALA B C 1
ATOM 5245 O O . ALA B 1 215 ? -2.15 28.75 2.92 1 65.38 215 ALA B O 1
ATOM 5246 N N . TYR B 1 216 ? -2.053 30.594 4.172 1 73.81 216 TYR B N 1
ATOM 5247 C CA . TYR B 1 216 ? -0.951 30.094 4.988 1 73.81 216 TYR B CA 1
ATOM 5248 C C . TYR B 1 216 ? -1.357 28.844 5.738 1 73.81 216 TYR B C 1
ATOM 5250 O O . TYR B 1 216 ? -0.624 27.844 5.746 1 73.81 216 TYR B O 1
ATOM 5258 N N . ILE B 1 217 ? -2.516 28.859 6.371 1 75.19 217 ILE B N 1
ATOM 5259 C CA . ILE B 1 217 ? -3.014 27.734 7.152 1 75.19 217 ILE B CA 1
ATOM 5260 C C . ILE B 1 217 ? -3.246 26.547 6.238 1 75.19 217 ILE B C 1
ATOM 5262 O O . ILE B 1 217 ? -2.873 25.406 6.578 1 75.19 217 ILE B O 1
ATOM 5266 N N . ALA B 1 218 ? -3.811 26.781 5.145 1 63.53 218 ALA B N 1
ATOM 5267 C CA . ALA B 1 218 ? -4.113 25.719 4.188 1 63.53 218 ALA B CA 1
ATOM 5268 C C . ALA B 1 218 ? -2.836 25.031 3.711 1 63.53 218 ALA B C 1
ATOM 5270 O O . ALA B 1 218 ? -2.762 23.797 3.676 1 63.53 218 ALA B O 1
ATOM 5271 N N . ASN B 1 219 ? -1.832 25.797 3.277 1 61.75 219 ASN B N 1
ATOM 5272 C CA . ASN B 1 219 ? -0.578 25.234 2.787 1 61.75 219 ASN B CA 1
ATOM 5273 C C . ASN B 1 219 ? 0.197 24.531 3.9 1 61.75 219 ASN B C 1
ATOM 5275 O O . ASN B 1 219 ? 0.884 23.531 3.658 1 61.75 219 ASN B O 1
ATOM 5279 N N . PHE B 1 220 ? 0.055 25.062 5.082 1 69.81 220 PHE B N 1
ATOM 5280 C CA . PHE B 1 220 ? 0.702 24.438 6.227 1 69.81 220 PHE B CA 1
ATOM 5281 C C . PHE B 1 220 ? 0.08 23.078 6.516 1 69.81 220 PHE B C 1
ATOM 5283 O O . PHE B 1 220 ? 0.789 22.109 6.82 1 69.81 220 PHE B O 1
ATOM 5290 N N . THR B 1 221 ? -1.198 23.031 6.391 1 69.62 221 THR B N 1
ATOM 5291 C CA . THR B 1 221 ? -1.932 21.797 6.594 1 69.62 221 THR B CA 1
ATOM 5292 C C . THR B 1 221 ? -1.519 20.75 5.562 1 69.62 221 THR B C 1
ATOM 5294 O O . THR B 1 221 ? -1.308 19.578 5.902 1 69.62 221 THR B O 1
ATOM 5297 N N . ALA B 1 222 ? -1.446 21.125 4.383 1 61.38 222 ALA B N 1
ATOM 5298 C CA . ALA B 1 222 ? -1.031 20.234 3.303 1 61.38 222 ALA B CA 1
ATOM 5299 C C . ALA B 1 222 ? 0.375 19.703 3.545 1 61.38 222 ALA B C 1
ATOM 5301 O O . ALA B 1 222 ? 0.65 18.531 3.285 1 61.38 222 ALA B O 1
ATOM 5302 N N . LEU B 1 223 ? 1.251 20.609 3.951 1 61.41 223 LEU B N 1
ATOM 5303 C CA . LEU B 1 223 ? 2.629 20.219 4.234 1 61.41 223 LEU B CA 1
ATOM 5304 C C . LEU B 1 223 ? 2.684 19.156 5.332 1 61.41 223 LEU B C 1
ATOM 5306 O O . LEU B 1 223 ? 3.463 18.219 5.246 1 61.41 223 LEU B O 1
ATOM 5310 N N . LEU B 1 224 ? 1.792 19.453 6.234 1 60.09 224 LEU B N 1
ATOM 5311 C CA . LEU B 1 224 ? 1.788 18.531 7.363 1 60.09 224 LEU B CA 1
ATOM 5312 C C . LEU B 1 224 ? 1.107 17.219 6.992 1 60.09 224 LEU B C 1
ATOM 5314 O O . LEU B 1 224 ? 1.429 16.172 7.551 1 60.09 224 LEU B O 1
ATOM 5318 N N . SER B 1 225 ? 0.115 17.375 6.156 1 58.91 225 SER B N 1
ATOM 5319 C CA . SER B 1 225 ? -0.631 16.188 5.742 1 58.91 225 SER B CA 1
ATOM 5320 C C . SER B 1 225 ? 0.144 15.383 4.707 1 58.91 225 SER B C 1
ATOM 5322 O O . SER B 1 225 ? -0.104 14.188 4.531 1 58.91 225 SER B O 1
ATOM 5324 N N . SER B 1 226 ? 0.79 16.172 3.699 1 51.53 226 SER B N 1
ATOM 5325 C CA . SER B 1 226 ? 1.549 15.469 2.668 1 51.53 226 SER B CA 1
ATOM 5326 C C . SER B 1 226 ? 2.617 14.57 3.283 1 51.53 226 SER B C 1
ATOM 5328 O O . SER B 1 226 ? 3.492 15.047 4.012 1 51.53 226 SER B O 1
ATOM 5330 N N . GLY B 1 227 ? 2.262 13.719 3.975 1 48.5 227 GLY B N 1
ATOM 5331 C CA . GLY B 1 227 ? 3.301 12.758 4.312 1 48.5 227 GLY B CA 1
ATOM 5332 C C . GLY B 1 227 ? 4.449 12.75 3.322 1 48.5 227 GLY B C 1
ATOM 5333 O O . GLY B 1 227 ? 4.309 13.234 2.197 1 48.5 227 GLY B O 1
ATOM 5334 N N . SER B 1 228 ? 5.699 12.727 3.775 1 47.66 228 SER B N 1
ATOM 5335 C CA . SER B 1 228 ? 7.027 12.68 3.17 1 47.66 228 SER B CA 1
ATOM 5336 C C . SER B 1 228 ? 7.008 11.898 1.859 1 47.66 228 SER B C 1
ATOM 5338 O O . SER B 1 228 ? 7.918 12.031 1.038 1 47.66 228 SER B O 1
ATOM 5340 N N . GLU B 1 229 ? 6.055 11.008 1.649 1 50.94 229 GLU B N 1
ATOM 5341 C CA . GLU B 1 229 ? 6.48 9.961 0.729 1 50.94 229 GLU B CA 1
ATOM 5342 C C . GLU B 1 229 ? 5.996 10.242 -0.691 1 50.94 229 GLU B C 1
ATOM 5344 O O . GLU B 1 229 ? 5.777 9.312 -1.472 1 50.94 229 GLU B O 1
ATOM 5349 N N . GLN B 1 230 ? 5.699 11.422 -1.054 1 54.38 230 GLN B N 1
ATOM 5350 C CA . GLN B 1 230 ? 5.258 11.445 -2.445 1 54.38 230 GLN B CA 1
ATOM 5351 C C . GLN B 1 230 ? 6.395 11.062 -3.391 1 54.38 230 GLN B C 1
ATOM 5353 O O . GLN B 1 230 ? 7.414 11.758 -3.451 1 54.38 230 GLN B O 1
ATOM 5358 N N . LEU B 1 231 ? 6.453 9.828 -3.795 1 63.28 231 LEU B N 1
ATOM 5359 C CA . LEU B 1 231 ? 7.391 9.359 -4.809 1 63.28 231 LEU B CA 1
ATOM 5360 C C . LEU B 1 231 ? 7.086 9.984 -6.164 1 63.28 231 LEU B C 1
ATOM 5362 O O . LEU B 1 231 ? 5.945 9.953 -6.629 1 63.28 231 LEU B O 1
ATOM 5366 N N . PRO B 1 232 ? 8.07 10.773 -6.641 1 71.5 232 PRO B N 1
ATOM 5367 C CA . PRO B 1 232 ? 7.848 11.336 -7.977 1 71.5 232 PRO B CA 1
ATOM 5368 C C . PRO B 1 232 ? 7.48 10.273 -9.008 1 71.5 232 PRO B C 1
ATOM 5370 O O . PRO B 1 232 ? 6.734 10.555 -9.953 1 71.5 232 PRO B O 1
ATOM 5373 N N . ILE B 1 233 ? 8.094 9.117 -8.906 1 87.12 233 ILE B N 1
ATOM 5374 C CA . ILE B 1 233 ? 7.812 8.016 -9.82 1 87.12 233 ILE B CA 1
ATOM 5375 C C . ILE B 1 233 ? 6.961 6.969 -9.109 1 87.12 233 ILE B C 1
ATOM 5377 O O . ILE B 1 233 ? 7.426 6.312 -8.172 1 87.12 233 ILE B O 1
ATOM 5381 N N . GLN B 1 234 ? 5.801 6.922 -9.602 1 86 234 GLN B N 1
ATOM 5382 C CA . GLN B 1 234 ? 4.887 5.965 -8.984 1 86 234 GLN B CA 1
ATOM 5383 C C . GLN B 1 234 ? 4.57 4.816 -9.938 1 86 234 GLN B C 1
ATOM 5385 O O . GLN B 1 234 ? 4.277 3.701 -9.5 1 86 234 GLN B O 1
ATOM 5390 N N . THR B 1 235 ? 4.551 5.172 -11.242 1 91.69 235 THR B N 1
ATOM 5391 C CA . THR B 1 235 ? 4.172 4.199 -12.258 1 91.69 235 THR B CA 1
ATOM 5392 C C . THR B 1 235 ? 5.25 4.086 -13.328 1 91.69 235 THR B C 1
ATOM 5394 O O . THR B 1 235 ? 6.176 4.902 -13.375 1 91.69 235 THR B O 1
ATOM 5397 N N . PHE B 1 236 ? 5.062 3.07 -14.133 1 94.69 236 PHE B N 1
ATOM 5398 C CA . PHE B 1 236 ? 5.98 2.902 -15.25 1 94.69 236 PHE B CA 1
ATOM 5399 C C . PHE B 1 236 ? 5.805 4.02 -16.281 1 94.69 236 PHE B C 1
ATOM 5401 O O . PHE B 1 236 ? 6.762 4.414 -16.938 1 94.69 236 PHE B O 1
ATOM 5408 N N . GLU B 1 237 ? 4.605 4.441 -16.359 1 93.75 237 GLU B N 1
ATOM 5409 C CA . GLU B 1 237 ? 4.363 5.598 -17.219 1 93.75 237 GLU B CA 1
ATOM 5410 C C . GLU B 1 237 ? 5.152 6.812 -16.75 1 93.75 237 GLU B C 1
ATOM 5412 O O . GLU B 1 237 ? 5.746 7.531 -17.562 1 93.75 237 GLU B O 1
ATOM 5417 N N . ASP B 1 238 ? 5.156 7.008 -15.406 1 91.69 238 ASP B N 1
ATOM 5418 C CA . ASP B 1 238 ? 5.961 8.086 -14.828 1 91.69 238 ASP B CA 1
ATOM 5419 C C . ASP B 1 238 ? 7.438 7.906 -15.172 1 91.69 238 ASP B C 1
ATOM 5421 O O . ASP B 1 238 ? 8.141 8.883 -15.438 1 91.69 238 ASP B O 1
ATOM 5425 N N . LEU B 1 239 ? 7.887 6.727 -15.156 1 94.69 239 LEU B N 1
ATOM 5426 C CA . LEU B 1 239 ? 9.289 6.402 -15.406 1 94.69 239 LEU B CA 1
ATOM 5427 C C . LEU B 1 239 ? 9.688 6.789 -16.828 1 94.69 239 LEU B C 1
ATOM 5429 O O . LEU B 1 239 ? 10.766 7.348 -17.047 1 94.69 239 LEU B O 1
ATOM 5433 N N . VAL B 1 240 ? 8.836 6.535 -17.766 1 94.44 240 VAL B N 1
ATOM 5434 C CA . VAL B 1 240 ? 9.133 6.805 -19.172 1 94.44 240 VAL B CA 1
ATOM 5435 C C . VAL B 1 240 ? 9.062 8.312 -19.438 1 94.44 240 VAL B C 1
ATOM 5437 O O . VAL B 1 240 ? 9.812 8.844 -20.25 1 94.44 240 VAL B O 1
ATOM 5440 N N . LYS B 1 241 ? 8.195 8.945 -18.781 1 91.69 241 LYS B N 1
ATOM 5441 C CA . LYS B 1 241 ? 7.953 10.367 -19.016 1 91.69 241 LYS B CA 1
ATOM 5442 C C . LYS B 1 241 ? 9.07 11.219 -18.422 1 91.69 241 LYS B C 1
ATOM 5444 O O . LYS B 1 241 ? 9.383 12.289 -18.953 1 91.69 241 LYS B O 1
ATOM 5449 N N . GLN B 1 242 ? 9.625 10.68 -17.438 1 88.56 242 GLN B N 1
ATOM 5450 C CA . GLN B 1 242 ? 10.68 11.461 -16.797 1 88.56 242 GLN B CA 1
ATOM 5451 C C . GLN B 1 242 ? 11.992 11.352 -17.562 1 88.56 242 GLN B C 1
ATOM 5453 O O . GLN B 1 242 ? 12.195 10.406 -18.328 1 88.56 242 GLN B O 1
ATOM 5458 N N . ARG B 1 243 ? 12.875 12.391 -17.359 1 87.19 243 ARG B N 1
ATOM 5459 C CA . ARG B 1 243 ? 14.117 12.43 -18.125 1 87.19 243 ARG B CA 1
ATOM 5460 C C . ARG B 1 243 ? 15.328 12.523 -17.188 1 87.19 243 ARG B C 1
ATOM 5462 O O . ARG B 1 243 ? 16.469 12.555 -17.656 1 87.19 243 ARG B O 1
ATOM 5469 N N . LYS B 1 244 ? 15.141 12.469 -15.977 1 88.19 244 LYS B N 1
ATOM 5470 C CA . LYS B 1 244 ? 16.234 12.664 -15.031 1 88.19 244 LYS B CA 1
ATOM 5471 C C . LYS B 1 244 ? 16.906 11.344 -14.68 1 88.19 244 LYS B C 1
ATOM 5473 O O . LYS B 1 244 ? 18.141 11.258 -14.633 1 88.19 244 LYS B O 1
ATOM 5478 N N . LEU B 1 245 ? 16.156 10.352 -14.531 1 93.06 245 LEU B N 1
ATOM 5479 C CA . LEU B 1 245 ? 16.688 9.062 -14.117 1 93.06 245 LEU B CA 1
ATOM 5480 C C . LEU B 1 245 ? 16.875 8.141 -15.312 1 93.06 245 LEU B C 1
ATOM 5482 O O . LEU B 1 245 ? 16.031 8.07 -16.203 1 93.06 245 LEU B O 1
ATOM 5486 N N . GLU B 1 246 ? 18.062 7.523 -15.312 1 96.19 246 GLU B N 1
ATOM 5487 C CA . GLU B 1 246 ? 18.219 6.375 -16.203 1 96.19 246 GLU B CA 1
ATOM 5488 C C . GLU B 1 246 ? 17.609 5.117 -15.594 1 96.19 246 GLU B C 1
ATOM 5490 O O . GLU B 1 246 ? 17.453 5.027 -14.375 1 96.19 246 GLU B O 1
ATOM 5495 N N . PHE B 1 247 ? 17.219 4.316 -16.484 1 97.56 247 PHE B N 1
ATOM 5496 C CA . PHE B 1 247 ? 16.672 3.086 -15.914 1 97.56 247 PHE B CA 1
ATOM 5497 C C . PHE B 1 247 ? 17.062 1.885 -16.766 1 97.56 247 PHE B C 1
ATOM 5499 O O . PHE B 1 247 ? 17.312 2.025 -17.969 1 97.56 247 PHE B O 1
ATOM 5506 N N . GLY B 1 248 ? 17.109 0.782 -16.141 1 97.44 248 GLY B N 1
ATOM 5507 C CA . GLY B 1 248 ? 17.484 -0.463 -16.781 1 97.44 248 GLY B CA 1
ATOM 5508 C C . GLY B 1 248 ? 17.156 -1.69 -15.953 1 97.44 248 GLY B C 1
ATOM 5509 O O . GLY B 1 248 ? 16.531 -1.583 -14.898 1 97.44 248 GLY B O 1
ATOM 5510 N N . THR B 1 249 ? 17.422 -2.875 -16.531 1 96.44 249 THR B N 1
ATOM 5511 C CA . THR B 1 249 ? 17.203 -4.16 -15.883 1 96.44 249 THR B CA 1
ATOM 5512 C C . THR B 1 249 ? 18.422 -5.066 -16.047 1 96.44 249 THR B C 1
ATOM 5514 O O . THR B 1 249 ? 19.453 -4.637 -16.578 1 96.44 249 THR B O 1
ATOM 5517 N N . LEU B 1 250 ? 18.328 -6.238 -15.461 1 92.12 250 LEU B N 1
ATOM 5518 C CA . LEU B 1 250 ? 19.406 -7.215 -15.602 1 92.12 250 LEU B CA 1
ATOM 5519 C C . LEU B 1 250 ? 19.5 -7.715 -17.031 1 92.12 250 LEU B C 1
ATOM 5521 O O . LEU B 1 250 ? 18.484 -8.031 -17.656 1 92.12 250 LEU B O 1
ATOM 5525 N N . GLU B 1 251 ? 20.734 -7.824 -17.484 1 88.25 251 GLU B N 1
ATOM 5526 C CA . GLU B 1 251 ? 20.969 -8.305 -18.828 1 88.25 251 GLU B CA 1
ATOM 5527 C C . GLU B 1 251 ? 20.531 -9.75 -19 1 88.25 251 GLU B C 1
ATOM 5529 O O . GLU B 1 251 ? 20.875 -10.609 -18.172 1 88.25 251 GLU B O 1
ATOM 5534 N N . GLY B 1 252 ? 19.75 -9.984 -20.047 1 82.12 252 GLY B N 1
ATOM 5535 C CA . GLY B 1 252 ? 19.328 -11.352 -20.328 1 82.12 252 GLY B CA 1
ATOM 5536 C C . GLY B 1 252 ? 18.281 -11.859 -19.344 1 82.12 252 GLY B C 1
ATOM 5537 O O . GLY B 1 252 ? 18.031 -13.062 -19.266 1 82.12 252 GLY B O 1
ATOM 5538 N N . SER B 1 253 ? 17.75 -11.016 -18.641 1 87.31 253 SER B N 1
ATOM 5539 C CA . SER B 1 253 ? 16.766 -11.406 -17.641 1 87.31 253 SER B CA 1
ATOM 5540 C C . SER B 1 253 ? 15.391 -11.602 -18.281 1 87.31 253 SER B C 1
ATOM 5542 O O . SER B 1 253 ? 15.156 -11.18 -19.406 1 87.31 253 SER B O 1
ATOM 5544 N N . SER B 1 254 ? 14.547 -12.297 -17.531 1 91.12 254 SER B N 1
ATOM 5545 C CA . SER B 1 254 ? 13.172 -12.469 -17.984 1 91.12 254 SER B CA 1
ATOM 5546 C C . SER B 1 254 ? 12.438 -11.141 -18.047 1 91.12 254 SER B C 1
ATOM 5548 O O . SER B 1 254 ? 11.539 -10.953 -18.875 1 91.12 254 SER B O 1
ATOM 5550 N N . THR B 1 255 ? 12.812 -10.219 -17.203 1 93.56 255 THR B N 1
ATOM 5551 C CA . THR B 1 255 ? 12.203 -8.891 -17.188 1 93.56 255 THR B CA 1
ATOM 5552 C C . THR B 1 255 ? 12.461 -8.164 -18.5 1 93.56 255 THR B C 1
ATOM 5554 O O . THR B 1 255 ? 11.555 -7.543 -19.047 1 93.56 255 THR B O 1
ATOM 5557 N N . PHE B 1 256 ? 13.656 -8.266 -18.938 1 92.69 256 PHE B N 1
ATOM 5558 C CA . PHE B 1 256 ? 14 -7.645 -20.219 1 92.69 256 PHE B CA 1
ATOM 5559 C C . PHE B 1 256 ? 13.102 -8.164 -21.328 1 92.69 256 PHE B C 1
ATOM 5561 O O . PHE B 1 256 ? 12.547 -7.375 -22.109 1 92.69 256 PHE B O 1
ATOM 5568 N N . TYR B 1 257 ? 12.891 -9.391 -21.406 1 89.69 257 TYR B N 1
ATOM 5569 C CA . TYR B 1 257 ? 12.117 -10.008 -22.484 1 89.69 257 TYR B CA 1
ATOM 5570 C C . TYR B 1 257 ? 10.625 -9.789 -22.281 1 89.69 257 TYR B C 1
ATOM 5572 O O . TYR B 1 257 ? 9.852 -9.805 -23.234 1 89.69 257 TYR B O 1
ATOM 5580 N N . PHE B 1 258 ? 10.281 -9.641 -21.094 1 91.19 258 PHE B N 1
ATOM 5581 C CA . PHE B 1 258 ? 8.891 -9.273 -20.828 1 91.19 258 PHE B CA 1
ATOM 5582 C C . PHE B 1 258 ? 8.516 -8.008 -21.578 1 91.19 258 PHE B C 1
ATOM 5584 O O . PHE B 1 258 ? 7.48 -7.965 -22.25 1 91.19 258 PHE B O 1
ATOM 5591 N N . PHE B 1 259 ? 9.328 -7.047 -21.406 1 94.62 259 PHE B N 1
ATOM 5592 C CA . PHE B 1 259 ? 9.047 -5.77 -22.047 1 94.62 259 PHE B CA 1
ATOM 5593 C C . PHE B 1 259 ? 9.18 -5.891 -23.562 1 94.62 259 PHE B C 1
ATOM 5595 O O . PHE B 1 259 ? 8.445 -5.23 -24.312 1 94.62 259 PHE B O 1
ATOM 5602 N N . LYS B 1 260 ? 9.984 -6.695 -24 1 91.12 260 LYS B N 1
ATOM 5603 C CA . LYS B 1 260 ? 10.148 -6.918 -25.438 1 91.12 260 LYS B CA 1
ATOM 5604 C C . LYS B 1 260 ? 8.883 -7.516 -26.047 1 91.12 260 LYS B C 1
ATOM 5606 O O . LYS B 1 260 ? 8.484 -7.129 -27.141 1 91.12 260 LYS B O 1
ATOM 5611 N N . ASN B 1 261 ? 8.289 -8.414 -25.328 1 88.25 261 ASN B N 1
ATOM 5612 C CA . ASN B 1 261 ? 7.188 -9.203 -25.875 1 88.25 261 ASN B CA 1
ATOM 5613 C C . ASN B 1 261 ? 5.84 -8.555 -25.578 1 88.25 261 ASN B C 1
ATOM 5615 O O . ASN B 1 261 ? 4.809 -8.984 -26.094 1 88.25 261 ASN B O 1
ATOM 5619 N N . SER B 1 262 ? 5.836 -7.578 -24.781 1 90.56 262 SER B N 1
ATOM 5620 C CA . SER B 1 262 ? 4.578 -6.969 -24.359 1 90.56 262 SER B CA 1
ATOM 5621 C C . SER B 1 262 ? 3.963 -6.145 -25.484 1 90.56 262 SER B C 1
ATOM 5623 O O . SER B 1 262 ? 4.68 -5.496 -26.25 1 90.56 262 SER B O 1
ATOM 5625 N N . LYS B 1 263 ? 2.617 -6.172 -25.562 1 89.75 263 LYS B N 1
ATOM 5626 C CA . LYS B 1 263 ? 1.901 -5.395 -26.562 1 89.75 263 LYS B CA 1
ATOM 5627 C C . LYS B 1 263 ? 1.468 -4.039 -26 1 89.75 263 LYS B C 1
ATOM 5629 O O . LYS B 1 263 ? 0.917 -3.211 -26.734 1 89.75 263 LYS B O 1
ATOM 5634 N N . ASN B 1 264 ? 1.753 -3.822 -24.797 1 90.06 264 ASN B N 1
ATOM 5635 C CA . ASN B 1 264 ? 1.428 -2.553 -24.156 1 90.06 264 ASN B CA 1
ATOM 5636 C C . ASN B 1 264 ? 2.361 -1.438 -24.625 1 90.06 264 ASN B C 1
ATOM 5638 O O . ASN B 1 264 ? 3.584 -1.588 -24.578 1 90.06 264 ASN B O 1
ATOM 5642 N N . PRO B 1 265 ? 1.815 -0.332 -25.047 1 92.69 265 PRO B N 1
ATOM 5643 C CA . PRO B 1 265 ? 2.652 0.744 -25.578 1 92.69 265 PRO B CA 1
ATOM 5644 C C . PRO B 1 265 ? 3.664 1.269 -24.562 1 92.69 265 PRO B C 1
ATOM 5646 O O . PRO B 1 265 ? 4.801 1.582 -24.922 1 92.69 265 PRO B O 1
ATOM 5649 N N . ILE B 1 266 ? 3.279 1.407 -23.375 1 94.25 266 ILE B N 1
ATOM 5650 C CA . ILE B 1 266 ? 4.191 1.889 -22.344 1 94.25 266 ILE B CA 1
ATOM 5651 C C . ILE B 1 266 ? 5.336 0.894 -22.156 1 94.25 266 ILE B C 1
ATOM 5653 O O . ILE B 1 266 ? 6.5 1.29 -22.047 1 94.25 266 ILE B O 1
ATOM 5657 N N . HIS B 1 267 ? 5.016 -0.344 -22.188 1 94.88 267 HIS B N 1
ATOM 5658 C CA . HIS B 1 267 ? 6.031 -1.382 -22.031 1 94.88 267 HIS B CA 1
ATOM 5659 C C . HIS B 1 267 ? 6.996 -1.373 -23.219 1 94.88 267 HIS B C 1
ATOM 5661 O O . HIS B 1 267 ? 8.203 -1.566 -23.047 1 94.88 267 HIS B O 1
ATOM 5667 N N . GLN B 1 268 ? 6.457 -1.142 -24.375 1 95.12 268 GLN B N 1
ATOM 5668 C CA . GLN B 1 268 ? 7.289 -1.09 -25.562 1 95.12 268 GLN B CA 1
ATOM 5669 C C . GLN B 1 268 ? 8.266 0.082 -25.5 1 95.12 268 GLN B C 1
ATOM 5671 O O . GLN B 1 268 ? 9.422 -0.042 -25.922 1 95.12 268 GLN B O 1
ATOM 5676 N N . MET B 1 269 ? 7.797 1.141 -25.016 1 96.75 269 MET B N 1
ATOM 5677 C CA . MET B 1 269 ? 8.672 2.301 -24.859 1 96.75 269 MET B CA 1
ATOM 5678 C C . MET B 1 269 ? 9.805 2.006 -23.891 1 96.75 269 MET B C 1
ATOM 5680 O O . MET B 1 269 ? 10.938 2.445 -24.094 1 96.75 269 MET B O 1
ATOM 5684 N N . ILE B 1 270 ? 9.477 1.333 -22.844 1 97.06 270 ILE B N 1
ATOM 5685 C CA . ILE B 1 270 ? 10.492 0.947 -21.859 1 97.06 270 ILE B CA 1
ATOM 5686 C C . ILE B 1 270 ? 11.531 0.049 -22.531 1 97.06 270 ILE B C 1
ATOM 5688 O O . ILE B 1 270 ? 12.734 0.25 -22.359 1 97.06 270 ILE B O 1
ATOM 5692 N N . TYR B 1 271 ? 11.055 -0.868 -23.297 1 96.12 271 TYR B N 1
ATOM 5693 C CA . TYR B 1 271 ? 11.961 -1.766 -24.016 1 96.12 271 TYR B CA 1
ATOM 5694 C C . TYR B 1 271 ? 12.852 -0.989 -24.969 1 96.12 271 TYR B C 1
ATOM 5696 O O . TYR B 1 271 ? 14.07 -1.204 -25 1 96.12 271 TYR B O 1
ATOM 5704 N N . GLU B 1 272 ? 12.281 -0.153 -25.734 1 96.62 272 GLU B N 1
ATOM 5705 C CA . GLU B 1 272 ? 13.047 0.633 -26.703 1 96.62 272 GLU B CA 1
ATOM 5706 C C . GLU B 1 272 ? 14.125 1.458 -26.016 1 96.62 272 GLU B C 1
ATOM 5708 O O . GLU B 1 272 ? 15.258 1.543 -26.5 1 96.62 272 GLU B O 1
ATOM 5713 N N . TYR B 1 273 ? 13.758 2.051 -24.938 1 96.69 273 TYR B N 1
ATOM 5714 C CA . TYR B 1 273 ? 14.719 2.834 -24.172 1 96.69 273 TYR B CA 1
ATOM 5715 C C . TYR B 1 273 ? 15.898 1.975 -23.734 1 96.69 273 TYR B C 1
ATOM 5717 O O . TYR B 1 273 ? 17.062 2.369 -23.906 1 96.69 273 TYR B O 1
ATOM 5725 N N . MET B 1 274 ? 15.648 0.84 -23.172 1 96.56 274 MET B N 1
ATOM 5726 C CA . MET B 1 274 ? 16.703 -0.035 -22.656 1 96.56 274 MET B CA 1
ATOM 5727 C C . MET B 1 274 ? 17.516 -0.617 -23.812 1 96.56 274 MET B C 1
ATOM 5729 O O . MET B 1 274 ? 18.75 -0.715 -23.703 1 96.56 274 MET B O 1
ATOM 5733 N N . ASP B 1 275 ? 16.797 -0.966 -24.859 1 94.69 275 ASP B N 1
ATOM 5734 C CA . ASP B 1 275 ? 17.453 -1.612 -25.984 1 94.69 275 ASP B CA 1
ATOM 5735 C C . ASP B 1 275 ? 18.422 -0.651 -26.688 1 94.69 275 ASP B C 1
ATOM 5737 O O . ASP B 1 275 ? 19.5 -1.053 -27.125 1 94.69 275 ASP B O 1
ATOM 5741 N N . LYS B 1 276 ? 18.094 0.572 -26.828 1 94.88 276 LYS B N 1
ATOM 5742 C CA . LYS B 1 276 ? 18.922 1.59 -27.453 1 94.88 276 LYS B CA 1
ATOM 5743 C C . LYS B 1 276 ? 20.141 1.902 -26.609 1 94.88 276 LYS B C 1
ATOM 5745 O O . LYS B 1 276 ? 21.188 2.305 -27.141 1 94.88 276 LYS B O 1
ATOM 5750 N N . ARG B 1 277 ? 20.094 1.665 -25.312 1 95.56 277 ARG B N 1
ATOM 5751 C CA . ARG B 1 277 ? 21.156 2.014 -24.375 1 95.56 277 ARG B CA 1
ATOM 5752 C C . ARG B 1 277 ? 21.656 0.784 -23.625 1 95.56 277 ARG B C 1
ATOM 5754 O O . ARG B 1 277 ? 21.984 0.862 -22.453 1 95.56 277 ARG B O 1
ATOM 5761 N N . ARG B 1 278 ? 21.703 -0.302 -24.188 1 92.69 278 ARG B N 1
ATOM 5762 C CA . ARG B 1 278 ? 21.938 -1.599 -23.562 1 92.69 278 ARG B CA 1
ATOM 5763 C C . ARG B 1 278 ? 23.25 -1.601 -22.781 1 92.69 278 ARG B C 1
ATOM 5765 O O . ARG B 1 278 ? 23.297 -2.035 -21.625 1 92.69 278 ARG B O 1
ATOM 5772 N N . ASP B 1 279 ? 24.281 -1.072 -23.328 1 91.38 279 ASP B N 1
ATOM 5773 C CA . ASP B 1 279 ? 25.609 -1.14 -22.75 1 91.38 279 ASP B CA 1
ATOM 5774 C C . ASP B 1 279 ? 25.719 -0.239 -21.516 1 91.38 279 ASP B C 1
ATOM 5776 O O . ASP B 1 279 ? 26.547 -0.477 -20.641 1 91.38 279 ASP B O 1
ATOM 5780 N N . HIS B 1 280 ? 24.828 0.676 -21.406 1 93.19 280 HIS B N 1
ATOM 5781 C CA . HIS B 1 280 ? 24.953 1.679 -20.359 1 93.19 280 HIS B CA 1
ATOM 5782 C C . HIS B 1 280 ? 23.938 1.431 -19.25 1 93.19 280 HIS B C 1
ATOM 5784 O O . HIS B 1 280 ? 24.203 1.707 -18.078 1 93.19 280 HIS B O 1
ATOM 5790 N N . VAL B 1 281 ? 22.75 0.865 -19.641 1 95.94 281 VAL B N 1
ATOM 5791 C CA . VAL B 1 281 ? 21.672 0.881 -18.656 1 95.94 281 VAL B CA 1
ATOM 5792 C C . VAL B 1 281 ? 21.438 -0.53 -18.125 1 95.94 281 VAL B C 1
ATOM 5794 O O . VAL B 1 281 ? 20.844 -0.707 -17.062 1 95.94 281 VAL B O 1
ATOM 5797 N N . LEU B 1 282 ? 21.844 -1.528 -18.812 1 95.5 282 LEU B N 1
ATOM 5798 C CA . LEU B 1 282 ? 21.672 -2.893 -18.328 1 95.5 282 LEU B CA 1
ATOM 5799 C C . LEU B 1 282 ? 22.781 -3.27 -17.344 1 95.5 282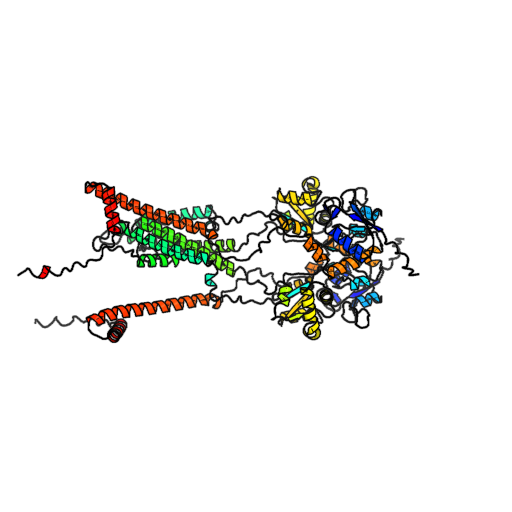 LEU B C 1
ATOM 5801 O O . LEU B 1 282 ? 23.938 -2.863 -17.531 1 95.5 282 LEU B O 1
ATOM 5805 N N . VAL B 1 283 ? 22.422 -3.99 -16.359 1 94 283 VAL B N 1
ATOM 5806 C CA . VAL B 1 283 ? 23.391 -4.406 -15.352 1 94 283 VAL B CA 1
ATOM 5807 C C . VAL B 1 283 ? 23.594 -5.918 -15.414 1 94 283 VAL B C 1
ATOM 5809 O O . VAL B 1 283 ? 22.766 -6.633 -15.992 1 94 283 VAL B O 1
ATOM 5812 N N . LYS B 1 284 ? 24.625 -6.441 -14.727 1 88.56 284 LYS B N 1
ATOM 5813 C CA . LYS B 1 284 ? 24.969 -7.855 -14.836 1 88.56 284 LYS B CA 1
ATOM 5814 C C . LYS B 1 284 ? 24.469 -8.641 -13.633 1 88.56 284 LYS B C 1
ATOM 5816 O O . LYS B 1 284 ? 24.156 -9.828 -13.742 1 88.56 284 LYS B O 1
ATOM 5821 N N . THR B 1 285 ? 24.5 -7.984 -12.5 1 88.94 285 THR B N 1
ATOM 5822 C CA . THR B 1 285 ? 24.062 -8.672 -11.289 1 88.94 285 THR B CA 1
ATOM 5823 C C . THR B 1 285 ? 23.078 -7.801 -10.508 1 88.94 285 THR B C 1
ATOM 5825 O O . THR B 1 285 ? 23.047 -6.582 -10.68 1 88.94 285 THR B O 1
ATOM 5828 N N . TYR B 1 286 ? 22.312 -8.461 -9.734 1 91 286 TYR B N 1
ATOM 5829 C CA . TYR B 1 286 ? 21.359 -7.742 -8.891 1 91 286 TYR B CA 1
ATOM 5830 C C . TYR B 1 286 ? 22.078 -6.844 -7.895 1 91 286 TYR B C 1
ATOM 5832 O O . TYR B 1 286 ? 21.609 -5.742 -7.598 1 91 286 TYR B O 1
ATOM 5840 N N . GLN B 1 287 ? 23.188 -7.32 -7.398 1 90.69 287 GLN B N 1
ATOM 5841 C CA . GLN B 1 287 ? 23.984 -6.531 -6.457 1 90.69 287 GLN B CA 1
ATOM 5842 C C . GLN B 1 287 ? 24.469 -5.238 -7.102 1 90.69 287 GLN B C 1
ATOM 5844 O O . GLN B 1 287 ? 24.422 -4.172 -6.48 1 90.69 287 GLN B O 1
ATOM 5849 N N . GLU B 1 288 ? 24.891 -5.395 -8.258 1 93.81 288 GLU B N 1
ATOM 5850 C CA . GLU B 1 288 ? 25.312 -4.211 -9.008 1 93.81 288 GLU B CA 1
ATOM 5851 C C . GLU B 1 288 ? 24.172 -3.234 -9.203 1 93.81 288 GLU B C 1
ATOM 5853 O O . GLU B 1 288 ? 24.359 -2.018 -9.125 1 93.81 288 GLU B O 1
ATOM 5858 N N . ALA B 1 289 ? 23.031 -3.754 -9.484 1 95.5 289 ALA B N 1
ATOM 5859 C CA . ALA B 1 289 ? 21.844 -2.924 -9.688 1 95.5 289 ALA B CA 1
ATOM 5860 C C . ALA B 1 289 ? 21.531 -2.111 -8.438 1 95.5 289 ALA B C 1
ATOM 5862 O O . ALA B 1 289 ? 21.344 -0.893 -8.508 1 95.5 289 ALA B O 1
ATOM 5863 N N . VAL B 1 290 ? 21.5 -2.738 -7.316 1 94.88 290 VAL B N 1
ATOM 5864 C CA . VAL B 1 290 ? 21.172 -2.092 -6.047 1 94.88 290 VAL B CA 1
ATOM 5865 C C . VAL B 1 290 ? 22.219 -1.017 -5.734 1 94.88 290 VAL B C 1
ATOM 5867 O O . VAL B 1 290 ? 21.859 0.092 -5.32 1 94.88 290 VAL B O 1
ATOM 5870 N N . GLN B 1 291 ? 23.453 -1.316 -5.965 1 95.12 291 GLN B N 1
ATOM 5871 C CA . GLN B 1 291 ? 24.516 -0.356 -5.719 1 95.12 291 GLN B CA 1
ATOM 5872 C C . GLN B 1 291 ? 24.391 0.863 -6.625 1 95.12 291 GLN B C 1
ATOM 5874 O O . GLN B 1 291 ? 24.578 1.997 -6.188 1 95.12 291 GLN B O 1
ATOM 5879 N N . ARG B 1 292 ? 24.047 0.585 -7.789 1 96.19 292 ARG B N 1
ATOM 5880 C CA . ARG B 1 292 ? 23.891 1.678 -8.742 1 96.19 292 ARG B CA 1
ATOM 5881 C C . ARG B 1 292 ? 22.734 2.586 -8.367 1 96.19 292 ARG B C 1
ATOM 5883 O O . ARG B 1 292 ? 22.812 3.809 -8.508 1 96.19 292 ARG B O 1
ATOM 5890 N N . VAL B 1 293 ? 21.641 2.02 -7.945 1 96.25 293 VAL B N 1
ATOM 5891 C CA . VAL B 1 293 ? 20.484 2.807 -7.52 1 96.25 293 VAL B CA 1
ATOM 5892 C C . VAL B 1 293 ? 20.859 3.662 -6.312 1 96.25 293 VAL B C 1
ATOM 5894 O O . VAL B 1 293 ? 20.422 4.809 -6.195 1 96.25 293 VAL B O 1
ATOM 5897 N N . MET B 1 294 ? 21.734 3.18 -5.496 1 93.94 294 MET B N 1
ATOM 5898 C CA . MET B 1 294 ? 22.125 3.879 -4.277 1 93.94 294 MET B CA 1
ATOM 5899 C C . MET B 1 294 ? 23.094 5.02 -4.598 1 93.94 294 MET B C 1
ATOM 5901 O O . MET B 1 294 ? 23.094 6.047 -3.918 1 93.94 294 MET B O 1
ATOM 5905 N N . GLU B 1 295 ? 23.844 4.844 -5.656 1 93 295 GLU B N 1
ATOM 5906 C CA . GLU B 1 295 ? 24.984 5.738 -5.844 1 93 295 GLU B CA 1
ATOM 5907 C C . GLU B 1 295 ? 24.75 6.684 -7.023 1 93 295 GLU B C 1
ATOM 5909 O O . GLU B 1 295 ? 25.453 7.68 -7.172 1 93 295 GLU B O 1
ATOM 5914 N N . SER B 1 296 ? 23.766 6.332 -7.82 1 91.81 296 SER B N 1
ATOM 5915 C CA . SER B 1 296 ? 23.578 7.145 -9.023 1 91.81 296 SER B CA 1
ATOM 5916 C C . SER B 1 296 ? 22.109 7.406 -9.289 1 91.81 296 SER B C 1
ATOM 5918 O O . SER B 1 296 ? 21.234 6.918 -8.555 1 91.81 296 SER B O 1
ATOM 5920 N N . ASN B 1 297 ? 21.906 8.266 -10.281 1 92 297 ASN B N 1
ATOM 5921 C CA . ASN B 1 297 ? 20.547 8.531 -10.742 1 92 297 ASN B CA 1
ATOM 5922 C C . ASN B 1 297 ? 20.047 7.426 -11.656 1 92 297 ASN B C 1
ATOM 5924 O O . ASN B 1 297 ? 19.891 7.637 -12.867 1 92 297 ASN B O 1
ATOM 5928 N N . TYR B 1 298 ? 19.844 6.355 -11.023 1 96.06 298 TYR B N 1
ATOM 5929 C CA . TYR B 1 298 ? 19.469 5.137 -11.734 1 96.06 298 TYR B CA 1
ATOM 5930 C C . TYR B 1 298 ? 18.281 4.449 -11.07 1 96.06 298 TYR B C 1
ATOM 5932 O O . TYR B 1 298 ? 18.219 4.383 -9.836 1 96.06 298 TYR B O 1
ATOM 5940 N N . ALA B 1 299 ? 17.312 4.148 -11.898 1 96.75 299 ALA B N 1
ATOM 5941 C CA . ALA B 1 299 ? 16.203 3.312 -11.453 1 96.75 299 ALA B CA 1
ATOM 5942 C C . ALA B 1 299 ? 16.344 1.887 -11.977 1 96.75 299 ALA B C 1
ATOM 5944 O O . ALA B 1 299 ? 16.625 1.682 -13.164 1 96.75 299 ALA B O 1
ATOM 5945 N N . PHE B 1 300 ? 16.156 0.989 -11.094 1 97.69 300 PHE B N 1
ATOM 5946 C CA . PHE B 1 300 ? 16.312 -0.405 -11.484 1 97.69 300 PHE B CA 1
ATOM 5947 C C . PHE B 1 300 ? 14.945 -1.079 -11.641 1 97.69 300 PHE B C 1
ATOM 5949 O O . PHE B 1 300 ? 14.125 -1.047 -10.727 1 97.69 300 PHE B O 1
ATOM 5956 N N . ILE B 1 301 ? 14.727 -1.689 -12.828 1 97.94 301 ILE B N 1
ATOM 5957 C CA . ILE B 1 301 ? 13.531 -2.477 -13.094 1 97.94 301 ILE B CA 1
ATOM 5958 C C . ILE B 1 301 ? 13.828 -3.957 -12.867 1 97.94 301 ILE B C 1
ATOM 5960 O O . ILE B 1 301 ? 14.742 -4.512 -13.477 1 97.94 301 ILE B O 1
ATOM 5964 N N . GLY B 1 302 ? 13.117 -4.496 -11.984 1 95.75 302 GLY B N 1
ATOM 5965 C CA . GLY B 1 302 ? 13.367 -5.895 -11.672 1 95.75 302 GLY B CA 1
ATOM 5966 C C . GLY B 1 302 ? 12.25 -6.535 -10.867 1 95.75 302 GLY B C 1
ATOM 5967 O O . GLY B 1 302 ? 11.117 -6.051 -10.875 1 95.75 302 GLY B O 1
ATOM 5968 N N . GLU B 1 303 ? 12.539 -7.652 -10.273 1 94.5 303 GLU B N 1
ATOM 5969 C CA . GLU B 1 303 ? 11.555 -8.406 -9.508 1 94.5 303 GLU B CA 1
ATOM 5970 C C . GLU B 1 303 ? 11.203 -7.695 -8.211 1 94.5 303 GLU B C 1
ATOM 5972 O O . GLU B 1 303 ? 12.086 -7.332 -7.434 1 94.5 303 GLU B O 1
ATOM 5977 N N . SER B 1 304 ? 9.93 -7.598 -7.973 1 94.69 304 SER B N 1
ATOM 5978 C CA . SER B 1 304 ? 9.438 -6.789 -6.859 1 94.69 304 SER B CA 1
ATOM 5979 C C . SER B 1 304 ? 9.836 -7.398 -5.52 1 94.69 304 SER B C 1
ATOM 5981 O O . SER B 1 304 ? 10.164 -6.676 -4.574 1 94.69 304 SER B O 1
ATOM 5983 N N . ILE B 1 305 ? 9.836 -8.641 -5.418 1 92.44 305 ILE B N 1
ATOM 5984 C CA . ILE B 1 305 ? 10.109 -9.297 -4.145 1 92.44 305 ILE B CA 1
ATOM 5985 C C . ILE B 1 305 ? 11.555 -9.016 -3.723 1 92.44 305 ILE B C 1
ATOM 5987 O O . ILE B 1 305 ? 11.828 -8.781 -2.543 1 92.44 305 ILE B O 1
ATOM 5991 N N . SER B 1 306 ? 12.469 -9.07 -4.637 1 92.75 306 SER B N 1
ATOM 5992 C CA . SER B 1 306 ? 13.859 -8.758 -4.355 1 92.75 306 SER B CA 1
ATOM 5993 C C . SER B 1 306 ? 14.047 -7.273 -4.047 1 92.75 306 SER B C 1
ATOM 5995 O O . SER B 1 306 ? 14.859 -6.902 -3.199 1 92.75 306 SER B O 1
ATOM 5997 N N . GLN B 1 307 ? 13.273 -6.473 -4.738 1 93.94 307 GLN B N 1
ATOM 5998 C CA . GLN B 1 307 ? 13.328 -5.035 -4.492 1 93.94 307 GLN B CA 1
ATOM 5999 C C . GLN B 1 307 ? 12.82 -4.695 -3.092 1 93.94 307 GLN B C 1
ATOM 6001 O O . GLN B 1 307 ? 13.359 -3.801 -2.434 1 93.94 307 GLN B O 1
ATOM 6006 N N . ASP B 1 308 ? 11.797 -5.359 -2.701 1 90.69 308 ASP B N 1
ATOM 6007 C CA . ASP B 1 308 ? 11.273 -5.16 -1.352 1 90.69 308 ASP B CA 1
ATOM 6008 C C . ASP B 1 308 ? 12.344 -5.461 -0.301 1 90.69 308 ASP B C 1
ATOM 6010 O O . ASP B 1 308 ? 12.445 -4.758 0.705 1 90.69 308 ASP B O 1
ATOM 6014 N N . LEU B 1 309 ? 13.055 -6.477 -0.556 1 90.69 309 LEU B N 1
ATOM 6015 C CA . LEU B 1 309 ? 14.133 -6.812 0.368 1 90.69 309 LEU B CA 1
ATOM 6016 C C . LEU B 1 309 ? 15.203 -5.727 0.368 1 90.69 309 LEU B C 1
ATOM 6018 O O . LEU B 1 309 ? 15.695 -5.336 1.429 1 90.69 309 LEU B O 1
ATOM 6022 N N . ALA B 1 310 ? 15.57 -5.312 -0.778 1 92.56 310 ALA B N 1
ATOM 6023 C CA . ALA B 1 310 ? 16.547 -4.242 -0.875 1 92.56 310 ALA B CA 1
ATOM 6024 C C . ALA B 1 310 ? 16.094 -3.002 -0.116 1 92.56 310 ALA B C 1
ATOM 6026 O O . ALA B 1 310 ? 16.875 -2.375 0.6 1 92.56 310 ALA B O 1
ATOM 6027 N N . ALA B 1 311 ? 14.859 -2.662 -0.298 1 88.69 311 ALA B N 1
ATOM 6028 C CA . ALA B 1 311 ? 14.289 -1.5 0.382 1 88.69 311 ALA B CA 1
ATOM 6029 C C . ALA B 1 311 ? 14.273 -1.706 1.895 1 88.69 311 ALA B C 1
ATOM 6031 O O . ALA B 1 311 ? 14.398 -0.747 2.66 1 88.69 311 ALA B O 1
ATOM 6032 N N . ALA B 1 312 ? 14.102 -2.865 2.324 1 85.25 312 ALA B N 1
ATOM 6033 C CA . ALA B 1 312 ? 14.07 -3.184 3.75 1 85.25 312 ALA B CA 1
ATOM 6034 C C . ALA B 1 312 ? 15.469 -3.145 4.352 1 85.25 312 ALA B C 1
ATOM 6036 O O . ALA B 1 312 ? 15.633 -2.822 5.531 1 85.25 312 ALA B O 1
AT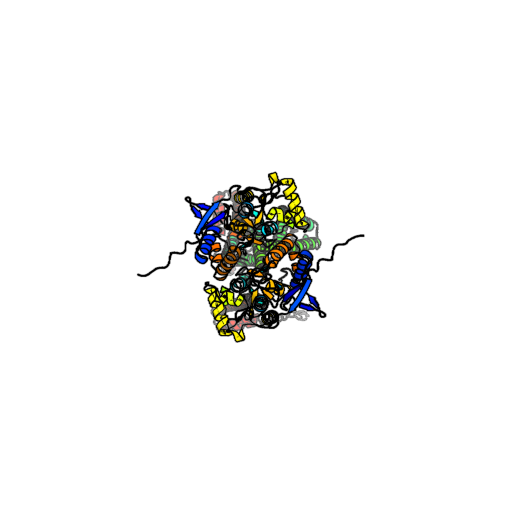OM 6037 N N . ARG B 1 313 ? 16.391 -3.467 3.578 1 88.06 313 ARG B N 1
ATOM 6038 C CA . ARG B 1 313 ? 17.766 -3.541 4.062 1 88.06 313 ARG B CA 1
ATOM 6039 C C . ARG B 1 313 ? 18.469 -2.188 3.947 1 88.06 313 ARG B C 1
ATOM 6041 O O . ARG B 1 313 ? 19.359 -1.873 4.734 1 88.06 313 ARG B O 1
ATOM 6048 N N . HIS B 1 314 ? 18.109 -1.521 2.9 1 88.94 314 HIS B N 1
ATOM 6049 C CA . HIS B 1 314 ? 18.656 -0.196 2.656 1 88.94 314 HIS B CA 1
ATOM 6050 C C . HIS B 1 314 ? 17.594 0.887 2.807 1 88.94 314 HIS B C 1
ATOM 6052 O O . HIS B 1 314 ? 16.781 1.091 1.904 1 88.94 314 HIS B O 1
ATOM 6058 N N . CYS B 1 315 ? 17.719 1.619 3.805 1 82.12 315 CYS B N 1
ATOM 6059 C CA . CYS B 1 315 ? 16.656 2.531 4.223 1 82.12 315 CYS B CA 1
ATOM 6060 C C . CYS B 1 315 ? 16.484 3.662 3.213 1 82.12 315 CYS B C 1
ATOM 6062 O O . CYS B 1 315 ? 15.461 4.352 3.217 1 82.12 315 CYS B O 1
ATOM 6064 N N . ASN B 1 316 ? 17.438 3.867 2.393 1 84.5 316 ASN B N 1
ATOM 6065 C CA . ASN B 1 316 ? 17.359 4.945 1.413 1 84.5 316 ASN B CA 1
ATOM 6066 C C . ASN B 1 316 ? 16.766 4.465 0.096 1 84.5 316 ASN B C 1
ATOM 6068 O O . ASN B 1 316 ? 16.719 5.211 -0.883 1 84.5 316 ASN B O 1
ATOM 6072 N N . LEU B 1 317 ? 16.375 3.264 0.072 1 91.12 317 LEU B N 1
ATOM 6073 C CA . LEU B 1 317 ? 15.758 2.723 -1.13 1 91.12 317 LEU B CA 1
ATOM 6074 C C . LEU B 1 317 ? 14.258 2.541 -0.928 1 91.12 317 LEU B C 1
ATOM 6076 O O . LEU B 1 317 ? 13.797 2.342 0.199 1 91.12 317 LEU B O 1
ATOM 6080 N N . ILE B 1 318 ? 13.594 2.703 -2.051 1 89.56 318 ILE B N 1
ATOM 6081 C CA . ILE B 1 318 ? 12.148 2.502 -2.016 1 89.56 318 ILE B CA 1
ATOM 6082 C C . ILE B 1 318 ? 11.68 1.913 -3.344 1 89.56 318 ILE B C 1
ATOM 6084 O O . ILE B 1 318 ? 12.25 2.203 -4.395 1 89.56 318 ILE B O 1
ATOM 6088 N N . ARG B 1 319 ? 10.742 1.074 -3.27 1 93.06 319 ARG B N 1
ATOM 6089 C CA . ARG B 1 319 ? 10.133 0.557 -4.488 1 93.06 319 ARG B CA 1
ATOM 6090 C C . ARG B 1 319 ? 8.891 1.365 -4.867 1 93.06 319 ARG B C 1
ATOM 6092 O O . ARG B 1 319 ? 8.07 1.691 -4.008 1 93.06 319 ARG B O 1
ATOM 6099 N N . ALA B 1 320 ? 8.82 1.65 -6.137 1 91.25 320 ALA B N 1
ATOM 6100 C CA . ALA B 1 320 ? 7.609 2.312 -6.605 1 91.25 320 ALA B CA 1
ATOM 6101 C C . ALA B 1 320 ? 6.375 1.457 -6.328 1 91.25 320 ALA B C 1
ATOM 6103 O O . ALA B 1 320 ? 6.453 0.226 -6.332 1 91.25 320 ALA B O 1
ATOM 6104 N N . PRO B 1 321 ? 5.258 2.082 -6.141 1 87.19 321 PRO B N 1
ATOM 6105 C CA . PRO B 1 321 ? 4.051 1.344 -5.77 1 87.19 321 PRO B CA 1
ATOM 6106 C C . PRO B 1 321 ? 3.553 0.43 -6.887 1 87.19 321 PRO B C 1
ATOM 6108 O O . PRO B 1 321 ? 3.053 -0.665 -6.621 1 87.19 321 PRO B O 1
ATOM 6111 N N . GLU B 1 322 ? 3.65 0.788 -8.078 1 90.56 322 GLU B N 1
ATOM 6112 C CA . GLU B 1 322 ? 3.115 -0.009 -9.18 1 90.56 322 GLU B CA 1
ATOM 6113 C C . GLU B 1 322 ? 3.949 -1.268 -9.406 1 90.56 322 GLU B C 1
ATOM 6115 O O . GLU B 1 322 ? 5.18 -1.199 -9.477 1 90.56 322 GLU B O 1
ATOM 6120 N N . VAL B 1 323 ? 3.299 -2.42 -9.422 1 91.56 323 VAL B N 1
ATOM 6121 C CA . VAL B 1 323 ? 3.891 -3.709 -9.766 1 91.56 323 VAL B CA 1
ATOM 6122 C C . VAL B 1 323 ? 3.113 -4.344 -10.922 1 91.56 323 VAL B C 1
ATOM 6124 O O . VAL B 1 323 ? 1.884 -4.43 -10.875 1 91.56 323 VAL B O 1
ATOM 6127 N N . ILE B 1 324 ? 3.873 -4.695 -11.961 1 88.44 324 ILE B N 1
ATOM 6128 C CA . ILE B 1 324 ? 3.193 -5.266 -13.117 1 88.44 324 ILE B CA 1
ATOM 6129 C C . ILE B 1 324 ? 3.723 -6.672 -13.391 1 88.44 324 ILE B C 1
ATOM 6131 O O . ILE B 1 324 ? 4.746 -7.074 -12.828 1 88.44 324 ILE B O 1
ATOM 6135 N N . GLY B 1 325 ? 2.973 -7.355 -14.133 1 86.62 325 GLY B N 1
ATOM 6136 C CA . GLY B 1 325 ? 3.457 -8.648 -14.578 1 86.62 325 GLY B CA 1
ATOM 6137 C C . GLY B 1 325 ? 3.602 -9.656 -13.453 1 86.62 325 GLY B C 1
ATOM 6138 O O . GLY B 1 325 ? 4.699 -10.164 -13.203 1 86.62 325 GLY B O 1
ATOM 6139 N N . ALA B 1 326 ? 2.518 -10.055 -12.898 1 86.88 326 ALA B N 1
ATOM 6140 C CA . ALA B 1 326 ? 2.539 -11.062 -11.844 1 86.88 326 ALA B CA 1
ATOM 6141 C C . ALA B 1 326 ? 3.176 -12.359 -12.336 1 86.88 326 ALA B C 1
ATOM 6143 O O . ALA B 1 326 ? 2.797 -12.883 -13.383 1 86.88 326 ALA B O 1
ATOM 6144 N N . ARG B 1 327 ? 4.172 -12.828 -11.625 1 90.88 327 ARG B N 1
ATOM 6145 C CA . ARG B 1 327 ? 4.902 -14.047 -11.945 1 90.88 327 ARG B CA 1
ATOM 6146 C C . ARG B 1 327 ? 5.473 -14.695 -10.688 1 90.88 327 ARG B C 1
ATOM 6148 O O . ARG B 1 327 ? 5.145 -14.289 -9.57 1 90.88 327 ARG B O 1
ATOM 6155 N N . GLY B 1 328 ? 6.176 -15.828 -10.938 1 93.69 328 GLY B N 1
ATOM 6156 C CA . GLY B 1 328 ? 6.703 -16.547 -9.781 1 93.69 328 GLY B CA 1
ATOM 6157 C C . GLY B 1 328 ? 7.992 -17.281 -10.07 1 93.69 328 GLY B C 1
ATOM 6158 O O . GLY B 1 328 ? 8.359 -17.469 -11.234 1 93.69 328 GLY B O 1
ATOM 6159 N N . PHE B 1 329 ? 8.68 -17.562 -9.008 1 96.62 329 PHE B N 1
ATOM 6160 C CA . PHE B 1 329 ? 9.859 -18.422 -9.086 1 96.62 329 PHE B CA 1
ATOM 6161 C C . PHE B 1 329 ? 9.484 -19.891 -8.93 1 96.62 329 PHE B C 1
ATOM 6163 O O . PHE B 1 329 ? 8.805 -20.266 -7.973 1 96.62 329 PHE B O 1
ATOM 6170 N N . GLY B 1 330 ? 9.875 -20.609 -9.93 1 97.44 330 GLY B N 1
ATOM 6171 C CA . GLY B 1 330 ? 9.625 -22.047 -9.883 1 97.44 330 GLY B CA 1
ATOM 6172 C C . GLY B 1 330 ? 10.883 -22.875 -10.016 1 97.44 330 GLY B C 1
ATOM 6173 O O . GLY B 1 330 ? 11.938 -22.359 -10.398 1 97.44 330 GLY B O 1
ATOM 6174 N N . ILE B 1 331 ? 10.742 -24.141 -9.648 1 98.56 331 ILE B N 1
ATOM 6175 C CA . ILE B 1 331 ? 11.82 -25.094 -9.836 1 98.56 331 ILE B CA 1
ATOM 6176 C C . ILE B 1 331 ? 11.719 -25.734 -11.219 1 98.56 331 ILE B C 1
ATOM 6178 O O . ILE B 1 331 ? 10.664 -26.234 -11.609 1 98.56 331 ILE B O 1
ATOM 6182 N N . ALA B 1 332 ? 12.812 -25.609 -11.938 1 98.44 332 ALA B N 1
ATOM 6183 C CA . ALA B 1 332 ? 12.82 -26.172 -13.281 1 98.44 332 ALA B CA 1
ATOM 6184 C C . ALA B 1 332 ? 13.312 -27.625 -13.273 1 98.44 332 ALA B C 1
ATOM 6186 O O . ALA B 1 332 ? 14.273 -27.953 -12.57 1 98.44 332 ALA B O 1
ATOM 6187 N N . THR B 1 333 ? 12.609 -28.469 -13.945 1 97.94 333 THR B N 1
ATOM 6188 C CA . THR B 1 333 ? 12.977 -29.859 -14.164 1 97.94 333 THR B CA 1
ATOM 6189 C C . THR B 1 333 ? 12.992 -30.188 -15.656 1 97.94 333 THR B C 1
ATOM 6191 O O . THR B 1 333 ? 12.562 -29.391 -16.484 1 97.94 333 THR B O 1
ATOM 6194 N N . THR B 1 334 ? 13.609 -31.328 -15.938 1 95.81 334 THR B N 1
ATOM 6195 C CA . THR B 1 334 ? 13.578 -31.766 -17.328 1 95.81 334 THR B CA 1
ATOM 6196 C C . THR B 1 334 ? 12.148 -32.031 -17.781 1 95.81 334 THR B C 1
ATOM 6198 O O . THR B 1 334 ? 11.266 -32.281 -16.953 1 95.81 334 THR B O 1
ATOM 6201 N N . GLN B 1 335 ? 12 -31.938 -19.062 1 90.88 335 GLN B N 1
ATOM 6202 C CA . GLN B 1 335 ? 10.656 -32.188 -19.594 1 90.88 335 GLN B CA 1
ATOM 6203 C C . GLN B 1 335 ? 10.172 -33.594 -19.234 1 90.88 335 GLN B C 1
ATOM 6205 O O . GLN B 1 335 ? 10.93 -34.562 -19.297 1 90.88 335 GLN B O 1
ATOM 6210 N N . ALA B 1 336 ? 8.961 -33.75 -18.734 1 84.31 336 ALA B N 1
ATOM 6211 C CA . ALA B 1 336 ? 8.297 -35 -18.406 1 84.31 336 ALA B CA 1
ATOM 6212 C C . ALA B 1 336 ? 8.977 -35.688 -17.219 1 84.31 336 ALA B C 1
ATOM 6214 O O . ALA B 1 336 ? 8.945 -36.906 -17.109 1 84.31 336 ALA B O 1
ATOM 6215 N N . SER B 1 337 ? 9.734 -34.906 -16.5 1 91.88 337 SER B N 1
ATOM 6216 C CA . SER B 1 337 ? 10.336 -35.469 -15.297 1 91.88 337 SER B CA 1
ATOM 6217 C C . SER B 1 337 ? 9.273 -35.844 -14.273 1 91.88 337 SER B C 1
ATOM 6219 O O . SER B 1 337 ? 8.32 -35.094 -14.047 1 91.88 337 SER B O 1
ATOM 6221 N N . PRO B 1 338 ? 9.438 -36.969 -13.703 1 90.31 338 PRO B N 1
ATOM 6222 C CA . PRO B 1 338 ? 8.508 -37.344 -12.641 1 90.31 338 PRO B CA 1
ATOM 6223 C C . PRO B 1 338 ? 8.633 -36.469 -11.406 1 90.31 338 PRO B C 1
ATOM 6225 O O . PRO B 1 338 ? 7.719 -36.406 -10.578 1 90.31 338 PRO B O 1
ATOM 6228 N N . TRP B 1 339 ? 9.727 -35.781 -11.312 1 94.88 339 TRP B N 1
ATOM 6229 C CA . TRP B 1 339 ? 9.984 -34.938 -10.156 1 94.88 339 TRP B CA 1
ATOM 6230 C C . TRP B 1 339 ? 9.125 -33.656 -10.188 1 94.88 339 TRP B C 1
ATOM 6232 O O . TRP B 1 339 ? 8.898 -33.031 -9.156 1 94.88 339 TRP B O 1
ATOM 6242 N N . THR B 1 340 ? 8.68 -33.25 -11.359 1 95.19 340 THR B N 1
ATOM 6243 C CA . THR B 1 340 ? 7.938 -32 -11.492 1 95.19 340 THR B CA 1
ATOM 6244 C C . THR B 1 340 ? 6.707 -32 -10.586 1 95.19 340 THR B C 1
ATOM 6246 O O . THR B 1 340 ? 6.516 -31.094 -9.789 1 95.19 340 THR B O 1
ATOM 6249 N N . LYS B 1 341 ? 5.945 -33.031 -10.695 1 94.12 341 LYS B N 1
ATOM 6250 C CA . LYS B 1 341 ? 4.711 -33.125 -9.922 1 94.12 341 LYS B CA 1
ATOM 6251 C C . LYS B 1 341 ? 5.004 -33.281 -8.438 1 94.12 341 LYS B C 1
ATOM 6253 O O . LYS B 1 341 ? 4.387 -32.625 -7.598 1 94.12 341 LYS B O 1
ATOM 6258 N N . GLN B 1 342 ? 5.926 -34.156 -8.125 1 96.44 342 GLN B N 1
ATOM 6259 C CA . GLN B 1 342 ? 6.273 -34.406 -6.73 1 96.44 342 GLN B CA 1
ATOM 6260 C C . GLN B 1 342 ? 6.762 -33.156 -6.051 1 96.44 342 GLN B C 1
ATOM 6262 O O . GLN B 1 342 ? 6.352 -32.844 -4.93 1 96.44 342 GLN B O 1
ATOM 6267 N N . LEU B 1 343 ? 7.559 -32.469 -6.758 1 97.75 343 LEU B N 1
ATOM 6268 C CA . LEU B 1 343 ? 8.094 -31.219 -6.219 1 97.75 343 LEU B CA 1
ATOM 6269 C C . LEU B 1 343 ? 6.992 -30.172 -6.09 1 97.75 343 LEU B C 1
ATOM 6271 O O . LEU B 1 343 ? 6.965 -29.406 -5.125 1 97.75 343 LEU B O 1
ATOM 6275 N N . SER B 1 344 ? 6.137 -30.109 -7.09 1 96.5 344 SER B N 1
ATOM 6276 C CA . SER B 1 344 ? 5.027 -29.156 -7.035 1 96.5 344 SER B CA 1
ATOM 6277 C C . SER B 1 344 ? 4.156 -29.406 -5.805 1 96.5 344 SER B C 1
ATOM 6279 O O . SER B 1 344 ? 3.826 -28.469 -5.082 1 96.5 344 SER B O 1
ATOM 6281 N N . VAL B 1 345 ? 3.811 -30.625 -5.594 1 96.75 345 VAL B N 1
ATOM 6282 C CA . VAL B 1 345 ? 2.984 -30.984 -4.441 1 96.75 345 VAL B CA 1
ATOM 6283 C C . VAL B 1 345 ? 3.711 -30.609 -3.152 1 96.75 345 VAL B C 1
ATOM 6285 O O . VAL B 1 345 ? 3.109 -30.047 -2.232 1 96.75 345 VAL B O 1
ATOM 6288 N N . ALA B 1 346 ? 4.953 -30.906 -3.1 1 97.88 346 ALA B N 1
ATOM 6289 C CA . ALA B 1 346 ? 5.75 -30.609 -1.91 1 97.88 346 ALA B CA 1
ATOM 6290 C C . ALA B 1 346 ? 5.816 -29.109 -1.651 1 97.88 346 ALA B C 1
ATOM 6292 O O . ALA B 1 346 ? 5.699 -28.672 -0.508 1 97.88 346 ALA B O 1
ATOM 6293 N N . VAL B 1 347 ? 6.035 -28.312 -2.721 1 97.06 347 VAL B N 1
ATOM 6294 C CA . VAL B 1 347 ? 6.082 -26.875 -2.594 1 97.06 347 VAL B CA 1
ATOM 6295 C C . VAL B 1 347 ? 4.75 -26.344 -2.057 1 97.06 347 VAL B C 1
ATOM 6297 O O . VAL B 1 347 ? 4.723 -25.5 -1.17 1 97.06 347 VAL B O 1
ATOM 6300 N N . LEU B 1 348 ? 3.691 -26.844 -2.572 1 94.94 348 LEU B N 1
ATOM 6301 C CA . LEU B 1 348 ? 2.361 -26.438 -2.133 1 94.94 348 LEU B CA 1
ATOM 6302 C C . LEU B 1 348 ? 2.141 -26.797 -0.667 1 94.94 348 LEU B C 1
ATOM 6304 O O . LEU B 1 348 ? 1.584 -26 0.093 1 94.94 348 LEU B O 1
ATOM 6308 N N . LYS B 1 349 ? 2.566 -27.938 -0.257 1 94.69 349 LYS B N 1
ATOM 6309 C CA . LYS B 1 349 ? 2.438 -28.375 1.134 1 94.69 349 LYS B CA 1
ATOM 6310 C C . LYS B 1 349 ? 3.223 -27.453 2.064 1 94.69 349 LYS B C 1
ATOM 6312 O O . LYS B 1 349 ? 2.736 -27.078 3.137 1 94.69 349 LYS B O 1
ATOM 6317 N N . LEU B 1 350 ? 4.395 -27.109 1.645 1 95 350 LEU B N 1
ATOM 6318 C CA . LEU B 1 350 ? 5.215 -26.203 2.432 1 95 350 LEU B CA 1
ATOM 6319 C C . LEU B 1 350 ? 4.547 -24.828 2.555 1 95 350 LEU B C 1
ATOM 6321 O O . LEU B 1 350 ? 4.637 -24.188 3.6 1 95 350 LEU B O 1
ATOM 6325 N N . ARG B 1 351 ? 3.92 -24.406 1.521 1 92.62 351 ARG B N 1
ATOM 6326 C CA . ARG B 1 351 ? 3.203 -23.141 1.541 1 92.62 351 ARG B CA 1
ATOM 6327 C C . ARG B 1 351 ? 2.02 -23.188 2.5 1 92.62 351 ARG B C 1
ATOM 6329 O O . ARG B 1 351 ? 1.839 -22.281 3.322 1 92.62 351 ARG B O 1
ATOM 6336 N N . GLU B 1 352 ? 1.271 -24.219 2.426 1 90.06 352 GLU B N 1
ATOM 6337 C CA . GLU B 1 352 ? 0.054 -24.375 3.219 1 90.06 352 GLU B CA 1
ATOM 6338 C C . GLU B 1 352 ? 0.378 -24.516 4.703 1 90.06 352 GLU B C 1
ATOM 6340 O O . GLU B 1 352 ? -0.394 -24.078 5.559 1 90.06 352 GLU B O 1
ATOM 6345 N N . SER B 1 353 ? 1.523 -25.109 4.977 1 90.19 353 SER B N 1
ATOM 6346 C CA . SER B 1 353 ? 1.912 -25.312 6.367 1 90.19 353 SER B CA 1
ATOM 6347 C C . SER B 1 353 ? 2.482 -24.047 6.973 1 90.19 353 SER B C 1
ATOM 6349 O O . SER B 1 353 ? 2.611 -23.938 8.195 1 90.19 353 SER B O 1
ATOM 6351 N N . GLY B 1 354 ? 2.867 -23.109 6.121 1 88.62 354 GLY B N 1
ATOM 6352 C CA . GLY B 1 354 ? 3.445 -21.859 6.609 1 88.62 354 GLY B CA 1
ATOM 6353 C C . GLY B 1 354 ? 4.961 -21.875 6.629 1 88.62 354 GLY B C 1
ATOM 6354 O O . GLY B 1 354 ? 5.594 -20.875 6.973 1 88.62 354 GLY B O 1
ATOM 6355 N N . ASP B 1 355 ? 5.5 -22.969 6.176 1 92.62 355 ASP B N 1
ATOM 6356 C CA . ASP B 1 355 ? 6.953 -23.109 6.211 1 92.62 355 ASP B CA 1
ATOM 6357 C C . ASP B 1 355 ? 7.621 -22.141 5.227 1 92.62 355 ASP B C 1
ATOM 6359 O O . ASP B 1 355 ? 8.711 -21.641 5.492 1 92.62 355 ASP B O 1
ATOM 6363 N N . LEU B 1 356 ? 7 -21.938 4.098 1 93 356 LEU B N 1
ATOM 6364 C CA . LEU B 1 356 ? 7.582 -21 3.141 1 93 356 LEU B CA 1
ATOM 6365 C C . LEU B 1 356 ? 7.598 -19.594 3.701 1 93 356 LEU B C 1
ATOM 6367 O O . LEU B 1 356 ? 8.547 -18.828 3.469 1 93 356 LEU B O 1
ATOM 6371 N N . ASP B 1 357 ? 6.566 -19.266 4.402 1 87.81 357 ASP B N 1
ATOM 6372 C CA . ASP B 1 357 ? 6.527 -17.953 5.051 1 87.81 357 ASP B CA 1
ATOM 6373 C C . ASP B 1 357 ? 7.617 -17.828 6.109 1 87.81 357 ASP B C 1
ATOM 6375 O O . ASP B 1 357 ? 8.219 -16.766 6.27 1 87.81 357 ASP B O 1
ATOM 6379 N N . TYR B 1 358 ? 7.742 -18.859 6.828 1 89.12 358 TYR B N 1
ATOM 6380 C CA . TYR B 1 358 ? 8.805 -18.875 7.828 1 89.12 358 TYR B CA 1
ATOM 6381 C C . TYR B 1 358 ? 10.164 -18.656 7.184 1 89.12 358 TYR B C 1
ATOM 6383 O O . TYR B 1 358 ? 10.969 -17.859 7.676 1 89.12 358 TYR B O 1
ATOM 6391 N N . LEU B 1 359 ? 10.422 -19.328 6.105 1 93.31 359 LEU B N 1
ATOM 6392 C CA . LEU B 1 359 ? 11.68 -19.172 5.391 1 93.31 359 LEU B CA 1
ATOM 6393 C C . LEU B 1 359 ? 11.844 -17.734 4.895 1 93.31 359 LEU B C 1
ATOM 6395 O O . LEU B 1 359 ? 12.93 -17.156 4.977 1 93.31 359 LEU B O 1
ATOM 6399 N N . ARG B 1 360 ? 10.805 -17.234 4.379 1 90.12 360 ARG B N 1
ATOM 6400 C CA . ARG B 1 360 ? 10.844 -15.852 3.893 1 90.12 360 ARG B CA 1
ATOM 6401 C C . ARG B 1 360 ? 11.188 -14.883 5.02 1 90.12 360 ARG B C 1
ATOM 6403 O O . ARG B 1 360 ? 12.039 -14.008 4.848 1 90.12 360 ARG B O 1
ATOM 6410 N N . ASN B 1 361 ? 10.57 -15.031 6.121 1 86.06 361 ASN B N 1
ATOM 6411 C CA . ASN B 1 361 ? 10.828 -14.156 7.262 1 86.06 361 ASN B CA 1
ATOM 6412 C C . ASN B 1 361 ? 12.273 -14.273 7.738 1 86.06 361 ASN B C 1
ATOM 6414 O O . ASN B 1 361 ? 12.867 -13.289 8.172 1 86.06 361 ASN B O 1
ATOM 6418 N N . LYS B 1 362 ? 12.727 -15.422 7.703 1 90.31 362 LYS B N 1
ATOM 6419 C CA . LYS B 1 362 ? 14.102 -15.68 8.125 1 90.31 362 LYS B CA 1
ATOM 6420 C C . LYS B 1 362 ? 15.094 -14.906 7.254 1 90.31 362 LYS B C 1
ATOM 6422 O O . LYS B 1 362 ? 16.047 -14.328 7.762 1 90.31 362 LYS B O 1
ATOM 6427 N N . TRP B 1 363 ? 14.844 -14.875 5.992 1 91.5 363 TRP B N 1
ATOM 6428 C CA . TRP B 1 363 ? 15.859 -14.359 5.078 1 91.5 363 TRP B CA 1
ATOM 6429 C C . TRP B 1 363 ? 15.531 -12.93 4.648 1 91.5 363 TRP B C 1
ATOM 6431 O O . TRP B 1 363 ? 16.391 -12.227 4.113 1 91.5 363 TRP B O 1
ATOM 6441 N N . TRP B 1 364 ? 14.25 -12.484 4.797 1 87.19 364 TRP B N 1
ATOM 6442 C CA . TRP B 1 364 ? 13.859 -11.117 4.461 1 87.19 364 TRP B CA 1
ATOM 6443 C C . TRP B 1 364 ? 13.844 -10.234 5.703 1 87.19 364 TRP B C 1
ATOM 6445 O O . TRP B 1 364 ? 12.852 -9.539 5.969 1 87.19 364 TRP B O 1
ATOM 6455 N N . GLU B 1 365 ? 14.781 -10.25 6.492 1 80.44 365 GLU B N 1
ATOM 6456 C CA . GLU B 1 365 ? 14.844 -9.445 7.707 1 80.44 365 GLU B CA 1
ATOM 6457 C C . GLU B 1 365 ? 15.062 -7.969 7.383 1 80.44 365 GLU B C 1
ATOM 6459 O O . GLU B 1 365 ? 15.859 -7.633 6.508 1 80.44 365 GLU B O 1
ATOM 6464 N N . SER B 1 366 ? 14.125 -7.168 7.91 1 76.81 366 SER B N 1
ATOM 6465 C CA . SER B 1 366 ? 14.203 -5.727 7.711 1 76.81 366 SER B CA 1
ATOM 6466 C C . SER B 1 366 ? 15.148 -5.082 8.719 1 76.81 366 SER B C 1
ATOM 6468 O O . SER B 1 366 ? 15.156 -5.453 9.891 1 76.81 366 SER B O 1
ATOM 6470 N N . SER B 1 367 ? 16.094 -4.383 8.195 1 75.31 367 SER B N 1
ATOM 6471 C CA . SER B 1 367 ? 17 -3.637 9.062 1 75.31 367 SER B CA 1
ATOM 6472 C C . SER B 1 367 ? 16.516 -2.207 9.273 1 75.31 367 SER B C 1
ATOM 6474 O O . SER B 1 367 ? 16.984 -1.518 10.18 1 75.31 367 SER B O 1
ATOM 6476 N N . CYS B 1 368 ? 15.758 -1.871 8.359 1 68.88 368 CYS B N 1
ATOM 6477 C CA . CYS B 1 368 ? 15.312 -0.485 8.438 1 68.88 368 CYS B CA 1
ATOM 6478 C C . CYS B 1 368 ? 14.102 -0.354 9.359 1 68.88 368 CYS B C 1
ATOM 6480 O O . CYS B 1 368 ? 13.227 -1.222 9.367 1 68.88 368 CYS B O 1
ATOM 6482 N N . LEU B 1 369 ? 14.344 0.13 10.5 1 54.25 369 LEU B N 1
ATOM 6483 C CA . LEU B 1 369 ? 13.281 0.356 11.469 1 54.25 369 LEU B CA 1
ATOM 6484 C C . LEU B 1 369 ? 12.047 0.94 10.797 1 54.25 369 LEU B C 1
ATOM 6486 O O . LEU B 1 369 ? 12.133 1.94 10.078 1 54.25 369 LEU B O 1
ATOM 6490 N N . HIS B 1 370 ? 11.32 0.034 10.32 1 51.16 370 HIS B N 1
ATOM 6491 C CA . HIS B 1 370 ? 10.07 0.504 9.75 1 51.16 370 HIS B CA 1
ATOM 6492 C C . HIS B 1 370 ? 9.43 1.571 10.625 1 51.16 370 HIS B C 1
ATOM 6494 O O . HIS B 1 370 ? 8.984 1.28 11.742 1 51.16 370 HIS B O 1
ATOM 6500 N N . ARG B 1 371 ? 10.102 2.658 10.797 1 43.88 371 ARG B N 1
ATOM 6501 C CA . ARG B 1 371 ? 9.273 3.699 11.398 1 43.88 371 ARG B CA 1
ATOM 6502 C C . ARG B 1 371 ? 7.852 3.658 10.852 1 43.88 371 ARG B C 1
ATOM 6504 O O . ARG B 1 371 ? 7.645 3.744 9.641 1 43.88 371 ARG B O 1
ATOM 6511 N N . SER B 1 372 ? 7.117 2.793 11.43 1 43.5 372 SER B N 1
ATOM 6512 C CA . SER B 1 372 ? 5.676 2.852 11.211 1 43.5 372 SER B CA 1
ATOM 6513 C C . SER B 1 372 ? 5.25 4.215 10.672 1 43.5 372 SER B C 1
ATOM 6515 O O . SER B 1 372 ? 5.711 5.25 11.156 1 43.5 372 SER B O 1
ATOM 6517 N N . ARG B 1 373 ? 5.211 4.352 9.367 1 44.62 373 ARG B N 1
ATOM 6518 C CA . ARG B 1 373 ? 4.473 5.465 8.781 1 44.62 373 ARG B CA 1
ATOM 6519 C C . ARG B 1 373 ? 3.484 6.055 9.781 1 44.62 373 ARG B C 1
ATOM 6521 O O . ARG B 1 373 ? 2.344 5.598 9.875 1 44.62 373 ARG B O 1
ATOM 6528 N N . GLU B 1 374 ? 3.816 6.074 10.938 1 45.97 374 GLU B N 1
ATOM 6529 C CA . GLU B 1 374 ? 2.883 6.789 11.797 1 45.97 374 GLU B CA 1
ATOM 6530 C C . GLU B 1 374 ? 2.336 8.039 11.117 1 45.97 374 GLU B C 1
ATOM 6532 O O . GLU B 1 374 ? 3.096 8.82 10.539 1 45.97 374 GLU B O 1
ATOM 6537 N N . ARG B 1 375 ? 0.933 7.938 10.883 1 50 375 ARG B N 1
ATOM 6538 C CA . ARG B 1 375 ? -0.067 8.953 10.578 1 50 375 ARG B CA 1
ATOM 6539 C C . ARG B 1 375 ? 0.359 10.32 11.117 1 50 375 ARG B C 1
ATOM 6541 O O . ARG B 1 375 ? 1.424 10.445 11.727 1 50 375 ARG B O 1
ATOM 6548 N N . TRP B 1 376 ? -0.716 11.07 11.344 1 51.06 376 TRP B N 1
ATOM 6549 C CA . TRP B 1 376 ? -0.713 12.391 11.961 1 51.06 376 TRP B CA 1
ATOM 6550 C C . TRP B 1 376 ? -0.089 12.344 13.352 1 51.06 376 TRP B C 1
ATOM 6552 O O . TRP B 1 376 ? -0.292 11.383 14.094 1 51.06 376 TRP B O 1
ATOM 6562 N N . SER B 1 377 ? 1.057 12.836 13.438 1 53.75 377 SER B N 1
ATOM 6563 C CA . SER B 1 377 ? 1.567 13.031 14.797 1 53.75 377 SER B CA 1
ATOM 6564 C C . SER B 1 377 ? 1.411 14.477 15.242 1 53.75 377 SER B C 1
ATOM 6566 O O . SER B 1 377 ? 1.442 15.398 14.422 1 53.75 377 SER B O 1
ATOM 6568 N N . PRO B 1 378 ? 1.016 14.594 16.562 1 56.56 378 PRO B N 1
ATOM 6569 C CA . PRO B 1 378 ? 0.981 15.969 17.078 1 56.56 378 PRO B CA 1
ATOM 6570 C C . PRO B 1 378 ? 2.289 16.719 16.844 1 56.56 378 PRO B C 1
ATOM 6572 O O . PRO B 1 378 ? 3.361 16.109 16.828 1 56.56 378 PRO B O 1
ATOM 6575 N N . LEU B 1 379 ? 2.068 17.922 16.5 1 59.03 379 LEU B N 1
ATOM 6576 C CA . LEU B 1 379 ? 3.24 18.75 16.25 1 59.03 379 LEU B CA 1
ATOM 6577 C C . LEU B 1 379 ? 4.148 18.781 17.484 1 59.03 379 LEU B C 1
ATOM 6579 O O . LEU B 1 379 ? 3.713 19.156 18.578 1 59.03 379 LEU B O 1
ATOM 6583 N N . GLN B 1 380 ? 5.281 18.359 17.359 1 58.06 380 GLN B N 1
ATOM 6584 C CA . GLN B 1 380 ? 6.277 18.344 18.422 1 58.06 380 GLN B CA 1
ATOM 6585 C C . GLN B 1 380 ? 6.895 19.719 18.641 1 58.06 380 GLN B C 1
ATOM 6587 O O . GLN B 1 380 ? 6.844 20.578 17.75 1 58.06 380 GLN B O 1
ATOM 6592 N N . PRO B 1 381 ? 7.398 20.078 19.938 1 61.66 381 PRO B N 1
ATOM 6593 C CA . PRO B 1 381 ? 8.008 21.375 20.219 1 61.66 381 PRO B CA 1
ATOM 6594 C C . PRO B 1 381 ? 9.141 21.734 19.266 1 61.66 381 PRO B C 1
ATOM 6596 O O . PRO B 1 381 ? 9.359 22.906 18.953 1 61.66 381 PRO B O 1
ATOM 6599 N N . GLN B 1 382 ? 9.758 20.688 18.734 1 60.16 382 GLN B N 1
ATOM 6600 C CA . GLN B 1 382 ? 10.867 20.938 17.812 1 60.16 382 GLN B CA 1
ATOM 6601 C C . GLN B 1 382 ? 10.383 21.578 16.516 1 60.16 382 GLN B C 1
ATOM 6603 O O . GLN B 1 382 ? 11.07 22.406 15.93 1 60.16 382 GLN B O 1
ATOM 6608 N N . ALA B 1 383 ? 9.148 21.125 16.219 1 60.25 383 ALA B N 1
ATOM 6609 C CA . ALA B 1 383 ? 8.57 21.656 14.984 1 60.25 383 ALA B CA 1
ATOM 6610 C C . ALA B 1 383 ? 8.25 23.141 15.133 1 60.25 383 ALA B C 1
ATOM 6612 O O . ALA B 1 383 ? 8.273 23.891 14.156 1 60.25 383 ALA B O 1
ATOM 6613 N N . LEU B 1 384 ? 8.07 23.562 16.453 1 63.62 384 LEU B N 1
ATOM 6614 C CA . LEU B 1 384 ? 7.734 24.969 16.703 1 63.62 384 LEU B CA 1
ATOM 6615 C C . LEU B 1 384 ? 8.93 25.703 17.297 1 63.62 384 LEU B C 1
ATOM 6617 O O . LEU B 1 384 ? 8.789 26.828 17.766 1 63.62 384 LEU B O 1
ATOM 6621 N N . GLY B 1 385 ? 10.031 25.062 17.344 1 62.03 385 GLY B N 1
ATOM 6622 C CA . GLY B 1 385 ? 11.219 25.641 17.938 1 62.03 385 GLY B CA 1
ATOM 6623 C C . GLY B 1 385 ? 11.586 26.984 17.328 1 62.03 385 GLY B C 1
ATOM 6624 O O . GLY B 1 385 ? 11.93 27.922 18.047 1 62.03 385 GLY B O 1
ATOM 6625 N N . GLY B 1 386 ? 11.547 27.062 16.031 1 65.44 386 GLY B N 1
ATOM 6626 C CA . GLY B 1 386 ? 11.859 28.312 15.367 1 65.44 386 GLY B CA 1
ATOM 6627 C C . GLY B 1 386 ? 10.914 29.438 15.758 1 65.44 386 GLY B C 1
ATOM 6628 O O . GLY B 1 386 ? 11.336 30.594 15.898 1 65.44 386 GLY B O 1
ATOM 6629 N N . LEU B 1 387 ? 9.734 29.031 15.922 1 70.94 387 LEU B N 1
ATOM 6630 C CA . LEU B 1 387 ? 8.75 30.016 16.344 1 70.94 387 LEU B CA 1
ATOM 6631 C C . LEU B 1 387 ? 9.086 30.547 17.734 1 70.94 387 LEU B C 1
ATOM 6633 O O . LEU B 1 387 ? 9.039 31.766 17.969 1 70.94 387 LEU B O 1
ATOM 6637 N N . PHE B 1 388 ? 9.461 29.766 18.641 1 71.5 388 PHE B N 1
ATOM 6638 C CA . PHE B 1 388 ? 9.82 30.156 20 1 71.5 388 PHE B CA 1
ATOM 6639 C C . PHE B 1 388 ? 11.117 30.969 20 1 71.5 388 PHE B C 1
ATOM 6641 O O . PHE B 1 388 ? 11.25 31.938 20.75 1 71.5 388 PHE B O 1
ATOM 6648 N N . LEU B 1 389 ? 11.969 30.562 19.156 1 71.31 389 LEU B N 1
ATOM 6649 C CA . LEU B 1 389 ? 13.219 31.312 19.047 1 71.31 389 LEU B CA 1
ATOM 6650 C C . LEU B 1 389 ? 12.953 32.719 18.531 1 71.31 389 LEU B C 1
ATOM 6652 O O . LEU B 1 389 ? 13.531 33.688 19.047 1 71.31 389 LEU B O 1
ATOM 6656 N N . THR B 1 390 ? 12.133 32.781 17.516 1 72.88 390 THR B N 1
ATOM 6657 C CA . THR B 1 390 ? 11.789 34.094 16.984 1 72.88 390 THR B CA 1
ATOM 6658 C C . THR B 1 390 ? 11.125 34.938 18.062 1 72.88 390 THR B C 1
ATOM 6660 O O . THR B 1 390 ? 11.398 36.156 18.156 1 72.88 390 THR B O 1
ATOM 6663 N N . LEU B 1 391 ? 10.305 34.344 1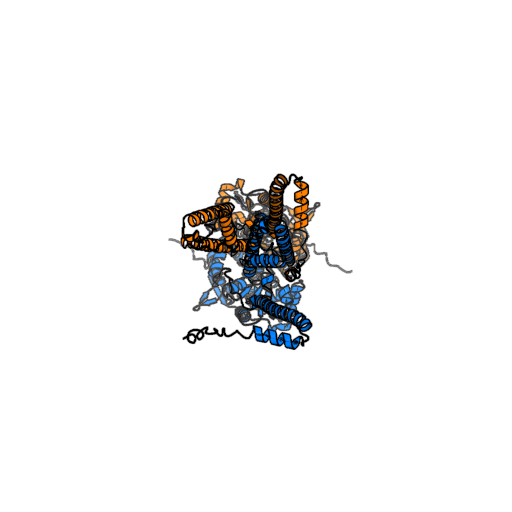8.891 1 73.5 391 LEU B N 1
ATOM 6664 C CA . LEU B 1 391 ? 9.688 35.094 20 1 73.5 391 LEU B CA 1
ATOM 6665 C C . LEU B 1 391 ? 10.742 35.531 21.016 1 73.5 391 LEU B C 1
ATOM 6667 O O . LEU B 1 391 ? 10.727 36.688 21.438 1 73.5 391 LEU B O 1
ATOM 6671 N N . ALA B 1 392 ? 11.586 34.688 21.344 1 76.69 392 ALA B N 1
ATOM 6672 C CA . ALA B 1 392 ? 12.633 35.031 22.297 1 76.69 392 ALA B CA 1
ATOM 6673 C C . ALA B 1 392 ? 13.492 36.188 21.797 1 76.69 392 ALA B C 1
ATOM 6675 O O . ALA B 1 392 ? 13.805 37.125 22.562 1 76.69 392 ALA B O 1
ATOM 6676 N N . ILE B 1 393 ? 13.836 36.125 20.562 1 75.12 393 ILE B N 1
ATOM 6677 C CA . ILE B 1 393 ? 14.633 37.188 19.969 1 75.12 393 ILE B CA 1
ATOM 6678 C C . ILE B 1 393 ? 13.844 38.469 19.969 1 75.12 393 ILE B C 1
ATOM 6680 O O . ILE B 1 393 ? 14.391 39.531 20.281 1 75.12 393 ILE B O 1
ATOM 6684 N N . GLY B 1 394 ? 12.633 38.344 19.625 1 76.38 394 GLY B N 1
ATOM 6685 C CA . GLY B 1 394 ? 11.789 39.531 19.656 1 76.38 394 GLY B CA 1
ATOM 6686 C C . GLY B 1 394 ? 11.656 40.125 21.047 1 76.38 394 GLY B C 1
ATOM 6687 O O . GLY B 1 394 ? 11.703 41.344 21.203 1 76.38 394 GLY B O 1
ATOM 6688 N N . LEU B 1 395 ? 11.461 39.312 21.984 1 77.69 395 LEU B N 1
ATOM 6689 C CA . LEU B 1 395 ? 11.375 39.781 23.359 1 77.69 395 LEU B CA 1
ATOM 6690 C C . LEU B 1 395 ? 12.688 40.438 23.781 1 77.69 395 LEU B C 1
ATOM 6692 O O . LEU B 1 395 ? 12.672 41.5 24.422 1 77.69 395 LEU B O 1
ATOM 6696 N N . ALA B 1 396 ? 13.781 39.875 23.453 1 80.75 396 ALA B N 1
ATOM 6697 C CA . ALA B 1 396 ? 15.086 40.438 23.781 1 80.75 396 ALA B CA 1
ATOM 6698 C C . ALA B 1 396 ? 15.266 41.812 23.109 1 80.75 396 ALA B C 1
ATOM 6700 O O . ALA B 1 396 ? 15.742 42.75 23.75 1 80.75 396 ALA B O 1
ATOM 6701 N N . LEU B 1 397 ? 14.859 41.875 21.891 1 78.25 397 LEU B N 1
ATOM 6702 C CA . LEU B 1 397 ? 14.953 43.125 21.156 1 78.25 397 LEU B CA 1
ATOM 6703 C C . LEU B 1 397 ? 14.07 44.188 21.812 1 78.25 397 LEU B C 1
ATOM 6705 O O . LEU B 1 397 ? 14.445 45.375 21.859 1 78.25 397 LEU B O 1
ATOM 6709 N N . GLY B 1 398 ? 12.969 43.719 22.297 1 76.12 398 GLY B N 1
ATOM 6710 C CA . GLY B 1 398 ? 12.102 44.656 23.016 1 76.12 398 GLY B CA 1
ATOM 6711 C C . GLY B 1 398 ? 12.734 45.188 24.281 1 76.12 398 GLY B C 1
ATOM 6712 O O . GLY B 1 398 ? 12.664 46.406 24.562 1 76.12 398 GLY B O 1
ATOM 6713 N N . VAL B 1 399 ? 13.352 44.406 24.969 1 78.38 399 VAL B N 1
ATOM 6714 C CA . VAL B 1 399 ? 14.008 44.844 26.203 1 78.38 399 VAL B CA 1
ATOM 6715 C C . VAL B 1 399 ? 15.172 45.781 25.891 1 78.38 399 VAL B C 1
ATOM 6717 O O . VAL B 1 399 ? 15.352 46.812 26.547 1 78.38 399 VAL B O 1
ATOM 6720 N N . ILE B 1 400 ? 15.93 45.469 24.938 1 78.94 400 ILE B N 1
ATOM 6721 C CA . ILE B 1 400 ? 17.062 46.281 24.531 1 78.94 400 ILE B CA 1
ATOM 6722 C C . ILE B 1 400 ? 16.562 47.656 24.094 1 78.94 400 ILE B C 1
ATOM 6724 O O . ILE B 1 400 ? 17.156 48.688 24.453 1 78.94 400 ILE B O 1
ATOM 6728 N N . ALA B 1 401 ? 15.516 47.625 23.375 1 79.25 401 ALA B N 1
ATOM 6729 C CA . ALA B 1 401 ? 14.938 48.906 22.953 1 79.25 401 ALA B CA 1
ATOM 6730 C C . ALA B 1 401 ? 14.477 49.75 24.141 1 79.25 401 ALA B C 1
ATOM 6732 O O . ALA B 1 401 ? 14.648 50.969 24.172 1 79.25 401 ALA B O 1
ATOM 6733 N N . ALA B 1 402 ? 13.969 49.094 25.125 1 80.44 402 ALA B N 1
ATOM 6734 C CA . ALA B 1 402 ? 13.516 49.812 26.312 1 80.44 402 ALA B CA 1
ATOM 6735 C C . ALA B 1 402 ? 14.688 50.406 27.078 1 80.44 402 ALA B C 1
ATOM 6737 O O . ALA B 1 402 ? 14.617 51.531 27.562 1 80.44 402 ALA B O 1
ATOM 6738 N N . VAL B 1 403 ? 15.695 49.688 27.156 1 78.44 403 VAL B N 1
ATOM 6739 C CA . VAL B 1 403 ? 16.891 50.156 27.844 1 78.44 403 VAL B CA 1
ATOM 6740 C C . VAL B 1 403 ? 17.516 51.312 27.078 1 78.44 403 VAL B C 1
ATOM 6742 O O . VAL B 1 403 ? 17.969 52.312 27.672 1 78.44 403 VAL B O 1
ATOM 6745 N N . ALA B 1 404 ? 17.547 51.25 25.828 1 79 404 ALA B N 1
ATOM 6746 C CA . ALA B 1 404 ? 18.062 52.312 24.984 1 79 404 ALA B CA 1
ATOM 6747 C C . ALA B 1 404 ? 17.219 53.594 25.125 1 79 404 ALA B C 1
ATOM 6749 O O . ALA B 1 404 ? 17.766 54.688 25.203 1 79 404 ALA B O 1
ATOM 6750 N N . GLU B 1 405 ? 15.984 53.406 25.141 1 79.25 405 GLU B N 1
ATOM 6751 C CA . GLU B 1 405 ? 15.094 54.531 25.344 1 79.25 405 GLU B CA 1
ATOM 6752 C C . GLU B 1 405 ? 15.344 55.188 26.703 1 79.25 405 GLU B C 1
ATOM 6754 O O . GLU B 1 405 ? 15.359 56.406 26.812 1 79.25 405 GLU B O 1
ATOM 6759 N N . LEU B 1 406 ? 15.508 54.375 27.672 1 77.31 406 LEU B N 1
ATOM 6760 C CA . LEU B 1 406 ? 15.766 54.875 29.016 1 77.31 406 LEU B CA 1
ATOM 6761 C C . LEU B 1 406 ? 17.125 55.562 29.078 1 77.31 406 LEU B C 1
ATOM 6763 O O . LEU B 1 406 ? 17.266 56.625 29.703 1 77.31 406 LEU B O 1
ATOM 6767 N N . SER B 1 407 ? 18.047 55 28.453 1 78.5 407 SER B N 1
ATOM 6768 C CA . SER B 1 407 ? 19.391 55.562 28.438 1 78.5 407 SER B CA 1
ATOM 6769 C C . SER B 1 407 ? 19.406 56.906 27.719 1 78.5 407 SER B C 1
ATOM 6771 O O . SER B 1 407 ? 20.062 57.844 28.172 1 78.5 407 SER B O 1
ATOM 6773 N N . ASN B 1 408 ? 18.75 57.031 26.656 1 78.69 408 ASN B N 1
ATOM 6774 C CA . ASN B 1 408 ? 18.703 58.281 25.922 1 78.69 408 ASN B CA 1
ATOM 6775 C C . ASN B 1 408 ? 18.031 59.375 26.734 1 78.69 408 ASN B C 1
ATOM 6777 O O . ASN B 1 408 ? 18.484 60.531 26.734 1 78.69 408 ASN B O 1
ATOM 6781 N N . LYS B 1 409 ? 16.984 59.031 27.406 1 77.69 409 LYS B N 1
ATOM 6782 C CA . LYS B 1 409 ? 16.312 60 28.25 1 77.69 409 LYS B CA 1
ATOM 6783 C C . LYS B 1 409 ? 17.188 60.406 29.422 1 77.69 409 LYS B C 1
ATOM 6785 O O . LYS B 1 409 ? 17.234 61.594 29.797 1 77.69 409 LYS B O 1
ATOM 6790 N N . SER B 1 410 ? 17.875 59.438 29.984 1 76.94 410 SER B N 1
ATOM 6791 C CA . SER B 1 410 ? 18.75 59.719 31.109 1 76.94 410 SER B CA 1
ATOM 6792 C C . SER B 1 410 ? 19.922 60.594 30.672 1 76.94 410 SER B C 1
ATOM 6794 O O . SER B 1 410 ? 20.359 61.469 31.438 1 76.94 410 SER B O 1
ATOM 6796 N N . ARG B 1 411 ? 20.422 60.375 29.594 1 79.44 411 ARG B N 1
ATOM 6797 C CA . ARG B 1 411 ? 21.516 61.188 29.078 1 79.44 411 ARG B CA 1
ATOM 6798 C C . ARG B 1 411 ? 21.078 62.656 28.906 1 79.44 411 ARG B C 1
ATOM 6800 O O . ARG B 1 411 ? 21.828 63.562 29.219 1 79.44 411 ARG B O 1
ATOM 6807 N N . HIS B 1 412 ? 19.953 62.812 28.406 1 78.06 412 HIS B N 1
ATOM 6808 C CA . HIS B 1 412 ? 19.438 64.188 28.219 1 78.06 412 HIS B CA 1
ATOM 6809 C C . HIS B 1 412 ? 19.188 64.875 29.547 1 78.06 412 HIS B C 1
ATOM 6811 O O . HIS B 1 412 ? 19.469 66.062 29.703 1 78.06 412 HIS B O 1
ATOM 6817 N N . ALA B 1 413 ? 18.703 63.969 30.516 1 74.56 413 ALA B N 1
ATOM 6818 C CA . ALA B 1 413 ? 18.438 64.5 31.844 1 74.56 413 ALA B CA 1
ATOM 6819 C C . ALA B 1 413 ? 19.75 64.812 32.594 1 74.56 413 ALA B C 1
ATOM 6821 O O . ALA B 1 413 ? 19.844 65.75 33.344 1 74.56 413 ALA B O 1
ATOM 6822 N N . ALA B 1 414 ? 20.672 63.969 32.406 1 75.19 414 ALA B N 1
ATOM 6823 C CA . ALA B 1 414 ? 21.984 64.125 33 1 75.19 414 ALA B CA 1
ATOM 6824 C C . ALA B 1 414 ? 22.672 65.375 32.5 1 75.19 414 ALA B C 1
ATOM 6826 O O . ALA B 1 414 ? 23.344 66.125 33.25 1 75.19 414 ALA B O 1
ATOM 6827 N N . GLY B 1 415 ? 22.5 65.625 31.266 1 73.81 415 GLY B N 1
ATOM 6828 C CA . GLY B 1 415 ? 23.062 66.812 30.688 1 73.81 415 GLY B CA 1
ATOM 6829 C C . GLY B 1 415 ? 22.5 68.062 31.328 1 73.81 415 GLY B C 1
ATOM 6830 O O . GLY B 1 415 ? 23.25 69.062 31.562 1 73.81 415 GLY B O 1
ATOM 6831 N N . HIS B 1 416 ? 21.25 68 31.688 1 73.88 416 HIS B N 1
ATOM 6832 C CA . HIS B 1 416 ? 20.609 69.188 32.25 1 73.88 416 HIS B CA 1
ATOM 6833 C C . HIS B 1 416 ? 20.938 69.312 33.75 1 73.88 416 HIS B C 1
ATOM 6835 O O . HIS B 1 416 ? 21.094 70.438 34.25 1 73.88 416 HIS B O 1
ATOM 6841 N N . ALA B 1 417 ? 21 68.125 34.469 1 70.81 417 ALA B N 1
ATOM 6842 C CA . ALA B 1 417 ? 21.188 68.188 35.938 1 70.81 417 ALA B CA 1
ATOM 6843 C C . ALA B 1 417 ? 22.672 68.125 36.281 1 70.81 417 ALA B C 1
ATOM 6845 O O . ALA B 1 417 ? 23.031 68.25 37.469 1 70.81 417 ALA B O 1
ATOM 6846 N N . LYS B 1 418 ? 23.578 68.125 35.406 1 75.31 418 LYS B N 1
ATOM 6847 C CA . LYS B 1 418 ? 25.016 68.062 35.625 1 75.31 418 LYS B CA 1
ATOM 6848 C C . LYS B 1 418 ? 25.406 66.875 36.469 1 75.31 418 LYS B C 1
ATOM 6850 O O . LYS B 1 418 ? 26.219 67 37.406 1 75.31 418 LYS B O 1
ATOM 6855 N N . LYS B 1 419 ? 24.656 65.75 36.406 1 74.44 419 LYS B N 1
ATOM 6856 C CA . LYS B 1 419 ? 24.969 64.5 37.094 1 74.44 419 LYS B CA 1
ATOM 6857 C C . LYS B 1 419 ? 25.484 63.438 36.125 1 74.44 419 LYS B C 1
ATOM 6859 O O . LYS B 1 419 ? 25.375 63.594 34.906 1 74.44 419 LYS B O 1
ATOM 6864 N N . SER B 1 420 ? 26.188 62.344 36.656 1 77.12 420 SER B N 1
ATOM 6865 C CA . SER B 1 420 ? 26.672 61.25 35.812 1 77.12 420 SER B CA 1
ATOM 6866 C C . SER B 1 420 ? 25.516 60.469 35.219 1 77.12 420 SER B C 1
ATOM 6868 O O . SER B 1 420 ? 24.5 60.25 35.875 1 77.12 420 SER B O 1
ATOM 6870 N N . CYS B 1 421 ? 25.531 60.156 33.938 1 76.06 421 CYS B N 1
ATOM 6871 C CA . CYS B 1 421 ? 24.5 59.438 33.156 1 76.06 421 CYS B CA 1
ATOM 6872 C C . CYS B 1 421 ? 24.172 58.125 33.844 1 76.06 421 CYS B C 1
ATOM 6874 O O . CYS B 1 421 ? 23 57.719 33.906 1 76.06 421 CYS B O 1
ATOM 6876 N N . CYS B 1 422 ? 25.156 57.531 34.438 1 77.94 422 CYS B N 1
ATOM 6877 C CA . CYS B 1 422 ? 24.969 56.219 35.031 1 77.94 422 CYS B CA 1
ATOM 6878 C C . CYS B 1 422 ? 24.172 56.312 36.344 1 77.94 422 CYS B C 1
ATOM 6880 O O . CYS B 1 422 ? 23.344 55.469 36.625 1 77.94 422 CYS B O 1
ATOM 6882 N N . ALA B 1 423 ? 24.453 57.344 37.031 1 75.81 423 ALA B N 1
ATOM 6883 C CA . ALA B 1 423 ? 23.75 57.531 38.312 1 75.81 423 ALA B CA 1
ATOM 6884 C C . ALA B 1 423 ? 22.266 57.844 38.062 1 75.81 423 ALA B C 1
ATOM 6886 O O . ALA B 1 423 ? 21.391 57.312 38.75 1 75.81 423 ALA B O 1
ATOM 6887 N N . VAL B 1 424 ? 22.047 58.625 37.062 1 74.69 424 VAL B N 1
ATOM 6888 C CA . VAL B 1 424 ? 20.672 59.031 36.75 1 74.69 424 VAL B CA 1
ATOM 6889 C C . VAL B 1 424 ? 19.906 57.812 36.188 1 74.69 424 VAL B C 1
ATOM 6891 O O . VAL B 1 424 ? 18.734 57.625 36.531 1 74.69 424 VAL B O 1
ATOM 6894 N N . PHE B 1 425 ? 20.625 57.062 35.5 1 80.44 425 PHE B N 1
ATOM 6895 C CA . PHE B 1 425 ? 20.031 55.875 34.906 1 80.44 425 PHE B CA 1
ATOM 6896 C C . PHE B 1 425 ? 19.625 54.875 36 1 80.44 425 PHE B C 1
ATOM 6898 O O . PHE B 1 425 ? 18.516 54.344 35.969 1 80.44 425 PHE B O 1
ATOM 6905 N N . THR B 1 426 ? 20.484 54.688 36.906 1 75.88 426 THR B N 1
ATOM 6906 C CA . THR B 1 426 ? 20.219 53.75 38 1 75.88 426 THR B CA 1
ATOM 6907 C C . THR B 1 426 ? 19.094 54.25 38.875 1 75.88 426 THR B C 1
ATOM 6909 O O . THR B 1 426 ? 18.25 53.469 39.344 1 75.88 426 THR B O 1
ATOM 6912 N N . GLU B 1 427 ? 19.094 55.438 39.094 1 75.44 427 GLU B N 1
ATOM 6913 C CA . GLU B 1 427 ? 18.031 56.031 39.906 1 75.44 427 GLU B CA 1
ATOM 6914 C C . GLU B 1 427 ? 16.672 55.906 39.219 1 75.44 427 GLU B C 1
ATOM 6916 O O . GLU B 1 427 ? 15.68 55.562 39.875 1 75.44 427 GLU B O 1
ATOM 6921 N N . GLU B 1 428 ? 16.719 56.125 37.938 1 75.31 428 GLU B N 1
ATOM 6922 C CA . GLU B 1 428 ? 15.477 56.031 37.188 1 75.31 428 GLU B CA 1
ATOM 6923 C C . GLU B 1 428 ? 14.953 54.594 37.094 1 75.31 428 GLU B C 1
ATOM 6925 O O . GLU B 1 428 ? 13.75 54.375 37.219 1 75.31 428 GLU B O 1
ATOM 6930 N N . ILE B 1 429 ? 15.836 53.75 36.938 1 73.62 429 ILE B N 1
ATOM 6931 C CA . ILE B 1 429 ? 15.445 52.344 36.875 1 73.62 429 ILE B CA 1
ATOM 6932 C C . ILE B 1 429 ? 14.867 51.906 38.219 1 73.62 429 ILE B C 1
ATOM 6934 O O . ILE B 1 429 ? 13.844 51.219 38.281 1 73.62 429 ILE B O 1
ATOM 6938 N N . CYS B 1 430 ? 15.453 52.281 39.344 1 70.5 430 CYS B N 1
ATOM 6939 C CA . CYS B 1 430 ? 15.008 51.938 40.688 1 70.5 430 CYS B CA 1
ATOM 6940 C C . CYS B 1 430 ? 13.641 52.562 41 1 70.5 430 CYS B C 1
ATOM 6942 O O . CYS B 1 430 ? 12.781 51.938 41.594 1 70.5 430 CYS B O 1
ATOM 6944 N N . THR B 1 431 ? 13.5 53.812 40.531 1 65.56 431 THR B N 1
ATOM 6945 C CA . THR B 1 431 ? 12.242 54.5 40.781 1 65.56 431 THR B CA 1
ATOM 6946 C C . THR B 1 431 ? 11.102 53.844 40 1 65.56 431 THR B C 1
ATOM 6948 O O . THR B 1 431 ? 9.984 53.719 40.5 1 65.56 431 THR B O 1
ATOM 6951 N N . ARG B 1 432 ? 11.477 53.438 38.875 1 67.81 432 ARG B N 1
ATOM 6952 C CA . ARG B 1 432 ? 10.445 52.906 38 1 67.81 432 ARG B CA 1
ATOM 6953 C C . ARG B 1 432 ? 10.094 51.469 38.375 1 67.81 432 ARG B C 1
ATOM 6955 O O . ARG B 1 432 ? 8.961 51.031 38.188 1 67.81 432 ARG B O 1
ATOM 6962 N N . LEU B 1 433 ? 11.125 50.938 38.844 1 62.16 433 LEU B N 1
ATOM 6963 C CA . LEU B 1 433 ? 10.859 49.562 39.281 1 62.16 433 LEU B CA 1
ATOM 6964 C C . LEU B 1 433 ? 10.258 49.531 40.688 1 62.16 433 LEU B C 1
ATOM 6966 O O . LEU B 1 433 ? 9.609 48.562 41.094 1 62.16 433 LEU B O 1
ATOM 6970 N N . HIS B 1 434 ? 10.5 50.656 41.469 1 55.97 434 HIS B N 1
ATOM 6971 C CA . HIS B 1 434 ? 9.945 50.75 42.812 1 55.97 434 HIS B CA 1
ATOM 6972 C C . HIS B 1 434 ? 8.438 51.031 42.75 1 55.97 434 HIS B C 1
ATOM 6974 O O . HIS B 1 434 ? 7.984 51.938 42.094 1 55.97 434 HIS B O 1
ATOM 6980 N N . ILE B 1 435 ? 7.605 50.125 42.75 1 50.12 435 ILE B N 1
ATOM 6981 C CA . ILE B 1 435 ? 6.152 50.156 42.875 1 50.12 435 ILE B CA 1
ATOM 6982 C C . ILE B 1 435 ? 5.738 51.188 43.906 1 50.12 435 ILE B C 1
ATOM 6984 O O . ILE B 1 435 ? 6.098 51.094 45.094 1 50.12 435 ILE B O 1
ATOM 6988 N N . LYS B 1 436 ? 5.574 52.469 43.5 1 46.34 436 LYS B N 1
ATOM 6989 C CA . LYS B 1 436 ? 5.062 53.469 44.469 1 46.34 436 LYS B CA 1
ATOM 6990 C C . LYS B 1 436 ? 3.842 52.938 45.188 1 46.34 436 LYS B C 1
ATOM 6992 O O . LYS B 1 436 ? 2.871 52.5 44.562 1 46.34 436 LYS B O 1
ATOM 6997 N N . LYS B 1 437 ? 4.066 52.469 46.375 1 43.75 437 LYS B N 1
ATOM 6998 C CA . LYS B 1 437 ? 2.938 52.375 47.312 1 43.75 437 LYS B CA 1
ATOM 6999 C C . LYS B 1 437 ? 2.096 53.656 47.281 1 43.75 437 LYS B C 1
ATOM 7001 O O . LYS B 1 437 ? 2.633 54.75 47.375 1 43.75 437 LYS B O 1
ATOM 7006 N N . ASN B 1 438 ? 1.069 53.688 46.531 1 39.91 438 ASN B N 1
ATOM 7007 C CA . ASN B 1 438 ? 0.045 54.75 46.562 1 39.91 438 ASN B CA 1
ATOM 7008 C C . ASN B 1 438 ? -0.04 55.375 47.969 1 39.91 438 ASN B C 1
ATOM 7010 O O . ASN B 1 438 ? -0.576 54.781 48.875 1 39.91 438 ASN B O 1
ATOM 7014 N N . THR B 1 439 ? 0.983 56 48.469 1 38.38 439 THR B N 1
ATOM 7015 C CA . THR B 1 439 ? 0.626 56.781 49.656 1 38.38 439 THR B CA 1
ATOM 7016 C C . THR B 1 439 ? -0.404 57.844 49.312 1 38.38 439 THR B C 1
ATOM 7018 O O . THR B 1 439 ? -0.143 58.719 48.469 1 38.38 439 THR B O 1
ATOM 7021 N N . ARG B 1 440 ? -1.714 57.625 49.406 1 42.22 440 ARG B N 1
ATOM 7022 C CA . ARG B 1 440 ? -2.801 58.594 49.562 1 42.22 440 ARG B CA 1
ATOM 7023 C C . ARG B 1 440 ? -2.359 59.812 50.375 1 42.22 440 ARG B C 1
ATOM 7025 O O . ARG B 1 440 ? -2.049 59.688 51.562 1 42.22 440 ARG B O 1
ATOM 7032 N N . GLN B 1 441 ? -1.629 60.719 49.844 1 36.38 441 GLN B N 1
ATOM 7033 C CA . GLN B 1 441 ? -1.584 62 50.562 1 36.38 441 GLN B CA 1
ATOM 7034 C C . GLN B 1 441 ? -2.986 62.469 50.938 1 36.38 441 GLN B C 1
ATOM 7036 O O . GLN B 1 441 ? -3.844 62.625 50.062 1 36.38 441 GLN B O 1
ATOM 7041 N N . SER B 1 442 ? -3.465 62.188 52.188 1 35.16 442 SER B N 1
ATOM 7042 C CA . SER B 1 442 ? -4.582 62.781 52.906 1 35.16 442 SER B CA 1
ATOM 7043 C C . SER B 1 442 ? -4.523 64.312 52.812 1 35.16 442 SER B C 1
ATOM 7045 O O . SER B 1 442 ? -3.547 64.938 53.25 1 35.16 442 SER B O 1
ATOM 7047 N N . GLN B 1 443 ? -4.777 64.938 51.688 1 35.09 443 GLN B N 1
ATOM 7048 C CA . GLN B 1 443 ? -5.066 66.375 51.594 1 35.09 443 GLN B CA 1
ATOM 7049 C C . GLN B 1 443 ? -6.031 66.812 52.719 1 35.09 443 GLN B C 1
ATOM 7051 O O . GLN B 1 443 ? -7.227 67 52.469 1 35.09 443 GLN B O 1
ATOM 7056 N N . GLU B 1 444 ? -6.102 66.188 53.938 1 35.31 444 GLU B N 1
ATOM 7057 C CA . GLU B 1 444 ? -7.016 66.75 54.938 1 35.31 444 GLU B CA 1
ATOM 7058 C C . GLU B 1 444 ? -6.695 68.25 55.219 1 35.31 444 GLU B C 1
ATOM 7060 O O . GLU B 1 444 ? -7.602 69.062 55.406 1 35.31 444 GLU B O 1
ATOM 7065 N N . THR B 1 445 ? -5.465 68.688 55.594 1 37 445 THR B N 1
ATOM 7066 C CA . THR B 1 445 ? -5.445 69.688 56.625 1 37 445 THR B CA 1
ATOM 7067 C C . THR B 1 445 ? -5.609 71.125 56.031 1 37 445 THR B C 1
ATOM 7069 O O . THR B 1 445 ? -5.473 72.125 56.75 1 37 445 THR B O 1
ATOM 7072 N N . LEU B 1 446 ? -5.652 71.375 54.75 1 37.22 446 LEU B N 1
ATOM 7073 C CA . LEU B 1 446 ? -5.473 72.75 54.5 1 37.22 446 LEU B CA 1
ATOM 7074 C C . LEU B 1 446 ? -6.742 73.562 54.844 1 37.22 446 LEU B C 1
ATOM 7076 O O . LEU B 1 446 ? -6.812 74.75 54.625 1 37.22 446 LEU B O 1
ATOM 7080 N N . GLY B 1 447 ? -7.855 72.875 55.25 1 35.53 447 GLY B N 1
ATOM 7081 C CA . GLY B 1 447 ? -9.031 73.688 55.469 1 35.53 447 GLY B CA 1
ATOM 7082 C C . GLY B 1 447 ? -8.883 74.625 56.656 1 35.53 447 GLY B C 1
ATOM 7083 O O . GLY B 1 447 ? -9.781 75.438 56.938 1 35.53 447 GLY B O 1
ATOM 7084 N N . ARG B 1 448 ? -8.023 74.5 57.625 1 39.06 448 ARG B N 1
ATOM 7085 C CA . ARG B 1 448 ? -8.344 75.188 58.844 1 39.06 448 ARG B CA 1
ATOM 7086 C C . ARG B 1 448 ? -7.906 76.688 58.75 1 39.06 448 ARG B C 1
ATOM 7088 O O . ARG B 1 448 ? -8.344 77.5 59.531 1 39.06 448 ARG B O 1
ATOM 7095 N N . ALA B 1 449 ? -6.809 77 58.094 1 37.97 449 ALA B N 1
ATOM 7096 C CA . ALA B 1 449 ? -6.141 78.125 58.75 1 37.97 449 ALA B CA 1
ATOM 7097 C C . ALA B 1 449 ? -6.82 79.438 58.406 1 37.97 449 ALA B C 1
ATOM 7099 O O . ALA B 1 449 ? -6.297 80.5 58.688 1 37.97 449 ALA B O 1
ATOM 7100 N N . ASN B 1 450 ? -7.883 79.375 57.531 1 29.69 450 ASN B N 1
ATOM 7101 C CA . ASN B 1 450 ? -8.367 80.75 57.438 1 29.69 450 ASN B CA 1
ATOM 7102 C C . ASN B 1 450 ? -9.047 81.25 58.719 1 29.69 450 ASN B C 1
ATOM 7104 O O . ASN B 1 450 ? -10.164 81.75 58.656 1 29.69 450 ASN B O 1
ATOM 7108 N N . ALA B 1 451 ? -8.664 80.75 59.812 1 25.12 451 ALA B N 1
ATOM 7109 C CA . ALA B 1 451 ? -9.141 81.562 60.906 1 25.12 451 ALA B CA 1
ATOM 7110 C C . ALA B 1 451 ? -8.359 82.875 61 1 25.12 451 ALA B C 1
ATOM 7112 O O . ALA B 1 451 ? -7.141 82.875 60.844 1 25.12 451 ALA B O 1
#

InterPro domains:
  IPR001320 Ionotropic glutamate receptor, C-terminal [PF00060] (132-395)
  IPR001320 Ionotropic glutamate receptor, C-terminal [SM00079] (12-366)
  IPR001508 Ionotropic glutamate receptor, metazoa [PR00177] (48-76)
  IPR001508 Ionotropic glutamate receptor, metazoa [PR00177] (135-160)
  IPR001508 Ionotropic glutamate receptor, metazoa [PR00177] (200-227)
  IPR001508 Ionotropic glutamate receptor, metazoa [PR00177] (384-408)
  IPR015683 Ionotropic glutamate receptor [PTHR18966] (16-403)
  IPR019594 Ionotropic glutamate receptor, L-glutamate and glycine-binding domain [PF10613] (12-116)
  IPR019594 Ionotropic glutamate receptor, L-glutamate and glycine-binding domain [SM00918] (22-78)

Radius of gyration: 41.53 Å; Cα contacts (8 Å, |Δi|>4): 1399; chains: 2; bounding box: 76×151×118 Å

Nearest PDB structures (foldseek):
  9b37-assembly1_A  TM=8.127E-01  e=1.398E-41  Rattus norvegicus
  9dxs-assembly1_A  TM=7.731E-01  e=6.919E-42  Rattus norvegicus
  7f5b-assembly1_D  TM=6.811E-01  e=2.712E-36  Rattus norvegicus
  7f57-assembly1_D  TM=6.860E-01  e=2.420E-34  Rattus norvegicus
  1s50-assembly1_A  TM=9.224E-01  e=3.560E-27  Rattus norvegicus